Protein AF-A0A2A4SWM5-F1 (afdb_monomer_lite)

pLDDT: mean 81.29, std 12.91, range [29.58, 96.06]

Organism: NCBI:txid2024889

InterPro domains:
  IPR011990 Tetratricopeptide-like helical domain superfamily [SSF48452] (649-736)

Structure (mmCIF, N/CA/C/O backbone):
data_AF-A0A2A4SWM5-F1
#
_entry.id   AF-A0A2A4SWM5-F1
#
loop_
_atom_site.group_PDB
_atom_site.id
_atom_site.type_symbol
_atom_site.label_atom_id
_atom_site.label_alt_id
_atom_site.label_comp_id
_atom_site.label_asym_id
_atom_site.label_entity_id
_atom_site.label_seq_id
_atom_site.pdbx_PDB_ins_code
_atom_site.Cartn_x
_atom_site.Cartn_y
_atom_site.Cartn_z
_atom_site.occupancy
_atom_site.B_iso_or_equiv
_atom_site.auth_seq_id
_atom_site.auth_comp_id
_atom_site.auth_asym_id
_atom_site.auth_atom_id
_atom_site.pdbx_PDB_model_num
ATOM 1 N N . MET A 1 1 ? 22.945 5.844 -14.069 1.00 41.72 1 MET A N 1
ATOM 2 C CA . MET A 1 1 ? 22.222 5.065 -15.090 1.00 41.72 1 MET A CA 1
ATOM 3 C C . MET A 1 1 ? 22.086 5.972 -16.301 1.00 41.72 1 MET A C 1
ATOM 5 O O . MET A 1 1 ? 21.614 7.083 -16.133 1.00 41.72 1 MET A O 1
ATOM 9 N N . SER A 1 2 ? 22.587 5.590 -17.479 1.00 40.12 2 SER A N 1
ATOM 10 C CA . SER A 1 2 ? 22.497 6.441 -18.679 1.00 40.12 2 SER A CA 1
ATOM 11 C C . SER A 1 2 ? 21.047 6.534 -19.159 1.00 40.12 2 SER A C 1
ATOM 13 O O . SER A 1 2 ? 20.407 5.490 -19.283 1.00 40.12 2 SER A O 1
ATOM 15 N N . ASN A 1 3 ? 20.552 7.744 -19.459 1.00 52.69 3 ASN A N 1
ATOM 16 C CA . ASN A 1 3 ? 19.156 7.978 -19.852 1.00 52.69 3 ASN A CA 1
ATOM 17 C C . ASN A 1 3 ? 18.670 7.002 -20.934 1.00 52.69 3 ASN A C 1
ATOM 19 O O . ASN A 1 3 ? 19.200 6.928 -22.049 1.00 52.69 3 ASN A O 1
ATOM 23 N N . ILE A 1 4 ? 17.633 6.248 -20.572 1.00 62.34 4 ILE A N 1
ATOM 24 C CA . ILE A 1 4 ? 16.979 5.231 -21.405 1.00 62.34 4 ILE A CA 1
ATOM 25 C C . ILE A 1 4 ? 16.203 5.884 -22.553 1.00 62.34 4 ILE A C 1
ATOM 27 O O . ILE A 1 4 ? 15.964 5.258 -23.576 1.00 62.34 4 ILE A O 1
ATOM 31 N N . PHE A 1 5 ? 15.895 7.170 -22.450 1.00 69.38 5 PHE A N 1
ATOM 32 C CA . PHE A 1 5 ? 15.169 7.916 -23.467 1.00 69.38 5 PHE A CA 1
ATOM 33 C C . PHE A 1 5 ? 15.927 9.189 -23.827 1.00 69.38 5 PHE A C 1
ATOM 35 O O . PHE A 1 5 ? 16.682 9.727 -23.019 1.00 69.38 5 PHE A O 1
ATOM 42 N N . ASN A 1 6 ? 15.762 9.663 -25.064 1.00 73.38 6 ASN A N 1
ATOM 43 C CA . ASN A 1 6 ? 16.282 10.977 -25.435 1.00 73.38 6 ASN A CA 1
ATOM 44 C C . ASN A 1 6 ? 15.599 12.046 -24.558 1.00 73.38 6 ASN A C 1
ATOM 46 O O . ASN A 1 6 ? 14.393 11.975 -24.325 1.00 73.38 6 ASN A O 1
ATOM 50 N N . HIS A 1 7 ? 16.344 13.046 -24.098 1.00 74.12 7 HIS A N 1
ATOM 51 C CA . HIS A 1 7 ? 15.812 14.151 -23.304 1.00 74.12 7 HIS A CA 1
ATOM 52 C C . HIS A 1 7 ? 14.645 14.873 -23.989 1.00 74.12 7 HIS A C 1
ATOM 54 O O . HIS A 1 7 ? 13.657 15.186 -23.329 1.00 74.12 7 HIS A O 1
ATOM 60 N N . ASP A 1 8 ? 14.714 15.061 -25.309 1.00 76.88 8 ASP A N 1
ATOM 61 C CA . ASP A 1 8 ? 13.625 15.671 -26.087 1.00 76.88 8 ASP A CA 1
ATOM 62 C C . ASP A 1 8 ? 12.355 14.809 -26.068 1.00 76.88 8 ASP A C 1
ATOM 64 O O . ASP A 1 8 ? 11.233 15.306 -26.122 1.00 76.88 8 ASP A O 1
ATOM 68 N N . CYS A 1 9 ? 12.519 13.492 -25.954 1.00 77.75 9 CYS A N 1
ATOM 69 C CA . CYS A 1 9 ? 11.422 12.541 -25.868 1.00 77.75 9 CYS A CA 1
ATOM 70 C C . CYS A 1 9 ? 10.693 12.642 -24.527 1.00 77.75 9 CYS A C 1
ATOM 72 O O . CYS A 1 9 ? 9.472 12.762 -24.498 1.00 77.75 9 CYS A O 1
ATOM 74 N N . LEU A 1 10 ? 11.451 12.660 -23.429 1.00 80.75 10 LEU A N 1
ATOM 75 C CA . LEU A 1 10 ? 10.899 12.795 -22.081 1.00 80.75 10 LEU A CA 1
ATOM 76 C C . LEU A 1 10 ? 10.234 14.158 -21.868 1.00 80.75 10 LEU A C 1
ATOM 78 O O . LEU A 1 10 ? 9.171 14.235 -21.262 1.00 80.75 10 LEU A O 1
ATOM 82 N N . LEU A 1 11 ? 10.821 15.225 -22.419 1.00 82.56 11 LEU A N 1
ATOM 83 C CA . LEU A 1 11 ? 10.229 16.562 -22.385 1.00 82.56 11 LEU A CA 1
ATOM 84 C C . LEU A 1 11 ? 8.911 16.645 -23.158 1.00 82.56 11 LEU A C 1
ATOM 86 O O . LEU A 1 11 ? 7.985 17.300 -22.688 1.00 82.56 11 LEU A O 1
ATOM 90 N N . ARG A 1 12 ? 8.819 16.007 -24.332 1.00 83.31 12 ARG A N 1
ATOM 91 C CA . ARG A 1 12 ? 7.560 15.932 -25.089 1.00 83.31 12 ARG A CA 1
ATOM 92 C C . ARG A 1 12 ? 6.494 15.184 -24.301 1.00 83.31 12 ARG A C 1
ATOM 94 O O . ARG A 1 12 ? 5.397 15.707 -24.165 1.00 83.31 12 ARG A O 1
ATOM 101 N N . ALA A 1 13 ? 6.842 14.029 -23.731 1.00 82.94 13 ALA A N 1
ATOM 102 C CA . ALA A 1 13 ? 5.917 13.258 -22.908 1.00 82.94 13 ALA A CA 1
ATOM 103 C C . ALA A 1 13 ? 5.414 14.074 -21.708 1.00 82.94 13 ALA A C 1
ATOM 105 O O . ALA A 1 13 ? 4.209 14.224 -21.553 1.00 82.94 13 ALA A O 1
ATOM 106 N N . LEU A 1 14 ? 6.318 14.700 -20.939 1.00 83.62 14 LEU A N 1
ATOM 107 C CA . LEU A 1 14 ? 5.978 15.557 -19.793 1.00 83.62 14 LEU A CA 1
ATOM 108 C C . LEU A 1 14 ? 5.041 16.722 -20.166 1.00 83.62 14 LEU A C 1
ATOM 110 O O . LEU A 1 14 ? 4.239 17.153 -19.345 1.00 83.62 14 LEU A O 1
ATOM 114 N N . ARG A 1 15 ? 5.159 17.248 -21.391 1.00 85.75 15 ARG A N 1
ATOM 115 C CA . ARG A 1 15 ? 4.349 18.363 -21.910 1.00 85.75 15 ARG A CA 1
ATOM 116 C C . ARG A 1 15 ? 3.090 17.917 -22.655 1.00 85.75 15 ARG A C 1
ATOM 118 O O . ARG A 1 15 ? 2.416 18.773 -23.226 1.00 85.75 15 ARG A O 1
ATOM 125 N N . SER A 1 16 ? 2.796 16.619 -22.697 1.00 83.12 16 SER A N 1
ATOM 126 C CA . SER A 1 16 ? 1.590 16.114 -23.347 1.00 83.12 16 SER A CA 1
ATOM 127 C C . SER A 1 16 ? 0.336 16.652 -22.654 1.00 83.12 16 SER A C 1
ATOM 129 O O . SER A 1 16 ? 0.299 16.836 -21.437 1.00 83.12 16 SER A O 1
ATOM 131 N N . GLU A 1 17 ? -0.715 16.882 -23.438 1.00 79.94 17 GLU A N 1
ATOM 132 C CA . GLU A 1 17 ? -2.051 17.206 -22.925 1.00 79.94 17 GLU A CA 1
ATOM 133 C C . GLU A 1 17 ? -2.747 15.972 -22.321 1.00 79.94 17 GLU A C 1
ATOM 135 O O . GLU A 1 17 ? -3.771 16.104 -21.651 1.00 79.94 17 GLU A O 1
ATOM 140 N N . GLN A 1 18 ? -2.201 14.769 -22.543 1.00 75.88 18 GLN A N 1
ATOM 141 C CA . GLN A 1 18 ? -2.676 13.535 -21.935 1.00 75.88 18 GLN A CA 1
ATOM 142 C C . GLN A 1 18 ? -1.968 13.295 -20.595 1.00 75.88 18 GLN A C 1
ATOM 144 O O . GLN A 1 18 ? -0.768 13.024 -20.550 1.00 75.88 18 GLN A O 1
ATOM 149 N N . GLU A 1 19 ? -2.736 13.314 -19.503 1.00 74.50 19 GLU A N 1
ATOM 150 C CA . GLU A 1 19 ? -2.222 13.162 -18.135 1.00 74.50 19 GLU A CA 1
ATOM 151 C C . GLU A 1 19 ? -1.379 11.893 -17.955 1.00 74.50 19 GLU A C 1
ATOM 153 O O . GLU A 1 19 ? -0.285 11.960 -17.405 1.00 74.50 19 GLU A O 1
ATOM 158 N N . SER A 1 20 ? -1.822 10.746 -18.481 1.00 70.69 20 SER A N 1
ATOM 159 C CA . SER A 1 20 ? -1.076 9.487 -18.343 1.00 70.69 20 SER A CA 1
ATOM 160 C C . SER A 1 20 ? 0.302 9.529 -19.007 1.00 70.69 20 SER A C 1
ATOM 162 O O . SER A 1 20 ? 1.263 8.990 -18.459 1.00 70.69 20 SER A O 1
ATOM 164 N N . LEU A 1 21 ? 0.428 10.208 -20.151 1.00 75.56 21 LEU A N 1
ATOM 165 C CA . LEU A 1 21 ? 1.707 10.364 -20.837 1.00 75.56 21 LEU A CA 1
ATOM 166 C C . LEU A 1 21 ? 2.607 11.393 -20.134 1.00 75.56 21 LEU A C 1
ATOM 168 O O . LEU A 1 21 ? 3.816 11.177 -20.017 1.00 75.56 21 LEU A O 1
ATOM 172 N N . ALA A 1 22 ? 2.018 12.469 -19.608 1.00 79.44 22 ALA A N 1
ATOM 173 C CA . ALA A 1 22 ? 2.726 13.464 -18.809 1.00 79.44 22 ALA A CA 1
ATOM 174 C C . ALA A 1 22 ? 3.272 12.872 -17.500 1.00 79.44 22 ALA A C 1
ATOM 176 O O . ALA A 1 22 ? 4.442 13.079 -17.173 1.00 79.44 22 ALA A O 1
ATOM 177 N N . VAL A 1 23 ? 2.466 12.067 -16.799 1.00 76.75 23 VAL A N 1
ATOM 178 C CA . VAL A 1 23 ? 2.863 11.308 -15.602 1.00 76.75 23 VAL A CA 1
ATOM 179 C C . VAL A 1 23 ? 3.959 10.302 -15.922 1.00 76.75 23 VAL A C 1
ATOM 181 O O . VAL A 1 23 ? 4.939 10.219 -15.182 1.00 76.75 23 VAL A O 1
ATOM 184 N N . TRP A 1 24 ? 3.858 9.589 -17.045 1.00 77.62 24 TRP A N 1
ATOM 185 C CA . TRP A 1 24 ? 4.925 8.693 -17.481 1.00 77.62 24 TRP A CA 1
ATOM 186 C C . TRP A 1 24 ? 6.239 9.450 -17.732 1.00 77.62 24 TRP A C 1
ATOM 188 O O . TRP A 1 24 ? 7.279 9.083 -17.182 1.00 77.62 24 TRP A O 1
ATOM 198 N N . GLY A 1 25 ? 6.200 10.549 -18.495 1.00 79.25 25 GLY A N 1
ATOM 199 C CA . GLY A 1 25 ? 7.380 11.377 -18.760 1.00 79.25 25 GLY A CA 1
ATOM 200 C C . GLY A 1 25 ? 8.004 11.924 -17.473 1.00 79.25 25 GLY A C 1
ATOM 201 O O . GLY A 1 25 ? 9.225 11.876 -17.302 1.00 79.25 25 GLY A O 1
ATOM 202 N N . ALA A 1 26 ? 7.164 12.367 -16.535 1.00 80.50 26 ALA A N 1
ATOM 203 C CA . ALA A 1 26 ? 7.566 12.811 -15.207 1.00 80.50 26 ALA A CA 1
ATOM 204 C C . ALA A 1 26 ? 8.250 11.701 -14.397 1.00 80.50 26 ALA A C 1
ATOM 206 O O . ALA A 1 26 ? 9.330 11.926 -13.852 1.00 80.50 26 ALA A O 1
ATOM 207 N N . TYR A 1 27 ? 7.662 10.503 -14.348 1.00 78.94 27 TYR A N 1
ATOM 208 C CA . TYR A 1 27 ? 8.220 9.347 -13.645 1.00 78.94 27 TYR A CA 1
ATOM 209 C C . TYR A 1 27 ? 9.610 8.980 -14.181 1.00 78.94 27 TYR A C 1
ATOM 211 O O . TYR A 1 27 ? 10.572 8.883 -13.416 1.00 78.94 27 TYR A O 1
ATOM 219 N N . GLN A 1 28 ? 9.746 8.877 -15.506 1.00 76.44 28 GLN A N 1
ATOM 220 C CA . GLN A 1 28 ? 11.025 8.571 -16.149 1.00 76.44 28 GLN A CA 1
ATOM 221 C C . GLN A 1 28 ? 12.076 9.644 -15.846 1.00 76.44 28 GLN A C 1
ATOM 223 O O . GLN A 1 28 ? 13.218 9.323 -15.523 1.00 76.44 28 GLN A O 1
ATOM 228 N N . MET A 1 29 ? 11.696 10.925 -15.872 1.00 79.56 29 MET A N 1
ATOM 229 C CA . MET A 1 29 ? 12.599 12.018 -15.502 1.00 79.56 29 MET A CA 1
ATOM 230 C C . MET A 1 29 ? 12.993 11.996 -14.021 1.00 79.56 29 MET A C 1
ATOM 232 O O . MET A 1 29 ? 14.148 12.277 -13.712 1.00 79.56 29 MET A O 1
ATOM 236 N N . LEU A 1 30 ? 12.073 11.646 -13.114 1.00 74.88 30 LEU A N 1
ATOM 237 C CA . LEU A 1 30 ? 12.326 11.529 -11.670 1.00 74.88 30 LEU A CA 1
ATOM 238 C C . LEU A 1 30 ? 13.301 10.404 -11.317 1.00 74.88 30 LEU A C 1
ATOM 240 O O . LEU A 1 30 ? 14.021 10.524 -10.324 1.00 74.88 30 LEU A O 1
ATOM 244 N N . SER A 1 31 ? 13.357 9.367 -12.155 1.00 67.94 31 SER A N 1
ATOM 245 C CA . SER A 1 31 ? 14.300 8.251 -12.035 1.00 67.94 31 SER A CA 1
ATOM 246 C C . SER A 1 31 ? 15.718 8.557 -12.559 1.00 67.94 31 SER A C 1
ATOM 248 O O . SER A 1 31 ? 16.640 7.769 -12.343 1.00 67.94 31 SER A O 1
ATOM 250 N N . ALA A 1 32 ? 15.926 9.699 -13.230 1.00 64.75 32 ALA A N 1
ATOM 251 C CA . ALA A 1 32 ? 17.233 10.102 -13.756 1.00 64.75 32 ALA A CA 1
ATOM 252 C C . ALA A 1 32 ? 18.209 10.558 -12.648 1.00 64.75 32 ALA A C 1
ATOM 254 O O . ALA A 1 32 ? 17.817 10.900 -11.530 1.00 64.75 32 ALA A O 1
ATOM 255 N N . GLU A 1 33 ? 19.512 10.605 -12.961 1.00 63.03 33 GLU A N 1
ATOM 256 C CA . GLU A 1 33 ? 20.531 11.059 -12.004 1.00 63.03 33 GLU A CA 1
ATOM 257 C C . GLU A 1 33 ? 20.260 12.504 -11.524 1.00 63.03 33 GLU A C 1
ATOM 259 O O . GLU A 1 33 ? 19.879 13.385 -12.300 1.00 63.03 33 GLU A O 1
ATOM 264 N N . GLN A 1 34 ? 20.504 12.770 -10.232 1.00 61.69 34 GLN A N 1
ATOM 265 C CA . GLN A 1 34 ? 20.140 14.021 -9.535 1.00 61.69 34 GLN A CA 1
ATOM 266 C C . GLN A 1 34 ? 20.621 15.318 -10.220 1.00 61.69 34 GLN A C 1
ATOM 268 O O . GLN A 1 34 ? 19.998 16.370 -10.081 1.00 61.69 34 GLN A O 1
ATOM 273 N N . ILE A 1 35 ? 21.734 15.274 -10.957 1.00 57.81 35 ILE A N 1
ATOM 274 C CA . ILE A 1 35 ? 22.304 16.447 -11.639 1.00 57.81 35 ILE A CA 1
ATOM 275 C C . ILE A 1 35 ? 21.560 16.751 -12.948 1.00 57.81 35 ILE A C 1
ATOM 277 O O . ILE A 1 35 ? 21.455 17.910 -13.355 1.00 57.81 35 ILE A O 1
ATOM 281 N N . GLU A 1 36 ? 21.020 15.731 -13.612 1.00 71.94 36 GLU A N 1
ATOM 282 C CA . GLU A 1 36 ? 20.331 15.892 -14.891 1.00 71.94 36 GLU A CA 1
ATOM 283 C C . GLU A 1 36 ? 18.900 16.383 -14.699 1.00 71.94 36 GLU A C 1
ATOM 285 O O . GLU A 1 36 ? 18.454 17.264 -15.436 1.00 71.94 36 GLU A O 1
ATOM 290 N N . ILE A 1 37 ? 18.216 15.901 -13.658 1.00 78.81 37 ILE A N 1
ATOM 291 C CA . ILE A 1 37 ? 16.826 16.276 -13.386 1.00 78.81 37 ILE A CA 1
ATOM 292 C C . ILE A 1 37 ? 16.643 17.769 -13.095 1.00 78.81 37 ILE A C 1
ATOM 294 O O . ILE A 1 37 ? 15.626 18.356 -13.459 1.00 78.81 37 ILE A O 1
ATOM 298 N N . LYS A 1 38 ? 17.661 18.415 -12.511 1.00 81.81 38 LYS A N 1
ATOM 299 C CA . LYS A 1 38 ? 17.638 19.836 -12.140 1.00 81.81 38 LYS A CA 1
ATOM 300 C C . LYS A 1 38 ? 17.295 20.759 -13.320 1.00 81.81 38 LYS A C 1
ATOM 302 O O . LYS A 1 38 ? 16.641 21.780 -13.134 1.00 81.81 38 LYS A O 1
ATOM 307 N N . LYS A 1 39 ? 17.672 20.368 -14.544 1.00 83.19 39 LYS A N 1
ATOM 308 C CA . LYS A 1 39 ? 17.380 21.103 -15.789 1.00 83.19 39 LYS A CA 1
ATOM 309 C C . LYS A 1 39 ? 15.900 21.067 -16.186 1.00 83.19 39 LYS A C 1
ATOM 311 O O . LYS A 1 39 ? 15.466 21.919 -16.954 1.00 83.19 39 LYS A O 1
ATOM 316 N N . TYR A 1 40 ? 15.144 20.094 -15.681 1.00 84.81 40 TYR A N 1
ATOM 317 C CA . TYR A 1 40 ? 13.762 19.824 -16.081 1.00 84.81 40 TYR A CA 1
ATOM 318 C C . TYR A 1 40 ? 12.732 20.251 -15.039 1.00 84.81 40 TYR A C 1
ATOM 320 O O . TYR A 1 40 ? 11.556 20.339 -15.373 1.00 84.81 40 TYR A O 1
ATOM 328 N N . LEU A 1 41 ? 13.153 20.582 -13.812 1.00 88.31 41 LEU A N 1
ATOM 329 C CA . LEU A 1 41 ? 12.252 20.961 -12.715 1.00 88.31 41 LEU A CA 1
ATOM 330 C C . LEU A 1 41 ? 11.302 22.105 -13.095 1.00 88.31 41 LEU A C 1
ATOM 332 O O . LEU A 1 41 ? 10.140 22.074 -12.706 1.00 88.31 41 LEU A O 1
ATOM 336 N N . LEU A 1 42 ? 11.738 23.060 -13.926 1.00 90.56 42 LEU A N 1
ATOM 337 C CA . LEU A 1 42 ? 10.849 24.115 -14.421 1.00 90.56 42 LEU A CA 1
ATOM 338 C C . LEU A 1 42 ? 9.665 23.553 -15.225 1.00 90.56 42 LEU A C 1
ATOM 340 O O . LEU A 1 42 ? 8.544 24.005 -15.049 1.00 90.56 42 LEU A O 1
ATOM 344 N N . SER A 1 43 ? 9.882 22.527 -16.051 1.00 89.44 43 SER A N 1
ATOM 345 C CA . SER A 1 43 ? 8.805 21.903 -16.832 1.00 89.44 43 SER A CA 1
ATOM 346 C C . SER A 1 43 ? 7.804 21.136 -15.963 1.00 89.44 43 SER A C 1
ATOM 348 O O . SER A 1 43 ? 6.636 21.068 -16.324 1.00 89.44 43 SER A O 1
ATOM 350 N N . PHE A 1 44 ? 8.218 20.622 -14.799 1.00 90.06 44 PHE A N 1
ATOM 351 C CA . PHE A 1 44 ? 7.276 20.078 -13.811 1.00 90.06 44 PHE A CA 1
ATOM 352 C C . PHE A 1 44 ? 6.405 21.184 -13.213 1.00 90.06 44 PHE A C 1
ATOM 354 O O . PHE A 1 44 ? 5.201 21.008 -13.066 1.00 90.06 44 PHE A O 1
ATOM 361 N N . LEU A 1 45 ? 7.003 22.334 -12.895 1.00 90.25 45 LEU A N 1
ATOM 362 C CA . LEU A 1 45 ? 6.291 23.496 -12.358 1.00 90.25 45 LEU A CA 1
ATOM 363 C C . LEU A 1 45 ? 5.380 24.175 -13.396 1.00 90.25 45 LEU A C 1
ATOM 365 O O . LEU A 1 45 ? 4.423 24.837 -13.024 1.00 90.25 45 LEU A O 1
ATOM 369 N N . GLU A 1 46 ? 5.660 24.036 -14.689 1.00 90.56 46 GLU A N 1
ATOM 370 C CA . GLU A 1 46 ? 4.835 24.593 -15.773 1.00 90.56 46 GLU A CA 1
ATOM 371 C C . GLU A 1 46 ? 3.714 23.646 -16.235 1.00 90.56 46 GLU A C 1
ATOM 373 O O . GLU A 1 46 ? 2.887 24.037 -17.059 1.00 90.56 46 GLU A O 1
ATOM 378 N N . SER A 1 47 ? 3.674 22.412 -15.722 1.00 88.12 47 SER A N 1
ATOM 379 C CA . SER A 1 47 ? 2.653 21.422 -16.073 1.00 88.12 47 SER A CA 1
ATOM 380 C C . SER A 1 47 ? 1.240 21.895 -15.696 1.00 88.12 47 SER A C 1
ATOM 382 O O . SER A 1 47 ? 1.075 22.489 -14.626 1.00 88.12 47 SER A O 1
ATOM 384 N N . PRO A 1 48 ? 0.206 21.594 -16.509 1.00 84.94 48 PRO A N 1
ATOM 385 C CA . PRO A 1 48 ? -1.189 21.856 -16.150 1.00 84.94 48 PRO A CA 1
ATOM 386 C C . PRO A 1 48 ? -1.734 20.892 -15.079 1.00 84.94 48 PRO A C 1
ATOM 388 O O . PRO A 1 48 ? -2.830 21.115 -14.566 1.00 84.94 48 PRO A O 1
ATOM 391 N N . PHE A 1 49 ? -1.001 19.822 -14.755 1.00 83.00 49 PHE A N 1
ATOM 392 C CA . PHE A 1 49 ? -1.417 18.786 -13.809 1.00 83.00 49 PHE A CA 1
ATOM 393 C C . PHE A 1 49 ? -0.813 19.032 -12.421 1.00 83.00 49 PHE A C 1
ATOM 395 O O . PHE A 1 49 ? 0.413 19.036 -12.261 1.00 83.00 49 PHE A O 1
ATOM 402 N N . ALA A 1 50 ? -1.676 19.184 -11.412 1.00 80.31 50 ALA A N 1
ATOM 403 C CA . ALA A 1 50 ? -1.276 19.494 -10.038 1.00 80.31 50 ALA A CA 1
ATOM 404 C C . ALA A 1 50 ? -0.334 18.435 -9.438 1.00 80.31 50 ALA A C 1
ATOM 406 O O . ALA A 1 50 ? 0.652 18.800 -8.798 1.00 80.31 50 ALA A O 1
ATOM 407 N N . ASP A 1 51 ? -0.573 17.151 -9.720 1.00 81.31 51 ASP A N 1
ATOM 408 C CA . ASP A 1 51 ? 0.258 16.035 -9.250 1.00 81.31 51 ASP A CA 1
ATOM 409 C C . ASP A 1 51 ? 1.708 16.149 -9.751 1.00 81.31 51 ASP A C 1
ATOM 411 O O . ASP A 1 51 ? 2.664 15.857 -9.028 1.00 81.31 51 ASP A O 1
ATOM 415 N N . LEU A 1 52 ? 1.900 16.649 -10.978 1.00 83.38 52 LEU A N 1
ATOM 416 C CA . LEU A 1 52 ? 3.233 16.867 -11.547 1.00 83.38 52 LEU A CA 1
ATOM 417 C C . LEU A 1 52 ? 3.910 18.096 -10.949 1.00 83.38 52 LEU A C 1
ATOM 419 O O . LEU A 1 52 ? 5.117 18.066 -10.692 1.00 83.38 52 LEU A O 1
ATOM 423 N N . ASN A 1 53 ? 3.145 19.161 -10.684 1.00 87.31 53 ASN A N 1
ATOM 424 C CA . ASN A 1 53 ? 3.670 20.315 -9.961 1.00 87.31 53 ASN A CA 1
ATOM 425 C C . ASN A 1 53 ? 4.135 19.896 -8.556 1.00 87.31 53 ASN A C 1
ATOM 427 O O . ASN A 1 53 ? 5.243 20.247 -8.148 1.00 87.31 53 ASN A O 1
ATOM 431 N N . GLU A 1 54 ? 3.335 19.101 -7.840 1.00 85.19 54 GLU A N 1
ATOM 432 C CA . GLU A 1 54 ? 3.667 18.582 -6.511 1.00 85.19 54 GLU A CA 1
ATOM 433 C C . GLU A 1 54 ? 4.926 17.708 -6.536 1.00 85.19 54 GLU A C 1
ATOM 435 O O . GLU A 1 54 ? 5.844 17.931 -5.740 1.00 85.19 54 GLU A O 1
ATOM 440 N N . ALA A 1 55 ? 5.018 16.766 -7.479 1.00 84.38 55 ALA A N 1
ATOM 441 C CA . ALA A 1 55 ? 6.202 15.927 -7.643 1.00 84.38 55 ALA A CA 1
ATOM 442 C C . ALA A 1 55 ? 7.466 16.768 -7.911 1.00 84.38 55 ALA A C 1
ATOM 444 O O . ALA A 1 55 ? 8.520 16.522 -7.316 1.00 84.38 55 ALA A O 1
ATOM 445 N N . GLY A 1 56 ? 7.351 17.811 -8.742 1.00 88.81 56 GLY A N 1
ATOM 446 C CA . GLY A 1 56 ? 8.424 18.773 -8.993 1.00 88.81 56 GLY A CA 1
ATOM 447 C C . GLY A 1 56 ? 8.849 19.538 -7.737 1.00 88.81 56 GLY A C 1
ATOM 448 O O . GLY A 1 56 ? 10.042 19.616 -7.439 1.00 88.81 56 GLY A O 1
ATOM 449 N N . ILE A 1 57 ? 7.889 20.056 -6.963 1.00 87.69 57 ILE A N 1
ATOM 450 C CA . ILE A 1 57 ? 8.136 20.768 -5.697 1.00 87.69 57 ILE A CA 1
ATOM 451 C C . ILE A 1 57 ? 8.841 19.860 -4.687 1.00 87.69 57 ILE A C 1
ATOM 453 O O . ILE A 1 57 ? 9.851 20.256 -4.096 1.00 87.69 57 ILE A O 1
ATOM 457 N N . ARG A 1 58 ? 8.355 18.626 -4.517 1.00 85.44 58 ARG A N 1
ATOM 458 C CA . ARG A 1 58 ? 8.984 17.635 -3.640 1.00 85.44 58 ARG A CA 1
ATOM 459 C C . ARG A 1 58 ? 10.421 17.365 -4.072 1.00 85.44 58 ARG A C 1
ATOM 461 O O . ARG A 1 58 ? 11.320 17.370 -3.231 1.00 85.44 58 ARG A O 1
ATOM 468 N N . LYS A 1 59 ? 10.663 17.209 -5.376 1.00 85.44 59 LYS A N 1
ATOM 469 C CA . LYS A 1 59 ? 12.010 16.959 -5.892 1.00 85.44 59 LYS A CA 1
ATOM 470 C C . LYS A 1 59 ? 12.954 18.145 -5.703 1.00 85.44 59 LYS A C 1
ATOM 472 O O . LYS A 1 59 ? 14.110 17.945 -5.338 1.00 85.44 59 LYS A O 1
ATOM 477 N N . ILE A 1 60 ? 12.470 19.377 -5.877 1.00 89.94 60 ILE A N 1
ATOM 478 C CA . ILE A 1 60 ? 13.228 20.597 -5.550 1.00 89.94 60 ILE A CA 1
ATOM 479 C C . ILE A 1 60 ? 13.644 20.590 -4.074 1.00 89.94 60 ILE A C 1
ATOM 481 O O . ILE A 1 60 ? 14.797 20.886 -3.756 1.00 89.94 60 ILE A O 1
ATOM 485 N N . ALA A 1 61 ? 12.722 20.211 -3.184 1.00 86.50 61 ALA A N 1
ATOM 486 C CA . ALA A 1 61 ? 12.962 20.125 -1.749 1.00 86.50 61 ALA A CA 1
ATOM 487 C C . ALA A 1 61 ? 13.958 19.016 -1.370 1.00 86.50 61 ALA A C 1
ATOM 489 O O . ALA A 1 61 ? 14.744 19.189 -0.443 1.00 86.50 61 ALA A O 1
ATOM 490 N N . GLU A 1 62 ? 13.935 17.876 -2.063 1.00 85.31 62 GLU A N 1
ATOM 491 C CA . GLU A 1 62 ? 14.925 16.799 -1.905 1.00 85.31 62 GLU A CA 1
ATOM 492 C C . GLU A 1 62 ? 16.328 17.227 -2.359 1.00 85.31 62 GLU A C 1
ATOM 494 O O . GLU A 1 62 ? 17.309 16.907 -1.695 1.00 85.31 62 GLU A O 1
ATOM 499 N N . LEU A 1 63 ? 16.428 17.968 -3.467 1.00 86.12 63 LEU A N 1
ATOM 500 C CA . LEU A 1 63 ? 17.706 18.400 -4.047 1.00 86.12 63 LEU A CA 1
ATOM 501 C C . LEU A 1 63 ? 18.291 19.662 -3.396 1.00 86.12 63 LEU A C 1
ATOM 503 O O . LEU A 1 63 ? 19.421 20.031 -3.714 1.00 86.12 63 LEU A O 1
ATOM 507 N N . GLY A 1 64 ? 17.525 20.360 -2.553 1.00 86.62 64 GLY A N 1
ATOM 508 C CA . GLY A 1 64 ? 17.919 21.663 -2.008 1.00 86.62 64 GLY A CA 1
ATOM 509 C C . GLY A 1 64 ? 18.133 22.718 -3.101 1.00 86.62 64 GLY A C 1
ATOM 510 O O . GLY A 1 64 ? 19.063 23.516 -3.022 1.00 86.62 64 GLY A O 1
ATOM 511 N N . ALA A 1 65 ? 17.324 22.697 -4.167 1.00 87.88 65 ALA A N 1
ATOM 512 C CA . ALA A 1 65 ? 17.482 23.597 -5.312 1.00 87.88 65 ALA A CA 1
ATOM 513 C C . ALA A 1 65 ? 16.847 24.978 -5.042 1.00 87.88 65 ALA A C 1
ATOM 515 O O . ALA A 1 65 ? 15.776 25.312 -5.555 1.00 87.88 65 ALA A O 1
ATOM 516 N N . GLU A 1 66 ? 17.516 25.778 -4.205 1.00 88.50 66 GLU A N 1
ATOM 517 C CA . GLU A 1 66 ? 17.025 27.067 -3.690 1.00 88.50 66 GLU A CA 1
ATOM 518 C C . GLU A 1 66 ? 16.678 28.091 -4.780 1.00 88.50 66 GLU A C 1
ATOM 520 O O . GLU A 1 66 ? 15.832 28.960 -4.568 1.00 88.50 66 GLU A O 1
ATOM 525 N N . GLU A 1 67 ? 17.274 28.000 -5.973 1.00 89.88 67 GLU A N 1
ATOM 526 C CA . GLU A 1 67 ? 16.983 28.938 -7.060 1.00 89.88 67 GLU A CA 1
ATOM 527 C C . GLU A 1 67 ? 15.530 28.863 -7.576 1.00 89.88 67 GLU A C 1
ATOM 529 O O . GLU A 1 67 ? 15.045 29.813 -8.194 1.00 89.88 67 GLU A O 1
ATOM 534 N N . PHE A 1 68 ? 14.802 27.781 -7.270 1.00 92.06 68 PHE A N 1
ATOM 535 C CA . PHE A 1 68 ? 13.373 27.643 -7.572 1.00 92.06 68 PHE A CA 1
ATOM 536 C C . PHE A 1 68 ? 12.454 28.210 -6.477 1.00 92.06 68 PHE A C 1
ATOM 538 O O . PHE A 1 68 ? 11.232 28.203 -6.647 1.00 92.06 68 PHE A O 1
ATOM 545 N N . ALA A 1 69 ? 12.996 28.749 -5.378 1.00 89.56 69 ALA A N 1
ATOM 546 C CA . ALA A 1 69 ? 12.203 29.245 -4.250 1.00 89.56 69 ALA A CA 1
ATOM 547 C C . ALA A 1 69 ? 11.149 30.287 -4.660 1.00 89.56 69 ALA A C 1
ATOM 549 O O . ALA A 1 69 ? 10.045 30.287 -4.123 1.00 89.56 69 ALA A O 1
ATOM 550 N N . THR A 1 70 ? 11.442 31.143 -5.643 1.00 90.44 70 THR A N 1
ATOM 551 C CA . THR A 1 70 ? 10.489 32.141 -6.165 1.00 90.44 70 THR A CA 1
ATOM 552 C C . THR A 1 70 ? 9.262 31.507 -6.821 1.00 90.44 70 THR A C 1
ATOM 554 O O . THR A 1 70 ? 8.151 32.008 -6.645 1.00 90.44 70 THR A O 1
ATOM 557 N N . HIS A 1 71 ? 9.436 30.387 -7.525 1.00 92.19 71 HIS A N 1
ATOM 558 C CA . HIS A 1 71 ? 8.334 29.644 -8.133 1.00 92.19 71 HIS A CA 1
ATOM 559 C C . HIS A 1 71 ? 7.501 28.942 -7.058 1.00 92.19 71 HIS A C 1
ATOM 561 O O . HIS A 1 71 ? 6.276 29.002 -7.092 1.00 92.19 71 HIS A O 1
ATOM 567 N N . ILE A 1 72 ? 8.151 28.350 -6.053 1.00 93.44 72 ILE A N 1
ATOM 568 C CA . ILE A 1 72 ? 7.451 27.687 -4.943 1.00 93.44 72 ILE A CA 1
ATOM 569 C C . ILE A 1 72 ? 6.666 28.705 -4.104 1.00 93.44 72 ILE A C 1
ATOM 571 O O . ILE A 1 72 ? 5.529 28.441 -3.726 1.00 93.44 72 ILE A O 1
ATOM 575 N N . ILE A 1 73 ? 7.212 29.907 -3.882 1.00 93.38 73 ILE A N 1
ATOM 576 C CA . ILE A 1 73 ? 6.486 31.023 -3.252 1.00 93.38 73 ILE A CA 1
ATOM 577 C C . ILE A 1 73 ? 5.217 31.367 -4.037 1.00 93.38 73 ILE A C 1
ATOM 579 O O . ILE A 1 73 ? 4.182 31.639 -3.428 1.00 93.38 73 ILE A O 1
ATOM 583 N N . LYS A 1 74 ? 5.281 31.371 -5.374 1.00 92.88 74 LYS A N 1
ATOM 584 C CA . LYS A 1 74 ? 4.109 31.625 -6.217 1.00 92.88 74 LYS A CA 1
ATOM 585 C C . LYS A 1 74 ? 3.035 30.558 -5.985 1.00 92.88 74 LYS A C 1
ATOM 587 O O . LYS A 1 74 ? 1.906 30.918 -5.665 1.00 92.88 74 LYS A O 1
ATOM 592 N N . PHE A 1 75 ? 3.400 29.275 -6.041 1.00 92.31 75 PHE A N 1
ATOM 593 C CA . PHE A 1 75 ? 2.479 28.171 -5.741 1.00 92.31 75 PHE A CA 1
ATOM 594 C C . PHE A 1 75 ? 1.868 28.285 -4.347 1.00 92.31 75 PHE A C 1
ATOM 596 O O . PHE A 1 75 ? 0.653 28.217 -4.203 1.00 92.31 75 PHE A O 1
ATOM 603 N N . PHE A 1 76 ? 2.689 28.554 -3.334 1.00 93.69 76 PHE A N 1
ATOM 604 C CA . PHE A 1 76 ? 2.224 28.708 -1.959 1.00 93.69 76 PHE A CA 1
ATOM 605 C C . PHE A 1 76 ? 1.180 29.827 -1.789 1.00 93.69 76 PHE A C 1
ATOM 607 O O . PHE A 1 76 ? 0.292 29.727 -0.946 1.00 93.69 76 PHE A O 1
ATOM 614 N N . ARG A 1 77 ? 1.280 30.904 -2.578 1.00 91.62 77 ARG A N 1
ATOM 615 C CA . ARG A 1 77 ? 0.368 32.055 -2.494 1.00 91.62 77 ARG A CA 1
ATOM 616 C C . ARG A 1 77 ? -0.883 31.918 -3.353 1.00 91.62 77 ARG A C 1
ATOM 618 O O . ARG A 1 77 ? -1.910 32.476 -2.984 1.00 91.62 77 ARG A O 1
ATOM 625 N N . GLU A 1 78 ? -0.770 31.277 -4.512 1.00 90.44 78 GLU A N 1
ATOM 626 C CA . GLU A 1 78 ? -1.830 31.246 -5.528 1.00 90.44 78 GLU A CA 1
ATOM 627 C C . GLU A 1 78 ? -2.625 29.934 -5.532 1.00 90.44 78 GLU A C 1
ATOM 629 O O . GLU A 1 78 ? -3.732 29.906 -6.061 1.00 90.44 78 GLU A O 1
ATOM 634 N N . SER A 1 79 ? -2.076 28.855 -4.966 1.00 87.69 79 SER A N 1
ATOM 635 C CA . SER A 1 79 ? -2.717 27.533 -4.954 1.00 87.69 79 SER A CA 1
ATOM 636 C C . SER A 1 79 ? -3.488 27.273 -3.662 1.00 87.69 79 SER A C 1
ATOM 638 O O . SER A 1 79 ? -3.208 27.858 -2.616 1.00 87.69 79 SER A O 1
ATOM 640 N N . GLU A 1 80 ? -4.419 26.326 -3.725 1.00 84.12 80 GLU A N 1
ATOM 641 C CA . GLU A 1 80 ? -5.164 25.806 -2.578 1.00 84.12 80 GLU A CA 1
ATOM 642 C C . GLU A 1 80 ? -4.916 24.298 -2.411 1.00 84.12 80 GLU A C 1
ATOM 644 O O . GLU A 1 80 ? -4.396 23.632 -3.309 1.00 84.12 80 GLU A O 1
ATOM 649 N N . GLY A 1 81 ? -5.280 23.751 -1.249 1.00 86.06 81 GLY A N 1
ATOM 650 C CA . GLY A 1 81 ? -5.177 22.317 -0.973 1.00 86.06 81 GLY A CA 1
ATOM 651 C C . GLY A 1 81 ? -3.741 21.780 -0.988 1.00 86.06 81 GLY A C 1
ATOM 652 O O . GLY A 1 81 ? -2.797 22.460 -0.584 1.00 86.06 81 GLY A O 1
ATOM 653 N N . GLN A 1 82 ? -3.587 20.544 -1.465 1.00 84.88 82 GLN A N 1
ATOM 654 C CA . GLN A 1 82 ? -2.347 19.763 -1.385 1.00 84.88 82 GLN A CA 1
ATOM 655 C C . GLN A 1 82 ? -1.123 20.484 -1.971 1.00 84.88 82 GLN A C 1
ATOM 657 O O . GLN A 1 82 ? -0.052 20.484 -1.367 1.00 84.88 82 GLN A O 1
ATOM 662 N N . LEU A 1 83 ? -1.284 21.176 -3.103 1.00 84.62 83 LEU A N 1
ATOM 663 C CA . LEU A 1 83 ? -0.178 21.861 -3.774 1.00 84.62 83 LEU A CA 1
ATOM 664 C C . LEU A 1 83 ? 0.403 23.007 -2.927 1.00 84.62 83 LEU A C 1
ATOM 666 O O . LEU A 1 83 ? 1.623 23.182 -2.865 1.00 84.62 83 LEU A O 1
ATOM 670 N N . LYS A 1 84 ? -0.455 23.749 -2.211 1.00 91.25 84 LYS A N 1
ATOM 671 C CA . LYS A 1 84 ? -0.030 24.767 -1.236 1.00 91.25 84 LYS A CA 1
ATOM 672 C C . LYS A 1 84 ? 0.733 24.127 -0.077 1.00 91.25 84 LYS A C 1
ATOM 674 O O . LYS A 1 84 ? 1.752 24.666 0.352 1.00 91.25 84 LYS A O 1
ATOM 679 N N . TYR A 1 85 ? 0.264 22.981 0.416 1.00 90.88 85 TYR A N 1
ATOM 680 C CA . TYR A 1 85 ? 0.870 22.287 1.556 1.00 90.88 85 TYR A CA 1
ATOM 681 C C . TYR A 1 85 ? 2.277 21.796 1.209 1.00 90.88 85 TYR A C 1
ATOM 683 O O . TYR A 1 85 ? 3.235 22.111 1.919 1.00 90.88 85 TYR A O 1
ATOM 691 N N . SER A 1 86 ? 2.423 21.140 0.058 1.00 89.38 86 SER A N 1
ATOM 692 C CA . SER A 1 86 ? 3.711 20.675 -0.461 1.00 89.38 86 SER A CA 1
ATOM 693 C C . SER A 1 86 ? 4.668 21.838 -0.745 1.00 89.38 86 SER A C 1
ATOM 695 O O . SER A 1 86 ? 5.851 21.757 -0.409 1.00 89.38 86 SER A O 1
ATOM 697 N N . ALA A 1 87 ? 4.166 22.969 -1.259 1.00 92.94 87 ALA A N 1
ATOM 698 C CA . ALA A 1 87 ? 4.960 24.190 -1.412 1.00 92.94 87 ALA A CA 1
ATOM 699 C C . ALA A 1 87 ? 5.452 24.745 -0.062 1.00 92.94 87 ALA A C 1
ATOM 701 O O . ALA A 1 87 ? 6.624 25.101 0.067 1.00 92.94 87 ALA A O 1
ATOM 702 N N . GLY A 1 88 ? 4.589 24.783 0.957 1.00 92.88 88 GLY A N 1
ATOM 703 C CA . GLY A 1 88 ? 4.943 25.256 2.297 1.00 92.88 88 GLY A CA 1
ATOM 704 C C . GLY A 1 88 ? 6.019 24.394 2.964 1.00 92.88 88 GLY A C 1
ATOM 705 O O . GLY A 1 88 ? 7.012 24.919 3.472 1.00 92.88 88 GLY A O 1
ATOM 706 N N . LEU A 1 89 ? 5.869 23.068 2.889 1.00 92.06 89 LEU A N 1
ATOM 707 C CA . LEU A 1 89 ? 6.854 22.108 3.398 1.00 92.06 89 LEU A CA 1
ATOM 708 C C . LEU A 1 89 ? 8.195 22.206 2.658 1.00 92.06 89 LEU A C 1
ATOM 710 O O . LEU A 1 89 ? 9.252 22.135 3.287 1.00 92.06 89 LEU A O 1
ATOM 714 N N . ALA A 1 90 ? 8.172 22.418 1.339 1.00 92.19 90 ALA A N 1
ATOM 715 C CA . ALA A 1 90 ? 9.385 22.630 0.556 1.00 92.19 90 ALA A CA 1
ATOM 716 C C . ALA A 1 90 ? 10.119 23.915 0.972 1.00 92.19 90 ALA A C 1
ATOM 718 O O . ALA A 1 90 ? 11.322 23.875 1.224 1.00 92.19 90 ALA A O 1
ATOM 719 N N . LEU A 1 91 ? 9.401 25.037 1.117 1.00 93.56 91 LEU A N 1
ATOM 720 C CA . LEU A 1 91 ? 9.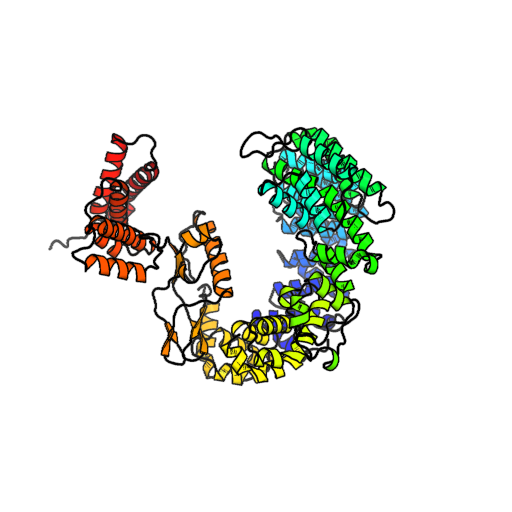979 26.317 1.553 1.00 93.56 91 LEU A CA 1
ATOM 721 C C . LEU A 1 91 ? 10.614 26.248 2.945 1.00 93.56 91 LEU A C 1
ATOM 723 O O . LEU A 1 91 ? 11.564 26.984 3.216 1.00 93.56 91 LEU A O 1
ATOM 727 N N . ALA A 1 92 ? 10.110 25.373 3.818 1.00 92.00 92 ALA A N 1
ATOM 728 C CA . ALA A 1 92 ? 10.662 25.188 5.153 1.00 92.00 92 ALA A CA 1
ATOM 729 C C . ALA A 1 92 ? 12.074 24.573 5.143 1.00 92.00 92 ALA A C 1
ATOM 731 O O . ALA A 1 92 ? 12.831 24.803 6.084 1.00 92.00 92 ALA A O 1
ATOM 732 N N . LYS A 1 93 ? 12.457 23.843 4.080 1.00 88.94 93 LYS A N 1
ATOM 733 C CA . LYS A 1 93 ? 13.798 23.242 3.949 1.00 88.94 93 LYS A CA 1
ATOM 734 C C . LYS A 1 93 ? 14.896 24.244 3.584 1.00 88.94 93 LYS A C 1
ATOM 736 O O . LYS A 1 93 ? 16.048 24.022 3.938 1.00 88.94 93 LYS A O 1
ATOM 741 N N . PHE A 1 94 ? 14.554 25.338 2.905 1.00 86.88 94 PHE A N 1
ATOM 742 C CA . PHE A 1 94 ? 15.488 26.414 2.541 1.00 86.88 94 PHE A CA 1
ATOM 743 C C . PHE A 1 94 ? 14.900 27.784 2.921 1.00 86.88 94 PHE A C 1
ATOM 745 O O . PHE A 1 94 ? 14.493 28.582 2.069 1.00 86.88 94 PHE A O 1
ATOM 752 N N . PRO A 1 95 ? 14.801 28.069 4.232 1.00 82.88 95 PRO A N 1
ATOM 753 C CA . PRO A 1 95 ? 14.081 29.233 4.713 1.00 82.88 95 PRO A CA 1
ATOM 754 C C . PRO A 1 95 ? 14.900 30.518 4.528 1.00 82.88 95 PRO A C 1
ATOM 756 O O . PRO A 1 95 ? 15.912 30.724 5.199 1.00 82.88 95 PRO A O 1
ATOM 759 N N . ASN A 1 96 ? 14.413 31.424 3.678 1.00 86.25 96 ASN A N 1
ATOM 760 C CA . ASN A 1 96 ? 14.870 32.812 3.608 1.00 86.25 96 ASN A CA 1
ATOM 761 C C . ASN A 1 96 ? 13.960 33.714 4.461 1.00 86.25 96 ASN A C 1
ATOM 763 O O . ASN A 1 96 ? 12.885 33.297 4.891 1.00 86.25 96 ASN A O 1
ATOM 767 N N . ASP A 1 97 ? 14.366 34.958 4.722 1.00 86.94 97 ASP A N 1
ATOM 768 C CA . ASP A 1 97 ? 13.605 35.855 5.610 1.00 86.94 97 ASP A CA 1
ATOM 769 C C . ASP A 1 97 ? 12.153 36.065 5.151 1.00 86.94 97 ASP A C 1
ATOM 771 O O . ASP A 1 97 ? 11.243 36.186 5.971 1.00 86.94 97 ASP A O 1
ATOM 775 N N . PHE A 1 98 ? 11.913 36.053 3.840 1.00 88.00 98 PHE A N 1
ATOM 776 C CA . PHE A 1 98 ? 10.576 36.194 3.281 1.00 88.00 98 PHE A CA 1
ATOM 777 C C . PHE A 1 98 ? 9.726 34.928 3.474 1.00 88.00 98 PHE A C 1
ATOM 779 O O . PHE A 1 98 ? 8.595 35.027 3.951 1.00 88.00 98 PHE A O 1
ATOM 786 N N . SER A 1 99 ? 10.255 33.740 3.159 1.00 89.38 99 SER A N 1
ATOM 787 C CA . SER A 1 99 ? 9.532 32.474 3.335 1.00 89.38 99 SER A CA 1
ATOM 788 C C . SER A 1 99 ? 9.294 32.149 4.807 1.00 89.38 99 SER A C 1
ATOM 790 O O . SER A 1 99 ? 8.216 31.669 5.143 1.00 89.38 99 SER A O 1
ATOM 792 N N . ARG A 1 100 ? 10.226 32.503 5.704 1.00 91.94 100 ARG A N 1
ATOM 793 C CA . ARG A 1 100 ? 10.011 32.418 7.158 1.00 91.94 100 ARG A CA 1
ATOM 794 C C . ARG A 1 100 ? 8.781 33.208 7.575 1.00 91.94 100 ARG A C 1
ATOM 796 O O . ARG A 1 100 ? 7.884 32.634 8.176 1.00 91.94 100 ARG A O 1
ATOM 803 N N . ASN A 1 101 ? 8.704 34.486 7.210 1.00 93.25 101 ASN A N 1
ATOM 804 C CA . ASN A 1 101 ? 7.560 35.325 7.570 1.00 93.25 101 ASN A CA 1
ATOM 805 C C . ASN A 1 101 ? 6.244 34.794 6.977 1.00 93.25 101 ASN A C 1
ATOM 807 O O . ASN A 1 101 ? 5.223 34.806 7.658 1.00 93.25 101 ASN A O 1
ATOM 811 N N . LEU A 1 102 ? 6.261 34.285 5.739 1.00 93.62 102 LEU A N 1
ATOM 812 C CA . LEU A 1 102 ? 5.080 33.671 5.124 1.00 93.62 102 LEU A CA 1
ATOM 813 C C . LEU A 1 102 ? 4.598 32.429 5.881 1.00 93.62 102 LEU A C 1
ATOM 815 O O . LEU A 1 102 ? 3.414 32.334 6.186 1.00 93.62 102 LEU A O 1
ATOM 819 N N . LEU A 1 103 ? 5.500 31.496 6.193 1.00 95.00 103 LEU A N 1
ATOM 820 C CA . LEU A 1 103 ? 5.157 30.262 6.905 1.00 95.00 103 LEU A CA 1
ATOM 821 C C . LEU A 1 103 ? 4.713 30.545 8.346 1.00 95.00 103 LEU A C 1
ATOM 823 O O . LEU A 1 103 ? 3.787 29.906 8.838 1.00 95.00 103 LEU A O 1
ATOM 827 N N . GLN A 1 104 ? 5.324 31.537 9.002 1.00 95.06 104 GLN A N 1
ATOM 828 C CA . GLN A 1 104 ? 4.885 32.008 10.317 1.00 95.06 104 GLN A CA 1
ATOM 829 C C . GLN A 1 104 ? 3.468 32.579 10.265 1.00 95.06 104 GLN A C 1
ATOM 831 O O . GLN A 1 104 ? 2.621 32.163 11.052 1.00 95.06 104 GLN A O 1
ATOM 836 N N . ASN A 1 105 ? 3.188 33.489 9.329 1.00 93.81 105 ASN A N 1
ATOM 837 C CA . ASN A 1 105 ? 1.852 34.066 9.180 1.00 93.81 105 ASN A CA 1
ATOM 838 C C . ASN A 1 105 ? 0.812 32.991 8.858 1.00 93.81 105 ASN A C 1
ATOM 840 O O . ASN A 1 105 ? -0.247 32.985 9.473 1.00 93.81 105 ASN A O 1
ATOM 844 N N . TRP A 1 106 ? 1.142 32.044 7.976 1.00 94.44 106 TRP A N 1
ATOM 845 C CA . TRP A 1 106 ? 0.255 30.934 7.633 1.00 94.44 106 TRP A CA 1
ATOM 846 C C . TRP A 1 106 ? -0.132 30.102 8.861 1.00 94.44 106 TRP A C 1
ATOM 848 O O . TRP A 1 106 ? -1.312 29.833 9.069 1.00 94.44 106 TRP A O 1
ATOM 858 N N . PHE A 1 107 ? 0.832 29.766 9.722 1.00 94.88 107 PHE A N 1
ATOM 859 C CA . PHE A 1 107 ? 0.559 29.070 10.979 1.00 94.88 107 PHE A CA 1
ATOM 860 C C . PHE A 1 107 ? -0.346 29.887 11.922 1.00 94.88 107 PHE A C 1
ATOM 862 O O . PHE A 1 107 ? -1.353 29.375 12.411 1.00 94.88 107 PHE A O 1
ATOM 869 N N . TYR A 1 108 ? -0.037 31.170 12.150 1.00 93.94 108 TYR A N 1
ATOM 870 C CA . TYR A 1 108 ? -0.838 32.025 13.039 1.00 93.94 108 TYR A CA 1
ATOM 871 C C . TYR A 1 108 ? -2.264 32.268 12.521 1.00 93.94 108 TYR A C 1
ATOM 873 O O . TYR A 1 108 ? -3.210 32.295 13.313 1.00 93.94 108 TYR A O 1
ATOM 881 N N . GLU A 1 109 ? -2.431 32.431 11.207 1.00 92.06 109 GLU A N 1
ATOM 882 C CA . GLU A 1 109 ? -3.735 32.589 10.557 1.00 92.06 109 GLU A CA 1
ATOM 883 C C . GLU A 1 109 ? -4.601 31.338 10.739 1.00 92.06 109 GLU A C 1
ATOM 885 O O . GLU A 1 109 ? -5.770 31.456 11.105 1.00 92.06 109 GLU A O 1
ATOM 890 N N . LEU A 1 110 ? -4.031 30.142 10.554 1.00 90.25 110 LEU A N 1
ATOM 891 C CA . LEU A 1 110 ? -4.761 28.881 10.706 1.00 90.25 110 LEU A CA 1
ATOM 892 C C . LEU A 1 110 ? -5.132 28.574 12.154 1.00 90.25 110 LEU A C 1
ATOM 894 O O . LEU A 1 110 ? -6.221 28.061 12.404 1.00 90.25 110 LEU A O 1
ATOM 898 N N . LEU A 1 111 ? -4.261 28.907 13.109 1.00 87.56 111 LEU A N 1
ATOM 899 C CA . LEU A 1 111 ? -4.589 28.768 14.527 1.00 87.56 111 LEU A CA 1
ATOM 900 C C . LEU A 1 111 ? -5.752 29.675 14.935 1.00 87.56 111 LEU A C 1
ATOM 902 O O . LEU A 1 111 ? -6.633 29.246 15.681 1.00 87.56 111 LEU A O 1
ATOM 906 N N . SER A 1 112 ? -5.760 30.907 14.419 1.00 85.06 112 SER A N 1
ATOM 907 C CA . SER A 1 112 ? -6.787 31.911 14.720 1.00 85.06 112 SER A CA 1
ATOM 908 C C . SER A 1 112 ? -8.097 31.687 13.953 1.00 85.06 112 SER A C 1
ATOM 910 O O . SER A 1 112 ? -9.116 32.273 14.308 1.00 85.06 112 SER A O 1
ATOM 912 N N . GLY A 1 113 ? -8.073 30.892 12.880 1.00 80.12 113 GLY A N 1
ATOM 913 C CA . GLY A 1 113 ? -9.228 30.611 12.033 1.00 80.12 113 GLY A CA 1
ATOM 914 C C . GLY A 1 113 ? -10.043 29.395 12.484 1.00 80.12 113 GLY A C 1
ATOM 915 O O . GLY A 1 113 ? -9.517 28.439 13.051 1.00 80.12 113 GLY A O 1
ATOM 916 N N . ASP A 1 114 ? -11.336 29.397 12.156 1.00 71.06 114 ASP A N 1
ATOM 917 C CA . ASP A 1 114 ? -12.264 28.296 12.477 1.00 71.06 114 ASP A CA 1
ATOM 918 C C . ASP A 1 114 ? -12.377 27.239 11.359 1.00 71.06 114 ASP A C 1
ATOM 920 O O . ASP A 1 114 ? -13.046 26.222 11.531 1.00 71.06 114 ASP A O 1
ATOM 924 N N . GLN A 1 115 ? -11.760 27.470 10.192 1.00 70.12 115 GLN A N 1
ATOM 925 C CA . GLN A 1 115 ? -11.959 26.658 8.976 1.00 70.12 115 GLN A CA 1
ATOM 926 C C . GLN A 1 115 ? -10.703 25.926 8.469 1.00 70.12 115 GLN A C 1
ATOM 928 O O . GLN A 1 115 ? -10.683 25.468 7.328 1.00 70.12 115 GLN A O 1
ATOM 933 N N . ALA A 1 116 ? -9.655 25.790 9.286 1.00 76.94 116 ALA A N 1
ATOM 934 C CA . ALA A 1 116 ? -8.459 25.048 8.886 1.00 76.94 116 ALA A CA 1
ATOM 935 C C . ALA A 1 116 ? -8.768 23.550 8.703 1.00 76.94 116 ALA A C 1
ATOM 937 O O . ALA A 1 116 ? -9.344 22.908 9.586 1.00 76.94 116 ALA A O 1
ATOM 938 N N . THR A 1 117 ? -8.363 22.973 7.568 1.00 82.25 117 THR A N 1
ATOM 939 C CA . THR A 1 117 ? -8.424 21.515 7.392 1.00 82.25 117 THR A CA 1
ATOM 940 C C . THR A 1 117 ? -7.336 20.835 8.224 1.00 82.25 117 THR A C 1
ATOM 942 O O . THR A 1 117 ? -6.310 21.438 8.544 1.00 82.25 117 THR A O 1
ATOM 945 N N . ARG A 1 118 ? -7.536 19.552 8.556 1.00 85.56 118 ARG A N 1
ATOM 946 C CA . ARG A 1 118 ? -6.566 18.777 9.343 1.00 85.56 118 ARG A CA 1
ATOM 947 C C . ARG A 1 118 ? -5.172 18.756 8.702 1.00 85.56 118 ARG A C 1
ATOM 949 O O . ARG A 1 118 ? -4.189 19.043 9.374 1.00 85.56 118 ARG A O 1
ATOM 956 N N . ILE A 1 119 ? -5.124 18.481 7.401 1.00 85.81 119 ILE A N 1
ATOM 957 C CA . ILE A 1 119 ? -3.884 18.368 6.619 1.00 85.81 119 ILE A CA 1
ATOM 958 C C . ILE A 1 119 ? -3.184 19.732 6.507 1.00 85.81 119 ILE A C 1
ATOM 960 O O . ILE A 1 119 ? -1.963 19.818 6.601 1.00 85.81 119 ILE A O 1
ATOM 964 N N . GLU A 1 120 ? -3.946 20.821 6.362 1.00 89.25 120 GLU A N 1
ATOM 965 C CA . GLU A 1 120 ? -3.382 22.173 6.300 1.00 89.25 120 GLU A CA 1
ATOM 966 C C . GLU A 1 120 ? -2.723 22.596 7.619 1.00 89.25 120 GLU A C 1
ATOM 968 O O . GLU A 1 120 ? -1.629 23.171 7.622 1.00 89.25 120 GLU A O 1
ATOM 973 N N . LEU A 1 121 ? -3.368 22.302 8.752 1.00 90.50 121 LEU A N 1
ATOM 974 C CA . LEU A 1 121 ? -2.807 22.611 10.066 1.00 90.50 121 LEU A CA 1
ATOM 975 C C . LEU A 1 121 ? -1.560 21.765 10.357 1.00 90.50 121 LEU A C 1
ATOM 977 O O . LEU A 1 121 ? -0.586 22.286 10.893 1.00 90.50 121 LEU A O 1
ATOM 981 N N . GLU A 1 122 ? -1.555 20.495 9.959 1.00 91.06 122 GLU A N 1
ATOM 982 C CA . GLU A 1 122 ? -0.393 19.610 10.083 1.00 91.06 122 GLU A CA 1
ATOM 983 C C . GLU A 1 122 ? 0.796 20.139 9.266 1.00 91.06 122 GLU A C 1
ATOM 985 O O . GLU A 1 122 ? 1.877 20.383 9.809 1.00 91.06 122 GLU A O 1
ATOM 990 N N . ALA A 1 123 ? 0.578 20.427 7.978 1.00 92.00 123 ALA A N 1
ATOM 991 C CA . ALA A 1 123 ? 1.620 20.931 7.087 1.00 92.00 123 ALA A CA 1
ATOM 992 C C . ALA A 1 123 ? 2.180 22.289 7.545 1.00 92.00 123 ALA A C 1
ATOM 994 O O . ALA A 1 123 ? 3.397 22.495 7.535 1.00 92.00 123 ALA A O 1
ATOM 995 N N . SER A 1 124 ? 1.314 23.210 7.977 1.00 95.25 124 SER A N 1
ATOM 996 C CA . SER A 1 124 ? 1.737 24.526 8.476 1.00 95.25 124 SER A CA 1
ATOM 997 C C . SER A 1 124 ? 2.486 24.442 9.805 1.00 95.25 124 SER A C 1
ATOM 999 O O . SER A 1 124 ? 3.508 25.110 9.960 1.00 95.25 124 SER A O 1
ATOM 1001 N N . THR A 1 125 ? 2.043 23.590 10.734 1.00 94.94 125 THR A N 1
ATOM 1002 C CA . THR A 1 125 ? 2.718 23.374 12.022 1.00 94.94 125 THR A CA 1
ATOM 1003 C C . THR A 1 125 ? 4.089 22.743 11.810 1.00 94.94 125 THR A C 1
ATOM 1005 O O . THR A 1 125 ? 5.075 23.221 12.371 1.00 94.94 125 THR A O 1
ATOM 1008 N N . HIS A 1 126 ? 4.187 21.733 10.940 1.00 95.06 126 HIS A N 1
ATOM 1009 C CA . HIS A 1 126 ? 5.462 21.108 10.599 1.00 95.06 126 HIS A CA 1
ATOM 1010 C C . HIS A 1 126 ? 6.410 22.119 9.942 1.00 95.06 126 HIS A C 1
ATOM 1012 O O . HIS A 1 126 ? 7.567 22.240 10.344 1.00 95.06 126 HIS A O 1
ATOM 1018 N N . ALA A 1 127 ? 5.929 22.889 8.958 1.00 94.31 127 ALA A N 1
ATOM 1019 C CA . ALA A 1 127 ? 6.724 23.929 8.307 1.00 94.31 127 ALA A CA 1
ATOM 1020 C C . ALA A 1 127 ? 7.199 25.000 9.307 1.00 94.31 127 ALA A C 1
ATOM 1022 O O . ALA A 1 127 ? 8.359 25.411 9.269 1.00 94.31 127 ALA A O 1
ATOM 1023 N N . PHE A 1 128 ? 6.334 25.417 10.236 1.00 96.06 128 PHE A N 1
ATOM 1024 C CA . PHE A 1 128 ? 6.669 26.365 11.296 1.00 96.06 128 PHE A CA 1
ATOM 1025 C C . PHE A 1 128 ? 7.734 25.807 12.247 1.00 96.06 128 PHE A C 1
ATOM 1027 O O . PHE A 1 128 ? 8.705 26.499 12.544 1.00 96.06 128 PHE A O 1
ATOM 1034 N N . LEU A 1 129 ? 7.618 24.556 12.693 1.00 94.56 129 LEU A N 1
ATOM 1035 C CA . LEU A 1 129 ? 8.639 23.923 13.532 1.00 94.56 129 LEU A CA 1
ATOM 1036 C C . LEU A 1 129 ? 9.970 23.763 12.781 1.00 94.56 129 LEU A C 1
ATOM 1038 O O . LEU A 1 129 ? 11.023 24.066 13.338 1.00 94.56 129 LEU A O 1
ATOM 1042 N N . ALA A 1 130 ? 9.940 23.393 11.500 1.00 92.44 130 ALA A N 1
ATOM 1043 C CA . ALA A 1 130 ? 11.139 23.153 10.700 1.00 92.44 130 ALA A CA 1
ATOM 1044 C C . ALA A 1 130 ? 12.005 24.409 10.463 1.00 92.44 130 ALA A C 1
ATOM 1046 O O . ALA A 1 130 ? 13.230 24.308 10.455 1.00 92.44 130 ALA A O 1
ATOM 1047 N N . ILE A 1 131 ? 11.417 25.606 10.315 1.00 93.12 131 ILE A N 1
ATOM 1048 C CA . ILE A 1 131 ? 12.203 26.823 10.016 1.00 93.12 131 ILE A CA 1
ATOM 1049 C C . ILE A 1 131 ? 13.057 27.337 11.187 1.00 93.12 131 ILE A C 1
ATOM 1051 O O . ILE A 1 131 ? 14.060 28.017 10.955 1.00 93.12 131 ILE A O 1
ATOM 1055 N N . ALA A 1 132 ? 12.634 27.099 12.434 1.00 90.38 132 ALA A N 1
ATOM 1056 C CA . ALA A 1 132 ? 13.300 27.602 13.639 1.00 90.38 132 ALA A CA 1
ATOM 1057 C C . ALA A 1 132 ? 12.863 26.822 14.893 1.00 90.38 132 ALA A C 1
ATOM 1059 O O . ALA A 1 132 ? 12.325 27.409 15.836 1.00 90.38 132 ALA A O 1
ATOM 1060 N N . ARG A 1 133 ? 13.105 25.506 14.895 1.00 91.75 133 ARG A N 1
ATOM 1061 C CA . ARG A 1 133 ? 12.662 24.543 15.920 1.00 91.75 133 ARG A CA 1
ATOM 1062 C C . ARG A 1 133 ? 12.818 25.058 17.349 1.00 91.75 133 ARG A C 1
ATOM 1064 O O . ARG A 1 133 ? 11.821 25.167 18.050 1.00 91.75 133 ARG A O 1
ATOM 1071 N N . ASP A 1 134 ? 14.013 25.488 17.748 1.00 90.94 134 ASP A N 1
ATOM 1072 C CA . ASP A 1 134 ? 14.279 25.917 19.134 1.00 90.94 134 ASP A CA 1
ATOM 1073 C C . ASP A 1 134 ? 13.460 27.135 19.583 1.00 90.94 134 ASP A C 1
ATOM 1075 O O . ASP A 1 134 ? 13.125 27.275 20.758 1.00 90.94 134 ASP A O 1
ATOM 1079 N N . LYS A 1 135 ? 13.119 28.035 18.653 1.00 93.00 135 LYS A N 1
ATOM 1080 C CA . LYS A 1 135 ? 12.291 29.215 18.948 1.00 93.00 135 LYS A CA 1
ATOM 1081 C C . LYS A 1 135 ? 10.804 28.895 18.886 1.00 93.00 135 LYS A C 1
ATOM 1083 O O . LYS A 1 135 ? 10.023 29.467 19.642 1.00 93.00 135 LYS A O 1
ATOM 1088 N N . ASN A 1 136 ? 10.421 28.015 17.969 1.00 94.50 136 ASN A N 1
ATOM 1089 C CA . ASN A 1 136 ? 9.033 27.765 17.613 1.00 94.50 136 ASN A CA 1
ATOM 1090 C C . ASN A 1 136 ? 8.408 26.636 18.438 1.00 94.50 136 ASN A C 1
ATOM 1092 O O . ASN A 1 136 ? 7.214 26.692 18.716 1.00 94.50 136 ASN A O 1
ATOM 1096 N N . PHE A 1 137 ? 9.195 25.667 18.908 1.00 94.69 137 PHE A N 1
ATOM 1097 C CA . PHE A 1 137 ? 8.716 24.562 19.739 1.00 94.69 137 PHE A CA 1
ATOM 1098 C C . PHE A 1 137 ? 7.989 25.048 21.011 1.00 94.69 137 PHE A C 1
ATOM 1100 O O . PHE A 1 137 ? 6.832 24.663 21.204 1.00 94.69 137 PHE A O 1
ATOM 1107 N N . PRO A 1 138 ? 8.546 25.974 21.825 1.00 94.75 138 PRO A N 1
ATOM 1108 C CA . PRO A 1 138 ? 7.835 26.490 23.000 1.00 94.75 138 PRO A CA 1
ATOM 1109 C C . PRO A 1 138 ? 6.547 27.247 22.647 1.00 94.75 138 PRO A C 1
ATOM 1111 O O . PRO A 1 138 ? 5.605 27.284 23.438 1.00 94.75 138 PRO A O 1
ATOM 1114 N N . ILE A 1 139 ? 6.494 27.860 21.459 1.00 94.75 139 ILE A N 1
ATOM 1115 C CA . ILE A 1 139 ? 5.310 28.575 20.971 1.00 94.75 139 ILE A CA 1
ATOM 1116 C C . ILE A 1 139 ? 4.192 27.577 20.655 1.00 94.75 139 ILE A C 1
ATOM 1118 O O . ILE A 1 139 ? 3.056 27.798 21.069 1.00 94.75 139 ILE A O 1
ATOM 1122 N N . VAL A 1 140 ? 4.511 26.470 19.974 1.00 95.19 140 VAL A N 1
ATOM 1123 C CA . VAL A 1 140 ? 3.535 25.416 19.657 1.00 95.19 140 VAL A CA 1
ATOM 1124 C C . VAL A 1 140 ? 3.023 24.736 20.930 1.00 95.19 140 VAL A C 1
ATOM 1126 O O . VAL A 1 140 ? 1.813 24.573 21.055 1.00 95.19 140 VAL A O 1
ATOM 1129 N N . ILE A 1 141 ? 3.890 24.435 21.909 1.00 95.00 141 ILE A N 1
ATOM 1130 C CA . ILE A 1 141 ? 3.462 23.927 23.231 1.00 95.00 141 ILE A CA 1
ATOM 1131 C C . ILE A 1 141 ? 2.483 24.893 23.906 1.00 95.00 141 ILE A C 1
ATOM 1133 O O . ILE A 1 141 ? 1.431 24.480 24.390 1.00 95.00 141 ILE A O 1
ATOM 1137 N N . ARG A 1 142 ? 2.786 26.198 23.908 1.00 94.44 142 ARG A N 1
ATOM 1138 C CA . ARG A 1 142 ? 1.887 27.194 24.502 1.00 94.44 142 ARG A CA 1
ATOM 1139 C C . ARG A 1 142 ? 0.514 27.188 23.823 1.00 94.44 142 ARG A C 1
ATOM 1141 O O . ARG A 1 142 ? -0.496 27.147 24.518 1.00 94.44 142 ARG A O 1
ATOM 1148 N N . PHE A 1 143 ? 0.469 27.178 22.490 1.00 92.62 143 PHE A N 1
ATOM 1149 C CA . PHE A 1 143 ? -0.798 27.113 21.755 1.00 92.62 143 PHE A CA 1
ATOM 1150 C C . PHE A 1 143 ? -1.541 25.794 21.957 1.00 92.62 143 PHE A C 1
ATOM 1152 O O . PHE A 1 143 ? -2.767 25.799 22.036 1.00 92.62 143 PHE A O 1
ATOM 1159 N N . LEU A 1 144 ? -0.830 24.673 22.086 1.00 92.88 144 LEU A N 1
ATOM 1160 C CA . LEU A 1 144 ? -1.428 23.390 22.444 1.00 92.88 144 LEU A CA 1
ATOM 1161 C C . LEU A 1 144 ? -2.154 23.480 23.796 1.00 92.88 144 LEU A C 1
ATOM 1163 O O . LEU A 1 144 ? -3.262 22.967 23.923 1.00 92.88 144 LEU A O 1
ATOM 1167 N N . GLY A 1 145 ? -1.571 24.186 24.771 1.00 91.00 145 GLY A N 1
ATOM 1168 C CA . GLY A 1 145 ? -2.209 24.488 26.055 1.00 91.00 145 GLY A CA 1
ATOM 1169 C C . GLY A 1 145 ? -3.405 25.444 25.955 1.00 91.00 145 GLY A C 1
ATOM 1170 O O . GLY A 1 145 ? -4.410 25.240 26.628 1.00 91.00 145 GLY A O 1
ATOM 1171 N N . GLU A 1 146 ? -3.332 26.467 25.103 1.00 90.44 146 GLU A N 1
ATOM 1172 C CA . GLU A 1 146 ? -4.415 27.449 24.913 1.00 90.44 146 GLU A CA 1
ATOM 1173 C C . GLU A 1 146 ? -5.617 26.875 24.142 1.00 90.44 146 GLU A C 1
ATOM 1175 O O . GLU A 1 146 ? -6.752 27.288 24.369 1.00 90.44 146 GLU A O 1
ATOM 1180 N N . THR A 1 147 ? -5.381 25.906 23.254 1.00 87.38 147 THR A N 1
ATOM 1181 C CA . THR A 1 147 ? -6.401 25.343 22.353 1.00 87.38 147 THR A CA 1
ATOM 1182 C C . THR A 1 147 ? -7.026 24.047 22.855 1.00 87.38 147 THR A C 1
ATOM 1184 O O . THR A 1 147 ? -7.796 23.450 22.117 1.00 87.38 147 THR A O 1
ATOM 1187 N N . GLN A 1 148 ? -6.773 23.616 24.099 1.00 85.44 148 GLN A N 1
ATOM 1188 C CA . GLN A 1 148 ? -7.222 22.310 24.622 1.00 85.44 148 GLN A CA 1
ATOM 1189 C C . GLN A 1 148 ? -8.732 22.045 24.535 1.00 85.44 148 GLN A C 1
ATOM 1191 O O . GLN A 1 148 ? -9.138 20.893 24.639 1.00 85.44 148 GLN A O 1
ATOM 1196 N N . SER A 1 149 ? -9.562 23.081 24.369 1.00 83.62 149 SER A N 1
ATOM 1197 C CA . SER A 1 149 ? -11.005 22.963 24.124 1.00 83.62 149 SER A CA 1
ATOM 1198 C C . SER A 1 149 ? -11.380 22.638 22.669 1.00 83.62 149 SER A C 1
ATOM 1200 O O . SER A 1 149 ? -12.535 22.302 22.397 1.00 83.62 149 SER A O 1
ATOM 1202 N N . GLU A 1 150 ? -10.425 22.683 21.740 1.00 86.19 150 GLU A N 1
ATOM 1203 C CA . GLU A 1 150 ? -10.570 22.384 20.314 1.00 86.19 150 GLU A CA 1
ATOM 1204 C C . GLU A 1 150 ? -9.853 21.073 19.943 1.00 86.19 150 GLU A C 1
ATOM 1206 O O . GLU A 1 150 ? -8.740 21.071 19.414 1.00 86.19 150 GLU A O 1
ATOM 1211 N N . GLY A 1 151 ? -10.515 19.934 20.172 1.00 82.56 151 GLY A N 1
ATOM 1212 C CA . GLY A 1 151 ? -9.882 18.609 20.099 1.00 82.56 151 GLY A CA 1
ATOM 1213 C C . GLY A 1 151 ? -9.161 18.290 18.789 1.00 82.56 151 GLY A C 1
ATOM 1214 O O . GLY A 1 151 ? -8.086 17.697 18.819 1.00 82.56 151 GLY A O 1
ATOM 1215 N N . ILE A 1 152 ? -9.689 18.742 17.645 1.00 83.88 152 ILE A N 1
ATOM 1216 C CA . ILE A 1 152 ? -9.043 18.538 16.338 1.00 83.88 152 ILE A CA 1
ATOM 1217 C C . ILE A 1 152 ? -7.725 19.316 16.256 1.00 83.88 152 ILE A C 1
ATOM 1219 O O . ILE A 1 152 ? -6.700 18.728 15.915 1.00 83.88 152 ILE A O 1
ATOM 1223 N N . LYS A 1 153 ? -7.725 20.617 16.589 1.00 88.25 153 LYS A N 1
ATOM 1224 C CA . LYS A 1 153 ? -6.509 21.443 16.525 1.00 88.25 153 LYS A CA 1
ATOM 1225 C C . LYS A 1 153 ? -5.458 20.918 17.492 1.00 88.25 153 LYS A C 1
ATOM 1227 O O . LYS A 1 153 ? -4.323 20.692 17.086 1.00 88.25 153 LYS A O 1
ATOM 1232 N N . SER A 1 154 ? -5.839 20.654 18.740 1.00 89.25 154 SER A N 1
ATOM 1233 C CA . SER A 1 154 ? -4.899 20.154 19.743 1.00 89.25 154 SER A CA 1
ATOM 1234 C C . SER A 1 154 ? -4.338 18.775 19.400 1.00 89.25 154 SER A C 1
ATOM 1236 O O . SER A 1 154 ? -3.150 18.550 19.606 1.00 89.25 154 SER A O 1
ATOM 1238 N N . SER A 1 155 ? -5.143 17.868 18.831 1.00 87.50 155 SER A N 1
ATOM 1239 C CA . SER A 1 155 ? -4.644 16.569 18.358 1.00 87.50 155 SER A CA 1
ATOM 1240 C C . SER A 1 155 ? -3.586 16.736 17.268 1.00 87.50 155 SER A C 1
ATOM 1242 O O . SER A 1 155 ? -2.521 16.132 17.360 1.00 87.50 155 SER A O 1
ATOM 1244 N N . ILE A 1 156 ? -3.835 17.593 16.274 1.00 88.50 156 ILE A N 1
ATOM 1245 C CA . ILE A 1 156 ? -2.894 17.821 15.168 1.00 88.50 156 ILE A CA 1
ATOM 1246 C C . ILE A 1 156 ? -1.604 18.475 15.664 1.00 88.50 156 ILE A C 1
ATOM 1248 O O . ILE A 1 156 ? -0.513 18.048 15.287 1.00 88.50 156 ILE A O 1
ATOM 1252 N N . LEU A 1 157 ? -1.719 19.493 16.523 1.00 92.69 157 LEU A N 1
ATOM 1253 C CA . LEU A 1 157 ? -0.564 20.165 17.115 1.00 92.69 157 LEU A CA 1
ATOM 1254 C C . LEU A 1 157 ? 0.285 19.189 17.931 1.00 92.69 157 LEU A C 1
ATOM 1256 O O . LEU A 1 157 ? 1.502 19.186 17.777 1.00 92.69 157 LEU A O 1
ATOM 1260 N N . LEU A 1 158 ? -0.344 18.340 18.752 1.00 92.50 158 LEU A N 1
ATOM 1261 C CA . LEU A 1 158 ? 0.362 17.315 19.515 1.00 92.50 158 LEU A CA 1
ATOM 1262 C C . LEU A 1 158 ? 1.076 16.329 18.583 1.00 92.50 158 LEU A C 1
ATOM 1264 O O . LEU A 1 158 ? 2.279 16.134 18.733 1.00 92.50 158 LEU A O 1
ATOM 1268 N N . ALA A 1 159 ? 0.365 15.753 17.609 1.00 90.00 159 ALA A N 1
ATOM 1269 C CA . ALA A 1 159 ? 0.924 14.784 16.665 1.00 90.00 159 ALA A CA 1
ATOM 1270 C C . ALA A 1 159 ? 2.143 15.346 15.931 1.00 90.00 159 ALA A C 1
ATOM 1272 O O . ALA A 1 159 ? 3.210 14.743 15.931 1.00 90.00 159 ALA A O 1
ATOM 1273 N N . THR A 1 160 ? 2.006 16.561 15.396 1.00 90.81 160 THR A N 1
ATOM 1274 C CA . THR A 1 160 ? 3.070 17.233 14.642 1.00 90.81 160 THR A CA 1
ATOM 1275 C C . THR A 1 160 ? 4.261 17.598 15.526 1.00 90.81 160 THR A C 1
ATOM 1277 O O . THR A 1 160 ? 5.376 17.720 15.030 1.00 90.81 160 THR A O 1
ATOM 1280 N N . LEU A 1 161 ? 4.048 17.775 16.832 1.00 93.06 161 LEU A N 1
ATOM 1281 C CA . LEU A 1 161 ? 5.086 18.154 17.783 1.00 93.06 161 LEU A CA 1
ATOM 1282 C C . LEU A 1 161 ? 5.910 16.958 18.286 1.00 93.06 161 LEU A C 1
ATOM 1284 O O . LEU A 1 161 ? 7.105 17.121 18.532 1.00 93.06 161 LEU A O 1
ATOM 1288 N N . LEU A 1 162 ? 5.315 15.763 18.393 1.00 90.50 162 LEU A N 1
ATOM 1289 C CA . LEU A 1 162 ? 5.981 14.553 18.904 1.00 90.50 162 LEU A CA 1
ATOM 1290 C C . LEU A 1 162 ? 7.306 14.209 18.182 1.00 90.50 162 LEU A C 1
ATOM 1292 O O . LEU A 1 162 ? 8.292 13.942 18.880 1.00 90.50 162 LEU A O 1
ATOM 1296 N N . PRO A 1 163 ? 7.408 14.263 16.833 1.00 88.44 163 PRO A N 1
ATOM 1297 C CA . PRO A 1 163 ? 8.669 14.028 16.124 1.00 88.44 163 PRO A CA 1
ATOM 1298 C C . PRO A 1 163 ? 9.780 15.021 16.483 1.00 88.44 163 PRO A C 1
ATOM 1300 O O . PRO A 1 163 ? 10.958 14.674 16.418 1.00 88.44 163 PRO A O 1
ATOM 1303 N N . PHE A 1 164 ? 9.420 16.243 16.889 1.00 90.06 164 PHE A N 1
ATOM 1304 C CA . PHE A 1 164 ? 10.369 17.304 17.227 1.00 90.06 164 PHE A CA 1
ATOM 1305 C C . PHE A 1 164 ? 10.834 17.256 18.687 1.00 90.06 164 PHE A C 1
ATOM 1307 O O . PHE A 1 164 ? 11.675 18.069 19.060 1.00 90.06 164 PHE A O 1
ATOM 1314 N N . CYS A 1 165 ? 10.341 16.336 19.525 1.00 89.88 165 CYS A N 1
ATOM 1315 C CA . CYS A 1 165 ? 10.827 16.163 20.897 1.00 89.88 165 CYS A CA 1
ATOM 1316 C C . CYS A 1 165 ? 12.220 15.503 20.904 1.00 89.88 165 CYS A C 1
ATOM 1318 O O . CYS A 1 165 ? 12.356 14.311 20.595 1.00 89.88 165 CYS A O 1
ATOM 1320 N N . GLU A 1 166 ? 13.253 16.257 21.290 1.00 86.56 166 GLU A N 1
ATOM 1321 C CA . GLU A 1 166 ? 14.648 15.782 21.332 1.00 86.56 166 GLU A CA 1
ATOM 1322 C C . GLU A 1 166 ? 15.129 15.546 22.766 1.00 86.56 166 GLU A C 1
ATOM 1324 O O . GLU A 1 166 ? 15.923 14.638 23.020 1.00 86.56 166 GLU A O 1
ATOM 1329 N N . THR A 1 167 ? 14.613 16.325 23.718 1.00 88.94 167 THR A N 1
ATOM 1330 C CA . THR A 1 167 ? 14.965 16.234 25.140 1.00 88.94 167 THR A CA 1
ATOM 1331 C C . THR A 1 167 ? 13.873 15.557 25.966 1.00 88.94 167 THR A C 1
ATOM 1333 O O . THR A 1 167 ? 12.716 15.425 25.551 1.00 88.94 167 THR A O 1
ATOM 1336 N N . ARG A 1 168 ? 14.246 15.134 27.177 1.00 88.75 168 ARG A N 1
ATOM 1337 C CA . ARG A 1 168 ? 13.318 14.539 28.141 1.00 88.75 168 ARG A CA 1
ATOM 1338 C C . ARG A 1 168 ? 12.235 15.533 28.554 1.00 88.75 168 ARG A C 1
ATOM 1340 O O . ARG A 1 168 ? 11.066 15.165 28.617 1.00 88.75 168 ARG A O 1
ATOM 1347 N N . GLU A 1 169 ? 12.623 16.773 28.835 1.00 90.12 169 GLU A N 1
ATOM 1348 C CA . GLU A 1 169 ? 11.732 17.833 29.303 1.00 90.12 169 GLU A CA 1
ATOM 1349 C C . GLU A 1 169 ? 10.670 18.176 28.253 1.00 90.12 169 GLU A C 1
ATOM 1351 O O . GLU A 1 169 ? 9.492 18.300 28.579 1.00 90.12 169 GLU A O 1
ATOM 1356 N N . GLU A 1 170 ? 11.070 18.272 26.985 1.00 91.12 170 GLU A N 1
ATOM 1357 C CA . GLU A 1 170 ? 10.161 18.542 25.865 1.00 91.12 170 GLU A CA 1
ATOM 1358 C C . GLU A 1 170 ? 9.146 17.416 25.658 1.00 91.12 170 GLU A C 1
ATOM 1360 O O . GLU A 1 170 ? 7.961 17.685 25.455 1.00 91.12 170 GLU A O 1
ATOM 1365 N N . LEU A 1 171 ? 9.594 16.156 25.728 1.00 90.94 171 LEU A N 1
ATOM 1366 C CA . LEU A 1 171 ? 8.691 15.013 25.622 1.00 90.94 171 LEU A CA 1
ATOM 1367 C C . LEU A 1 171 ? 7.714 14.974 26.803 1.00 90.94 171 LEU A C 1
ATOM 1369 O O . LEU A 1 171 ? 6.528 14.725 26.608 1.00 90.94 171 LEU A O 1
ATOM 1373 N N . GLN A 1 172 ? 8.189 15.255 28.018 1.00 91.25 172 GLN A N 1
ATOM 1374 C CA . GLN A 1 172 ? 7.339 15.276 29.205 1.00 91.25 172 GLN A CA 1
ATOM 1375 C C . GLN A 1 172 ? 6.251 16.358 29.100 1.00 91.25 172 GLN A C 1
ATOM 1377 O O . GLN A 1 172 ? 5.090 16.055 29.360 1.00 91.25 172 GLN A O 1
ATOM 1382 N N . GLN A 1 173 ? 6.587 17.564 28.626 1.00 92.12 173 GLN A N 1
ATOM 1383 C CA . GLN A 1 173 ? 5.608 18.634 28.373 1.00 92.12 173 GLN A CA 1
ATOM 1384 C C . GLN A 1 173 ? 4.557 18.228 27.330 1.00 92.12 173 GLN A C 1
ATOM 1386 O O . GLN A 1 173 ? 3.363 18.442 27.530 1.00 92.12 173 GLN A O 1
ATOM 1391 N N . ALA A 1 174 ? 4.976 17.605 26.224 1.00 92.75 174 ALA A N 1
ATOM 1392 C CA . ALA A 1 174 ? 4.040 17.107 25.217 1.00 92.75 174 ALA A CA 1
ATOM 1393 C C . ALA A 1 174 ? 3.097 16.036 25.800 1.00 92.75 174 ALA A C 1
ATOM 1395 O O . ALA A 1 174 ? 1.889 16.058 25.551 1.00 92.75 174 ALA A O 1
ATOM 1396 N N . LEU A 1 175 ? 3.631 15.126 26.622 1.00 92.69 175 LEU A N 1
ATOM 1397 C CA . LEU A 1 175 ? 2.860 14.055 27.253 1.00 92.69 175 LEU A CA 1
ATOM 1398 C C . LEU A 1 175 ? 1.878 14.563 28.319 1.00 92.69 175 LEU A C 1
ATOM 1400 O O . LEU A 1 175 ? 0.793 14.001 28.455 1.00 92.69 175 LEU A O 1
ATOM 1404 N N . GLU A 1 176 ? 2.198 15.639 29.038 1.00 92.50 176 GLU A N 1
ATOM 1405 C CA . GLU A 1 176 ? 1.247 16.299 29.946 1.00 92.50 176 GLU A CA 1
ATOM 1406 C C . GLU A 1 176 ? -0.007 16.759 29.187 1.00 92.50 176 GLU A C 1
ATOM 1408 O O . GLU A 1 176 ? -1.133 16.463 29.596 1.00 92.50 176 GLU A O 1
ATOM 1413 N N . HIS A 1 177 ? 0.171 17.398 28.027 1.00 92.38 177 HIS A N 1
ATOM 1414 C CA . HIS A 1 177 ? -0.953 17.776 27.171 1.00 92.38 177 HIS A CA 1
ATOM 1415 C C . HIS A 1 177 ? -1.674 16.560 26.579 1.00 92.38 177 HIS A C 1
ATOM 1417 O O . HIS A 1 177 ? -2.903 16.567 26.520 1.00 92.38 177 HIS A O 1
ATOM 1423 N N . PHE A 1 178 ? -0.948 15.504 26.194 1.00 92.38 178 PHE A N 1
ATOM 1424 C CA . PHE A 1 178 ? -1.550 14.247 25.738 1.00 92.38 178 PHE A CA 1
ATOM 1425 C C . PHE A 1 178 ? -2.538 13.682 26.764 1.00 92.38 178 PHE A C 1
ATOM 1427 O O . PHE A 1 178 ? -3.679 13.396 26.405 1.00 92.38 178 PHE A O 1
ATOM 1434 N N . PHE A 1 179 ? -2.144 13.557 28.037 1.00 90.75 179 PHE A N 1
ATOM 1435 C CA . PHE A 1 179 ? -3.025 12.989 29.062 1.00 90.75 179 PHE A CA 1
ATOM 1436 C C . PHE A 1 179 ? -4.285 13.831 29.281 1.00 90.75 179 PHE A C 1
ATOM 1438 O O . PHE A 1 179 ? -5.366 13.259 29.432 1.00 90.75 179 PHE A O 1
ATOM 1445 N N . ILE A 1 180 ? -4.162 15.163 29.234 1.00 89.62 180 ILE A N 1
ATOM 1446 C CA . ILE A 1 180 ? -5.303 16.086 29.328 1.00 89.62 180 ILE A CA 1
ATOM 1447 C C . ILE A 1 180 ? -6.252 15.889 28.139 1.00 89.62 180 ILE A C 1
ATOM 1449 O O . ILE A 1 180 ? -7.448 15.685 28.327 1.00 89.62 180 ILE A O 1
ATOM 1453 N N . LEU A 1 181 ? -5.731 15.913 26.909 1.00 88.50 181 LEU A N 1
ATOM 1454 C CA . LEU A 1 181 ? -6.546 15.785 25.696 1.00 88.50 181 LEU A CA 1
ATOM 1455 C C . LEU A 1 181 ? -7.227 14.422 25.604 1.00 88.50 181 LEU A C 1
ATOM 1457 O O . LEU A 1 181 ? -8.402 14.328 25.249 1.00 88.50 181 LEU A O 1
ATOM 1461 N N . ARG A 1 182 ? -6.500 13.364 25.958 1.00 87.12 182 ARG A N 1
ATOM 1462 C CA . ARG A 1 182 ? -7.025 12.003 25.987 1.00 87.12 182 ARG A CA 1
ATOM 1463 C C . ARG A 1 182 ? -8.200 11.882 26.962 1.00 87.12 182 ARG A C 1
ATOM 1465 O O . ARG A 1 182 ? -9.182 11.230 26.622 1.00 87.12 182 ARG A O 1
ATOM 1472 N N . ASP A 1 183 ? -8.124 12.516 28.133 1.00 85.12 183 ASP A N 1
ATOM 1473 C CA . ASP A 1 183 ? -9.223 12.540 29.111 1.00 85.12 183 ASP A CA 1
ATOM 1474 C C . ASP A 1 183 ? -10.428 13.360 28.612 1.00 85.12 183 ASP A C 1
ATOM 1476 O O . ASP A 1 183 ? -11.567 12.899 28.678 1.00 85.12 183 ASP A O 1
ATOM 1480 N N . LEU A 1 184 ? -10.178 14.532 28.016 1.00 84.94 184 LEU A N 1
ATOM 1481 C CA . LEU A 1 184 ? -11.230 15.420 27.506 1.00 84.94 184 LEU A CA 1
ATOM 1482 C C . LEU A 1 184 ? -12.016 14.830 26.324 1.00 84.94 184 LEU A C 1
ATOM 1484 O O . LEU A 1 184 ? -13.234 15.000 26.258 1.00 84.94 184 LEU A O 1
ATOM 1488 N N . TYR A 1 185 ? -11.337 14.164 25.383 1.00 82.69 185 TYR A N 1
ATOM 1489 C CA . TYR A 1 185 ? -11.945 13.733 24.116 1.00 82.69 185 TYR A CA 1
ATOM 1490 C C . TYR A 1 185 ? -12.185 12.231 24.007 1.00 82.69 185 TYR A C 1
ATOM 1492 O O . TYR A 1 185 ? -13.042 11.821 23.226 1.00 82.69 185 TYR A O 1
ATOM 1500 N N . SER A 1 186 ? -11.464 11.404 24.774 1.00 78.94 186 SER A N 1
ATOM 1501 C CA . SER A 1 186 ? -11.539 9.939 24.676 1.00 78.94 186 SER A CA 1
ATOM 1502 C C . SER A 1 186 ? -11.417 9.420 23.229 1.00 78.94 186 SER A C 1
ATOM 1504 O O . SER A 1 186 ? -12.077 8.448 22.853 1.00 78.94 186 SER A O 1
ATOM 1506 N N . ASP A 1 187 ? -10.581 10.074 22.415 1.00 78.56 187 ASP A N 1
ATOM 1507 C CA . ASP A 1 187 ? -10.347 9.734 21.010 1.00 78.56 187 ASP A CA 1
ATOM 1508 C C . ASP A 1 187 ? -9.148 8.770 20.872 1.00 78.56 187 ASP A C 1
ATOM 1510 O O . ASP A 1 187 ? -8.029 9.138 21.246 1.00 78.56 187 ASP A O 1
ATOM 1514 N N . PRO A 1 188 ? -9.340 7.545 20.338 1.00 81.62 188 PRO A N 1
ATOM 1515 C CA . PRO A 1 188 ? -8.252 6.599 20.086 1.00 81.62 188 PRO A CA 1
ATOM 1516 C C . PRO A 1 188 ? -7.163 7.107 19.137 1.00 81.62 188 PRO A C 1
ATOM 1518 O O . PRO A 1 188 ? -6.050 6.579 19.166 1.00 81.62 188 PRO A O 1
ATOM 1521 N N . GLU A 1 189 ? -7.462 8.111 18.311 1.00 82.81 189 GLU A N 1
ATOM 1522 C CA . GLU A 1 189 ? -6.517 8.698 17.359 1.00 82.81 189 GLU A CA 1
ATOM 1523 C C . GLU A 1 189 ? -5.265 9.263 18.049 1.00 82.81 189 GLU A C 1
ATOM 1525 O O . GLU A 1 189 ? -4.155 9.096 17.550 1.00 82.81 189 GLU A O 1
ATOM 1530 N N . LEU A 1 190 ? -5.415 9.861 19.237 1.00 84.25 190 LEU A N 1
ATOM 1531 C CA . LEU A 1 190 ? -4.290 10.405 20.006 1.00 84.25 190 LEU A CA 1
ATOM 1532 C C . LEU A 1 190 ? -3.306 9.303 20.423 1.00 84.25 190 LEU A C 1
ATOM 1534 O O . LEU A 1 190 ? -2.091 9.459 20.309 1.00 84.25 190 LEU A O 1
ATOM 1538 N N . SER A 1 191 ? -3.824 8.167 20.894 1.00 86.50 191 SER A N 1
ATOM 1539 C CA . SER A 1 191 ? -2.998 7.022 21.296 1.00 86.50 191 SER A CA 1
ATOM 1540 C C . SER A 1 191 ? -2.392 6.312 20.079 1.00 86.50 191 SER A C 1
ATOM 1542 O O . SER A 1 191 ? -1.288 5.769 20.168 1.00 86.50 191 SER A O 1
ATOM 1544 N N . PHE A 1 192 ? -3.081 6.340 18.931 1.00 85.38 192 PHE A N 1
ATOM 1545 C CA . PHE A 1 192 ? -2.534 5.871 17.657 1.00 85.38 192 PHE A CA 1
ATOM 1546 C C . PHE A 1 192 ? -1.333 6.721 17.218 1.00 85.38 192 PHE A C 1
ATOM 1548 O O . PHE A 1 192 ? -0.264 6.165 16.990 1.00 85.38 192 PHE A O 1
ATOM 1555 N N . GLN A 1 193 ? -1.462 8.052 17.212 1.00 84.19 193 GLN A N 1
ATOM 1556 C CA . GLN A 1 193 ? -0.372 8.983 16.878 1.00 84.19 193 GLN A CA 1
ATOM 1557 C C . GLN A 1 193 ? 0.843 8.813 17.801 1.00 84.19 193 GLN A C 1
ATOM 1559 O O . GLN A 1 193 ? 1.987 8.847 17.353 1.00 84.19 193 GLN A O 1
ATOM 1564 N N . LEU A 1 194 ? 0.605 8.574 19.094 1.00 86.69 194 LEU A N 1
ATOM 1565 C CA . LEU A 1 194 ? 1.676 8.290 20.047 1.00 86.69 194 LEU A CA 1
ATOM 1566 C C . LEU A 1 194 ? 2.426 6.993 19.701 1.00 86.69 194 LEU A C 1
ATOM 1568 O O . LEU A 1 194 ? 3.653 6.950 19.777 1.00 86.69 194 LEU A O 1
ATOM 1572 N N . THR A 1 195 ? 1.689 5.950 19.310 1.00 85.88 195 THR A N 1
ATOM 1573 C CA . THR A 1 195 ? 2.256 4.655 18.899 1.00 85.88 195 THR A CA 1
ATOM 1574 C C . THR A 1 195 ? 3.046 4.781 17.596 1.00 85.88 195 THR A C 1
ATOM 1576 O O . THR A 1 195 ? 4.103 4.171 17.475 1.00 85.88 195 THR A O 1
ATOM 1579 N N . ASP A 1 196 ? 2.555 5.580 16.648 1.00 83.75 196 ASP A N 1
ATOM 1580 C CA . ASP A 1 196 ? 3.185 5.792 15.342 1.00 83.75 196 ASP A CA 1
ATOM 1581 C C . ASP A 1 196 ? 4.505 6.575 15.454 1.00 83.75 196 ASP A C 1
ATOM 1583 O O . ASP A 1 196 ? 5.502 6.211 14.838 1.00 83.75 196 ASP A O 1
ATOM 1587 N N . HIS A 1 197 ? 4.552 7.609 16.305 1.00 83.31 197 HIS A N 1
ATOM 1588 C CA . HIS A 1 197 ? 5.737 8.468 16.439 1.00 83.31 197 HIS A CA 1
ATOM 1589 C C . HIS A 1 197 ? 6.762 8.013 17.486 1.00 83.31 197 HIS A C 1
ATOM 1591 O O . HIS A 1 197 ? 7.944 8.331 17.352 1.00 83.31 197 HIS A O 1
ATOM 1597 N N . LEU A 1 198 ? 6.335 7.341 18.561 1.00 83.06 198 LEU A N 1
ATOM 1598 C CA . LEU A 1 198 ? 7.227 6.918 19.655 1.00 83.06 198 LEU A CA 1
ATOM 1599 C C . LEU A 1 198 ? 7.372 5.399 19.775 1.00 83.06 198 LEU A C 1
ATOM 1601 O O . LEU A 1 198 ? 8.205 4.929 20.552 1.00 83.06 198 LEU A O 1
ATOM 1605 N N . GLY A 1 199 ? 6.545 4.636 19.068 1.00 79.75 199 GLY A N 1
ATOM 1606 C CA . GLY A 1 199 ? 6.619 3.185 19.020 1.00 79.75 199 GLY A CA 1
ATOM 1607 C C . GLY A 1 199 ? 7.209 2.670 17.721 1.00 79.75 199 GLY A C 1
ATOM 1608 O O . GLY A 1 199 ? 7.743 3.405 16.900 1.00 79.75 199 GLY A O 1
ATOM 1609 N N . ASN A 1 200 ? 7.071 1.363 17.542 1.00 81.81 200 ASN A N 1
ATOM 1610 C CA . ASN A 1 200 ? 7.192 0.736 16.241 1.00 81.81 200 ASN A CA 1
ATOM 1611 C C . ASN A 1 200 ? 5.877 0.008 15.952 1.00 81.81 200 ASN A C 1
ATOM 1613 O O . ASN A 1 200 ? 5.418 -0.823 16.754 1.00 81.81 200 ASN A O 1
ATOM 1617 N N . SER A 1 201 ? 5.261 0.367 14.825 1.00 83.25 201 SER A N 1
ATOM 1618 C CA . SER A 1 201 ? 3.954 -0.153 14.432 1.00 83.25 201 SER A CA 1
ATOM 1619 C C . SER A 1 201 ? 3.989 -1.672 14.259 1.00 83.25 201 SER A C 1
ATOM 1621 O O . SER A 1 201 ? 3.109 -2.358 14.775 1.00 83.25 201 SER A O 1
ATOM 1623 N N . GLU A 1 202 ? 5.050 -2.217 13.655 1.00 85.50 202 GLU A N 1
ATOM 1624 C CA . GLU A 1 202 ? 5.198 -3.643 13.376 1.00 85.50 202 GLU A CA 1
ATOM 1625 C C . GLU A 1 202 ? 5.263 -4.479 14.664 1.00 85.50 202 GLU A C 1
ATOM 1627 O O . GLU A 1 202 ? 4.565 -5.490 14.790 1.00 85.50 202 GLU A O 1
ATOM 1632 N N . VAL A 1 203 ? 6.037 -4.039 15.661 1.00 87.69 203 VAL A N 1
ATOM 1633 C CA . VAL A 1 203 ? 6.153 -4.733 16.956 1.00 87.69 203 VAL A CA 1
ATOM 1634 C C . VAL A 1 203 ? 4.862 -4.615 17.768 1.00 87.69 203 VAL A C 1
ATOM 1636 O O . VAL A 1 203 ? 4.418 -5.601 18.366 1.00 87.69 203 VAL A O 1
ATOM 1639 N N . THR A 1 204 ? 4.224 -3.443 17.776 1.00 88.31 204 THR A N 1
ATOM 1640 C CA . THR A 1 204 ? 2.957 -3.237 18.499 1.00 88.31 204 THR A CA 1
ATOM 1641 C C . THR A 1 204 ? 1.833 -4.085 17.899 1.00 88.31 204 THR A C 1
ATOM 1643 O O . THR A 1 204 ? 1.109 -4.776 18.627 1.00 88.31 204 THR A O 1
ATOM 1646 N N . ASP A 1 205 ? 1.733 -4.116 16.568 1.00 86.88 205 ASP A N 1
ATOM 1647 C CA . ASP A 1 205 ? 0.811 -4.980 15.833 1.00 86.88 205 ASP A CA 1
ATOM 1648 C C . ASP A 1 205 ? 1.074 -6.454 16.117 1.00 86.88 205 ASP A C 1
ATOM 1650 O O . ASP A 1 205 ? 0.138 -7.235 16.308 1.00 86.88 205 ASP A O 1
ATOM 1654 N N . TRP A 1 206 ? 2.345 -6.852 16.155 1.00 88.75 206 TRP A N 1
ATOM 1655 C CA . TRP A 1 206 ? 2.724 -8.224 16.448 1.00 88.75 206 TRP A CA 1
ATOM 1656 C C . TRP A 1 206 ? 2.272 -8.655 17.849 1.00 88.75 206 TRP A C 1
ATOM 1658 O O . TRP A 1 206 ? 1.677 -9.727 17.994 1.00 88.75 206 TRP A O 1
ATOM 1668 N N . ILE A 1 207 ? 2.465 -7.815 18.871 1.00 88.81 207 ILE A N 1
ATOM 1669 C CA . ILE A 1 207 ? 1.966 -8.084 20.229 1.00 88.81 207 ILE A CA 1
ATOM 1670 C C . ILE A 1 207 ? 0.442 -8.194 20.227 1.00 88.81 207 ILE A C 1
ATOM 1672 O O . ILE A 1 207 ? -0.100 -9.192 20.702 1.00 88.81 207 ILE A O 1
ATOM 1676 N N . SER A 1 208 ? -0.247 -7.217 19.636 1.00 86.62 208 SER A N 1
ATOM 1677 C CA . SER A 1 208 ? -1.712 -7.185 19.544 1.00 86.62 208 SER A CA 1
ATOM 1678 C C . SER A 1 208 ? -2.279 -8.453 18.877 1.00 86.62 208 SER A C 1
ATOM 1680 O O . SER A 1 208 ? -3.219 -9.086 19.375 1.00 86.62 208 SER A O 1
ATOM 1682 N N . ARG A 1 209 ? -1.656 -8.914 17.782 1.00 86.06 209 ARG A N 1
ATOM 1683 C CA . ARG A 1 209 ? -2.032 -10.155 17.078 1.00 86.06 209 ARG A CA 1
ATOM 1684 C C . ARG A 1 209 ? -1.787 -11.410 17.913 1.00 86.06 209 ARG A C 1
ATOM 1686 O O . ARG A 1 209 ? -2.577 -12.347 17.836 1.00 86.06 209 ARG A O 1
ATOM 1693 N N . ASN A 1 210 ? -0.720 -11.462 18.705 1.00 85.75 210 ASN A N 1
ATOM 1694 C CA . ASN A 1 210 ? -0.457 -12.630 19.545 1.00 85.75 210 ASN A CA 1
ATOM 1695 C C . ASN A 1 210 ? -1.348 -12.665 20.793 1.00 85.75 210 ASN A C 1
ATOM 1697 O O . ASN A 1 210 ? -1.873 -13.727 21.128 1.00 85.75 210 ASN A O 1
ATOM 1701 N N . ILE A 1 211 ? -1.611 -11.517 21.421 1.00 84.00 211 ILE A N 1
ATOM 1702 C CA . ILE A 1 211 ? -2.565 -11.423 22.536 1.00 84.00 211 ILE A CA 1
ATOM 1703 C C . ILE A 1 211 ? -3.963 -11.839 22.065 1.00 84.00 211 ILE A C 1
ATOM 1705 O O . ILE A 1 211 ? -4.608 -12.668 22.705 1.00 84.00 211 ILE A O 1
ATOM 1709 N N . SER A 1 212 ? -4.413 -11.353 20.903 1.00 78.81 212 SER A N 1
ATOM 1710 C CA . SER A 1 212 ? -5.717 -11.742 20.336 1.00 78.81 212 SER A CA 1
ATOM 1711 C C . SER A 1 212 ? -5.809 -13.221 19.936 1.00 78.81 212 SER A C 1
ATOM 1713 O O . SER A 1 212 ? -6.902 -13.786 19.944 1.00 78.81 212 SER A O 1
ATOM 1715 N N . ARG A 1 213 ? -4.678 -13.879 19.645 1.00 80.06 213 ARG A N 1
ATOM 1716 C CA . ARG A 1 213 ? -4.588 -15.340 19.449 1.00 80.06 213 ARG A CA 1
ATOM 1717 C C . ARG A 1 213 ? -4.570 -16.137 20.760 1.00 80.06 213 ARG A C 1
ATOM 1719 O O . ARG A 1 213 ? -4.601 -17.363 20.710 1.00 80.06 213 ARG A O 1
ATOM 1726 N N . GLY A 1 214 ? -4.539 -15.466 21.911 1.00 78.81 214 GLY A N 1
ATOM 1727 C CA . GLY A 1 214 ? -4.564 -16.089 23.233 1.00 78.81 214 GLY A CA 1
ATOM 1728 C C . GLY A 1 214 ? -3.189 -16.460 23.794 1.00 78.81 214 GLY A C 1
ATOM 1729 O O . GLY A 1 214 ? -3.126 -17.213 24.765 1.00 78.81 214 GLY A O 1
ATOM 1730 N N . TYR A 1 215 ? -2.089 -15.960 23.218 1.00 81.94 215 TYR A N 1
ATOM 1731 C CA . TYR A 1 215 ? -0.760 -16.148 23.807 1.00 81.94 215 TYR A CA 1
ATOM 1732 C C . TYR A 1 215 ? -0.592 -15.282 25.061 1.00 81.94 215 TYR A C 1
ATOM 1734 O O . TYR A 1 215 ? -1.015 -14.126 25.097 1.00 81.94 215 TYR A O 1
ATOM 1742 N N . SER A 1 216 ? 0.060 -15.830 26.091 1.00 86.31 216 SER A N 1
ATOM 1743 C CA . SER A 1 216 ? 0.397 -15.062 27.293 1.00 86.31 216 SER A CA 1
ATOM 1744 C C . SER A 1 216 ? 1.538 -14.080 27.027 1.00 86.31 216 SER A C 1
ATOM 1746 O O . SER A 1 216 ? 2.394 -14.329 26.178 1.00 86.31 216 SER A O 1
ATOM 1748 N N . VAL A 1 217 ? 1.604 -12.989 27.798 1.00 88.25 217 VAL A N 1
ATOM 1749 C CA . VAL A 1 217 ? 2.669 -11.974 27.665 1.00 88.25 217 VAL A CA 1
ATOM 1750 C C . VAL A 1 217 ? 4.063 -12.598 27.789 1.00 88.25 217 VAL A C 1
ATOM 1752 O O . VAL A 1 217 ? 4.931 -12.309 26.969 1.00 88.25 217 VAL A O 1
ATOM 1755 N N . SER A 1 218 ? 4.275 -13.516 28.740 1.00 90.44 218 SER A N 1
ATOM 1756 C CA . SER A 1 218 ? 5.568 -14.201 28.872 1.00 90.44 218 SER A CA 1
ATOM 1757 C C . SER A 1 218 ? 5.903 -15.065 27.657 1.00 90.44 218 SER A C 1
ATOM 1759 O O . SER A 1 218 ? 7.052 -15.083 27.225 1.00 90.44 218 SER A O 1
ATOM 1761 N N . SER A 1 219 ? 4.909 -15.747 27.072 1.00 89.56 219 SER A N 1
ATOM 1762 C CA . SER A 1 219 ? 5.113 -16.531 25.847 1.00 89.56 219 SER A CA 1
ATOM 1763 C C . SER A 1 219 ? 5.455 -15.634 24.660 1.00 89.56 219 SER A C 1
ATOM 1765 O O . SER A 1 219 ? 6.325 -15.982 23.869 1.00 89.56 219 SER A O 1
ATOM 1767 N N . ILE A 1 220 ? 4.815 -14.468 24.551 1.00 90.69 220 ILE A N 1
ATOM 1768 C CA . ILE A 1 220 ? 5.108 -13.476 23.511 1.00 90.69 220 ILE A CA 1
ATOM 1769 C C . ILE A 1 220 ? 6.555 -12.988 23.647 1.00 90.69 220 ILE A C 1
ATOM 1771 O O . ILE A 1 220 ? 7.301 -12.996 22.674 1.00 90.69 220 ILE A O 1
ATOM 1775 N N . TYR A 1 221 ? 7.002 -12.632 24.851 1.00 93.44 221 TYR A N 1
ATOM 1776 C CA . TYR A 1 221 ? 8.389 -12.210 25.063 1.00 93.44 221 TYR A CA 1
ATOM 1777 C C . TYR A 1 221 ? 9.406 -13.326 24.777 1.00 93.44 221 TYR A C 1
ATOM 1779 O O . TYR A 1 221 ? 10.426 -13.068 24.136 1.00 93.44 221 TYR A O 1
ATOM 1787 N N . GLU A 1 222 ? 9.105 -14.576 25.138 1.00 91.69 222 GLU A N 1
ATOM 1788 C CA . GLU A 1 222 ? 9.961 -15.724 24.810 1.00 91.69 222 GLU A CA 1
ATOM 1789 C C . GLU A 1 222 ? 10.029 -15.996 23.298 1.00 91.69 222 GLU A C 1
ATOM 1791 O O . GLU A 1 222 ? 11.106 -16.264 22.758 1.00 91.69 222 GLU A O 1
ATOM 1796 N N . GLN A 1 223 ? 8.903 -15.864 22.589 1.00 90.38 223 GLN A N 1
ATOM 1797 C CA . GLN A 1 223 ? 8.865 -15.952 21.128 1.00 90.38 223 GLN A CA 1
ATOM 1798 C C . GLN A 1 223 ? 9.703 -14.847 20.482 1.00 90.38 223 GLN A C 1
ATOM 1800 O O . GLN A 1 223 ? 10.460 -15.135 19.560 1.00 90.38 223 GLN A O 1
ATOM 1805 N N . CYS A 1 224 ? 9.626 -13.611 20.988 1.00 90.31 224 CYS A N 1
ATOM 1806 C CA . CYS A 1 224 ? 10.444 -12.502 20.496 1.00 90.31 224 CYS A CA 1
ATOM 1807 C C . CYS A 1 224 ? 11.942 -12.816 20.629 1.00 90.31 224 CYS A C 1
ATOM 1809 O O . CYS A 1 224 ? 12.674 -12.758 19.645 1.00 90.31 224 CYS A O 1
ATOM 1811 N N . PHE A 1 225 ? 12.387 -13.261 21.807 1.00 90.88 225 PHE A N 1
ATOM 1812 C CA . PHE A 1 225 ? 13.784 -13.655 22.022 1.00 90.88 225 PHE A CA 1
ATOM 1813 C C . PHE A 1 225 ? 14.207 -14.799 21.094 1.00 90.88 225 PHE A C 1
ATOM 1815 O O . PHE A 1 225 ? 15.299 -14.764 20.531 1.00 90.88 225 PHE A O 1
ATOM 1822 N N . THR A 1 226 ? 13.323 -15.772 20.868 1.00 88.19 226 THR A N 1
ATOM 1823 C CA . THR A 1 226 ? 13.575 -16.882 19.938 1.00 88.19 226 THR A CA 1
ATOM 1824 C C . THR A 1 226 ? 13.742 -16.390 18.498 1.00 88.19 226 THR A C 1
ATOM 1826 O O . THR A 1 226 ? 14.681 -16.806 17.823 1.00 88.19 226 THR A O 1
ATOM 1829 N N . LEU A 1 227 ? 12.879 -15.475 18.038 1.00 86.38 227 LEU A N 1
ATOM 1830 C CA . LEU A 1 227 ? 12.952 -14.877 16.698 1.00 86.38 227 LEU A CA 1
ATOM 1831 C C . LEU A 1 227 ? 14.232 -14.056 16.495 1.00 86.38 227 LEU A C 1
ATOM 1833 O O . LEU A 1 227 ? 14.805 -14.077 15.411 1.00 86.38 227 LEU A O 1
ATOM 1837 N N . LEU A 1 228 ? 14.709 -13.386 17.545 1.00 84.62 228 LEU A N 1
ATOM 1838 C CA . LEU A 1 228 ? 15.979 -12.655 17.536 1.00 84.62 228 LEU A CA 1
ATOM 1839 C C . LEU A 1 228 ? 17.203 -13.581 17.716 1.00 84.62 228 LEU A C 1
ATOM 1841 O O . LEU A 1 228 ? 18.343 -13.126 17.657 1.00 84.62 228 LEU A O 1
ATOM 1845 N N . GLY A 1 229 ? 17.002 -14.882 17.957 1.00 81.75 229 GLY A N 1
ATOM 1846 C CA . GLY A 1 229 ? 18.084 -15.829 18.238 1.00 81.75 229 GLY A CA 1
ATOM 1847 C C . GLY A 1 229 ? 18.823 -15.544 19.553 1.00 81.75 229 GLY A C 1
ATOM 1848 O O . GLY A 1 229 ? 20.023 -15.809 19.655 1.00 81.75 229 GLY A O 1
ATOM 1849 N N . ILE A 1 230 ? 18.128 -14.983 20.546 1.00 84.50 230 ILE A N 1
ATOM 1850 C CA . ILE A 1 230 ? 18.650 -14.622 21.869 1.00 84.50 230 ILE A CA 1
ATOM 1851 C C . ILE A 1 230 ? 18.202 -15.670 22.891 1.00 84.50 230 ILE A C 1
ATOM 1853 O O . ILE A 1 230 ? 17.047 -16.096 22.916 1.00 84.50 230 ILE A O 1
ATOM 1857 N N . GLN A 1 231 ? 19.105 -16.065 23.789 1.00 84.88 231 GLN A N 1
ATOM 1858 C CA . GLN A 1 231 ? 18.744 -16.921 24.917 1.00 84.88 231 GLN A CA 1
ATOM 1859 C C . GLN A 1 231 ? 18.247 -16.083 26.095 1.00 84.88 231 GLN A C 1
ATOM 1861 O O . GLN A 1 231 ? 18.986 -15.278 26.655 1.00 84.88 231 GLN A O 1
ATOM 1866 N N . ALA A 1 232 ? 16.997 -16.311 26.496 1.00 86.62 232 ALA A N 1
ATOM 1867 C CA . ALA A 1 232 ? 16.407 -15.661 27.660 1.00 86.62 232 ALA A CA 1
ATOM 1868 C C . ALA A 1 232 ? 17.063 -16.139 28.964 1.00 86.62 232 ALA A C 1
ATOM 1870 O O . ALA A 1 232 ? 17.128 -17.347 29.235 1.00 86.62 232 ALA A O 1
ATOM 1871 N N . SER A 1 233 ? 17.501 -15.203 29.808 1.00 87.50 233 SER A N 1
ATOM 1872 C CA . SER A 1 233 ? 18.024 -15.533 31.133 1.00 87.50 233 SER A CA 1
ATOM 1873 C C . SER A 1 233 ? 16.895 -15.880 32.116 1.00 87.50 233 SER A C 1
ATOM 1875 O O . SER A 1 233 ? 15.711 -15.612 31.890 1.00 87.50 233 SER A O 1
ATOM 1877 N N . VAL A 1 234 ? 17.253 -16.464 33.264 1.00 87.88 234 VAL A N 1
ATOM 1878 C CA . VAL A 1 234 ? 16.294 -16.701 34.362 1.00 87.88 234 VAL A CA 1
ATOM 1879 C C . VAL A 1 234 ? 15.706 -15.380 34.877 1.00 87.88 234 VAL A C 1
ATOM 1881 O O . VAL A 1 234 ? 14.536 -15.335 35.255 1.00 87.88 234 VAL A O 1
ATOM 1884 N N . VAL A 1 235 ? 16.499 -14.303 34.856 1.00 88.06 235 VAL A N 1
ATOM 1885 C CA . VAL A 1 235 ? 16.071 -12.965 35.283 1.00 88.06 235 VAL A CA 1
ATOM 1886 C C . VAL A 1 235 ? 15.026 -12.401 34.319 1.00 88.06 235 VAL A C 1
ATOM 1888 O O . VAL A 1 235 ? 14.013 -11.876 34.778 1.00 88.06 235 VAL A O 1
ATOM 1891 N N . ASP A 1 236 ? 15.217 -12.572 33.008 1.00 87.81 236 ASP A N 1
ATOM 1892 C CA . ASP A 1 236 ? 14.257 -12.115 31.992 1.00 87.81 236 ASP A CA 1
ATOM 1893 C C . ASP A 1 236 ? 12.914 -12.822 32.152 1.00 87.81 236 ASP A C 1
ATOM 1895 O O . ASP A 1 236 ? 11.880 -12.174 32.312 1.00 87.81 236 ASP A O 1
ATOM 1899 N N . ARG A 1 237 ? 12.933 -14.157 32.249 1.00 90.62 237 ARG A N 1
ATOM 1900 C CA . ARG A 1 237 ? 11.716 -14.950 32.478 1.00 90.62 237 ARG A CA 1
ATOM 1901 C C . ARG A 1 237 ? 10.992 -14.552 33.761 1.00 90.62 237 ARG A C 1
ATOM 1903 O O . ARG A 1 237 ? 9.763 -14.539 33.794 1.00 90.62 237 ARG A O 1
ATOM 1910 N N . HIS A 1 238 ? 11.729 -14.216 34.821 1.00 91.06 238 HIS A N 1
ATOM 1911 C CA . HIS A 1 238 ? 11.117 -13.743 36.059 1.00 91.06 238 HIS A CA 1
ATOM 1912 C C . HIS A 1 238 ? 10.401 -12.400 35.864 1.00 91.06 238 HIS A C 1
ATOM 1914 O O . HIS A 1 238 ? 9.243 -12.274 36.262 1.00 91.06 238 HIS A O 1
ATOM 1920 N N . ARG A 1 239 ? 11.041 -11.437 35.187 1.00 90.81 239 ARG A N 1
ATOM 1921 C CA . ARG A 1 239 ? 10.447 -10.127 34.862 1.00 90.81 239 ARG A CA 1
ATOM 1922 C C . ARG A 1 239 ? 9.183 -10.270 34.016 1.00 90.81 239 ARG A C 1
ATOM 1924 O O . ARG A 1 239 ? 8.172 -9.637 34.312 1.00 90.81 239 ARG A O 1
ATOM 1931 N N . TRP A 1 240 ? 9.207 -11.139 33.008 1.00 92.75 240 TRP A N 1
ATOM 1932 C CA . TRP A 1 240 ? 8.050 -11.388 32.142 1.00 92.75 240 TRP A CA 1
ATOM 1933 C C . TRP A 1 240 ? 6.845 -11.903 32.929 1.00 92.75 240 TRP A C 1
ATOM 1935 O O . TRP A 1 240 ? 5.737 -11.392 32.768 1.00 92.75 240 TRP A O 1
ATOM 1945 N N . LEU A 1 241 ? 7.078 -12.825 33.868 1.00 89.88 241 LEU A N 1
ATOM 1946 C CA . LEU A 1 241 ? 6.034 -13.327 34.761 1.00 89.88 241 LEU A CA 1
ATOM 1947 C C . LEU A 1 241 ? 5.484 -12.236 35.693 1.00 89.88 241 LEU A C 1
ATOM 1949 O O . LEU A 1 241 ? 4.299 -12.262 36.030 1.00 89.88 241 LEU A O 1
ATOM 1953 N N . GLU A 1 242 ? 6.308 -11.288 36.146 1.00 90.81 242 GLU A N 1
ATOM 1954 C CA . GLU A 1 242 ? 5.844 -10.153 36.956 1.00 90.81 242 GLU A CA 1
ATOM 1955 C C . GL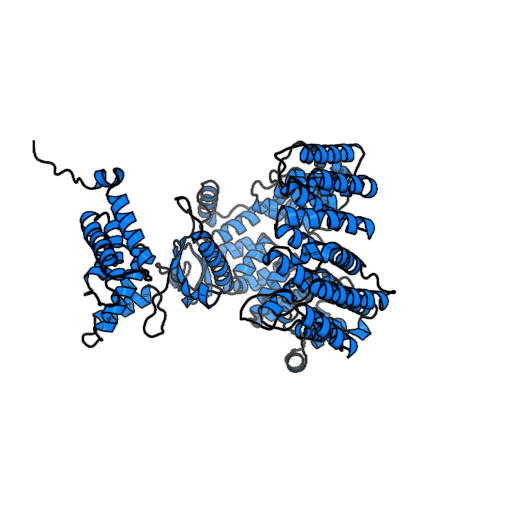U A 1 242 ? 4.969 -9.178 36.155 1.00 90.81 242 GLU A C 1
ATOM 1957 O O . GLU A 1 242 ? 3.961 -8.682 36.677 1.00 90.81 242 GLU A O 1
ATOM 1962 N N . ILE A 1 243 ? 5.311 -8.940 34.886 1.00 91.50 243 ILE A N 1
ATOM 1963 C CA . ILE A 1 243 ? 4.504 -8.151 33.944 1.00 91.50 243 ILE A CA 1
ATOM 1964 C C . ILE A 1 243 ? 3.174 -8.867 33.679 1.00 91.50 243 ILE A C 1
ATOM 1966 O O . ILE A 1 243 ? 2.111 -8.281 33.884 1.00 91.50 243 ILE A O 1
ATOM 1970 N N . GLU A 1 244 ? 3.210 -10.157 33.333 1.00 88.69 244 GLU A N 1
ATOM 1971 C CA . GLU A 1 244 ? 2.015 -10.961 33.053 1.00 88.69 244 GLU A CA 1
ATOM 1972 C C . GLU A 1 244 ? 1.041 -10.979 34.239 1.00 88.69 244 GLU A C 1
ATOM 1974 O O . GLU A 1 244 ? -0.154 -10.726 34.071 1.00 88.69 244 GLU A O 1
ATOM 1979 N N . LYS A 1 245 ? 1.552 -11.195 35.460 1.00 88.00 245 LYS A N 1
ATOM 1980 C CA . LYS A 1 245 ? 0.748 -11.182 36.696 1.00 88.00 245 LYS A CA 1
ATOM 1981 C C . LYS A 1 245 ? 0.074 -9.839 36.969 1.00 88.00 245 LYS A C 1
ATOM 1983 O O . LYS A 1 245 ? -0.910 -9.819 37.713 1.00 88.00 245 LYS A O 1
ATOM 1988 N N . SER A 1 246 ? 0.626 -8.747 36.442 1.00 87.00 246 SER A N 1
ATOM 1989 C CA . SER A 1 246 ? 0.107 -7.383 36.602 1.00 87.00 246 SER A CA 1
ATOM 1990 C C . SER A 1 246 ? -0.850 -6.996 35.466 1.00 87.00 246 SER A C 1
ATOM 1992 O O . SER A 1 246 ? -1.716 -6.145 35.669 1.00 87.00 246 SER A O 1
ATOM 1994 N N . TYR A 1 247 ? -0.737 -7.657 34.309 1.00 82.56 247 TYR A N 1
ATOM 1995 C CA . TYR A 1 247 ? -1.545 -7.414 33.117 1.00 82.56 247 TYR A CA 1
ATOM 1996 C C . TYR A 1 247 ? -2.847 -8.239 33.072 1.00 82.56 247 TYR A C 1
ATOM 1998 O O . TYR A 1 247 ? -3.904 -7.649 32.890 1.00 82.56 247 TYR A O 1
ATOM 2006 N N . LEU A 1 248 ? -2.823 -9.565 33.284 1.00 68.38 248 LEU A N 1
ATOM 2007 C CA . LEU A 1 248 ? -3.995 -10.435 33.042 1.00 68.38 248 LEU A CA 1
ATOM 2008 C C . LEU A 1 248 ? -4.786 -10.826 34.306 1.00 68.38 248 LEU A C 1
ATOM 2010 O O . LEU A 1 248 ? -4.227 -11.059 35.381 1.00 68.38 248 LEU A O 1
ATOM 2014 N N . THR A 1 249 ? -6.103 -10.999 34.134 1.00 53.53 249 THR A N 1
ATOM 2015 C CA . THR A 1 249 ? -6.990 -11.760 35.034 1.00 53.53 249 THR A CA 1
ATOM 2016 C C . THR A 1 249 ? -7.493 -13.011 34.303 1.00 53.53 249 THR A C 1
ATOM 2018 O O . THR A 1 249 ? -7.936 -12.929 33.166 1.00 53.53 249 THR A O 1
ATOM 2021 N N . TYR A 1 250 ? -7.402 -14.188 34.931 1.00 50.69 250 TYR A N 1
ATOM 2022 C CA . TYR A 1 250 ? -7.728 -15.490 34.314 1.00 50.69 250 TYR A CA 1
ATOM 2023 C C . TYR A 1 250 ? -9.246 -15.774 34.192 1.00 50.69 250 TYR A C 1
ATOM 2025 O O . TYR A 1 250 ? -9.647 -16.913 33.960 1.00 50.69 250 TYR A O 1
ATOM 2033 N N . GLU A 1 251 ? -10.111 -14.769 34.350 1.00 38.31 251 GLU A N 1
ATOM 2034 C CA . GLU A 1 251 ? -11.564 -14.956 34.404 1.00 38.31 251 GLU A CA 1
ATOM 2035 C C . GLU A 1 251 ? -12.269 -14.426 33.146 1.00 38.31 251 GLU A C 1
ATOM 2037 O O . GLU A 1 251 ? -12.517 -13.232 33.003 1.00 38.31 251 GLU A O 1
ATOM 2042 N N . GLY A 1 252 ? -12.682 -15.349 32.273 1.00 37.34 252 GLY A N 1
ATOM 2043 C CA . GLY A 1 252 ? -13.767 -15.127 31.314 1.00 37.34 252 GLY A CA 1
ATOM 2044 C C . GLY A 1 252 ? -13.342 -14.793 29.883 1.00 37.34 252 GLY A C 1
ATOM 2045 O O . GLY A 1 252 ? -12.460 -13.985 29.628 1.00 37.34 252 GLY A O 1
ATOM 2046 N N . LEU A 1 253 ? -14.046 -15.418 28.939 1.00 41.50 253 LEU A N 1
ATOM 2047 C CA . LEU A 1 253 ? -13.785 -15.498 27.498 1.00 41.50 253 LEU A CA 1
ATOM 2048 C C . LEU A 1 253 ? -13.629 -14.182 26.715 1.00 41.50 253 LEU A C 1
ATOM 2050 O O . LEU A 1 253 ? -13.321 -14.268 25.540 1.00 41.50 253 LEU A O 1
ATOM 2054 N N . HIS A 1 254 ? -13.791 -13.004 27.310 1.00 47.78 254 HIS A N 1
ATOM 2055 C CA . HIS A 1 254 ? -13.381 -11.719 26.738 1.00 47.78 254 HIS A CA 1
ATOM 2056 C C . HIS A 1 254 ? -13.362 -10.679 27.863 1.00 47.78 254 HIS A C 1
ATOM 2058 O O . HIS A 1 254 ? -14.426 -10.360 28.390 1.00 47.78 254 HIS A O 1
ATOM 2064 N N . ASN A 1 255 ? -12.175 -10.179 28.232 1.00 48.53 255 ASN A N 1
ATOM 2065 C CA . ASN A 1 255 ? -11.913 -8.813 28.714 1.00 48.53 255 ASN A CA 1
ATOM 2066 C C . ASN A 1 255 ? -10.429 -8.674 29.114 1.00 48.53 255 ASN A C 1
ATOM 2068 O O . ASN A 1 255 ? -10.024 -9.151 30.173 1.00 48.53 255 ASN A O 1
ATOM 2072 N N . ASN A 1 256 ? -9.635 -7.969 28.299 1.00 53.88 256 ASN A N 1
ATOM 2073 C CA . ASN A 1 256 ? -8.286 -7.494 28.640 1.00 53.88 256 ASN A CA 1
ATOM 2074 C C . ASN A 1 256 ? -8.375 -6.442 29.764 1.00 53.88 256 ASN A C 1
ATOM 2076 O O . ASN A 1 256 ? -8.273 -5.243 29.517 1.00 53.88 256 ASN A O 1
ATOM 2080 N N . LYS A 1 257 ? -8.650 -6.861 31.004 1.00 61.81 257 LYS A N 1
ATOM 2081 C CA . LYS A 1 257 ? -8.628 -5.970 32.171 1.00 61.81 257 LYS A CA 1
ATOM 2082 C C . LYS A 1 257 ? -7.270 -6.044 32.849 1.00 61.81 257 LYS A C 1
ATOM 2084 O O . LYS A 1 257 ? -6.927 -7.078 33.423 1.00 61.81 257 LYS A O 1
ATOM 2089 N N . ILE A 1 258 ? -6.558 -4.917 32.825 1.00 73.88 258 ILE A N 1
ATOM 2090 C CA . ILE A 1 258 ? -5.319 -4.718 33.577 1.00 73.88 258 ILE A CA 1
ATOM 2091 C C . ILE A 1 258 ? -5.593 -4.978 35.058 1.00 73.88 258 ILE A C 1
ATOM 2093 O O . ILE A 1 258 ? -6.430 -4.312 35.668 1.00 73.88 258 ILE A O 1
ATOM 2097 N N . ARG A 1 259 ? -4.881 -5.942 35.649 1.00 77.81 259 ARG A N 1
ATOM 2098 C CA . ARG A 1 259 ? -5.063 -6.307 37.061 1.00 77.81 259 ARG A CA 1
ATOM 2099 C C . ARG A 1 259 ? -4.549 -5.224 38.007 1.00 77.81 259 ARG A C 1
ATOM 2101 O O . ARG A 1 259 ? -5.197 -4.915 39.003 1.00 77.81 259 ARG A O 1
ATOM 2108 N N . ASN A 1 260 ? -3.352 -4.706 37.739 1.00 85.12 260 ASN A N 1
ATOM 2109 C CA . ASN A 1 260 ? -2.751 -3.621 38.505 1.00 85.12 260 ASN A CA 1
ATOM 2110 C C . ASN A 1 260 ? -1.884 -2.766 37.577 1.00 85.12 260 ASN A C 1
ATOM 2112 O O . ASN A 1 260 ? -0.756 -3.137 37.253 1.00 85.12 260 ASN A O 1
ATOM 2116 N N . ALA A 1 261 ? -2.430 -1.626 37.157 1.00 84.88 261 ALA A N 1
ATOM 2117 C CA . ALA A 1 261 ? -1.790 -0.750 36.187 1.00 84.88 261 ALA A CA 1
ATOM 2118 C C . ALA A 1 261 ? -0.520 -0.088 36.726 1.00 84.88 261 ALA A C 1
ATOM 2120 O O . ALA A 1 261 ? 0.485 -0.063 36.028 1.00 84.88 261 ALA A O 1
ATOM 2121 N N . GLN A 1 262 ? -0.525 0.364 37.983 1.00 89.94 262 GLN A N 1
ATOM 2122 C CA . GLN A 1 262 ? 0.667 0.936 38.607 1.00 89.94 262 GLN A CA 1
ATOM 2123 C C . GLN A 1 262 ? 1.815 -0.083 38.621 1.00 89.94 262 GLN A C 1
ATOM 2125 O O . GLN A 1 262 ? 2.916 0.202 38.160 1.00 89.94 262 GLN A O 1
ATOM 2130 N N . LYS A 1 263 ? 1.541 -1.311 39.075 1.00 90.31 263 LYS A N 1
ATOM 2131 C CA . LYS A 1 263 ? 2.552 -2.372 39.140 1.00 90.31 263 LYS A CA 1
ATOM 2132 C C . LYS A 1 263 ? 3.021 -2.818 37.753 1.00 90.31 263 LYS A C 1
ATOM 2134 O O . LYS A 1 263 ? 4.195 -3.129 37.581 1.00 90.31 263 LYS A O 1
ATOM 2139 N N . LEU A 1 264 ? 2.122 -2.834 36.766 1.00 91.44 264 LEU A N 1
ATOM 2140 C CA . LEU A 1 264 ? 2.470 -3.083 35.368 1.00 91.44 264 LEU A CA 1
ATOM 2141 C C . LEU A 1 264 ? 3.472 -2.037 34.860 1.00 91.44 264 LEU A C 1
ATOM 2143 O O . LEU A 1 264 ? 4.535 -2.413 34.372 1.00 91.44 264 LEU A O 1
ATOM 2147 N N . LEU A 1 265 ? 3.157 -0.750 35.024 1.00 93.50 265 LEU A N 1
ATOM 2148 C CA . LEU A 1 265 ? 4.009 0.362 34.595 1.00 93.50 265 LEU A CA 1
ATOM 2149 C C . LEU A 1 265 ? 5.368 0.349 35.308 1.00 93.50 265 LEU A C 1
ATOM 2151 O O . LEU A 1 265 ? 6.405 0.458 34.657 1.00 93.50 265 LEU A O 1
ATOM 2155 N N . GLU A 1 266 ? 5.387 0.119 36.624 1.00 93.50 266 GLU A N 1
ATOM 2156 C CA . GLU A 1 266 ? 6.624 -0.007 37.403 1.00 93.50 266 GLU A CA 1
ATOM 2157 C C . GLU A 1 266 ? 7.501 -1.172 36.923 1.00 93.50 266 GLU A C 1
ATOM 2159 O O . GLU A 1 266 ? 8.720 -1.029 36.821 1.00 93.50 266 GLU A O 1
ATOM 2164 N N . ASN A 1 267 ? 6.903 -2.329 36.623 1.00 94.31 267 ASN A N 1
ATOM 2165 C CA . ASN A 1 267 ? 7.638 -3.497 36.140 1.00 94.31 267 ASN A CA 1
ATOM 2166 C C . ASN A 1 267 ? 8.190 -3.281 34.724 1.00 94.31 267 ASN A C 1
ATOM 2168 O O . ASN A 1 267 ? 9.337 -3.645 34.460 1.00 94.31 267 ASN A O 1
ATOM 2172 N N . LEU A 1 268 ? 7.412 -2.653 33.835 1.00 94.25 268 LEU A N 1
ATOM 2173 C CA . LEU A 1 268 ? 7.871 -2.267 32.499 1.00 94.25 268 LEU A CA 1
ATOM 2174 C C . LEU A 1 268 ? 9.031 -1.272 32.585 1.00 94.25 268 LEU A C 1
ATOM 2176 O O . LEU A 1 268 ? 10.065 -1.487 31.953 1.00 94.25 268 LEU A O 1
ATOM 2180 N N . LYS A 1 269 ? 8.901 -0.235 33.424 1.00 93.56 269 LYS A N 1
ATOM 2181 C CA . LYS A 1 269 ? 9.950 0.769 33.634 1.00 93.56 269 LYS A CA 1
ATOM 2182 C C . LYS A 1 269 ? 11.238 0.134 34.153 1.00 93.56 269 LYS A C 1
ATOM 2184 O O . LYS A 1 269 ? 12.291 0.353 33.571 1.00 93.56 269 LYS A O 1
ATOM 2189 N N . LYS A 1 270 ? 11.157 -0.713 35.186 1.00 92.50 270 LYS A N 1
ATOM 2190 C CA . LYS A 1 270 ? 12.327 -1.428 35.732 1.00 92.50 270 LYS A CA 1
ATOM 2191 C C . LYS A 1 270 ? 13.052 -2.256 34.674 1.00 92.50 270 LYS A C 1
ATOM 2193 O O . LYS A 1 270 ? 14.278 -2.348 34.704 1.00 92.50 270 LYS A O 1
ATOM 2198 N N . TRP A 1 271 ? 12.310 -2.892 33.768 1.00 92.06 271 TRP A N 1
ATOM 2199 C CA . TRP A 1 271 ? 12.923 -3.667 32.698 1.00 92.06 271 TRP A CA 1
ATOM 2200 C C . TRP A 1 271 ? 13.604 -2.760 31.669 1.00 92.06 271 TRP A C 1
ATOM 2202 O O . TRP A 1 271 ? 14.772 -2.989 31.366 1.00 92.06 271 TRP A O 1
ATOM 2212 N N . VAL A 1 272 ? 12.924 -1.709 31.199 1.00 91.19 272 VAL A N 1
ATOM 2213 C CA . VAL A 1 272 ? 13.497 -0.738 30.252 1.00 91.19 272 VAL A CA 1
ATOM 2214 C C . VAL A 1 272 ? 14.733 -0.050 30.827 1.00 91.19 272 VAL A C 1
ATOM 2216 O O . VAL A 1 272 ? 15.762 -0.033 30.160 1.00 91.19 272 VAL A O 1
ATOM 2219 N N . ASP A 1 273 ? 14.680 0.437 32.069 1.00 89.56 273 ASP A N 1
ATOM 2220 C CA . ASP A 1 273 ? 15.830 1.056 32.741 1.00 89.56 273 ASP A CA 1
ATOM 2221 C C . ASP A 1 273 ? 17.020 0.082 32.784 1.00 89.56 273 ASP A C 1
ATOM 2223 O O . ASP A 1 273 ? 18.127 0.429 32.379 1.00 89.56 273 ASP A O 1
ATOM 2227 N N . SER A 1 274 ? 16.781 -1.176 33.178 1.00 88.69 274 SER A N 1
ATOM 2228 C CA . SER A 1 274 ? 17.823 -2.208 33.206 1.00 88.69 274 SER A CA 1
ATOM 2229 C C . SER A 1 274 ? 18.412 -2.501 31.825 1.00 88.69 274 SER A C 1
ATOM 2231 O O . SER A 1 274 ? 19.590 -2.842 31.750 1.00 88.69 274 SER A O 1
ATOM 2233 N N . LEU A 1 275 ? 17.614 -2.442 30.755 1.00 87.25 275 LEU A N 1
ATOM 2234 C CA . LEU A 1 275 ? 18.104 -2.639 29.389 1.00 87.25 275 LEU A CA 1
ATOM 2235 C C . LEU A 1 275 ? 18.938 -1.437 28.927 1.00 87.25 275 LEU A C 1
ATOM 2237 O O . LEU A 1 275 ? 19.981 -1.624 28.308 1.00 87.25 275 LEU A O 1
ATOM 2241 N N . LEU A 1 276 ? 18.518 -0.214 29.252 1.00 84.25 276 LEU A N 1
ATOM 2242 C CA . LEU A 1 276 ? 19.259 1.003 28.911 1.00 84.25 276 LEU A CA 1
ATOM 2243 C C . LEU A 1 276 ? 20.597 1.085 29.669 1.00 84.25 276 LEU A C 1
ATOM 2245 O O . LEU A 1 276 ? 21.617 1.429 29.076 1.00 84.25 276 LEU A O 1
ATOM 2249 N N . GLU A 1 277 ? 20.629 0.692 30.947 1.00 83.38 277 GLU A N 1
ATOM 2250 C CA . GLU A 1 277 ? 21.856 0.629 31.761 1.00 83.38 277 GLU A CA 1
ATOM 2251 C C . GLU A 1 277 ? 22.873 -0.398 31.239 1.00 83.38 277 GLU A C 1
ATOM 2253 O O . GLU A 1 277 ? 24.081 -0.180 31.316 1.00 83.38 277 GLU A O 1
ATOM 2258 N N . GLN A 1 278 ? 22.406 -1.520 30.688 1.00 77.06 278 GLN A N 1
ATOM 2259 C CA . GLN A 1 278 ? 23.283 -2.541 30.102 1.00 77.06 278 GLN A CA 1
ATOM 2260 C C . GLN A 1 278 ? 23.889 -2.094 28.763 1.00 77.06 278 GLN A C 1
ATOM 2262 O O . GLN A 1 278 ? 24.967 -2.556 28.393 1.00 77.06 278 GLN A O 1
ATOM 2267 N N . ASN A 1 279 ? 23.230 -1.166 28.065 1.00 68.75 279 ASN A N 1
ATOM 2268 C CA . ASN A 1 279 ? 23.547 -0.771 26.695 1.00 68.75 279 ASN A CA 1
ATOM 2269 C C . ASN A 1 279 ? 24.142 0.642 26.580 1.00 68.75 279 ASN A C 1
ATOM 2271 O O . ASN A 1 279 ? 24.077 1.241 25.511 1.00 68.75 279 ASN A O 1
ATOM 2275 N N . LEU A 1 280 ? 24.802 1.150 27.632 1.00 58.56 280 LEU A N 1
ATOM 2276 C CA . LEU A 1 280 ? 25.417 2.495 27.715 1.00 58.56 280 LEU A CA 1
ATOM 2277 C C . LEU A 1 280 ? 26.339 2.895 26.537 1.00 58.56 280 LEU A C 1
ATOM 2279 O O . LEU A 1 280 ? 26.702 4.061 26.412 1.00 58.56 280 LEU A O 1
ATOM 2283 N N . SER A 1 281 ? 26.752 1.946 25.689 1.00 56.53 281 SER A N 1
ATOM 2284 C CA . SER A 1 281 ? 27.604 2.170 24.511 1.00 56.53 281 SER A CA 1
ATOM 2285 C C . SER A 1 281 ? 26.852 2.241 23.169 1.00 56.53 281 SER A C 1
ATOM 2287 O O . SER A 1 281 ? 27.488 2.417 22.122 1.00 56.53 281 SER A O 1
ATOM 2289 N N . LEU A 1 282 ? 25.525 2.080 23.170 1.00 57.41 282 LEU A N 1
ATOM 2290 C CA . LEU A 1 282 ? 24.666 2.080 21.984 1.00 57.41 282 LEU A CA 1
ATOM 2291 C C . LEU A 1 282 ? 23.737 3.309 22.016 1.00 57.41 282 LEU A C 1
ATOM 2293 O O . LEU A 1 282 ? 23.267 3.680 23.091 1.00 57.41 282 LEU A O 1
ATOM 2297 N N . PRO A 1 283 ? 23.452 3.950 20.869 1.00 53.41 283 PRO A N 1
ATOM 2298 C CA . PRO A 1 283 ? 22.586 5.129 20.774 1.00 53.41 283 PRO A CA 1
ATOM 2299 C C . PRO A 1 283 ? 21.091 4.770 20.893 1.00 53.41 283 PRO A C 1
ATOM 2301 O O . PRO A 1 283 ? 20.260 5.282 20.152 1.00 53.41 283 PRO A O 1
ATOM 2304 N N . VAL A 1 284 ? 20.729 3.870 21.810 1.00 57.66 284 VAL A N 1
ATOM 2305 C CA . VAL A 1 284 ? 19.335 3.460 22.011 1.00 57.66 284 VAL A CA 1
ATOM 2306 C C . VAL A 1 284 ? 18.587 4.617 22.664 1.00 57.66 284 VAL A C 1
ATOM 2308 O O . VAL A 1 284 ? 18.983 5.117 23.720 1.00 57.66 284 VAL A O 1
ATOM 2311 N N . THR A 1 285 ? 17.512 5.079 22.026 1.00 63.31 285 THR A N 1
ATOM 2312 C CA . THR A 1 285 ? 16.799 6.280 22.467 1.00 63.31 285 THR A CA 1
ATOM 2313 C C . THR A 1 285 ? 16.209 6.087 23.866 1.00 63.31 285 THR A C 1
ATOM 2315 O O . THR A 1 285 ? 15.390 5.196 24.087 1.00 63.31 285 THR A O 1
ATOM 2318 N N . GLY A 1 286 ? 16.542 6.983 24.802 1.00 74.31 286 GLY A N 1
ATOM 2319 C CA . GLY A 1 286 ? 15.950 7.015 26.149 1.00 74.31 286 GLY A CA 1
ATOM 2320 C C . GLY A 1 286 ? 14.445 7.326 26.178 1.00 74.31 286 GLY A C 1
ATOM 2321 O O . GLY A 1 286 ? 13.828 7.247 27.240 1.00 74.31 286 GLY A O 1
ATOM 2322 N N . LYS A 1 287 ? 13.839 7.634 25.019 1.00 85.12 287 LYS A N 1
ATOM 2323 C CA . LYS A 1 287 ? 12.424 7.999 24.857 1.00 85.12 287 LYS A CA 1
ATOM 2324 C C . LYS A 1 287 ? 11.469 6.959 25.451 1.00 85.12 287 LYS A C 1
ATOM 2326 O O . LYS A 1 287 ? 10.534 7.352 26.140 1.00 85.12 287 LYS A O 1
ATOM 2331 N N . SER A 1 288 ? 11.732 5.657 25.289 1.00 88.12 288 SER A N 1
ATOM 2332 C CA . SER A 1 288 ? 10.911 4.590 25.893 1.00 88.12 288 SER A CA 1
ATOM 2333 C C . SER A 1 288 ? 10.886 4.658 27.424 1.00 88.12 288 SER A C 1
ATOM 2335 O O . SER A 1 288 ? 9.848 4.434 28.045 1.00 88.12 288 SER A O 1
ATOM 2337 N N . GLY A 1 289 ? 12.024 4.998 28.041 1.00 87.75 289 GLY A N 1
ATOM 2338 C CA . GLY A 1 289 ? 12.127 5.188 29.488 1.00 87.75 289 GLY A CA 1
ATOM 2339 C C . GLY A 1 289 ? 11.401 6.450 29.954 1.00 87.75 289 GLY A C 1
ATOM 2340 O O . GLY A 1 289 ? 10.644 6.397 30.923 1.00 87.75 289 GLY A O 1
ATOM 2341 N N . TRP A 1 290 ? 11.576 7.563 29.233 1.00 89.31 290 TRP A N 1
ATOM 2342 C CA . TRP A 1 290 ? 10.899 8.836 29.520 1.00 89.31 290 TRP A CA 1
ATOM 2343 C C . TRP A 1 290 ? 9.375 8.712 29.397 1.00 89.31 290 TRP A C 1
ATOM 2345 O O . TRP A 1 290 ? 8.640 9.183 30.260 1.00 89.31 290 TRP A O 1
ATOM 2355 N N . LEU A 1 291 ? 8.897 8.001 28.376 1.00 91.00 291 LEU A N 1
ATOM 2356 C CA . LEU A 1 291 ? 7.483 7.717 28.163 1.00 91.00 291 LEU A CA 1
ATOM 2357 C C . LEU A 1 291 ? 6.884 6.902 29.319 1.00 91.00 291 LEU A C 1
ATOM 2359 O O . LEU A 1 291 ? 5.850 7.278 29.871 1.00 91.00 291 LEU A O 1
ATOM 2363 N N . LEU A 1 292 ? 7.544 5.810 29.724 1.00 92.12 292 LEU A N 1
ATOM 2364 C CA . LEU A 1 292 ? 7.100 5.000 30.864 1.00 92.12 292 LEU A CA 1
ATOM 2365 C C . LEU A 1 292 ? 7.097 5.800 32.166 1.00 92.12 292 LEU A C 1
ATOM 2367 O O . LEU A 1 292 ? 6.204 5.624 32.991 1.00 92.12 292 LEU A O 1
ATOM 2371 N N . GLU A 1 293 ? 8.061 6.698 32.347 1.00 91.56 293 GLU A N 1
ATOM 2372 C CA . GLU A 1 293 ? 8.084 7.604 33.489 1.00 91.56 293 GLU A CA 1
ATOM 2373 C C . GLU A 1 293 ? 6.861 8.531 33.512 1.00 91.56 293 GLU A C 1
ATOM 2375 O O . GLU A 1 293 ? 6.203 8.633 34.550 1.00 91.56 293 GLU A O 1
ATOM 2380 N N . SER A 1 294 ? 6.492 9.130 32.377 1.00 91.94 294 SER A N 1
ATOM 2381 C CA . SER A 1 294 ? 5.284 9.954 32.266 1.00 91.94 294 SER A CA 1
ATOM 2382 C C . SER A 1 294 ? 4.000 9.161 32.535 1.00 91.94 294 SER A C 1
ATOM 2384 O O . SER A 1 294 ? 3.122 9.658 33.242 1.00 91.94 294 SER A O 1
ATOM 2386 N N . TYR A 1 295 ? 3.893 7.915 32.055 1.00 92.38 295 TYR A N 1
ATOM 2387 C CA . TYR A 1 295 ? 2.757 7.040 32.382 1.00 92.38 295 TYR A CA 1
ATOM 2388 C C . TYR A 1 295 ? 2.730 6.641 33.865 1.00 92.38 295 TYR A C 1
ATOM 2390 O O . TYR A 1 295 ? 1.654 6.594 34.455 1.00 92.38 295 TYR A O 1
ATOM 2398 N N . CYS A 1 296 ? 3.883 6.395 34.498 1.00 91.75 296 CYS A N 1
ATOM 2399 C CA . CYS A 1 296 ? 3.962 6.149 35.943 1.00 91.75 296 CYS A CA 1
ATOM 2400 C C . CYS A 1 296 ? 3.462 7.357 36.753 1.00 91.75 296 CYS A C 1
ATOM 2402 O O . CYS A 1 296 ? 2.709 7.187 37.715 1.00 91.75 296 CYS A O 1
ATOM 2404 N N . GLN A 1 297 ? 3.845 8.574 36.352 1.00 90.88 297 GLN A N 1
ATOM 2405 C CA . GLN A 1 297 ? 3.382 9.815 36.985 1.00 90.88 297 GLN A CA 1
ATOM 2406 C C . GLN A 1 297 ? 1.859 9.995 36.853 1.00 90.88 297 GLN A C 1
ATOM 2408 O O . GLN A 1 297 ? 1.220 10.446 37.798 1.00 90.88 297 GLN A O 1
ATOM 2413 N N . HIS A 1 298 ? 1.273 9.565 35.731 1.00 88.88 298 HIS A N 1
ATOM 2414 C CA . HIS A 1 298 ? -0.155 9.706 35.415 1.00 88.88 298 HIS A CA 1
ATOM 2415 C C . HIS A 1 298 ? -0.934 8.375 35.476 1.00 88.88 298 HIS A C 1
ATOM 2417 O O . HIS A 1 298 ? -1.941 8.196 34.786 1.00 88.88 298 HIS A O 1
ATOM 2423 N N . HIS A 1 299 ? -0.491 7.418 36.299 1.00 85.69 299 HIS A N 1
ATOM 2424 C CA . HIS A 1 299 ? -1.050 6.058 36.316 1.00 85.69 299 HIS A CA 1
ATOM 2425 C C . HIS A 1 299 ? -2.551 6.011 36.663 1.00 85.69 299 HIS A C 1
ATOM 2427 O O . HIS A 1 299 ? -3.267 5.132 36.180 1.00 85.69 299 HIS A O 1
ATOM 2433 N N . GLU A 1 300 ? -3.044 6.959 37.466 1.00 84.00 300 GLU A N 1
ATOM 2434 C CA . GLU A 1 300 ? -4.470 7.077 37.796 1.00 84.00 300 GLU A CA 1
ATOM 2435 C C . GLU A 1 300 ? -5.306 7.325 36.536 1.00 84.00 300 GLU A C 1
ATOM 2437 O O . GLU A 1 300 ? -6.283 6.614 36.287 1.00 84.00 300 GLU A O 1
ATOM 2442 N N . LEU A 1 301 ? -4.859 8.250 35.681 1.00 82.19 301 LEU A N 1
ATOM 2443 C CA . LEU A 1 301 ? -5.520 8.567 34.419 1.00 82.19 301 LEU A CA 1
ATOM 2444 C C . LEU A 1 301 ? -5.490 7.363 33.468 1.00 82.19 301 LEU A C 1
ATOM 2446 O O . LEU A 1 301 ? -6.444 7.130 32.729 1.00 82.19 301 LEU A O 1
ATOM 2450 N N . PHE A 1 302 ? -4.418 6.570 33.467 1.00 80.69 302 PHE A N 1
ATOM 2451 C CA . PHE A 1 302 ? -4.335 5.352 32.657 1.00 80.69 302 PHE A CA 1
ATOM 2452 C C . PHE A 1 302 ? -5.403 4.315 33.052 1.00 80.69 302 PHE A C 1
ATOM 2454 O O . PHE A 1 302 ? -6.025 3.722 32.179 1.00 80.69 302 PHE A O 1
ATOM 2461 N N . THR A 1 303 ? -5.709 4.148 34.344 1.00 73.75 303 THR A N 1
ATOM 2462 C CA . THR A 1 303 ? -6.749 3.191 34.787 1.00 73.75 303 THR A CA 1
ATOM 2463 C C . THR A 1 303 ? -8.186 3.606 34.478 1.00 73.75 303 THR A C 1
ATOM 2465 O O . THR A 1 303 ? -9.063 2.745 34.420 1.00 73.75 303 THR A O 1
ATOM 2468 N N . GLN A 1 304 ? -8.432 4.905 34.312 1.00 76.75 304 GLN A N 1
ATOM 2469 C CA . GLN A 1 304 ? -9.776 5.474 34.170 1.00 76.75 304 GLN A CA 1
ATOM 2470 C C . GLN A 1 304 ? -10.216 5.632 32.707 1.00 76.75 304 GLN A C 1
ATOM 2472 O O . GLN A 1 304 ? -11.375 5.952 32.450 1.00 76.75 304 GLN A O 1
ATOM 2477 N N . THR A 1 305 ? -9.317 5.380 31.749 1.00 78.06 305 THR A N 1
ATOM 2478 C CA . THR A 1 305 ? -9.601 5.545 30.319 1.00 78.06 305 THR A CA 1
ATOM 2479 C C . THR A 1 305 ? -10.560 4.480 29.776 1.00 78.06 305 THR A C 1
ATOM 2481 O O . THR A 1 305 ? -10.752 3.405 30.357 1.00 78.06 305 THR A O 1
ATOM 2484 N N . ILE A 1 306 ? -11.172 4.766 28.626 1.00 80.25 306 ILE A N 1
ATOM 2485 C CA . ILE A 1 306 ? -12.112 3.846 27.986 1.00 80.25 306 ILE A CA 1
ATOM 2486 C C . ILE A 1 306 ? -11.413 2.535 27.575 1.00 80.25 306 ILE A C 1
ATOM 2488 O O . ILE A 1 306 ? -10.254 2.560 27.152 1.00 80.25 306 ILE A O 1
ATOM 2492 N N . PRO A 1 307 ? -12.105 1.377 27.607 1.00 80.12 307 PRO A N 1
ATOM 2493 C CA . PRO A 1 307 ? -11.473 0.073 27.385 1.00 80.12 307 PRO A CA 1
ATOM 2494 C C . PRO A 1 307 ? -10.702 -0.052 26.068 1.00 80.12 307 PRO A C 1
ATOM 2496 O O . PRO A 1 307 ? -9.689 -0.744 26.017 1.00 80.12 307 PRO A O 1
ATOM 2499 N N . LYS A 1 308 ? -11.162 0.620 25.003 1.00 81.44 308 LYS A N 1
ATOM 2500 C CA . LYS A 1 308 ? -10.509 0.559 23.692 1.00 81.44 308 LYS A CA 1
ATOM 2501 C C . LYS A 1 308 ? -9.159 1.279 23.676 1.00 81.44 308 LYS A C 1
ATOM 2503 O O . LYS A 1 308 ? -8.200 0.735 23.136 1.00 81.44 308 LYS A O 1
ATOM 2508 N N . ILE A 1 309 ? -9.088 2.462 24.286 1.00 84.00 309 ILE A N 1
ATOM 2509 C CA . ILE A 1 309 ? -7.841 3.223 24.434 1.00 84.00 309 ILE A CA 1
ATOM 2510 C C . ILE A 1 309 ? -6.902 2.491 25.386 1.00 84.00 309 ILE A C 1
ATOM 2512 O O . ILE A 1 309 ? -5.732 2.313 25.069 1.00 84.00 309 ILE A O 1
ATOM 2516 N N . LEU A 1 310 ? -7.437 1.974 26.497 1.00 85.19 310 LEU A N 1
ATOM 2517 C CA . LEU A 1 310 ? -6.671 1.189 27.461 1.00 85.19 310 LEU A CA 1
ATOM 2518 C C . LEU A 1 310 ? -6.001 -0.020 26.804 1.00 85.19 310 LEU A C 1
ATOM 2520 O O . LEU A 1 310 ? -4.832 -0.290 27.059 1.00 85.19 310 LEU A O 1
ATOM 2524 N N . GLU A 1 311 ? -6.734 -0.747 25.961 1.00 84.44 311 GLU A N 1
ATOM 2525 C CA . GLU A 1 311 ? -6.213 -1.882 25.199 1.00 84.44 311 GLU A CA 1
ATOM 2526 C C . GLU A 1 311 ? -5.067 -1.456 24.270 1.00 84.44 311 GLU A C 1
ATOM 2528 O O . GLU A 1 311 ? -4.000 -2.069 24.299 1.00 84.44 311 GLU A O 1
ATOM 2533 N N . MET A 1 312 ? -5.265 -0.391 23.485 1.00 85.75 312 MET A N 1
ATOM 2534 C CA . MET A 1 312 ? -4.257 0.126 22.553 1.00 85.75 312 MET A CA 1
ATOM 2535 C C . MET A 1 312 ? -2.991 0.594 23.276 1.00 85.75 312 MET A C 1
ATOM 2537 O O . MET A 1 312 ? -1.900 0.123 22.961 1.00 85.75 312 MET A O 1
ATOM 2541 N N . GLU A 1 313 ? -3.139 1.455 24.286 1.00 89.69 313 GLU A N 1
ATOM 2542 C CA . GLU A 1 313 ? -2.025 1.951 25.100 1.00 89.69 313 GLU A CA 1
ATOM 2543 C C . GLU A 1 313 ? -1.318 0.802 25.822 1.00 89.69 313 GLU A C 1
ATOM 2545 O O . GLU A 1 313 ? -0.095 0.775 25.880 1.00 89.69 313 GLU A O 1
ATOM 2550 N N . SER A 1 314 ? -2.049 -0.206 26.306 1.00 89.31 314 SER A N 1
ATOM 2551 C CA . SER A 1 314 ? -1.426 -1.381 26.922 1.00 89.31 314 SER A CA 1
ATOM 2552 C C . SER A 1 314 ? -0.558 -2.165 25.945 1.00 89.31 314 SER A C 1
ATOM 2554 O O . SER A 1 314 ? 0.556 -2.542 26.299 1.00 89.31 314 SER A O 1
ATOM 2556 N N . HIS A 1 315 ? -1.045 -2.432 24.730 1.00 89.69 315 HIS A N 1
ATOM 2557 C CA . HIS A 1 315 ? -0.262 -3.151 23.720 1.00 89.69 315 HIS A CA 1
ATOM 2558 C C . HIS A 1 315 ? 0.984 -2.358 23.316 1.00 89.69 315 HIS A C 1
ATOM 2560 O O . HIS A 1 315 ? 2.068 -2.933 23.215 1.00 89.69 315 HIS A O 1
ATOM 2566 N N . PHE A 1 316 ? 0.844 -1.039 23.169 1.00 91.69 316 PHE A N 1
ATOM 2567 C CA . PHE A 1 316 ? 1.960 -0.136 22.917 1.00 91.69 316 PHE A CA 1
ATOM 2568 C C . PHE A 1 316 ? 2.988 -0.161 24.061 1.00 91.69 316 PHE A C 1
ATOM 2570 O O . PHE A 1 316 ? 4.168 -0.411 23.823 1.00 91.69 316 PHE A O 1
ATOM 2577 N N . LEU A 1 317 ? 2.563 -0.010 25.317 1.00 92.62 317 LEU A N 1
ATOM 2578 C CA . LEU A 1 317 ? 3.455 -0.034 26.484 1.00 92.62 317 LEU A CA 1
ATOM 2579 C C . LEU A 1 317 ? 4.153 -1.391 26.666 1.00 92.62 317 LEU A C 1
ATOM 2581 O O . LEU A 1 317 ? 5.333 -1.436 27.015 1.00 92.62 317 LEU A O 1
ATOM 2585 N N . LEU A 1 318 ? 3.456 -2.500 26.389 1.00 92.56 318 LEU A N 1
ATOM 2586 C CA . LEU A 1 318 ? 4.036 -3.847 26.391 1.00 92.56 318 LEU A CA 1
ATOM 2587 C C . LEU A 1 318 ? 5.098 -4.035 25.296 1.00 92.56 318 LEU A C 1
ATOM 2589 O O . LEU A 1 318 ? 5.936 -4.931 25.436 1.00 92.56 318 LEU A O 1
ATOM 2593 N N . SER A 1 319 ? 5.077 -3.213 24.238 1.00 92.44 319 SER A N 1
ATOM 2594 C CA . SER A 1 319 ? 6.065 -3.238 23.154 1.00 92.44 319 SER A CA 1
ATOM 2595 C C . SER A 1 319 ? 7.382 -2.567 23.521 1.00 92.44 319 SER A C 1
ATOM 2597 O O . SER A 1 319 ? 8.431 -3.045 23.100 1.00 92.44 319 SER A O 1
ATOM 2599 N N . LEU A 1 320 ? 7.361 -1.527 24.361 1.00 91.81 320 LEU A N 1
ATOM 2600 C CA . LEU A 1 320 ? 8.532 -0.685 24.631 1.00 91.81 320 LEU A CA 1
ATOM 2601 C C . LEU A 1 320 ? 9.785 -1.462 25.076 1.00 91.81 320 LEU A C 1
ATOM 2603 O O . LEU A 1 320 ? 10.858 -1.192 24.534 1.00 91.81 320 LEU A O 1
ATOM 2607 N N . PRO A 1 321 ? 9.716 -2.448 25.994 1.00 91.06 321 PRO A N 1
ATOM 2608 C CA . PRO A 1 321 ? 10.903 -3.223 26.353 1.00 91.06 321 PRO A CA 1
ATOM 2609 C C . PRO A 1 321 ? 11.433 -4.087 25.201 1.00 91.06 321 PRO A C 1
ATOM 2611 O O . PRO A 1 321 ? 12.645 -4.280 25.081 1.00 91.06 321 PRO A O 1
ATOM 2614 N N . LEU A 1 322 ? 10.543 -4.598 24.341 1.00 89.75 322 LEU A N 1
ATOM 2615 C CA . LEU A 1 322 ? 10.946 -5.342 23.148 1.00 89.75 322 LEU A CA 1
ATOM 2616 C C . LEU A 1 322 ? 11.627 -4.427 22.137 1.00 89.75 322 LEU A C 1
ATOM 2618 O O . LEU A 1 322 ? 12.631 -4.844 21.575 1.00 89.75 322 LEU A O 1
ATOM 2622 N N . LEU A 1 323 ? 11.143 -3.193 21.963 1.00 88.75 323 LEU A N 1
ATOM 2623 C CA . LEU A 1 323 ? 11.795 -2.195 21.108 1.00 88.75 323 LEU A CA 1
ATOM 2624 C C . LEU A 1 323 ? 13.218 -1.927 21.574 1.00 88.75 323 LEU A C 1
ATOM 2626 O O . LEU A 1 323 ? 14.151 -2.085 20.802 1.00 88.75 323 LEU A O 1
ATOM 2630 N N . VAL A 1 324 ? 13.402 -1.627 22.861 1.00 88.69 324 VAL A N 1
ATOM 2631 C CA . VAL A 1 324 ? 14.739 -1.388 23.427 1.00 88.69 324 VAL A CA 1
ATOM 2632 C C . VAL A 1 324 ? 15.638 -2.613 23.240 1.00 88.69 324 VAL A C 1
ATOM 2634 O O . VAL A 1 324 ? 16.802 -2.469 22.872 1.00 88.69 324 VAL A O 1
ATOM 2637 N N . THR A 1 325 ? 15.109 -3.821 23.459 1.00 88.19 325 THR A N 1
ATOM 2638 C CA . THR A 1 325 ? 15.859 -5.071 23.250 1.00 88.19 325 THR A CA 1
ATOM 2639 C C . THR A 1 325 ? 16.279 -5.230 21.790 1.00 88.19 325 THR A C 1
ATOM 2641 O O . THR A 1 325 ? 17.438 -5.538 21.516 1.00 88.19 325 THR A O 1
ATOM 2644 N N . LEU A 1 326 ? 15.342 -5.020 20.871 1.00 88.88 326 LEU A N 1
ATOM 2645 C CA . LEU A 1 326 ? 15.517 -5.185 19.437 1.00 88.88 326 LEU A CA 1
ATOM 2646 C C . LEU A 1 326 ? 16.519 -4.163 18.887 1.00 88.88 326 LEU A C 1
ATOM 2648 O O . LEU A 1 326 ? 17.482 -4.582 18.259 1.00 88.88 326 LEU A O 1
ATOM 2652 N N . GLU A 1 327 ? 16.377 -2.877 19.216 1.00 87.00 327 GLU A N 1
ATOM 2653 C CA . GLU A 1 327 ? 17.326 -1.812 18.845 1.00 87.00 327 GLU A CA 1
ATOM 2654 C C . GLU A 1 327 ? 18.741 -2.100 19.360 1.00 87.00 327 GLU A C 1
ATOM 2656 O O . GLU A 1 327 ? 19.726 -2.005 18.629 1.00 87.00 327 GLU A O 1
ATOM 2661 N N . SER A 1 328 ? 18.857 -2.530 20.621 1.00 85.81 328 SER A N 1
ATOM 2662 C CA . SER A 1 328 ? 20.162 -2.824 21.226 1.00 85.81 328 SER A CA 1
ATOM 2663 C C . SER A 1 328 ? 20.886 -3.965 20.507 1.00 85.81 328 SER A C 1
ATOM 2665 O O . SER A 1 328 ? 22.079 -3.871 20.215 1.00 85.81 328 SER A O 1
ATOM 2667 N N . HIS A 1 329 ? 20.168 -5.053 20.210 1.00 87.12 329 HIS A N 1
ATOM 2668 C CA . HIS A 1 329 ? 20.748 -6.193 19.499 1.00 87.12 329 HIS A CA 1
ATOM 2669 C C . HIS A 1 329 ? 21.004 -5.864 18.035 1.00 87.12 329 HIS A C 1
ATOM 2671 O O . HIS A 1 329 ? 22.039 -6.254 17.508 1.00 87.12 329 HIS A O 1
ATOM 2677 N N . PHE A 1 330 ? 20.116 -5.105 17.399 1.00 89.25 330 PHE A N 1
ATOM 2678 C CA . PHE A 1 330 ? 20.289 -4.677 16.023 1.00 89.25 330 PHE A CA 1
ATOM 2679 C C . PHE A 1 330 ? 21.566 -3.853 15.842 1.00 89.25 330 PHE A C 1
ATOM 2681 O O . PHE A 1 330 ? 22.393 -4.166 14.986 1.00 89.25 330 PHE A O 1
ATOM 2688 N N . GLU A 1 331 ? 21.794 -2.859 16.701 1.00 87.94 331 GLU A N 1
ATOM 2689 C CA . GLU A 1 331 ? 23.025 -2.067 16.676 1.00 87.94 331 GLU A CA 1
ATOM 2690 C C . GLU A 1 331 ? 24.281 -2.915 16.942 1.00 87.94 331 GLU A C 1
ATOM 2692 O O . GLU A 1 331 ? 25.316 -2.714 16.301 1.00 87.94 331 GLU A O 1
ATOM 2697 N N . LEU A 1 332 ? 24.201 -3.903 17.842 1.00 86.56 332 LEU A N 1
ATOM 2698 C CA . LEU A 1 332 ? 25.286 -4.865 18.066 1.00 86.56 332 LEU A CA 1
ATOM 2699 C C . LEU A 1 332 ? 25.579 -5.680 16.795 1.00 86.56 332 LEU A C 1
ATOM 2701 O O . LEU A 1 332 ? 26.732 -5.766 16.364 1.00 86.56 332 LEU A O 1
ATOM 2705 N N . TRP A 1 333 ? 24.537 -6.229 16.168 1.00 88.06 333 TRP A N 1
ATOM 2706 C CA . TRP A 1 333 ? 24.641 -6.997 14.931 1.00 88.06 333 TRP A CA 1
ATOM 2707 C C . TRP A 1 333 ? 25.262 -6.170 13.810 1.00 88.06 333 TRP A C 1
ATOM 2709 O O . TRP A 1 333 ? 26.156 -6.651 13.123 1.00 88.06 333 TRP A O 1
ATOM 2719 N N . MET A 1 334 ? 24.853 -4.910 13.657 1.00 87.25 334 MET A N 1
ATOM 2720 C CA . MET A 1 334 ? 25.376 -4.029 12.612 1.00 87.25 334 MET A CA 1
ATOM 2721 C C . MET A 1 334 ? 26.839 -3.616 12.840 1.00 87.25 334 MET A C 1
ATOM 2723 O O . MET A 1 334 ? 27.548 -3.353 11.869 1.00 87.25 334 MET A O 1
ATOM 2727 N N . ARG A 1 335 ? 27.330 -3.594 14.089 1.00 85.94 335 ARG A N 1
ATOM 2728 C CA . ARG A 1 335 ? 28.754 -3.348 14.397 1.00 85.94 335 ARG A CA 1
ATOM 2729 C C . ARG A 1 335 ? 29.643 -4.550 14.076 1.00 85.94 335 ARG A C 1
ATOM 2731 O O . ARG A 1 335 ? 30.775 -4.363 13.632 1.00 85.94 335 ARG A O 1
ATOM 2738 N N . GLN A 1 336 ? 29.151 -5.766 14.314 1.00 85.94 336 GLN A N 1
ATOM 2739 C CA . GLN A 1 336 ? 29.895 -7.017 14.115 1.00 85.94 336 GLN A CA 1
ATOM 2740 C C . GLN A 1 336 ? 29.065 -8.047 13.325 1.00 85.94 336 GLN A C 1
ATOM 2742 O O . GLN A 1 336 ? 28.788 -9.143 13.819 1.00 85.94 336 GLN A O 1
ATOM 2747 N N . PRO A 1 337 ? 28.694 -7.751 12.065 1.00 83.38 337 PRO A N 1
ATOM 2748 C CA . PRO A 1 337 ? 27.736 -8.571 11.323 1.00 83.38 337 PRO A CA 1
ATOM 2749 C C . PRO A 1 337 ? 28.235 -9.997 11.108 1.00 83.38 337 PRO A C 1
ATOM 2751 O O . PRO A 1 337 ? 27.452 -10.937 11.191 1.00 83.38 337 PRO A O 1
ATOM 2754 N N . ALA A 1 338 ? 29.546 -10.177 10.918 1.00 79.94 338 ALA A N 1
ATOM 2755 C CA . ALA A 1 338 ? 30.167 -11.485 10.725 1.00 79.94 338 ALA A CA 1
ATOM 2756 C C . ALA A 1 338 ? 30.006 -12.438 11.927 1.00 79.94 338 ALA A C 1
ATOM 2758 O O . ALA A 1 338 ? 29.978 -13.651 11.729 1.00 79.94 338 ALA A O 1
ATOM 2759 N N . GLU A 1 339 ? 29.884 -11.909 13.149 1.00 83.88 339 GLU A N 1
ATOM 2760 C CA . GLU A 1 339 ? 29.724 -12.700 14.379 1.00 83.88 339 GLU A CA 1
ATOM 2761 C C . GLU A 1 339 ? 28.252 -13.055 14.655 1.00 83.88 339 GLU A C 1
ATOM 2763 O O . GLU A 1 339 ? 27.968 -14.036 15.340 1.00 83.88 339 GLU A O 1
ATOM 2768 N N . HIS A 1 340 ? 27.313 -12.310 14.059 1.00 83.94 340 HIS A N 1
ATOM 2769 C CA . HIS A 1 340 ? 25.876 -12.391 14.340 1.00 83.94 340 HIS A CA 1
ATOM 2770 C C . HIS A 1 340 ? 25.015 -12.812 13.133 1.00 83.94 340 HIS A C 1
ATOM 2772 O O . HIS A 1 340 ? 23.795 -12.656 13.148 1.00 83.94 340 HIS A O 1
ATOM 2778 N N . LEU A 1 341 ? 25.617 -13.389 12.088 1.00 76.25 341 LEU A N 1
ATOM 2779 C CA . LEU A 1 341 ? 24.943 -13.700 10.816 1.00 76.25 341 LEU A CA 1
ATOM 2780 C C . LEU A 1 341 ? 23.660 -14.540 10.961 1.00 76.25 341 LEU A C 1
ATOM 2782 O O . LEU A 1 341 ? 22.674 -14.270 10.279 1.00 76.25 341 LEU A O 1
ATOM 2786 N N . SER A 1 342 ? 23.643 -15.542 11.847 1.00 79.12 342 SER A N 1
ATOM 2787 C CA . SER A 1 342 ? 22.457 -16.386 12.064 1.00 79.12 342 SER A CA 1
ATOM 2788 C C . SER A 1 342 ? 21.302 -15.623 12.718 1.00 79.12 342 SER A C 1
ATOM 2790 O O . SER A 1 342 ? 20.143 -15.849 12.377 1.00 79.12 342 SER A O 1
ATOM 2792 N N . GLN A 1 343 ? 21.614 -14.698 13.628 1.00 85.19 343 GLN A N 1
ATOM 2793 C CA . GLN A 1 343 ? 20.631 -13.843 14.292 1.00 85.19 343 GLN A CA 1
ATOM 2794 C C . GLN A 1 343 ? 20.051 -12.825 13.306 1.00 85.19 343 GLN A C 1
ATOM 2796 O O . GLN A 1 343 ? 18.834 -12.675 13.237 1.00 85.19 343 GLN A O 1
ATOM 2801 N N . ILE A 1 344 ? 20.904 -12.221 12.468 1.00 85.50 344 ILE A N 1
ATOM 2802 C CA . ILE A 1 344 ? 20.482 -11.311 11.393 1.00 85.50 344 ILE A CA 1
ATOM 2803 C C . ILE A 1 344 ? 19.534 -12.022 10.417 1.00 85.50 344 ILE A C 1
ATOM 2805 O O . ILE A 1 344 ? 18.477 -11.484 10.099 1.00 85.50 344 ILE A O 1
ATOM 2809 N N . ALA A 1 345 ? 19.872 -13.237 9.971 1.00 79.31 345 ALA A N 1
ATOM 2810 C CA . ALA A 1 345 ? 19.040 -13.995 9.033 1.00 79.31 345 ALA A CA 1
ATOM 2811 C C . ALA A 1 345 ? 17.678 -14.386 9.637 1.00 79.31 345 ALA A C 1
ATOM 2813 O O . ALA A 1 345 ? 16.639 -14.177 9.009 1.00 79.31 345 ALA A O 1
ATOM 2814 N N . ASN A 1 346 ? 17.667 -14.875 10.883 1.00 82.62 346 ASN A N 1
ATOM 2815 C CA . ASN A 1 346 ? 16.424 -15.170 11.601 1.00 82.62 346 ASN A CA 1
ATOM 2816 C C . ASN A 1 346 ? 15.543 -13.925 11.746 1.00 82.62 346 ASN A C 1
ATOM 2818 O O . ASN A 1 346 ? 14.336 -13.993 11.508 1.00 82.62 346 ASN A O 1
ATOM 2822 N N . TYR A 1 347 ? 16.146 -12.784 12.088 1.00 86.62 347 TYR A N 1
ATOM 2823 C CA . TYR A 1 347 ? 15.427 -11.527 12.224 1.00 86.62 347 TYR A CA 1
ATOM 2824 C C . TYR A 1 347 ? 14.876 -11.025 10.882 1.00 86.62 347 TYR A C 1
ATOM 2826 O O . TYR A 1 347 ? 13.720 -10.605 10.829 1.00 86.62 347 TYR A O 1
ATOM 2834 N N . PHE A 1 348 ? 15.642 -11.147 9.792 1.00 83.62 348 PHE A N 1
ATOM 2835 C CA . PHE A 1 348 ? 15.236 -10.737 8.443 1.00 83.62 348 PHE A CA 1
ATOM 2836 C C . PHE A 1 348 ? 13.988 -11.478 7.932 1.00 83.62 348 PHE A C 1
ATOM 2838 O O . PHE A 1 348 ? 13.170 -10.909 7.216 1.00 83.62 348 PHE A O 1
ATOM 2845 N N . HIS A 1 349 ? 13.792 -12.736 8.327 1.00 78.19 349 HIS A N 1
ATOM 2846 C CA . HIS A 1 349 ? 12.582 -13.493 7.986 1.00 78.19 349 HIS A CA 1
ATOM 2847 C C . HIS A 1 349 ? 11.503 -13.457 9.079 1.00 78.19 349 HIS A C 1
ATOM 2849 O O . HIS A 1 349 ? 10.468 -14.115 8.958 1.00 78.19 349 HIS A O 1
ATOM 2855 N N . SER A 1 350 ? 11.725 -12.702 10.157 1.00 84.00 350 SER A N 1
ATOM 2856 C CA . SER A 1 350 ? 10.778 -12.598 11.262 1.00 84.00 350 SER A CA 1
ATOM 2857 C C . SER A 1 350 ? 9.686 -11.563 10.986 1.00 84.00 350 SER A C 1
ATOM 2859 O O . SER A 1 350 ? 9.877 -10.578 10.276 1.00 84.00 350 SER A O 1
ATOM 2861 N N . SER A 1 351 ? 8.541 -11.724 11.650 1.00 82.88 351 SER A N 1
ATOM 2862 C CA . SER A 1 351 ? 7.469 -10.721 11.658 1.00 82.88 351 SER A CA 1
ATOM 2863 C C . SER A 1 351 ? 7.791 -9.462 12.476 1.00 82.88 351 SER A C 1
ATOM 2865 O O . SER A 1 351 ? 6.922 -8.610 12.613 1.00 82.88 351 SER A O 1
ATOM 2867 N N . LEU A 1 352 ? 8.985 -9.382 13.077 1.00 85.69 352 LEU A N 1
ATOM 2868 C CA . LEU A 1 352 ? 9.467 -8.244 13.868 1.00 85.69 352 LEU A CA 1
ATOM 2869 C C . LEU A 1 352 ? 10.378 -7.312 13.051 1.00 85.69 352 LEU A C 1
ATOM 2871 O O . LEU A 1 352 ? 10.874 -6.321 13.589 1.00 85.69 352 LEU A O 1
ATOM 2875 N N . LEU A 1 353 ? 10.665 -7.658 11.791 1.00 86.56 353 LEU A N 1
ATOM 2876 C CA . LEU A 1 353 ? 11.523 -6.859 10.928 1.00 86.56 353 LEU A CA 1
ATOM 2877 C C . LEU A 1 353 ? 10.871 -5.503 10.643 1.00 86.56 353 LEU A C 1
ATOM 2879 O O . LEU A 1 353 ? 9.809 -5.444 10.024 1.00 86.56 353 LEU A O 1
ATOM 2883 N N . THR A 1 354 ? 11.535 -4.430 11.063 1.00 84.38 354 THR A N 1
ATOM 2884 C CA . THR A 1 354 ? 11.117 -3.060 10.755 1.00 84.38 354 THR A CA 1
ATOM 2885 C C . THR A 1 354 ? 11.616 -2.660 9.369 1.00 84.38 354 THR A C 1
ATOM 2887 O O . THR A 1 354 ? 12.608 -3.200 8.862 1.00 84.38 354 THR A O 1
ATOM 2890 N N . THR A 1 355 ? 10.942 -1.694 8.744 1.00 81.88 355 THR A N 1
ATOM 2891 C CA . THR A 1 355 ? 11.363 -1.166 7.434 1.00 81.88 355 THR A CA 1
ATOM 2892 C C . THR A 1 355 ? 12.794 -0.610 7.470 1.00 81.88 355 THR A C 1
ATOM 2894 O O . THR A 1 355 ? 13.599 -0.961 6.609 1.00 81.88 355 THR A O 1
ATOM 2897 N N . GLU A 1 356 ? 13.146 0.154 8.508 1.00 83.56 356 GLU A N 1
ATOM 2898 C CA . GLU A 1 356 ? 14.492 0.720 8.689 1.00 83.56 356 GLU A CA 1
ATOM 2899 C C . GLU A 1 356 ? 15.569 -0.367 8.851 1.00 83.56 356 GLU A C 1
ATOM 2901 O O . GLU A 1 356 ? 16.624 -0.329 8.209 1.00 83.56 356 GLU A O 1
ATOM 2906 N N . HIS A 1 357 ? 15.303 -1.387 9.673 1.00 88.38 357 HIS A N 1
ATOM 2907 C CA . HIS A 1 357 ? 16.256 -2.475 9.880 1.00 88.38 357 HIS A CA 1
ATOM 2908 C C . HIS A 1 357 ? 16.447 -3.332 8.638 1.00 88.38 357 HIS A C 1
ATOM 2910 O O . HIS A 1 357 ? 17.568 -3.768 8.367 1.00 88.38 357 HIS A O 1
ATOM 2916 N N . ARG A 1 358 ? 15.383 -3.548 7.857 1.00 87.31 358 ARG A N 1
ATOM 2917 C CA . ARG A 1 358 ? 15.468 -4.257 6.578 1.00 87.31 358 ARG A CA 1
ATOM 2918 C C . ARG A 1 358 ? 16.458 -3.578 5.644 1.00 87.31 358 ARG A C 1
ATOM 2920 O O . ARG A 1 358 ? 17.339 -4.253 5.120 1.00 87.31 358 ARG A O 1
ATOM 2927 N N . GLU A 1 359 ? 16.335 -2.267 5.457 1.00 83.38 359 GLU A N 1
ATOM 2928 C CA . GLU A 1 359 ? 17.230 -1.504 4.583 1.00 83.38 359 GLU A CA 1
ATOM 2929 C C . GLU A 1 359 ? 18.683 -1.616 5.049 1.00 83.38 359 GLU A C 1
ATOM 2931 O O . GLU A 1 359 ? 19.560 -1.992 4.270 1.00 83.38 359 GLU A O 1
ATOM 2936 N N . ARG A 1 360 ? 18.934 -1.399 6.345 1.00 86.00 360 ARG A N 1
ATOM 2937 C CA . ARG A 1 360 ? 20.275 -1.511 6.934 1.00 86.00 360 ARG A CA 1
ATOM 2938 C C . ARG A 1 360 ? 20.861 -2.921 6.798 1.00 86.00 360 ARG A C 1
ATOM 2940 O O . ARG A 1 360 ? 22.027 -3.043 6.432 1.00 86.00 360 ARG A O 1
ATOM 2947 N N . ILE A 1 361 ? 20.075 -3.983 6.992 1.00 87.12 361 ILE A N 1
ATOM 2948 C CA . ILE A 1 361 ? 20.524 -5.366 6.746 1.00 87.12 361 ILE A CA 1
ATOM 2949 C C . ILE A 1 361 ? 20.852 -5.580 5.266 1.00 87.12 361 ILE A C 1
ATOM 2951 O O . ILE A 1 361 ? 21.888 -6.160 4.946 1.00 87.12 361 ILE A O 1
ATOM 2955 N N . LEU A 1 362 ? 20.010 -5.099 4.349 1.00 81.62 362 LEU A N 1
ATOM 2956 C CA . LEU A 1 362 ? 20.242 -5.248 2.910 1.00 81.62 362 LEU A CA 1
ATOM 2957 C C . LEU A 1 362 ? 21.546 -4.579 2.460 1.00 81.62 362 LEU A C 1
ATOM 2959 O O . LEU A 1 362 ? 22.225 -5.122 1.586 1.00 81.62 362 LEU A O 1
ATOM 2963 N N . THR A 1 363 ? 21.962 -3.478 3.098 1.00 80.69 363 THR A N 1
ATOM 2964 C CA . THR A 1 363 ? 23.281 -2.876 2.819 1.00 80.69 363 THR A CA 1
ATOM 2965 C C . THR A 1 363 ? 24.458 -3.803 3.142 1.00 80.69 363 THR A C 1
ATOM 2967 O O . THR A 1 363 ? 25.514 -3.662 2.531 1.00 80.69 363 THR A O 1
ATOM 2970 N N . LEU A 1 364 ? 24.296 -4.794 4.030 1.00 78.19 364 LEU A N 1
ATOM 2971 C CA . LEU A 1 364 ? 25.330 -5.805 4.287 1.00 78.19 364 LEU A CA 1
ATOM 2972 C C . LEU A 1 364 ? 25.487 -6.763 3.104 1.00 78.19 364 LEU A C 1
ATOM 2974 O O . LEU A 1 364 ? 26.606 -7.127 2.750 1.00 78.19 364 LEU A O 1
ATOM 2978 N N . PHE A 1 365 ? 24.376 -7.173 2.490 1.00 73.44 365 PHE A N 1
ATOM 2979 C CA . PHE A 1 365 ? 24.382 -8.085 1.343 1.00 73.44 365 PHE A CA 1
ATOM 2980 C C . PHE A 1 365 ? 24.796 -7.384 0.045 1.00 73.44 365 PHE A C 1
ATOM 2982 O O . PHE A 1 365 ? 25.398 -8.005 -0.832 1.00 73.44 365 PHE A O 1
ATOM 2989 N N . PHE A 1 366 ? 24.534 -6.080 -0.051 1.00 72.81 366 PHE A N 1
ATOM 2990 C CA . PHE A 1 366 ? 24.839 -5.263 -1.221 1.00 72.81 366 PHE A CA 1
ATOM 2991 C C . PHE A 1 366 ? 25.609 -3.979 -0.851 1.00 72.81 366 PHE A C 1
ATOM 2993 O O . PHE A 1 366 ? 25.111 -2.873 -1.063 1.00 72.81 366 PHE A O 1
ATOM 3000 N N . PRO A 1 367 ? 26.842 -4.093 -0.318 1.00 63.97 367 PRO A N 1
ATOM 3001 C CA . PRO A 1 367 ? 27.570 -2.952 0.247 1.00 63.97 367 PRO A CA 1
ATOM 3002 C C . PRO A 1 367 ? 28.122 -1.992 -0.810 1.00 63.97 367 PRO A C 1
ATOM 3004 O O . PRO A 1 367 ? 28.405 -0.834 -0.519 1.00 63.97 367 PRO A O 1
ATOM 3007 N N . ASN A 1 368 ? 28.297 -2.473 -2.043 1.00 67.62 368 ASN A N 1
ATOM 3008 C CA . ASN A 1 368 ? 28.863 -1.714 -3.150 1.00 67.62 368 ASN A CA 1
ATOM 3009 C C . ASN A 1 368 ? 27.901 -1.702 -4.332 1.00 67.62 368 ASN A C 1
ATOM 3011 O O . ASN A 1 368 ? 27.103 -2.623 -4.513 1.00 67.62 368 ASN A O 1
ATOM 3015 N N . LYS A 1 369 ? 28.055 -0.694 -5.197 1.00 71.31 369 LYS A N 1
ATOM 3016 C CA . LYS A 1 369 ? 27.366 -0.651 -6.485 1.00 71.31 369 LYS A CA 1
ATOM 3017 C C . LYS A 1 369 ? 27.661 -1.929 -7.270 1.00 71.31 369 LYS A C 1
ATOM 3019 O O . LYS A 1 369 ? 28.819 -2.252 -7.534 1.00 71.31 369 LYS A O 1
ATOM 3024 N N . ILE A 1 370 ? 26.602 -2.640 -7.631 1.00 74.06 370 ILE A N 1
ATOM 3025 C CA . ILE A 1 370 ? 26.695 -3.934 -8.298 1.00 74.06 370 ILE A CA 1
ATOM 3026 C C . ILE A 1 370 ? 27.183 -3.727 -9.729 1.00 74.06 370 ILE A C 1
ATOM 3028 O O . ILE A 1 370 ? 26.618 -2.941 -10.489 1.00 74.06 370 ILE A O 1
ATOM 3032 N N . ASN A 1 371 ? 28.251 -4.432 -10.085 1.00 72.75 371 ASN A N 1
ATOM 3033 C CA . ASN A 1 371 ? 28.897 -4.380 -11.393 1.00 72.75 371 ASN A CA 1
ATOM 3034 C C . ASN A 1 371 ? 29.146 -5.781 -11.972 1.00 72.75 371 ASN A C 1
ATOM 3036 O O . ASN A 1 371 ? 30.087 -5.961 -12.743 1.00 72.75 371 ASN A O 1
ATOM 3040 N N . TRP A 1 372 ? 28.323 -6.761 -11.583 1.00 83.56 372 TRP A N 1
ATOM 3041 C CA . TRP A 1 372 ? 28.470 -8.141 -12.032 1.00 83.56 372 TRP A CA 1
ATOM 3042 C C . TRP A 1 372 ? 28.368 -8.257 -13.554 1.00 83.56 372 TRP A C 1
ATOM 3044 O O . TRP A 1 372 ? 27.513 -7.648 -14.205 1.00 83.56 372 TRP A O 1
ATOM 3054 N N . THR A 1 373 ? 29.266 -9.054 -14.111 1.00 83.06 373 THR A N 1
ATOM 3055 C CA . THR A 1 373 ? 29.354 -9.368 -15.535 1.00 83.06 373 THR A CA 1
ATOM 3056 C C . THR A 1 373 ? 28.452 -10.550 -15.887 1.00 83.06 373 THR A C 1
ATOM 3058 O O . THR A 1 373 ? 28.096 -11.343 -15.018 1.00 83.06 373 THR A O 1
ATOM 3061 N N . GLU A 1 374 ? 28.110 -10.708 -17.173 1.00 83.88 374 GLU A N 1
ATOM 3062 C CA . GLU A 1 374 ? 27.342 -11.872 -17.650 1.00 83.88 374 GLU A CA 1
ATOM 3063 C C . GLU A 1 374 ? 27.977 -13.189 -17.182 1.00 83.88 374 GLU A C 1
ATOM 3065 O O . GLU A 1 374 ? 27.282 -14.063 -16.682 1.00 83.88 374 GLU A O 1
ATOM 3070 N N . GLN A 1 375 ? 29.304 -13.318 -17.286 1.00 83.50 375 GLN A N 1
ATOM 3071 C CA . GLN A 1 375 ? 30.021 -14.549 -16.940 1.00 83.50 375 GLN A CA 1
ATOM 3072 C C . GLN A 1 375 ? 29.888 -14.935 -15.464 1.00 83.50 375 GLN A C 1
ATOM 3074 O O . GLN A 1 375 ? 29.899 -16.121 -15.154 1.00 83.50 375 GLN A O 1
ATOM 3079 N N . GLU A 1 376 ? 29.772 -13.956 -14.566 1.00 82.31 376 GLU A N 1
ATOM 3080 C CA . GLU A 1 376 ? 29.652 -14.208 -13.128 1.00 82.31 376 GLU A CA 1
ATOM 3081 C C . GLU A 1 376 ? 28.254 -14.700 -12.748 1.00 82.31 376 GLU A C 1
ATOM 3083 O O . GLU A 1 376 ? 28.127 -15.516 -11.843 1.00 82.31 376 GLU A O 1
ATOM 3088 N N . VAL A 1 377 ? 27.206 -14.216 -13.422 1.00 85.44 377 VAL A N 1
ATOM 3089 C CA . VAL A 1 377 ? 25.810 -14.483 -13.026 1.00 85.44 377 VAL A CA 1
ATOM 3090 C C . VAL A 1 377 ? 25.090 -15.491 -13.909 1.00 85.44 377 VAL A C 1
ATOM 3092 O O . VAL A 1 377 ? 24.004 -15.946 -13.547 1.00 85.44 377 VAL A O 1
ATOM 3095 N N . LYS A 1 378 ? 25.650 -15.829 -15.072 1.00 86.69 378 LYS A N 1
ATOM 3096 C CA . LYS A 1 378 ? 25.057 -16.805 -15.983 1.00 86.69 378 LYS A CA 1
ATOM 3097 C C . LYS A 1 378 ? 24.927 -18.153 -15.289 1.00 86.69 378 LYS A C 1
ATOM 3099 O O . LYS A 1 378 ? 25.894 -18.667 -14.725 1.00 86.69 378 LYS A O 1
ATOM 3104 N N . ILE A 1 379 ? 23.729 -18.719 -15.344 1.00 85.50 379 ILE A N 1
ATOM 3105 C CA . ILE A 1 379 ? 23.420 -20.001 -14.727 1.00 85.50 379 ILE A CA 1
ATOM 3106 C C . ILE A 1 379 ? 24.241 -21.075 -15.434 1.00 85.50 379 ILE A C 1
ATOM 3108 O O . ILE A 1 379 ? 24.120 -21.293 -16.640 1.00 85.50 379 ILE A O 1
ATOM 3112 N N . THR A 1 380 ? 25.114 -21.723 -14.670 1.00 79.19 380 THR A N 1
ATOM 3113 C CA . THR A 1 380 ? 25.966 -22.824 -15.145 1.00 79.19 380 THR A CA 1
ATOM 3114 C C . THR A 1 380 ? 25.803 -24.083 -14.301 1.00 79.19 380 THR A C 1
ATOM 3116 O O . THR A 1 380 ? 26.279 -25.144 -14.702 1.00 79.19 380 THR A O 1
ATOM 3119 N N . GLN A 1 381 ? 25.131 -23.979 -13.151 1.00 75.19 381 GLN A N 1
ATOM 3120 C CA . GLN A 1 381 ? 24.952 -25.059 -12.187 1.00 75.19 381 GLN A CA 1
ATOM 3121 C C . GLN A 1 381 ? 23.489 -25.111 -11.734 1.00 75.19 381 GLN A C 1
ATOM 3123 O O . GLN A 1 381 ? 22.890 -24.078 -11.428 1.00 75.19 381 GLN A O 1
ATOM 3128 N N . ASP A 1 382 ? 22.927 -26.320 -11.691 1.00 70.19 382 ASP A N 1
ATOM 3129 C CA . ASP A 1 382 ? 21.614 -26.562 -11.093 1.00 70.19 382 ASP A CA 1
ATOM 3130 C C . ASP A 1 382 ? 21.742 -26.468 -9.566 1.00 70.19 382 ASP A C 1
ATOM 3132 O O . ASP A 1 382 ? 22.699 -26.980 -8.978 1.00 70.19 382 ASP A O 1
ATOM 3136 N N . ALA A 1 383 ? 20.810 -25.773 -8.917 1.00 67.62 383 ALA A N 1
ATOM 3137 C CA . ALA A 1 383 ? 20.842 -25.570 -7.475 1.00 67.62 383 ALA A CA 1
ATOM 3138 C C . ALA A 1 383 ? 20.067 -26.644 -6.697 1.00 67.62 383 ALA A C 1
ATOM 3140 O O . ALA A 1 383 ? 19.945 -26.509 -5.482 1.00 67.62 383 ALA A O 1
ATOM 3141 N N . THR A 1 384 ? 19.551 -27.698 -7.342 1.00 65.44 384 THR A N 1
ATOM 3142 C CA . THR A 1 384 ? 18.713 -28.724 -6.681 1.00 65.44 384 THR A CA 1
ATOM 3143 C C . THR A 1 384 ? 19.360 -29.282 -5.405 1.00 65.44 384 THR A C 1
ATOM 3145 O O . THR A 1 384 ? 18.754 -29.223 -4.337 1.00 65.44 384 THR A O 1
ATOM 3148 N N . ASP A 1 385 ? 20.632 -29.693 -5.469 1.00 61.84 385 ASP A N 1
ATOM 3149 C CA . ASP A 1 385 ? 21.375 -30.229 -4.313 1.00 61.84 385 ASP A CA 1
ATOM 3150 C C . ASP A 1 385 ? 21.619 -29.183 -3.206 1.00 61.84 385 ASP A C 1
ATOM 3152 O O . ASP A 1 385 ? 21.738 -29.519 -2.024 1.00 61.84 385 ASP A O 1
ATOM 3156 N N . LEU A 1 386 ? 21.709 -27.899 -3.570 1.00 66.94 386 LEU A N 1
ATOM 3157 C CA . LEU A 1 386 ? 21.837 -26.795 -2.617 1.00 66.94 386 LEU A CA 1
ATOM 3158 C C . LEU A 1 386 ? 20.502 -26.493 -1.935 1.00 66.94 386 LEU A C 1
ATOM 3160 O O . LEU A 1 386 ? 20.491 -26.230 -0.739 1.00 66.94 386 LEU A O 1
ATOM 3164 N N . LEU A 1 387 ? 19.394 -26.544 -2.673 1.00 64.88 387 LEU A N 1
ATOM 3165 C CA . LEU A 1 387 ? 18.053 -26.220 -2.182 1.00 64.88 387 LEU A CA 1
ATOM 3166 C C . LEU A 1 387 ? 17.470 -27.317 -1.286 1.00 64.88 387 LEU A C 1
ATOM 3168 O O . LEU A 1 387 ? 16.742 -27.007 -0.348 1.00 64.88 387 LEU A O 1
ATOM 3172 N N . GLU A 1 388 ? 17.821 -28.583 -1.519 1.00 64.62 388 GLU A N 1
ATOM 3173 C CA . GLU A 1 388 ? 17.411 -29.691 -0.644 1.00 64.62 388 GLU A CA 1
ATOM 3174 C C . GLU A 1 388 ? 18.124 -29.669 0.719 1.00 64.62 388 GLU A C 1
ATOM 3176 O O . GLU A 1 388 ? 17.582 -30.159 1.710 1.00 64.62 388 GLU A O 1
ATOM 3181 N N . ASN A 1 389 ? 19.324 -29.079 0.785 1.00 61.09 389 ASN A N 1
ATOM 3182 C CA . ASN A 1 389 ? 20.200 -29.138 1.959 1.00 61.09 389 ASN A CA 1
ATOM 3183 C C . ASN A 1 389 ? 20.432 -27.788 2.657 1.00 61.09 389 ASN A C 1
ATOM 3185 O O . ASN A 1 389 ? 21.099 -27.765 3.691 1.00 61.09 389 ASN A O 1
ATOM 3189 N N . CYS A 1 390 ? 19.943 -26.670 2.112 1.00 65.50 390 CYS A N 1
ATOM 3190 C CA . CYS A 1 390 ? 20.132 -25.340 2.693 1.00 65.50 390 CYS A CA 1
ATOM 3191 C C . CYS A 1 390 ? 18.799 -24.652 3.001 1.00 65.50 390 CYS A C 1
ATOM 3193 O O . CYS A 1 390 ? 17.938 -24.489 2.142 1.00 65.50 390 CYS A O 1
ATOM 3195 N N . SER A 1 391 ? 18.663 -24.171 4.233 1.00 70.31 391 SER A N 1
ATOM 3196 C CA . SER A 1 391 ? 17.606 -23.247 4.650 1.00 70.31 391 SER A CA 1
ATOM 3197 C C . SER A 1 391 ? 17.749 -21.874 3.970 1.00 70.31 391 SER A C 1
ATOM 3199 O O . SER A 1 391 ? 18.848 -21.481 3.575 1.00 70.31 391 SER A O 1
ATOM 3201 N N . ASN A 1 392 ? 16.668 -21.083 3.906 1.00 66.88 392 ASN A N 1
ATOM 3202 C CA . ASN A 1 392 ? 16.713 -19.698 3.394 1.00 66.88 392 ASN A CA 1
ATOM 3203 C C . ASN A 1 392 ? 17.814 -18.853 4.069 1.00 66.88 392 ASN A C 1
ATOM 3205 O O . ASN A 1 392 ? 18.482 -18.053 3.416 1.00 66.88 392 ASN A O 1
ATOM 3209 N N . ASN A 1 393 ? 18.072 -19.102 5.356 1.00 65.75 393 ASN A N 1
ATOM 3210 C CA . ASN A 1 393 ? 19.147 -18.462 6.114 1.00 65.75 393 ASN A CA 1
ATOM 3211 C C . ASN A 1 393 ? 20.547 -18.813 5.577 1.00 65.75 393 ASN A C 1
ATOM 3213 O O . ASN A 1 393 ? 21.426 -17.954 5.509 1.00 65.75 393 ASN A O 1
ATOM 3217 N N . GLU A 1 394 ? 20.771 -20.067 5.178 1.00 69.19 394 GLU A N 1
ATOM 3218 C CA . GLU A 1 394 ? 22.039 -20.520 4.592 1.00 69.19 394 GLU A CA 1
ATOM 3219 C C . GLU A 1 394 ? 22.220 -20.014 3.156 1.00 69.19 394 GLU A C 1
ATOM 3221 O O . GLU A 1 394 ? 23.350 -19.767 2.729 1.00 69.19 394 GLU A O 1
ATOM 3226 N N . ILE A 1 395 ? 21.121 -19.793 2.430 1.00 71.12 395 ILE A N 1
ATOM 3227 C CA . ILE A 1 395 ? 21.134 -19.147 1.112 1.00 71.12 395 ILE A CA 1
ATOM 3228 C C . ILE A 1 395 ? 21.575 -17.682 1.252 1.00 71.12 395 ILE A C 1
ATOM 3230 O O . ILE A 1 395 ? 22.519 -17.267 0.581 1.00 71.12 395 ILE A O 1
ATOM 3234 N N . LEU A 1 396 ? 20.994 -16.913 2.182 1.00 70.12 396 LEU A N 1
ATOM 3235 C CA . LEU A 1 396 ? 21.443 -15.538 2.462 1.00 70.12 396 LEU A CA 1
ATOM 3236 C C . LEU A 1 396 ? 22.930 -15.481 2.859 1.00 70.12 396 LEU A C 1
ATOM 3238 O O . LEU A 1 396 ? 23.662 -14.575 2.453 1.00 70.12 396 LEU A O 1
ATOM 3242 N N . TRP A 1 397 ? 23.405 -16.483 3.602 1.00 70.19 397 TRP A N 1
ATOM 3243 C CA . TRP A 1 397 ? 24.807 -16.602 4.007 1.00 70.19 397 TRP A CA 1
ATOM 3244 C C . TRP A 1 397 ? 25.764 -16.853 2.837 1.00 70.19 397 TRP A C 1
ATOM 3246 O O . TRP A 1 397 ? 26.768 -16.147 2.697 1.00 70.19 397 TRP A O 1
ATOM 3256 N N . LYS A 1 398 ? 25.462 -17.830 1.974 1.00 72.88 398 LYS A N 1
ATOM 3257 C CA . LYS A 1 398 ? 26.272 -18.098 0.775 1.00 72.88 398 LYS A CA 1
ATOM 3258 C C . LYS A 1 398 ? 26.208 -16.924 -0.205 1.00 72.88 398 LYS A C 1
ATOM 3260 O O . LYS A 1 398 ? 27.200 -16.618 -0.869 1.00 72.88 398 LYS A O 1
ATOM 3265 N N . PHE A 1 399 ? 25.083 -16.206 -0.245 1.00 73.50 399 PHE A N 1
ATOM 3266 C CA . PHE A 1 399 ? 24.942 -14.995 -1.046 1.00 73.50 399 PHE A CA 1
ATOM 3267 C C . PHE A 1 399 ? 25.861 -13.866 -0.572 1.00 73.50 399 PHE A C 1
ATOM 3269 O O . PHE A 1 399 ? 26.588 -13.299 -1.386 1.00 73.50 399 PHE A O 1
ATOM 3276 N N . TYR A 1 400 ? 25.913 -13.592 0.739 1.00 70.38 400 TYR A N 1
ATOM 3277 C CA . TYR A 1 400 ? 26.846 -12.617 1.327 1.00 70.38 400 TYR A CA 1
ATOM 3278 C C . TYR A 1 400 ? 28.307 -12.899 0.933 1.00 70.38 400 TYR A C 1
ATOM 3280 O O . TYR A 1 400 ? 29.096 -11.984 0.697 1.00 70.38 400 TYR A O 1
ATOM 3288 N N . ARG A 1 401 ? 28.670 -14.181 0.798 1.00 69.56 401 ARG A N 1
ATOM 3289 C CA . ARG A 1 401 ? 30.007 -14.627 0.373 1.00 69.56 401 ARG A CA 1
ATOM 3290 C C . ARG A 1 401 ? 30.228 -14.622 -1.141 1.00 69.56 401 ARG A C 1
ATOM 3292 O O . ARG A 1 401 ? 31.326 -14.949 -1.583 1.00 69.56 401 ARG A O 1
ATOM 3299 N N . LYS A 1 402 ? 29.221 -14.227 -1.927 1.00 70.62 402 LYS A N 1
ATOM 3300 C CA . LYS A 1 402 ? 29.197 -14.282 -3.400 1.00 70.62 402 LYS A CA 1
ATOM 3301 C C . LYS A 1 402 ? 29.363 -15.699 -3.966 1.00 70.62 402 LYS A C 1
ATOM 3303 O O . LYS A 1 402 ? 29.765 -15.859 -5.111 1.00 70.62 402 LYS A O 1
ATOM 3308 N N . GLU A 1 403 ? 29.034 -16.723 -3.182 1.00 74.44 403 GLU A N 1
ATOM 3309 C CA . GLU A 1 403 ? 29.175 -18.137 -3.561 1.00 74.44 403 GLU A CA 1
ATOM 3310 C C . GLU A 1 403 ? 27.984 -18.649 -4.389 1.00 74.44 403 GLU A C 1
ATOM 3312 O O . GLU A 1 403 ? 28.009 -19.781 -4.857 1.00 74.44 403 GLU A O 1
ATOM 3317 N N . LEU A 1 404 ? 26.939 -17.831 -4.556 1.00 77.69 404 LEU A N 1
ATOM 3318 C CA . LEU A 1 404 ? 25.677 -18.213 -5.203 1.00 77.69 404 LEU A CA 1
ATOM 3319 C C . LEU A 1 404 ? 25.464 -17.620 -6.600 1.00 77.69 404 LEU A C 1
ATOM 3321 O O . LEU A 1 404 ? 24.434 -17.880 -7.220 1.00 77.69 404 LEU A O 1
ATOM 3325 N N . LEU A 1 405 ? 26.401 -16.817 -7.108 1.00 79.81 405 LEU A N 1
ATOM 3326 C CA . LEU A 1 405 ? 26.296 -16.317 -8.478 1.00 79.81 405 LEU A CA 1
ATOM 3327 C C . LEU A 1 405 ? 26.468 -17.485 -9.465 1.00 79.81 405 LEU A C 1
ATOM 3329 O O . LEU A 1 405 ? 27.351 -18.322 -9.288 1.00 79.81 405 LEU A O 1
ATOM 3333 N N . GLY A 1 406 ? 25.595 -17.560 -10.473 1.00 78.88 406 GLY A N 1
ATOM 3334 C CA . GLY A 1 406 ? 25.596 -18.635 -11.473 1.00 78.88 406 GLY A CA 1
ATOM 3335 C C . GLY A 1 406 ? 24.847 -19.917 -11.076 1.00 78.88 406 GLY A C 1
ATOM 3336 O O . GLY A 1 406 ? 24.885 -20.891 -11.835 1.00 78.88 406 GLY A O 1
ATOM 3337 N N . PHE A 1 407 ? 24.147 -19.912 -9.937 1.00 83.06 407 PHE A N 1
ATOM 3338 C CA . PHE A 1 407 ? 23.189 -20.950 -9.543 1.00 83.06 407 PHE A CA 1
ATOM 3339 C C . PHE A 1 407 ? 21.751 -20.535 -9.856 1.00 83.06 407 PHE A C 1
ATOM 3341 O O . PHE A 1 407 ? 21.384 -19.369 -9.690 1.00 83.06 407 PHE A O 1
ATOM 3348 N N . ASP A 1 408 ? 20.925 -21.502 -10.253 1.00 83.12 408 ASP A N 1
ATOM 3349 C CA . ASP A 1 408 ? 19.492 -21.289 -10.461 1.00 83.12 408 ASP A CA 1
ATOM 3350 C C . ASP A 1 408 ? 18.706 -21.371 -9.143 1.00 83.12 408 ASP A C 1
ATOM 3352 O O . ASP A 1 408 ? 18.277 -22.441 -8.715 1.00 83.12 408 ASP A O 1
ATOM 3356 N N . LEU A 1 409 ? 18.576 -20.239 -8.452 1.00 82.81 409 LEU A N 1
ATOM 3357 C CA . LEU A 1 409 ? 17.940 -20.155 -7.136 1.00 82.81 409 LEU A CA 1
ATOM 3358 C C . LEU A 1 409 ? 16.527 -19.558 -7.217 1.00 82.81 409 LEU A C 1
ATOM 3360 O O . LEU A 1 409 ? 16.289 -18.651 -8.016 1.00 82.81 409 LEU A O 1
ATOM 3364 N N . PRO A 1 410 ? 15.599 -19.965 -6.327 1.00 82.00 410 PRO A N 1
ATOM 3365 C CA . PRO A 1 410 ? 14.245 -19.431 -6.263 1.00 82.00 410 PRO A CA 1
ATOM 3366 C C . PRO A 1 410 ? 14.232 -18.068 -5.551 1.00 82.00 410 PRO A C 1
ATOM 3368 O O . PRO A 1 410 ? 13.645 -17.905 -4.477 1.00 82.00 410 PRO A O 1
ATOM 3371 N N . TRP A 1 411 ? 14.866 -17.060 -6.157 1.00 84.06 411 TRP A N 1
ATOM 3372 C CA . TRP A 1 411 ? 14.899 -15.680 -5.659 1.00 84.06 411 TRP A CA 1
ATOM 3373 C C . TRP A 1 411 ? 13.533 -15.102 -5.262 1.00 84.06 411 TRP A C 1
ATOM 3375 O O . TRP A 1 411 ? 13.501 -14.422 -4.238 1.00 84.06 411 TRP A O 1
ATOM 3385 N N . PRO A 1 412 ? 12.403 -15.411 -5.935 1.00 85.12 412 PRO A N 1
ATOM 3386 C CA . PRO A 1 412 ? 11.087 -14.917 -5.524 1.00 85.12 412 PRO A CA 1
ATOM 3387 C C . PRO A 1 412 ? 10.652 -15.428 -4.142 1.00 85.12 412 PRO A C 1
ATOM 3389 O O . PRO A 1 412 ? 9.826 -14.810 -3.482 1.00 85.12 412 PRO A O 1
ATOM 3392 N N . THR A 1 413 ? 11.213 -16.547 -3.671 1.00 81.44 413 THR A N 1
ATOM 3393 C CA . THR A 1 413 ? 10.951 -17.067 -2.317 1.00 81.44 413 THR A CA 1
ATOM 3394 C C . THR A 1 413 ? 11.848 -16.402 -1.272 1.00 81.44 413 THR A C 1
ATOM 3396 O O . THR A 1 413 ? 11.422 -16.181 -0.140 1.00 81.44 413 THR A O 1
ATOM 3399 N N . VAL A 1 414 ? 13.090 -16.073 -1.641 1.00 78.19 414 VAL A N 1
ATOM 3400 C CA . VAL A 1 414 ? 14.070 -15.442 -0.740 1.00 78.19 414 VAL A CA 1
ATOM 3401 C C . VAL A 1 414 ? 13.788 -13.944 -0.584 1.00 78.19 414 VAL A C 1
ATOM 3403 O O . VAL A 1 414 ? 13.798 -13.419 0.529 1.00 78.19 414 VAL A O 1
ATOM 3406 N N . PHE A 1 415 ? 13.490 -13.272 -1.696 1.00 82.06 415 PHE A N 1
ATOM 3407 C CA . PHE A 1 415 ? 13.199 -11.845 -1.800 1.00 82.06 415 PHE A CA 1
ATOM 3408 C C . PHE A 1 415 ? 11.872 -11.636 -2.547 1.00 82.06 415 PHE A C 1
ATOM 3410 O O . PHE A 1 415 ? 11.871 -11.256 -3.717 1.00 82.06 415 PHE A O 1
ATOM 3417 N N . PRO A 1 416 ? 10.718 -11.873 -1.904 1.00 79.56 416 PRO A N 1
ATOM 3418 C CA . PRO A 1 416 ? 9.420 -11.787 -2.576 1.00 79.56 416 PRO A CA 1
ATOM 3419 C C . PRO A 1 416 ? 9.118 -10.397 -3.140 1.00 79.56 416 PRO A C 1
ATOM 3421 O O . PRO A 1 416 ? 8.474 -10.293 -4.179 1.00 79.56 416 PRO A O 1
ATOM 3424 N N . ASN A 1 417 ? 9.617 -9.335 -2.499 1.00 82.31 417 ASN A N 1
ATOM 3425 C CA . ASN A 1 417 ? 9.579 -7.991 -3.059 1.00 82.31 417 ASN A CA 1
ATOM 3426 C C . ASN A 1 417 ? 10.997 -7.549 -3.473 1.00 82.31 417 ASN A C 1
ATOM 3428 O O . ASN A 1 417 ? 11.835 -7.321 -2.597 1.00 82.31 417 ASN A O 1
ATOM 3432 N N . PRO A 1 418 ? 11.284 -7.412 -4.779 1.00 82.25 418 PRO A N 1
ATOM 3433 C CA . PRO A 1 418 ? 12.583 -6.931 -5.240 1.00 82.25 418 PRO A CA 1
ATOM 3434 C C . PRO A 1 418 ? 12.844 -5.453 -4.907 1.00 82.25 418 PRO A C 1
ATOM 3436 O O . PRO A 1 418 ? 14.002 -5.049 -4.868 1.00 82.25 418 PRO A O 1
ATOM 3439 N N . ASP A 1 419 ? 11.804 -4.667 -4.607 1.00 82.56 419 ASP A N 1
ATOM 3440 C CA . ASP A 1 419 ? 11.882 -3.231 -4.296 1.00 82.56 419 ASP A CA 1
ATOM 3441 C C . ASP A 1 419 ? 12.242 -2.934 -2.826 1.00 82.56 419 ASP A C 1
ATOM 3443 O O . ASP A 1 419 ? 12.087 -1.819 -2.338 1.00 82.56 419 ASP A O 1
ATOM 3447 N N . TYR A 1 420 ? 12.719 -3.924 -2.060 1.00 79.50 420 TYR A N 1
ATOM 3448 C CA . TYR A 1 420 ? 13.154 -3.648 -0.685 1.00 79.50 420 TYR A CA 1
ATOM 3449 C C . TYR A 1 420 ? 14.368 -2.710 -0.608 1.00 79.50 420 TYR A C 1
ATOM 3451 O O . TYR A 1 420 ? 14.543 -2.049 0.414 1.00 79.50 420 TYR A O 1
ATOM 3459 N N . SER A 1 421 ? 15.221 -2.683 -1.636 1.00 79.00 421 SER A N 1
ATOM 3460 C CA . SER A 1 421 ? 16.270 -1.673 -1.800 1.00 79.00 421 SER A CA 1
ATOM 3461 C C . SER A 1 421 ? 16.728 -1.578 -3.257 1.00 79.00 421 SER A C 1
ATOM 3463 O O . SER A 1 421 ? 16.696 -2.564 -3.999 1.00 79.00 421 SER A O 1
ATOM 3465 N N . GLU A 1 422 ? 17.235 -0.408 -3.659 1.00 79.44 422 GLU A N 1
ATOM 3466 C CA . GLU A 1 422 ? 17.753 -0.177 -5.017 1.00 79.44 422 GLU A CA 1
ATOM 3467 C C . GLU A 1 422 ? 18.886 -1.156 -5.372 1.00 79.44 422 GLU A C 1
ATOM 3469 O O . GLU A 1 422 ? 18.967 -1.662 -6.497 1.00 79.44 422 GLU A O 1
ATOM 3474 N N . GLN A 1 423 ? 19.768 -1.465 -4.414 1.00 80.81 423 GLN A N 1
ATOM 3475 C CA . GLN A 1 423 ? 20.878 -2.381 -4.661 1.00 80.81 423 GLN A CA 1
ATOM 3476 C C . GLN A 1 423 ? 20.393 -3.827 -4.830 1.00 80.81 423 GLN A C 1
ATOM 3478 O O . GLN A 1 423 ? 20.859 -4.501 -5.747 1.00 80.81 423 GLN A O 1
ATOM 3483 N N . LEU A 1 424 ? 19.437 -4.291 -4.015 1.00 83.44 424 LEU A N 1
ATOM 3484 C CA . LEU A 1 424 ? 18.834 -5.619 -4.180 1.00 83.44 424 LEU A CA 1
ATOM 3485 C C . LEU A 1 424 ? 18.194 -5.749 -5.566 1.00 83.44 424 LEU A C 1
ATOM 3487 O O . LEU A 1 424 ? 18.527 -6.679 -6.306 1.00 83.44 424 LEU A O 1
ATOM 3491 N N . ALA A 1 425 ? 17.346 -4.783 -5.934 1.00 86.31 425 ALA A N 1
ATOM 3492 C CA . ALA A 1 425 ? 16.699 -4.736 -7.240 1.00 86.31 425 ALA A CA 1
ATOM 3493 C C . ALA A 1 425 ? 17.737 -4.789 -8.369 1.00 86.31 425 ALA A C 1
ATOM 3495 O O . ALA A 1 425 ? 17.599 -5.573 -9.304 1.00 86.31 425 ALA A O 1
ATOM 3496 N N . THR A 1 426 ? 18.830 -4.024 -8.254 1.00 86.06 426 THR A N 1
ATOM 3497 C CA . THR A 1 426 ? 19.902 -3.991 -9.264 1.00 86.06 426 THR A CA 1
ATOM 3498 C C . THR A 1 426 ? 20.605 -5.342 -9.405 1.00 86.06 426 THR A C 1
ATOM 3500 O O . THR A 1 426 ? 20.921 -5.770 -10.517 1.00 86.06 426 THR A O 1
ATOM 3503 N N . GLY A 1 427 ? 20.854 -6.032 -8.291 1.00 85.12 427 GLY A N 1
ATOM 3504 C CA . GLY A 1 427 ? 21.527 -7.330 -8.283 1.00 85.12 427 GLY A CA 1
ATOM 3505 C C . GLY A 1 427 ? 20.678 -8.418 -8.912 1.00 85.12 427 GLY A C 1
ATOM 3506 O O . GLY A 1 427 ? 21.136 -9.124 -9.813 1.00 85.12 427 GLY A O 1
ATOM 3507 N N . LEU A 1 428 ? 19.422 -8.500 -8.478 1.00 89.00 428 LEU A N 1
ATOM 3508 C CA . LEU A 1 428 ? 18.444 -9.426 -9.033 1.00 89.00 428 LEU A CA 1
ATOM 3509 C C . LEU A 1 428 ? 18.181 -9.131 -10.509 1.00 89.00 428 LEU A C 1
ATOM 3511 O O . LEU A 1 428 ? 18.180 -10.056 -11.317 1.00 89.00 428 LEU A O 1
ATOM 3515 N N . PHE A 1 429 ? 18.068 -7.856 -10.889 1.00 91.00 429 PHE A N 1
ATOM 3516 C CA . PHE A 1 429 ? 17.946 -7.456 -12.287 1.00 91.00 429 PHE A CA 1
ATOM 3517 C C . PHE A 1 429 ? 19.100 -8.011 -13.125 1.00 91.00 429 PHE A C 1
ATOM 3519 O O . PHE A 1 429 ? 18.853 -8.559 -14.192 1.00 91.00 429 PHE A O 1
ATOM 3526 N N . CYS A 1 430 ? 20.354 -7.921 -12.664 1.00 89.25 430 CYS A N 1
ATOM 3527 C CA . CYS A 1 430 ? 21.486 -8.494 -13.397 1.00 89.25 430 CYS A CA 1
ATOM 3528 C C . CYS A 1 430 ? 21.340 -10.011 -13.580 1.00 89.25 430 CYS A C 1
ATOM 3530 O O . CYS A 1 430 ? 21.501 -10.496 -14.699 1.00 89.25 430 CYS A O 1
ATOM 3532 N N . ILE A 1 431 ? 21.000 -10.749 -12.519 1.00 89.69 431 ILE A N 1
ATOM 3533 C CA . ILE A 1 431 ? 20.817 -12.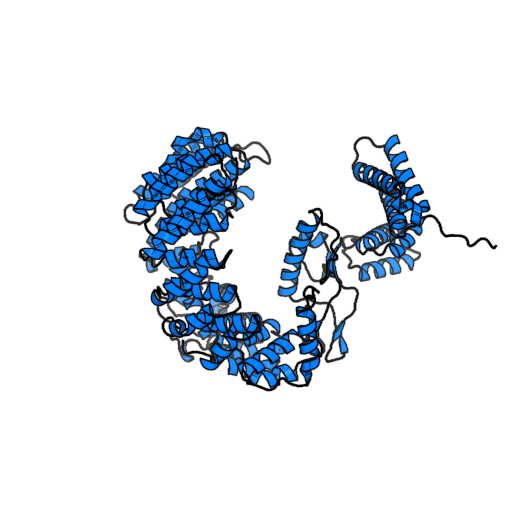208 -12.578 1.00 89.69 431 ILE A CA 1
ATOM 3534 C C . ILE A 1 431 ? 19.728 -12.572 -13.592 1.00 89.69 431 ILE A C 1
ATOM 3536 O O . ILE A 1 431 ? 19.967 -13.374 -14.494 1.00 89.69 431 ILE A O 1
ATOM 3540 N N . TYR A 1 432 ? 18.555 -11.951 -13.482 1.00 92.94 432 TYR A N 1
ATOM 3541 C CA . TYR A 1 432 ? 17.414 -12.253 -14.340 1.00 92.94 432 TYR A CA 1
ATOM 3542 C C . TYR A 1 432 ? 17.609 -11.772 -15.775 1.00 92.94 432 TYR A C 1
ATOM 3544 O O . TYR A 1 432 ? 17.252 -12.485 -16.705 1.00 92.94 432 TYR A O 1
ATOM 3552 N N . PHE A 1 433 ? 18.230 -10.611 -15.983 1.00 92.88 433 PHE A N 1
ATOM 3553 C CA . PHE A 1 433 ? 18.491 -10.079 -17.317 1.00 92.88 433 PHE A CA 1
ATOM 3554 C C . PHE A 1 433 ? 19.362 -11.025 -18.154 1.00 92.88 433 PHE A C 1
ATOM 3556 O O . PHE A 1 433 ? 19.018 -11.322 -19.294 1.00 92.88 433 PHE A O 1
ATOM 3563 N N . TYR A 1 434 ? 20.471 -11.525 -17.598 1.00 91.81 434 TYR A N 1
ATOM 3564 C CA . TYR A 1 434 ? 21.386 -12.397 -18.347 1.00 91.81 434 TYR A CA 1
ATOM 3565 C C . TYR A 1 434 ? 20.883 -13.841 -18.496 1.00 91.81 434 TYR A C 1
ATOM 3567 O O . TYR A 1 434 ? 21.390 -14.570 -19.347 1.00 91.81 434 TYR A O 1
ATOM 3575 N N . ASN A 1 435 ? 19.890 -14.250 -17.701 1.00 93.06 435 ASN A N 1
ATOM 3576 C CA . ASN A 1 435 ? 19.327 -15.602 -17.718 1.00 93.06 435 ASN A CA 1
ATOM 3577 C C . ASN A 1 435 ? 17.866 -15.653 -18.196 1.00 93.06 435 ASN A C 1
ATOM 3579 O O . ASN A 1 435 ? 17.245 -16.708 -18.155 1.00 93.06 435 ASN A O 1
ATOM 3583 N N . PHE A 1 436 ? 17.298 -14.550 -18.682 1.00 94.69 436 PHE A N 1
ATOM 3584 C CA . PHE A 1 436 ? 15.884 -14.495 -19.059 1.00 94.69 436 PHE A CA 1
ATOM 3585 C C . PHE A 1 436 ? 15.510 -15.528 -20.125 1.00 94.69 436 PHE A C 1
ATOM 3587 O O . PHE A 1 436 ? 14.521 -16.237 -19.968 1.00 94.69 436 PHE A O 1
ATOM 3594 N N . THR A 1 437 ? 16.335 -15.671 -21.168 1.00 93.75 437 THR A N 1
ATOM 3595 C CA . THR A 1 437 ? 16.128 -16.683 -22.215 1.00 93.75 437 THR A CA 1
ATOM 3596 C C . THR A 1 437 ? 16.104 -18.096 -21.628 1.00 93.75 437 THR A C 1
ATOM 3598 O O . THR A 1 437 ? 15.250 -18.888 -22.006 1.00 93.75 437 THR A O 1
ATOM 3601 N N . HIS A 1 438 ? 16.961 -18.391 -20.643 1.00 91.75 438 HIS A N 1
ATOM 3602 C CA . HIS A 1 438 ? 16.957 -19.684 -19.953 1.00 91.75 438 HIS A CA 1
ATOM 3603 C C . HIS A 1 438 ? 15.620 -19.952 -19.242 1.00 91.75 438 HIS A C 1
ATOM 3605 O O . HIS A 1 438 ? 15.089 -21.058 -19.329 1.00 91.75 438 HIS A O 1
ATOM 3611 N N . TYR A 1 439 ? 15.048 -18.942 -18.578 1.00 92.94 439 TYR A N 1
ATOM 3612 C CA . TYR A 1 439 ? 13.752 -19.067 -17.904 1.00 92.94 439 TYR A CA 1
ATOM 3613 C C . TYR A 1 439 ? 12.577 -19.205 -18.877 1.00 92.94 439 TYR A C 1
ATOM 3615 O O . TYR A 1 439 ? 11.671 -20.000 -18.628 1.00 92.94 439 TYR A O 1
ATOM 3623 N N . VAL A 1 440 ? 12.614 -18.488 -20.005 1.00 93.31 440 VAL A N 1
ATOM 3624 C CA . VAL A 1 440 ? 11.616 -18.616 -21.079 1.00 93.31 440 VAL A CA 1
ATOM 3625 C C . VAL A 1 440 ? 11.658 -20.013 -21.705 1.00 93.31 440 VAL A C 1
ATOM 3627 O O . VAL A 1 440 ? 10.616 -20.646 -21.848 1.00 93.31 440 VAL A O 1
ATOM 3630 N N . GLU A 1 441 ? 12.847 -20.533 -22.020 1.00 92.25 441 GLU A N 1
ATOM 3631 C CA . GLU A 1 441 ? 13.023 -21.872 -22.607 1.00 92.25 441 GLU A CA 1
ATOM 3632 C C . GLU A 1 441 ? 12.571 -23.005 -21.672 1.00 92.25 441 GLU A C 1
ATOM 3634 O O . GLU A 1 441 ? 12.134 -24.056 -22.142 1.00 92.25 441 GLU A O 1
ATOM 3639 N N . ARG A 1 442 ? 12.661 -22.798 -20.352 1.00 90.19 442 ARG A N 1
ATOM 3640 C CA . ARG A 1 442 ? 12.169 -23.739 -19.332 1.00 90.19 442 ARG A CA 1
ATOM 3641 C C . ARG A 1 442 ? 10.689 -23.573 -18.994 1.00 90.19 442 ARG A C 1
ATOM 3643 O O . ARG A 1 442 ? 10.183 -24.354 -18.192 1.00 90.19 442 ARG A O 1
ATOM 3650 N N . GLU A 1 443 ? 10.019 -22.577 -19.574 1.00 89.25 443 GLU A N 1
ATOM 3651 C CA . GLU A 1 443 ? 8.644 -22.190 -19.241 1.00 89.25 443 GLU A CA 1
ATOM 3652 C C . GLU A 1 443 ? 8.441 -21.940 -17.729 1.00 89.25 443 GLU A C 1
ATOM 3654 O O . GLU A 1 443 ? 7.373 -22.214 -17.170 1.00 89.25 443 GLU A O 1
ATOM 3659 N N . ASP A 1 444 ? 9.465 -21.410 -17.043 1.00 89.00 444 ASP A N 1
ATOM 3660 C CA . ASP A 1 444 ? 9.371 -21.069 -15.620 1.00 89.00 444 ASP A CA 1
ATOM 3661 C C . ASP A 1 444 ? 8.586 -19.767 -15.447 1.00 89.00 444 ASP A C 1
ATOM 3663 O O . ASP A 1 444 ? 9.128 -18.658 -15.456 1.00 89.00 444 ASP A O 1
ATOM 3667 N N . LYS A 1 445 ? 7.269 -19.917 -15.295 1.00 88.31 445 LYS A N 1
ATOM 3668 C CA . LYS A 1 445 ? 6.339 -18.789 -15.210 1.00 88.31 445 LYS A CA 1
ATOM 3669 C C . LYS A 1 445 ? 6.669 -17.839 -14.061 1.00 88.31 445 LYS A C 1
ATOM 3671 O O . LYS A 1 445 ? 6.620 -16.628 -14.247 1.00 88.31 445 LYS A O 1
ATOM 3676 N N . VAL A 1 446 ? 7.040 -18.378 -12.898 1.00 89.62 446 VAL A N 1
ATOM 3677 C CA . VAL A 1 446 ? 7.308 -17.574 -11.697 1.00 89.62 446 VAL A CA 1
ATOM 3678 C C . VAL A 1 446 ? 8.575 -16.746 -11.894 1.00 89.62 446 VAL A C 1
ATOM 3680 O O . VAL A 1 446 ? 8.589 -15.555 -11.581 1.00 89.62 446 VAL A O 1
ATOM 3683 N N . ALA A 1 447 ? 9.628 -17.351 -12.448 1.00 90.88 447 ALA A N 1
ATOM 3684 C CA . ALA A 1 447 ? 10.866 -16.646 -12.751 1.00 90.88 447 ALA A CA 1
ATOM 3685 C C . ALA A 1 447 ? 10.668 -15.566 -13.829 1.00 90.88 447 ALA A C 1
ATOM 3687 O O . ALA A 1 447 ? 11.204 -14.466 -13.689 1.00 90.88 447 ALA A O 1
ATOM 3688 N N . VAL A 1 448 ? 9.877 -15.845 -14.872 1.00 93.81 448 VAL A N 1
ATOM 3689 C CA . VAL A 1 448 ? 9.578 -14.870 -15.933 1.00 93.81 448 VAL A CA 1
ATOM 3690 C C . VAL A 1 448 ? 8.767 -13.689 -15.395 1.00 93.81 448 VAL A C 1
ATOM 3692 O O . VAL A 1 448 ? 9.150 -12.548 -15.648 1.00 93.81 448 VAL A O 1
ATOM 3695 N N . ASP A 1 449 ? 7.710 -13.925 -14.611 1.00 91.75 449 ASP A N 1
ATOM 3696 C CA . ASP A 1 449 ? 6.919 -12.847 -13.995 1.00 91.75 449 ASP A CA 1
ATOM 3697 C C . ASP A 1 449 ? 7.778 -11.974 -13.070 1.00 91.75 449 ASP A C 1
ATOM 3699 O O . ASP A 1 449 ? 7.704 -10.744 -13.108 1.00 91.75 449 ASP A O 1
ATOM 3703 N N . TYR A 1 450 ? 8.658 -12.600 -12.286 1.00 92.69 450 TYR A N 1
ATOM 3704 C CA . TYR A 1 450 ? 9.586 -11.885 -11.415 1.00 92.69 450 TYR A CA 1
ATOM 3705 C C . TYR A 1 450 ? 10.620 -11.062 -12.204 1.00 92.69 450 TYR A C 1
ATOM 3707 O O . TYR A 1 450 ? 10.933 -9.931 -11.828 1.00 92.69 450 TYR A O 1
ATOM 3715 N N . ALA A 1 451 ? 11.112 -11.581 -13.334 1.00 94.50 451 ALA A N 1
ATOM 3716 C CA . ALA A 1 451 ? 11.951 -10.828 -14.266 1.00 94.50 451 ALA A CA 1
ATOM 3717 C C . ALA A 1 451 ? 11.222 -9.605 -14.837 1.00 94.50 451 ALA A C 1
ATOM 3719 O O . ALA A 1 451 ? 11.793 -8.516 -14.864 1.00 94.50 451 ALA A O 1
ATOM 3720 N N . LEU A 1 452 ? 9.969 -9.765 -15.278 1.00 93.94 452 LEU A N 1
ATOM 3721 C CA . LEU A 1 452 ? 9.172 -8.656 -15.808 1.00 93.94 452 LEU A CA 1
ATOM 3722 C C . LEU A 1 452 ? 8.961 -7.569 -14.747 1.00 93.94 452 LEU A C 1
ATOM 3724 O O . LEU A 1 452 ? 9.146 -6.393 -15.058 1.00 93.94 452 LEU A O 1
ATOM 3728 N N . LEU A 1 453 ? 8.686 -7.950 -13.494 1.00 91.62 453 LEU A N 1
ATOM 3729 C CA . LEU A 1 453 ? 8.612 -7.017 -12.365 1.00 91.62 453 LEU A CA 1
ATOM 3730 C C . LEU A 1 453 ? 9.934 -6.255 -12.166 1.00 91.62 453 LEU A C 1
ATOM 3732 O O . LEU A 1 453 ? 9.937 -5.032 -12.036 1.00 91.62 453 LEU A O 1
ATOM 3736 N N . LEU A 1 454 ? 11.077 -6.947 -12.205 1.00 91.81 454 LEU A N 1
ATOM 3737 C CA . LEU A 1 454 ? 12.399 -6.309 -12.126 1.00 91.81 454 LEU A CA 1
ATOM 3738 C C . LEU A 1 454 ? 12.657 -5.349 -13.295 1.00 91.81 454 LEU A C 1
ATOM 3740 O O . LEU A 1 454 ? 13.269 -4.301 -13.104 1.00 91.81 454 LEU A O 1
ATOM 3744 N N . PHE A 1 455 ? 12.199 -5.686 -14.501 1.00 92.00 455 PHE A N 1
ATOM 3745 C CA . PHE A 1 455 ? 12.330 -4.831 -15.682 1.00 92.00 455 PHE A CA 1
ATOM 3746 C C . PHE A 1 455 ? 11.448 -3.581 -15.612 1.00 92.00 455 PHE A C 1
ATOM 3748 O O . PHE A 1 455 ? 11.825 -2.552 -16.169 1.00 92.00 455 PHE A O 1
ATOM 3755 N N . GLN A 1 456 ? 10.303 -3.661 -14.929 1.00 88.12 456 GLN A N 1
ATOM 3756 C CA . GLN A 1 456 ? 9.440 -2.513 -14.638 1.00 88.12 456 GLN A CA 1
ATOM 3757 C C . GLN A 1 456 ? 10.072 -1.598 -13.579 1.00 88.12 456 GLN A C 1
ATOM 3759 O O . GLN A 1 456 ? 10.070 -0.383 -13.749 1.00 88.12 456 GLN A O 1
ATOM 3764 N N . LEU A 1 457 ? 10.660 -2.177 -12.524 1.00 84.25 457 LEU A N 1
ATOM 3765 C CA . LEU A 1 457 ? 11.339 -1.429 -11.457 1.00 84.25 457 LEU A CA 1
ATOM 3766 C C . LEU A 1 457 ? 12.628 -0.750 -11.934 1.00 84.25 457 LEU A C 1
ATOM 3768 O O . LEU A 1 457 ? 12.915 0.383 -11.556 1.00 84.25 457 LEU A O 1
ATOM 3772 N N . LEU A 1 458 ? 13.417 -1.443 -12.760 1.00 82.62 458 LEU A N 1
ATOM 3773 C CA . LEU A 1 458 ? 14.687 -0.959 -13.300 1.00 82.62 458 LEU A CA 1
ATOM 3774 C C . LEU A 1 458 ? 14.655 -0.984 -14.832 1.00 82.62 458 LEU A C 1
ATOM 3776 O O . LEU A 1 458 ? 15.296 -1.841 -15.455 1.00 82.62 458 LEU A O 1
ATOM 3780 N N . PRO A 1 459 ? 13.936 -0.040 -15.463 1.00 80.94 459 PRO A N 1
ATOM 3781 C CA . PRO A 1 459 ? 13.847 0.024 -16.912 1.00 80.94 459 PRO A CA 1
ATOM 3782 C C . PRO A 1 459 ? 15.251 0.203 -17.517 1.00 80.94 459 PRO A C 1
ATOM 3784 O O . PRO A 1 459 ? 16.025 1.053 -17.091 1.00 80.94 459 PRO A O 1
ATOM 3787 N N . GLN A 1 460 ? 15.635 -0.608 -18.511 1.00 82.62 460 GLN A N 1
ATOM 3788 C CA . GLN A 1 460 ? 16.905 -0.445 -19.238 1.00 82.62 460 GLN A CA 1
ATOM 3789 C C . GLN A 1 460 ? 16.719 -0.703 -20.735 1.00 82.62 460 GLN A C 1
ATOM 3791 O O . GLN A 1 460 ? 16.103 -1.693 -21.113 1.00 82.62 460 GLN A O 1
ATOM 3796 N N . LYS A 1 461 ? 17.344 0.106 -21.610 1.00 82.56 461 LYS A N 1
ATOM 3797 C CA . LYS A 1 461 ? 17.242 -0.059 -23.083 1.00 82.56 461 LYS A CA 1
ATOM 3798 C C . LYS A 1 461 ? 17.535 -1.481 -23.564 1.00 82.56 461 LYS A C 1
ATOM 3800 O O . LYS A 1 461 ? 16.905 -1.967 -24.492 1.00 82.56 461 LYS A O 1
ATOM 3805 N N . LYS A 1 462 ? 18.503 -2.150 -22.937 1.00 85.88 462 LYS A N 1
ATOM 3806 C CA . LYS A 1 462 ? 18.913 -3.516 -23.292 1.00 85.88 462 LYS A CA 1
ATOM 3807 C C . LYS A 1 462 ? 17.804 -4.560 -23.091 1.00 85.88 462 LYS A C 1
ATOM 3809 O O . LYS A 1 462 ? 17.841 -5.596 -23.740 1.00 85.88 462 LYS A O 1
ATOM 3814 N N . VAL A 1 463 ? 16.818 -4.276 -22.236 1.00 90.69 463 VAL A N 1
ATOM 3815 C CA . VAL A 1 463 ? 15.639 -5.129 -22.022 1.00 90.69 463 VAL A CA 1
ATOM 3816 C C . VAL A 1 463 ? 14.724 -5.116 -23.246 1.00 90.69 463 VAL A C 1
ATOM 3818 O O . VAL A 1 463 ? 14.131 -6.140 -23.554 1.00 90.69 463 VAL A O 1
ATOM 3821 N N . ILE A 1 464 ? 14.654 -4.009 -23.995 1.00 90.62 464 ILE A N 1
ATOM 3822 C CA . ILE A 1 464 ? 13.771 -3.880 -25.168 1.00 90.62 464 ILE A CA 1
ATOM 3823 C C . ILE A 1 464 ? 14.042 -5.004 -26.177 1.00 90.62 464 ILE A C 1
ATOM 3825 O O . ILE A 1 464 ? 13.113 -5.693 -26.586 1.00 90.62 464 ILE A O 1
ATOM 3829 N N . ALA A 1 465 ? 15.314 -5.243 -26.516 1.00 91.31 465 ALA A N 1
ATOM 3830 C CA . ALA A 1 465 ? 15.703 -6.299 -27.454 1.00 91.31 465 ALA A CA 1
ATOM 3831 C C . ALA A 1 465 ? 15.300 -7.700 -26.959 1.00 91.31 465 ALA A C 1
ATOM 3833 O O . ALA A 1 465 ? 14.821 -8.520 -27.736 1.00 91.31 465 ALA A O 1
ATOM 3834 N N . LEU A 1 466 ? 15.444 -7.942 -25.656 1.00 93.38 466 LEU A N 1
ATOM 3835 C CA . LEU A 1 466 ? 15.115 -9.210 -25.010 1.00 93.38 466 LEU A CA 1
ATOM 3836 C C . LEU A 1 466 ? 13.599 -9.471 -24.991 1.00 93.38 466 LEU A C 1
ATOM 3838 O O . LEU A 1 466 ? 13.148 -10.574 -25.287 1.00 93.38 466 LEU A O 1
ATOM 3842 N N . ILE A 1 467 ? 12.798 -8.440 -24.699 1.00 95.44 467 ILE A N 1
ATOM 3843 C CA . ILE A 1 467 ? 11.331 -8.517 -24.752 1.00 95.44 467 ILE A CA 1
ATOM 3844 C C . ILE A 1 467 ? 10.845 -8.704 -26.191 1.00 95.44 467 ILE A C 1
ATOM 3846 O O . ILE A 1 467 ? 9.888 -9.438 -26.415 1.00 95.44 467 ILE A O 1
ATOM 3850 N N . GLN A 1 468 ? 11.498 -8.078 -27.174 1.00 93.81 468 GLN A N 1
ATOM 3851 C CA . GLN A 1 468 ? 11.175 -8.265 -28.592 1.00 93.81 468 GLN A CA 1
ATOM 3852 C C . GLN A 1 468 ? 11.455 -9.689 -29.068 1.00 93.81 468 GLN A C 1
ATOM 3854 O O . GLN A 1 468 ? 10.611 -10.274 -29.747 1.00 93.81 468 GLN A O 1
ATOM 3859 N N . GLU A 1 469 ? 12.608 -10.251 -28.695 1.00 94.38 469 GLU A N 1
ATOM 3860 C CA . GLU A 1 469 ? 12.994 -11.627 -29.025 1.00 94.38 469 GLU A CA 1
ATOM 3861 C C . GLU A 1 469 ? 11.944 -12.637 -28.541 1.00 94.38 469 GLU A C 1
ATOM 3863 O O . GLU A 1 469 ? 11.529 -13.514 -29.299 1.00 94.38 469 GLU A O 1
ATOM 3868 N N . HIS A 1 470 ? 11.442 -12.450 -27.316 1.00 95.06 470 HIS A N 1
ATOM 3869 C CA . HIS A 1 470 ? 10.484 -13.355 -26.670 1.00 95.06 470 HIS A CA 1
ATOM 3870 C C . HIS A 1 470 ? 9.032 -12.856 -26.702 1.00 95.06 470 HIS A C 1
ATOM 3872 O O . HIS A 1 470 ? 8.182 -13.387 -25.984 1.00 95.06 470 HIS A O 1
ATOM 3878 N N . PHE A 1 471 ? 8.710 -11.858 -27.536 1.00 93.94 471 PHE A N 1
ATOM 3879 C CA . PHE A 1 471 ? 7.421 -11.155 -27.488 1.00 93.94 471 PHE A CA 1
ATOM 3880 C C . PHE A 1 471 ? 6.229 -12.104 -27.620 1.00 93.94 471 PHE A C 1
ATOM 3882 O O . PHE A 1 471 ? 5.279 -12.010 -26.850 1.00 93.94 471 PHE A O 1
ATOM 3889 N N . ASP A 1 472 ? 6.266 -13.023 -28.589 1.00 89.88 472 ASP A N 1
ATOM 3890 C CA . ASP A 1 472 ? 5.145 -13.933 -28.845 1.00 89.88 472 ASP A CA 1
ATOM 3891 C C . ASP A 1 472 ? 4.921 -14.895 -27.654 1.00 89.88 472 ASP A C 1
ATOM 3893 O O . ASP A 1 472 ? 3.771 -15.178 -27.325 1.00 89.88 472 ASP A O 1
ATOM 3897 N N . TYR A 1 473 ? 5.980 -15.345 -26.962 1.00 91.38 473 TYR A N 1
ATOM 3898 C CA . TYR A 1 473 ? 5.862 -16.149 -25.734 1.00 91.38 473 TYR A CA 1
ATOM 3899 C C . TYR A 1 473 ? 5.249 -15.330 -24.590 1.00 91.38 473 TYR A C 1
ATOM 3901 O O . TYR A 1 473 ? 4.252 -15.738 -23.988 1.00 91.38 473 TYR A O 1
ATOM 3909 N N . LEU A 1 474 ? 5.796 -14.136 -24.335 1.00 92.31 474 LEU A N 1
ATOM 3910 C CA . LEU A 1 474 ? 5.332 -13.248 -23.266 1.00 92.31 474 LEU A CA 1
ATOM 3911 C C . LEU A 1 474 ? 3.891 -12.794 -23.496 1.00 92.31 474 LEU A C 1
ATOM 3913 O O . LEU A 1 474 ? 3.093 -12.755 -22.568 1.00 92.31 474 LEU A O 1
ATOM 3917 N N . HIS A 1 475 ? 3.517 -12.528 -24.743 1.00 88.56 475 HIS A N 1
ATOM 3918 C CA . HIS A 1 475 ? 2.152 -12.175 -25.102 1.00 88.56 475 HIS A CA 1
ATOM 3919 C C . HIS A 1 475 ? 1.165 -13.307 -24.788 1.00 88.56 475 HIS A C 1
ATOM 3921 O O . HIS A 1 475 ? 0.030 -13.038 -24.395 1.00 88.56 475 HIS A O 1
ATOM 3927 N N . GLN A 1 476 ? 1.576 -14.567 -24.957 1.00 83.69 476 GLN A N 1
ATOM 3928 C CA . GLN A 1 476 ? 0.720 -15.732 -24.722 1.00 83.69 476 GLN A CA 1
ATOM 3929 C C . GLN A 1 476 ? 0.600 -16.090 -23.237 1.00 83.69 476 GLN A C 1
ATOM 3931 O O . GLN A 1 476 ? -0.506 -16.372 -22.776 1.00 83.69 476 GLN A O 1
ATOM 3936 N N . GLN A 1 477 ? 1.715 -16.088 -22.499 1.00 83.94 477 GLN A N 1
ATOM 3937 C CA . GLN A 1 477 ? 1.768 -16.588 -21.118 1.00 83.94 477 GLN A CA 1
ATOM 3938 C C . GLN A 1 477 ? 1.774 -15.483 -20.048 1.00 83.94 477 GLN A C 1
ATOM 3940 O O . GLN A 1 477 ? 1.298 -15.721 -18.944 1.00 83.94 477 GLN A O 1
ATOM 3945 N N . HIS A 1 478 ? 2.256 -14.280 -20.375 1.00 87.62 478 HIS A N 1
ATOM 3946 C CA . HIS A 1 478 ? 2.558 -13.198 -19.425 1.00 87.62 478 HIS A CA 1
ATOM 3947 C C . HIS A 1 478 ? 2.029 -11.830 -19.906 1.00 87.62 478 HIS A C 1
ATOM 3949 O O . HIS A 1 478 ? 2.693 -10.804 -19.764 1.00 87.62 478 HIS A O 1
ATOM 3955 N N . THR A 1 479 ? 0.834 -11.797 -20.515 1.00 85.62 479 THR A N 1
ATOM 3956 C CA . THR A 1 479 ? 0.315 -10.620 -21.244 1.00 85.62 479 THR A CA 1
ATOM 3957 C C . THR A 1 479 ? 0.261 -9.344 -20.396 1.00 85.62 479 THR A C 1
ATOM 3959 O O . THR A 1 479 ? 0.639 -8.280 -20.877 1.00 85.62 479 THR A O 1
ATOM 3962 N N . GLU A 1 480 ? -0.220 -9.436 -19.150 1.00 83.31 480 GLU A N 1
ATOM 3963 C CA . GLU A 1 480 ? -0.341 -8.273 -18.254 1.00 83.31 480 GLU A CA 1
ATOM 3964 C C . GLU A 1 480 ? 1.042 -7.717 -17.888 1.00 83.31 480 GLU A C 1
ATOM 3966 O O . GLU A 1 480 ? 1.286 -6.525 -18.072 1.00 83.31 480 GLU A O 1
ATOM 3971 N N . GLY A 1 481 ? 1.971 -8.591 -17.478 1.00 87.69 481 GLY A N 1
ATOM 3972 C CA . GLY A 1 481 ? 3.351 -8.209 -17.179 1.00 87.69 481 GLY A CA 1
ATOM 3973 C C . GLY A 1 481 ? 4.068 -7.611 -18.391 1.00 87.69 481 GLY A C 1
ATOM 3974 O O . GLY A 1 481 ? 4.735 -6.592 -18.255 1.00 87.69 481 GLY A O 1
ATOM 3975 N N . LEU A 1 482 ? 3.868 -8.178 -19.589 1.00 92.31 482 LEU A N 1
ATOM 3976 C CA . LEU A 1 482 ? 4.420 -7.655 -20.842 1.00 92.31 482 LEU A CA 1
ATOM 3977 C C . LEU A 1 482 ? 3.944 -6.226 -21.122 1.00 92.31 482 LEU A C 1
ATOM 3979 O O . LEU A 1 482 ? 4.765 -5.363 -21.419 1.00 92.31 482 LEU A O 1
ATOM 3983 N N . TYR A 1 483 ? 2.633 -5.977 -21.070 1.00 90.38 483 TYR A N 1
ATOM 3984 C CA . TYR A 1 483 ? 2.086 -4.659 -21.402 1.00 90.38 483 TYR A CA 1
ATOM 3985 C C . TYR A 1 483 ? 2.535 -3.606 -20.397 1.00 90.38 483 TYR A C 1
ATOM 3987 O O . TYR A 1 483 ? 2.994 -2.552 -20.820 1.00 90.38 483 TYR A O 1
ATOM 3995 N N . GLN A 1 484 ? 2.534 -3.934 -19.103 1.00 88.50 484 GLN A N 1
ATOM 3996 C CA . GLN A 1 484 ? 3.116 -3.074 -18.073 1.00 88.50 484 GLN A CA 1
ATOM 3997 C C . GLN A 1 484 ? 4.601 -2.804 -18.350 1.00 88.50 484 GLN A C 1
ATOM 3999 O O . GLN A 1 484 ? 5.032 -1.657 -18.339 1.00 88.50 484 GLN A O 1
ATOM 4004 N N . THR A 1 485 ? 5.403 -3.822 -18.684 1.00 90.50 485 THR A N 1
ATOM 4005 C CA . THR A 1 485 ? 6.816 -3.606 -19.038 1.00 90.50 485 THR A CA 1
ATOM 4006 C C . THR A 1 485 ? 6.966 -2.676 -20.246 1.00 90.50 485 THR A C 1
ATOM 4008 O O . THR A 1 485 ? 7.850 -1.826 -20.225 1.00 90.50 485 THR A O 1
ATOM 4011 N N . ILE A 1 486 ? 6.106 -2.772 -21.268 1.00 91.56 486 ILE A N 1
ATOM 4012 C CA . ILE A 1 486 ? 6.119 -1.855 -22.423 1.00 91.56 486 ILE A CA 1
ATOM 4013 C C . ILE A 1 486 ? 5.654 -0.444 -22.028 1.00 91.56 486 ILE A C 1
ATOM 4015 O O . ILE A 1 486 ? 6.194 0.523 -22.552 1.00 91.56 486 ILE A O 1
ATOM 4019 N N . GLU A 1 487 ? 4.711 -0.294 -21.095 1.00 86.56 487 GLU A N 1
ATOM 4020 C CA . GLU A 1 487 ? 4.337 1.019 -20.546 1.00 86.56 487 GLU A CA 1
ATOM 4021 C C . GLU A 1 487 ? 5.537 1.692 -19.870 1.00 86.56 487 GLU A C 1
ATOM 4023 O O . GLU A 1 487 ? 5.777 2.875 -20.086 1.00 86.56 487 GLU A O 1
ATOM 4028 N N . TYR A 1 488 ? 6.351 0.951 -19.110 1.00 82.62 488 TYR A N 1
ATOM 4029 C CA . TYR A 1 488 ? 7.577 1.487 -18.496 1.00 82.62 488 TYR A CA 1
ATOM 4030 C C . TYR A 1 488 ? 8.742 1.646 -19.487 1.00 82.62 488 TYR A C 1
ATOM 4032 O O . TYR A 1 488 ? 9.585 2.528 -19.306 1.00 82.62 488 TYR A O 1
ATOM 4040 N N . LEU A 1 489 ? 8.795 0.822 -20.537 1.00 85.31 489 LEU A N 1
ATOM 4041 C CA . LEU A 1 489 ? 9.830 0.809 -21.574 1.00 85.31 489 LEU A CA 1
ATOM 4042 C C . LEU A 1 489 ? 9.233 0.926 -22.989 1.00 85.31 489 LEU A C 1
ATOM 4044 O O . LEU A 1 489 ? 9.397 0.003 -23.792 1.00 85.31 489 LEU A O 1
ATOM 4048 N N . PRO A 1 490 ? 8.554 2.034 -23.336 1.00 87.12 490 PRO A N 1
ATOM 4049 C CA . PRO A 1 490 ? 7.961 2.187 -24.654 1.00 87.12 490 PRO A CA 1
ATOM 4050 C C . PRO A 1 490 ? 9.056 2.235 -25.714 1.00 87.12 490 PRO A C 1
ATOM 4052 O O . PRO A 1 490 ? 10.088 2.871 -25.531 1.00 87.12 490 PRO A O 1
ATOM 4055 N N . ASP A 1 491 ? 8.819 1.582 -26.846 1.00 89.06 491 ASP A N 1
ATOM 4056 C CA . ASP A 1 491 ? 9.716 1.617 -27.996 1.00 89.06 491 ASP A CA 1
ATOM 4057 C C . ASP A 1 491 ? 8.913 1.467 -29.287 1.00 89.06 491 ASP A C 1
ATOM 4059 O O . ASP A 1 491 ? 7.973 0.670 -29.368 1.00 89.06 491 ASP A O 1
ATOM 4063 N N . ALA A 1 492 ? 9.301 2.224 -30.314 1.00 89.94 492 ALA A N 1
ATOM 4064 C CA . ALA A 1 492 ? 8.656 2.209 -31.623 1.00 89.94 492 ALA A CA 1
ATOM 4065 C C . ALA A 1 492 ? 8.581 0.799 -32.232 1.00 89.94 492 ALA A C 1
ATOM 4067 O O . ALA A 1 492 ? 7.602 0.460 -32.902 1.00 89.94 492 ALA A O 1
ATOM 4068 N N . ALA A 1 493 ? 9.583 -0.047 -31.983 1.00 91.06 493 ALA A N 1
ATOM 4069 C CA . ALA A 1 493 ? 9.617 -1.394 -32.528 1.00 91.06 493 ALA A CA 1
ATOM 4070 C C . ALA A 1 493 ? 8.615 -2.351 -31.861 1.00 91.06 493 ALA A C 1
ATOM 4072 O O . ALA A 1 493 ? 8.368 -3.413 -32.422 1.00 91.06 493 ALA A O 1
ATOM 4073 N N . PHE A 1 494 ? 7.945 -1.984 -30.758 1.00 93.88 494 PHE A N 1
ATOM 4074 C CA . PHE A 1 494 ? 6.810 -2.765 -30.242 1.00 93.88 494 PHE A CA 1
ATOM 4075 C C . PHE A 1 494 ? 5.517 -2.570 -31.043 1.00 93.88 494 PHE A C 1
ATOM 4077 O O . PHE A 1 494 ? 4.681 -3.475 -31.061 1.00 93.88 494 PHE A O 1
ATOM 4084 N N . VAL A 1 495 ? 5.347 -1.445 -31.751 1.00 94.00 495 VAL A N 1
ATOM 4085 C CA . VAL A 1 495 ? 4.100 -1.131 -32.478 1.00 94.00 495 VAL A CA 1
ATOM 4086 C C . VAL A 1 495 ? 3.709 -2.234 -33.474 1.00 94.00 495 VAL A C 1
ATOM 4088 O O . VAL A 1 495 ? 2.564 -2.689 -33.414 1.00 94.00 495 VAL A O 1
ATOM 4091 N N . PRO A 1 496 ? 4.606 -2.755 -34.340 1.00 93.12 496 PRO A N 1
ATOM 4092 C CA . PRO A 1 496 ? 4.256 -3.851 -35.244 1.00 93.12 496 PRO A CA 1
ATOM 4093 C C . PRO A 1 496 ? 3.814 -5.130 -34.518 1.00 93.12 496 PRO A C 1
ATOM 4095 O O . PRO A 1 496 ? 2.900 -5.813 -34.981 1.00 93.12 496 PRO A O 1
ATOM 4098 N N . HIS A 1 497 ? 4.431 -5.452 -33.376 1.00 93.06 497 HIS A N 1
ATOM 4099 C CA . HIS A 1 497 ? 4.096 -6.643 -32.589 1.00 93.06 497 HIS A CA 1
ATOM 41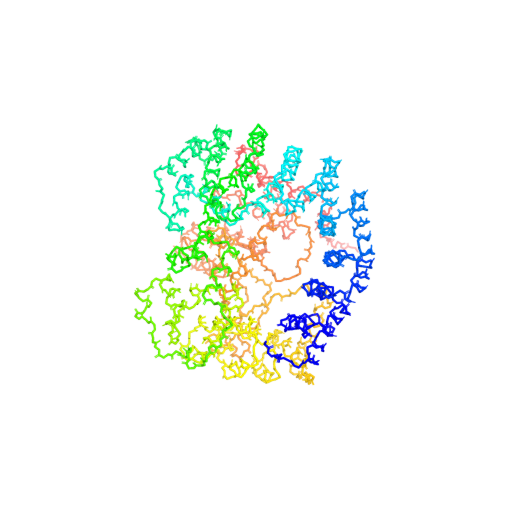00 C C . HIS A 1 497 ? 2.738 -6.508 -31.888 1.00 93.06 497 HIS A C 1
ATOM 4102 O O . HIS A 1 497 ? 1.947 -7.455 -31.894 1.00 93.06 497 HIS A O 1
ATOM 4108 N N . LEU A 1 498 ? 2.444 -5.327 -31.335 1.00 93.19 498 LEU A N 1
ATOM 4109 C CA . LEU A 1 498 ? 1.150 -5.012 -30.728 1.00 93.19 498 LEU A CA 1
ATOM 4110 C C . LEU A 1 498 ? 0.034 -5.036 -31.782 1.00 93.19 498 LEU A C 1
ATOM 4112 O O . LEU A 1 498 ? -0.979 -5.700 -31.583 1.00 93.19 498 LEU A O 1
ATOM 4116 N N . LEU A 1 499 ? 0.247 -4.418 -32.949 1.00 92.19 499 LEU A N 1
ATOM 4117 C CA . LEU A 1 499 ? -0.727 -4.422 -34.050 1.00 92.19 499 LEU A CA 1
ATOM 4118 C C . LEU A 1 499 ? -0.990 -5.819 -34.621 1.00 92.19 499 LEU A C 1
ATOM 4120 O O . LEU A 1 499 ? -2.130 -6.140 -34.944 1.00 92.19 499 LEU A O 1
ATOM 4124 N N . LYS A 1 500 ? 0.044 -6.666 -34.735 1.00 89.81 500 LYS A N 1
ATOM 4125 C CA . LYS A 1 500 ? -0.100 -8.061 -35.195 1.00 89.81 500 LYS A CA 1
ATOM 4126 C C . LYS A 1 500 ? -1.064 -8.856 -34.307 1.00 89.81 500 LYS A C 1
ATOM 4128 O O . LYS A 1 500 ? -1.751 -9.745 -34.808 1.00 89.81 500 LYS A O 1
ATOM 4133 N N . ASN A 1 501 ? -1.083 -8.564 -33.007 1.00 85.44 501 ASN A N 1
ATOM 4134 C CA . ASN A 1 501 ? -1.860 -9.307 -32.017 1.00 85.44 501 ASN A CA 1
ATOM 4135 C C . ASN A 1 501 ? -3.165 -8.610 -31.596 1.00 85.44 501 ASN A C 1
ATOM 4137 O O . ASN A 1 501 ? -4.041 -9.279 -31.052 1.00 85.44 501 ASN A O 1
ATOM 4141 N N . TYR A 1 502 ? -3.317 -7.321 -31.907 1.00 90.12 502 TYR A N 1
ATOM 4142 C CA . TYR A 1 502 ? -4.500 -6.514 -31.616 1.00 90.12 502 TYR A CA 1
ATOM 4143 C C . TYR A 1 502 ? -5.784 -7.104 -32.215 1.00 90.12 502 TYR A C 1
ATOM 4145 O O . TYR A 1 502 ? -5.830 -7.513 -33.380 1.00 90.12 502 TYR A O 1
ATOM 4153 N N . GLN A 1 503 ? -6.850 -7.098 -31.416 1.00 89.44 503 GLN A N 1
ATOM 4154 C CA . GLN A 1 503 ? -8.228 -7.320 -31.848 1.00 89.44 503 GLN A CA 1
ATOM 4155 C C . GLN A 1 503 ? -9.119 -6.133 -31.458 1.00 89.44 503 GLN A C 1
ATOM 4157 O O . GLN A 1 503 ? -8.839 -5.414 -30.503 1.00 89.44 503 GLN A O 1
ATOM 4162 N N . HIS A 1 504 ? -10.236 -5.953 -32.168 1.00 87.25 504 HIS A N 1
ATOM 4163 C CA . HIS A 1 504 ? -11.194 -4.880 -31.877 1.00 87.25 504 HIS A CA 1
ATOM 4164 C C . HIS A 1 504 ? -11.605 -4.856 -30.391 1.00 87.25 504 HIS A C 1
ATOM 4166 O O . HIS A 1 504 ? -11.800 -5.909 -29.771 1.00 87.25 504 HIS A O 1
ATOM 4172 N N . GLU A 1 505 ? -11.738 -3.654 -29.823 1.00 84.50 505 GLU A N 1
ATOM 4173 C CA . GLU A 1 505 ? -12.029 -3.375 -28.409 1.00 84.50 505 GLU A CA 1
ATOM 4174 C C . GLU A 1 505 ? -10.917 -3.785 -27.418 1.00 84.50 505 GLU A C 1
ATOM 4176 O O . GLU A 1 505 ? -11.169 -3.901 -26.216 1.00 84.50 505 GLU A O 1
ATOM 4181 N N . GLU A 1 506 ? -9.685 -4.026 -27.879 1.00 86.81 506 GLU A N 1
ATOM 4182 C CA . GLU A 1 506 ? -8.504 -4.134 -27.006 1.00 86.81 506 GLU A CA 1
ATOM 4183 C C . GLU A 1 506 ? -7.901 -2.768 -26.707 1.00 86.81 506 GLU A C 1
ATOM 4185 O O . GLU A 1 506 ? -6.840 -2.375 -27.187 1.00 86.81 506 GLU A O 1
ATOM 4190 N N . TYR A 1 507 ? -8.631 -2.025 -25.900 1.00 84.38 507 TYR A N 1
ATOM 4191 C CA . TYR A 1 507 ? -8.350 -0.637 -25.607 1.00 84.38 507 TYR A CA 1
ATOM 4192 C C . TYR A 1 507 ? -7.028 -0.390 -24.870 1.00 84.38 507 TYR A C 1
ATOM 4194 O O . TYR A 1 507 ? -6.422 0.646 -25.119 1.00 84.38 507 TYR A O 1
ATOM 4202 N N . ASP A 1 508 ? -6.553 -1.314 -24.027 1.00 82.62 508 ASP A N 1
ATOM 4203 C CA . ASP A 1 508 ? -5.232 -1.166 -23.387 1.00 82.62 508 ASP A CA 1
ATOM 4204 C C . ASP A 1 508 ? -4.127 -1.172 -24.452 1.00 82.62 508 ASP A C 1
ATOM 4206 O O . ASP A 1 508 ? -3.228 -0.340 -24.436 1.00 82.62 508 ASP A O 1
ATOM 4210 N N . VAL A 1 509 ? -4.249 -2.060 -25.446 1.00 89.06 509 VAL A N 1
ATOM 4211 C CA . VAL A 1 509 ? -3.310 -2.151 -26.573 1.00 89.06 509 VAL A CA 1
ATOM 4212 C C . VAL A 1 509 ? -3.398 -0.896 -27.443 1.00 89.06 509 VAL A C 1
ATOM 4214 O O . VAL A 1 509 ? -2.377 -0.372 -27.876 1.00 89.06 509 VAL A O 1
ATOM 4217 N N . VAL A 1 510 ? -4.610 -0.381 -27.674 1.00 89.25 510 VAL A N 1
ATOM 4218 C CA . VAL A 1 510 ? -4.836 0.870 -28.418 1.00 89.25 510 VAL A CA 1
ATOM 4219 C C . VAL A 1 510 ? -4.177 2.059 -27.722 1.00 89.25 510 VAL A C 1
ATOM 4221 O O . VAL A 1 510 ? -3.501 2.841 -28.388 1.00 89.25 510 VAL A O 1
ATOM 4224 N N . LEU A 1 511 ? -4.360 2.192 -26.404 1.00 86.12 511 LEU A N 1
ATOM 4225 C CA . LEU A 1 511 ? -3.741 3.250 -25.604 1.00 86.12 511 LEU A CA 1
ATOM 4226 C C . LEU A 1 511 ? -2.220 3.144 -25.644 1.00 86.12 511 LEU A C 1
ATOM 4228 O O . LEU A 1 511 ? -1.561 4.138 -25.933 1.00 86.12 511 LEU A O 1
ATOM 4232 N N . LEU A 1 512 ? -1.683 1.939 -25.453 1.00 89.06 512 LEU A N 1
ATOM 4233 C CA . LEU A 1 512 ? -0.247 1.686 -25.485 1.00 89.06 512 LEU A CA 1
ATOM 4234 C C . LEU A 1 512 ? 0.367 2.043 -26.847 1.00 89.06 512 LEU A C 1
ATOM 4236 O O . LEU A 1 512 ? 1.379 2.737 -26.913 1.00 89.06 512 LEU A O 1
ATOM 4240 N N . ILE A 1 513 ? -0.269 1.634 -27.951 1.00 91.94 513 ILE A N 1
ATOM 4241 C CA . ILE A 1 513 ? 0.176 2.003 -29.303 1.00 91.94 513 ILE A CA 1
ATOM 4242 C C . ILE A 1 513 ? 0.098 3.519 -29.499 1.00 91.94 513 ILE A C 1
ATOM 4244 O O . ILE A 1 513 ? 1.047 4.107 -30.011 1.00 91.94 513 ILE A O 1
ATOM 4248 N N . ALA A 1 514 ? -1.008 4.158 -29.103 1.00 88.38 514 ALA A N 1
ATOM 4249 C CA . ALA A 1 514 ? -1.179 5.601 -29.255 1.00 88.38 514 ALA A CA 1
ATOM 4250 C C . ALA A 1 514 ? -0.110 6.384 -28.477 1.00 88.38 514 ALA A C 1
ATOM 4252 O O . ALA A 1 514 ? 0.484 7.305 -29.035 1.00 88.38 514 ALA A O 1
ATOM 4253 N N . GLN A 1 515 ? 0.190 5.968 -27.243 1.00 86.06 515 GLN A N 1
ATOM 4254 C CA . GLN A 1 515 ? 1.253 6.542 -26.419 1.00 86.06 515 GLN A CA 1
ATOM 4255 C C . GLN A 1 515 ? 2.622 6.381 -27.082 1.00 86.06 515 GLN A C 1
ATOM 4257 O O . GLN A 1 515 ? 3.343 7.364 -27.222 1.00 86.06 515 GLN A O 1
ATOM 4262 N N . ILE A 1 516 ? 2.975 5.180 -27.557 1.00 89.44 516 ILE A N 1
ATOM 4263 C CA . ILE A 1 516 ? 4.245 4.962 -28.268 1.00 89.44 516 ILE A CA 1
ATOM 4264 C C . ILE A 1 516 ? 4.313 5.842 -29.526 1.00 89.44 516 ILE A C 1
ATOM 4266 O O . ILE A 1 516 ? 5.335 6.477 -29.783 1.00 89.44 516 ILE A O 1
ATOM 4270 N N . CYS A 1 517 ? 3.231 5.930 -30.303 1.00 89.62 517 CYS A N 1
ATOM 4271 C CA . CYS A 1 517 ? 3.185 6.787 -31.485 1.00 89.62 517 CYS A CA 1
ATOM 4272 C C . CYS A 1 517 ? 3.400 8.267 -31.139 1.00 89.62 517 CYS A C 1
ATOM 4274 O O . CYS A 1 517 ? 4.170 8.936 -31.821 1.00 89.62 517 CYS A O 1
ATOM 4276 N N . GLU A 1 518 ? 2.784 8.770 -30.069 1.00 85.75 518 GLU A N 1
ATOM 4277 C CA . GLU A 1 518 ? 2.965 10.152 -29.611 1.00 85.75 518 GLU A CA 1
ATOM 4278 C C . GLU A 1 518 ? 4.398 10.411 -29.122 1.00 85.75 518 GLU A C 1
ATOM 4280 O O . GLU A 1 518 ? 5.032 11.380 -29.539 1.00 85.75 518 GLU A O 1
ATOM 4285 N N . ILE A 1 519 ? 4.952 9.497 -28.317 1.00 82.88 519 ILE A N 1
ATOM 4286 C CA . ILE A 1 519 ? 6.330 9.554 -27.803 1.00 82.88 519 ILE A CA 1
ATOM 4287 C C . ILE A 1 519 ? 7.348 9.637 -28.949 1.00 82.88 519 ILE A C 1
ATOM 4289 O O . ILE A 1 519 ? 8.316 10.399 -28.872 1.00 82.88 519 ILE A O 1
ATOM 4293 N N . TYR A 1 520 ? 7.146 8.867 -30.018 1.00 85.62 520 TYR A N 1
ATOM 4294 C CA . TYR A 1 520 ? 8.102 8.731 -31.120 1.00 85.62 520 TYR A CA 1
ATOM 4295 C C . TYR A 1 520 ? 7.723 9.510 -32.393 1.00 85.62 520 TYR A C 1
ATOM 4297 O O . TYR A 1 520 ? 8.408 9.354 -33.400 1.00 85.62 520 TYR A O 1
ATOM 4305 N N . GLU A 1 521 ? 6.695 10.369 -32.353 1.00 85.12 521 GLU A N 1
ATOM 4306 C CA . GLU A 1 521 ? 6.178 11.116 -33.522 1.00 85.12 521 GLU A CA 1
ATOM 4307 C C . GLU A 1 521 ? 5.845 10.216 -34.727 1.00 85.12 521 GLU A C 1
ATOM 4309 O O . GLU A 1 521 ? 6.114 10.537 -35.886 1.00 85.12 521 GLU A O 1
ATOM 4314 N N . LEU A 1 522 ? 5.249 9.059 -34.453 1.00 88.62 522 LEU A N 1
ATOM 4315 C CA . LEU A 1 522 ? 4.789 8.132 -35.479 1.00 88.62 522 LEU A CA 1
ATOM 4316 C C . LEU A 1 522 ? 3.325 8.403 -35.822 1.00 88.62 522 LEU A C 1
ATOM 4318 O O . LEU A 1 522 ? 2.522 8.788 -34.972 1.00 88.62 522 LEU A O 1
ATOM 4322 N N . GLU A 1 523 ? 2.950 8.130 -37.069 1.00 90.12 523 GLU A N 1
ATOM 4323 C CA . GLU A 1 523 ? 1.544 8.143 -37.459 1.00 90.12 523 GLU A CA 1
ATOM 4324 C C . GLU A 1 523 ? 0.765 7.063 -36.695 1.00 90.12 523 GLU A C 1
ATOM 4326 O O . GLU A 1 523 ? 1.195 5.910 -36.599 1.00 90.12 523 GLU A O 1
ATOM 4331 N N . ILE A 1 524 ? -0.406 7.434 -36.167 1.00 90.88 524 ILE A N 1
ATOM 4332 C CA . ILE A 1 524 ? -1.288 6.489 -35.479 1.00 90.88 524 ILE A CA 1
ATOM 4333 C C . ILE A 1 524 ? -1.859 5.503 -36.515 1.00 90.88 524 ILE A C 1
ATOM 4335 O O . ILE A 1 524 ? -2.482 5.936 -37.491 1.00 90.88 524 ILE A O 1
ATOM 4339 N N . PRO A 1 525 ? -1.708 4.180 -36.313 1.00 93.00 525 PRO A N 1
ATOM 4340 C CA . PRO A 1 525 ? -2.205 3.177 -37.247 1.00 93.00 525 PRO A CA 1
ATOM 4341 C C . PRO A 1 525 ? -3.720 3.274 -37.466 1.00 93.00 525 PRO A C 1
ATOM 4343 O O . PRO A 1 525 ? -4.502 3.313 -36.516 1.00 93.00 525 PRO A O 1
ATOM 4346 N N . GLN A 1 526 ? -4.161 3.218 -38.727 1.00 89.88 526 GLN A N 1
ATOM 4347 C CA . GLN A 1 526 ? -5.586 3.342 -39.076 1.00 89.88 526 GLN A CA 1
ATOM 4348 C C . GLN A 1 526 ? -6.479 2.287 -38.404 1.00 89.88 526 GLN A C 1
ATOM 4350 O O . GLN A 1 526 ? -7.645 2.554 -38.125 1.00 89.88 526 GLN A O 1
ATOM 4355 N N . GLN A 1 527 ? -5.923 1.107 -38.117 1.00 90.25 527 GLN A N 1
ATOM 4356 C CA . GLN A 1 527 ? -6.619 -0.034 -37.516 1.00 90.25 527 GLN A CA 1
ATOM 4357 C C . GLN A 1 527 ? -7.176 0.263 -36.117 1.00 90.25 527 GLN A C 1
ATOM 4359 O O . GLN A 1 527 ? -8.169 -0.346 -35.735 1.00 90.25 527 GLN A O 1
ATOM 4364 N N . ILE A 1 528 ? -6.567 1.198 -35.376 1.00 91.50 528 ILE A N 1
ATOM 4365 C CA . ILE A 1 528 ? -6.932 1.493 -33.981 1.00 91.50 528 ILE A CA 1
ATOM 4366 C C . ILE A 1 528 ? -7.698 2.810 -33.807 1.00 91.50 528 ILE A C 1
ATOM 4368 O O . ILE A 1 528 ? -8.206 3.084 -32.720 1.00 91.50 528 ILE A O 1
ATOM 4372 N N . LEU A 1 529 ? -7.809 3.634 -34.859 1.00 88.12 529 LEU A N 1
ATOM 4373 C CA . LEU A 1 529 ? -8.380 4.985 -34.766 1.00 88.12 529 LEU A CA 1
ATOM 4374 C C . LEU A 1 529 ? -9.823 4.987 -34.247 1.00 88.12 529 LEU A C 1
ATOM 4376 O O . LEU A 1 529 ? -10.175 5.817 -33.412 1.00 88.12 529 LEU A O 1
ATOM 4380 N N . GLN A 1 530 ? -10.648 4.038 -34.694 1.00 87.31 530 GLN A N 1
ATOM 4381 C CA . GLN A 1 530 ? -12.048 3.943 -34.272 1.00 87.31 530 GLN A CA 1
ATOM 4382 C C . GLN A 1 530 ? -12.184 3.659 -32.766 1.00 87.31 530 GLN A C 1
ATOM 4384 O O . GLN A 1 530 ? -13.034 4.250 -32.088 1.00 87.31 530 GLN A O 1
ATOM 4389 N N . ASP A 1 531 ? -11.338 2.780 -32.231 1.00 86.38 531 ASP A N 1
ATOM 4390 C CA . ASP A 1 531 ? -11.337 2.437 -30.809 1.00 86.38 531 ASP A CA 1
ATOM 4391 C C . ASP A 1 531 ? -10.737 3.564 -29.965 1.00 86.38 531 ASP A C 1
ATOM 4393 O O . ASP A 1 531 ? -11.278 3.888 -28.906 1.00 86.38 531 ASP A O 1
ATOM 4397 N N . LEU A 1 532 ? -9.699 4.238 -30.468 1.00 84.62 532 LEU A N 1
ATOM 4398 C CA . LEU A 1 532 ? -9.102 5.408 -29.823 1.00 84.62 532 LEU A CA 1
ATOM 4399 C C . LEU A 1 532 ? -10.095 6.578 -29.723 1.00 84.62 532 LEU A C 1
ATOM 4401 O O . LEU A 1 532 ? -10.218 7.210 -28.675 1.00 84.62 532 LEU A O 1
ATOM 4405 N N . GLU A 1 533 ? -10.858 6.855 -30.783 1.00 84.25 533 GLU A N 1
ATOM 4406 C CA . GLU A 1 533 ? -11.929 7.857 -30.739 1.00 84.25 533 GLU A CA 1
ATOM 4407 C C . GLU A 1 533 ? -13.033 7.489 -29.744 1.00 84.25 533 GLU A C 1
ATOM 4409 O O . GLU A 1 533 ? -13.589 8.362 -29.071 1.00 84.25 533 GLU A O 1
ATOM 4414 N N . SER A 1 534 ? -13.372 6.201 -29.666 1.00 79.00 534 SER A N 1
ATOM 4415 C CA . SER A 1 534 ? -14.380 5.695 -28.734 1.00 79.00 534 SER A CA 1
ATOM 4416 C C . SER A 1 534 ? -13.933 5.880 -27.282 1.00 79.00 534 SER A C 1
ATOM 4418 O O . SER A 1 534 ? -14.744 6.293 -26.451 1.00 79.00 534 SER A O 1
ATOM 4420 N N . LEU A 1 535 ? -12.641 5.672 -26.994 1.00 74.25 535 LEU A N 1
ATOM 4421 C CA . LEU A 1 535 ? -12.040 5.954 -25.688 1.00 74.25 535 LEU A CA 1
ATOM 4422 C C . LEU A 1 535 ? -12.120 7.433 -25.324 1.00 74.25 535 LEU A C 1
ATOM 4424 O O . LEU A 1 535 ? -12.710 7.766 -24.297 1.00 74.25 535 LEU A O 1
ATOM 4428 N N . ARG A 1 536 ? -11.651 8.321 -26.206 1.00 72.25 536 ARG A N 1
ATOM 4429 C CA . ARG A 1 536 ? -11.662 9.777 -25.971 1.00 72.25 536 ARG A CA 1
ATOM 4430 C C . ARG A 1 536 ? -13.072 10.318 -25.700 1.00 72.25 536 ARG A C 1
ATOM 4432 O O . ARG A 1 536 ? -13.266 11.189 -24.853 1.00 72.25 536 ARG A O 1
ATOM 4439 N N . LYS A 1 537 ? -14.089 9.779 -26.386 1.00 68.12 537 LYS A N 1
ATOM 4440 C CA . LYS A 1 537 ? -15.512 10.111 -26.151 1.00 68.12 537 LYS A CA 1
ATOM 4441 C C . LYS A 1 537 ? -16.046 9.543 -24.832 1.00 68.12 537 LYS A C 1
ATOM 4443 O O . LYS A 1 537 ? -16.968 10.113 -24.254 1.00 68.12 537 LYS A O 1
ATOM 4448 N N . SER A 1 538 ? -15.513 8.409 -24.378 1.00 62.00 538 SER A N 1
ATOM 4449 C CA . SER A 1 538 ? -15.909 7.783 -23.114 1.00 62.00 538 SER A CA 1
ATOM 4450 C C . SER A 1 538 ? -15.291 8.458 -21.889 1.00 62.00 538 SER A C 1
ATOM 4452 O O . SER A 1 538 ? -15.977 8.550 -20.881 1.00 62.00 538 SER A O 1
ATOM 4454 N N . GLU A 1 539 ? -14.070 8.991 -21.998 1.00 55.09 539 GLU A N 1
ATOM 4455 C CA . GLU A 1 539 ? -13.366 9.714 -20.923 1.00 55.09 539 GLU A CA 1
ATOM 4456 C C . GLU A 1 539 ? -13.928 11.127 -20.695 1.00 55.09 539 GLU A C 1
ATOM 4458 O O . GLU A 1 539 ? -13.984 11.610 -19.569 1.00 55.09 539 GLU A O 1
ATOM 4463 N N . THR A 1 540 ? -14.415 11.780 -21.755 1.00 48.97 540 THR A N 1
ATOM 4464 C CA . THR A 1 540 ? -15.050 13.112 -21.686 1.00 48.97 540 THR A CA 1
ATOM 4465 C C . THR A 1 540 ? -16.526 13.071 -21.276 1.00 48.97 540 THR A C 1
ATOM 4467 O O . THR A 1 540 ? -17.089 14.081 -20.849 1.00 48.97 540 THR A O 1
ATOM 4470 N N . GLY A 1 541 ? -17.180 11.912 -21.388 1.00 40.41 541 GLY A N 1
ATOM 4471 C CA . GLY A 1 541 ? -18.526 11.691 -20.873 1.00 40.41 541 GLY A CA 1
ATOM 4472 C C . GLY A 1 541 ? -18.460 11.164 -19.445 1.00 40.41 541 GLY A C 1
ATOM 4473 O O . GLY A 1 541 ? -17.663 10.292 -19.153 1.00 40.41 541 GLY A O 1
ATOM 4474 N N . SER A 1 542 ? -19.344 11.617 -18.556 1.00 39.59 542 SER A N 1
ATOM 4475 C CA . SER A 1 542 ? -19.470 11.184 -17.148 1.00 39.59 542 SER A CA 1
ATOM 4476 C C . SER A 1 542 ? -19.857 9.698 -16.950 1.00 39.59 542 SER A C 1
ATOM 4478 O O . SER A 1 542 ? -20.568 9.342 -16.009 1.00 39.59 542 SER A O 1
ATOM 4480 N N . ARG A 1 543 ? -19.464 8.810 -17.867 1.00 38.91 543 ARG A N 1
ATOM 4481 C CA . ARG A 1 543 ? -19.596 7.364 -17.779 1.00 38.91 543 ARG A CA 1
ATOM 4482 C C . ARG A 1 543 ? -18.336 6.850 -17.099 1.00 38.91 543 ARG A C 1
ATOM 4484 O O . ARG A 1 543 ? -17.293 6.768 -17.729 1.00 38.91 543 ARG A O 1
ATOM 4491 N N . GLY A 1 544 ? -18.449 6.520 -15.813 1.00 42.34 544 GLY A N 1
ATOM 4492 C CA . GLY A 1 544 ? -17.375 5.859 -15.076 1.00 42.34 544 GLY A CA 1
ATOM 4493 C C . GLY A 1 544 ? -16.773 4.708 -15.886 1.00 42.34 544 GLY A C 1
ATOM 4494 O O . GLY A 1 544 ? -17.492 4.000 -16.601 1.00 42.34 544 GLY A O 1
ATOM 4495 N N . ILE A 1 545 ? -15.450 4.570 -15.794 1.00 45.44 545 ILE A N 1
ATOM 4496 C CA . ILE A 1 545 ? -14.654 3.608 -16.556 1.00 45.44 545 ILE A CA 1
ATOM 4497 C C . ILE A 1 545 ? -15.271 2.214 -16.396 1.00 45.44 545 ILE A C 1
ATOM 4499 O O . ILE A 1 545 ? -15.394 1.662 -15.301 1.00 45.44 545 ILE A O 1
ATOM 4503 N N . GLN A 1 546 ? -15.717 1.649 -17.513 1.00 57.66 546 GLN A N 1
ATOM 4504 C CA . GLN A 1 546 ? -16.224 0.289 -17.578 1.00 57.66 546 GLN A CA 1
ATOM 4505 C C . GLN A 1 546 ? -15.049 -0.674 -17.403 1.00 57.66 546 GLN A C 1
ATOM 4507 O O . GLN A 1 546 ? -14.262 -0.845 -18.329 1.00 57.66 546 GLN A O 1
ATOM 4512 N N . LYS A 1 547 ? -14.914 -1.287 -16.222 1.00 61.91 547 LYS A N 1
ATOM 4513 C CA . LYS A 1 547 ? -13.818 -2.218 -15.934 1.00 61.91 547 LYS A CA 1
ATOM 4514 C C . LYS A 1 547 ? -13.858 -3.423 -16.888 1.00 61.91 547 LYS A C 1
ATOM 4516 O O . LYS A 1 547 ? -14.880 -4.103 -17.018 1.00 61.91 547 LYS A O 1
ATOM 4521 N N . ARG A 1 548 ? -12.743 -3.642 -17.586 1.00 75.56 548 ARG A N 1
ATOM 4522 C CA . ARG A 1 548 ? -12.533 -4.702 -18.584 1.00 75.56 548 ARG A CA 1
ATOM 4523 C C . ARG A 1 548 ? -11.763 -5.847 -17.933 1.00 75.56 548 ARG A C 1
ATOM 4525 O O . ARG A 1 548 ? -10.971 -5.612 -17.028 1.00 75.56 548 ARG A O 1
ATOM 4532 N N . LEU A 1 549 ? -12.011 -7.076 -18.377 1.00 80.50 549 LEU A N 1
ATOM 4533 C CA . LEU A 1 549 ? -11.315 -8.269 -17.886 1.00 80.50 549 LEU A CA 1
ATOM 4534 C C . LEU A 1 549 ? -10.608 -8.971 -19.036 1.00 80.50 549 LEU A C 1
ATOM 4536 O O . LEU A 1 549 ? -11.159 -9.058 -20.135 1.00 80.50 549 LEU A O 1
ATOM 4540 N N . ARG A 1 550 ? -9.406 -9.490 -18.785 1.00 85.12 550 ARG A N 1
ATOM 4541 C CA . ARG A 1 550 ? -8.661 -10.269 -19.774 1.00 85.12 550 ARG A CA 1
ATOM 4542 C C . ARG A 1 550 ? -8.955 -11.755 -19.581 1.00 85.12 550 ARG A C 1
ATOM 4544 O O . ARG A 1 550 ? -8.725 -12.277 -18.500 1.00 85.12 550 ARG A O 1
ATOM 4551 N N . LEU A 1 551 ? -9.468 -12.415 -20.619 1.00 88.00 551 LEU A N 1
ATOM 4552 C CA . LEU A 1 551 ? -9.814 -13.842 -20.596 1.00 88.00 551 LEU A CA 1
ATOM 4553 C C . LEU A 1 551 ? -8.876 -14.628 -21.519 1.00 88.00 551 LEU A C 1
ATOM 4555 O O . LEU A 1 551 ? -8.686 -14.232 -22.675 1.00 88.00 551 LEU A O 1
ATOM 4559 N N . HIS A 1 552 ? -8.324 -15.736 -21.017 1.00 86.69 552 HIS A N 1
ATOM 4560 C CA . HIS A 1 552 ? -7.409 -16.619 -21.747 1.00 86.69 552 HIS A CA 1
ATOM 4561 C C . HIS A 1 552 ? -8.159 -17.689 -22.548 1.00 86.69 552 HIS A C 1
ATOM 4563 O O . HIS A 1 552 ? -9.076 -18.330 -22.038 1.00 86.69 552 HIS A O 1
ATOM 4569 N N . CYS A 1 553 ? -7.771 -17.885 -23.809 1.00 87.69 553 CYS A N 1
ATOM 4570 C CA . CYS A 1 553 ? -8.336 -18.904 -24.685 1.00 87.69 553 CYS A CA 1
ATOM 4571 C C . CYS A 1 553 ? -7.386 -20.088 -24.861 1.00 87.69 553 CYS A C 1
ATOM 4573 O O . CYS A 1 553 ? -6.418 -19.975 -25.609 1.00 87.69 553 CYS A O 1
ATOM 4575 N N . ASP A 1 554 ? -7.753 -21.250 -24.318 1.00 86.06 554 ASP A N 1
ATOM 4576 C CA . ASP A 1 554 ? -6.963 -22.489 -24.423 1.00 86.06 554 ASP A CA 1
ATOM 4577 C C . ASP A 1 554 ? -6.795 -22.998 -25.868 1.00 86.06 554 ASP A C 1
ATOM 4579 O O . ASP A 1 554 ? -5.857 -23.725 -26.178 1.00 86.06 554 ASP A O 1
ATOM 4583 N N . ILE A 1 555 ? -7.704 -22.628 -26.781 1.00 87.31 555 ILE A N 1
ATOM 4584 C CA . ILE A 1 555 ? -7.688 -23.114 -28.173 1.00 87.31 555 ILE A CA 1
ATOM 4585 C C . ILE A 1 555 ? -6.601 -22.416 -28.988 1.00 87.31 555 ILE A C 1
ATOM 4587 O O . ILE A 1 555 ? -5.899 -23.058 -29.765 1.00 87.31 555 ILE A O 1
ATOM 4591 N N . CYS A 1 556 ? -6.501 -21.090 -28.870 1.00 86.38 556 CYS A N 1
ATOM 4592 C CA . CYS A 1 556 ? -5.494 -20.324 -29.601 1.00 86.38 556 CYS A CA 1
ATOM 4593 C C . CYS A 1 556 ? -4.326 -19.875 -28.725 1.00 86.38 556 CYS A C 1
ATOM 4595 O O . CYS A 1 556 ? -3.422 -19.252 -29.264 1.00 86.38 556 CYS A O 1
ATOM 4597 N N . ASN A 1 557 ? -4.338 -20.162 -27.421 1.00 81.69 557 ASN A N 1
ATOM 4598 C CA . ASN A 1 557 ? -3.344 -19.741 -26.431 1.00 81.69 557 ASN A CA 1
ATOM 4599 C C . ASN A 1 557 ? -3.148 -18.212 -26.373 1.00 81.69 557 ASN A C 1
ATOM 4601 O O . ASN A 1 557 ? -2.026 -17.728 -26.300 1.00 81.69 557 ASN A O 1
ATOM 4605 N N . HIS A 1 558 ? -4.228 -17.432 -26.503 1.00 83.38 558 HIS A N 1
ATOM 4606 C CA . HIS A 1 558 ? -4.173 -15.960 -26.461 1.00 83.38 558 HIS A CA 1
ATOM 4607 C C . HIS A 1 558 ? -5.184 -15.400 -25.466 1.00 83.38 558 HIS A C 1
ATOM 4609 O O . HIS A 1 558 ? -6.272 -15.955 -25.299 1.00 83.38 558 HIS A O 1
ATOM 4615 N N . SER A 1 559 ? -4.832 -14.265 -24.868 1.00 85.00 559 SER A N 1
ATOM 4616 C CA . SER A 1 559 ? -5.626 -13.587 -23.849 1.00 85.00 559 SER A CA 1
ATOM 4617 C C . SER A 1 559 ? -6.082 -12.221 -24.354 1.00 85.00 559 SER A C 1
ATOM 4619 O O . SER A 1 559 ? -5.243 -11.382 -24.666 1.00 85.00 559 SER A O 1
ATOM 4621 N N . PHE A 1 560 ? -7.392 -11.971 -24.396 1.00 87.44 560 PHE A N 1
ATOM 4622 C CA . PHE A 1 560 ? -7.967 -10.726 -24.935 1.00 87.44 560 PHE A CA 1
ATOM 4623 C C . PHE A 1 560 ? -8.818 -9.998 -23.896 1.00 87.44 560 PHE A C 1
ATOM 4625 O O . PHE A 1 560 ? -9.362 -10.635 -22.990 1.00 87.44 560 PHE A O 1
ATOM 4632 N N . GLN A 1 561 ? -8.976 -8.680 -24.039 1.00 87.06 561 GLN A N 1
ATOM 4633 C CA . GLN A 1 561 ? -9.895 -7.912 -23.192 1.00 87.06 561 GLN A CA 1
ATOM 4634 C C . GLN A 1 561 ? -11.358 -8.115 -23.588 1.00 87.06 561 GLN A C 1
ATOM 4636 O O . GLN A 1 561 ? -11.707 -8.043 -24.767 1.00 87.06 561 GLN A O 1
ATOM 4641 N N . TYR A 1 562 ? -12.226 -8.272 -22.591 1.00 85.81 562 TYR A N 1
ATOM 4642 C CA . TYR A 1 562 ? -13.674 -8.341 -22.743 1.00 85.81 562 TYR A CA 1
ATOM 4643 C C . TYR A 1 562 ? -14.365 -7.402 -21.762 1.00 85.81 562 TYR A C 1
ATOM 4645 O O . TYR A 1 562 ? -13.973 -7.260 -20.599 1.00 85.81 562 TYR A O 1
ATOM 4653 N N . PHE A 1 563 ? -15.447 -6.787 -22.228 1.00 80.31 563 PHE A N 1
ATOM 4654 C CA . PHE A 1 563 ? -16.352 -6.055 -21.360 1.00 80.31 563 PHE A CA 1
ATOM 4655 C C . PHE A 1 563 ? -17.321 -7.019 -20.671 1.00 80.31 563 PHE A C 1
ATOM 4657 O O . PHE A 1 563 ? -17.991 -7.826 -21.322 1.00 80.31 563 PHE A O 1
ATOM 4664 N N . VAL A 1 564 ? -17.427 -6.904 -19.345 1.00 78.50 564 VAL A N 1
ATOM 4665 C CA . VAL A 1 564 ? -18.353 -7.707 -18.541 1.00 78.50 564 VAL A CA 1
ATOM 4666 C C . VAL A 1 564 ? -19.302 -6.785 -17.795 1.00 78.50 564 VAL A C 1
ATOM 4668 O O . VAL A 1 564 ? -18.915 -6.093 -16.859 1.00 78.50 564 VAL A O 1
ATOM 4671 N N . GLU A 1 565 ? -20.569 -6.811 -18.200 1.00 74.19 565 GLU A N 1
ATOM 4672 C CA . GLU A 1 565 ? -21.617 -5.941 -17.658 1.00 74.19 565 GLU A CA 1
ATOM 4673 C C . GLU A 1 565 ? -21.904 -6.219 -16.171 1.00 74.19 565 GLU A C 1
ATOM 4675 O O . GLU A 1 565 ? -22.079 -5.295 -15.373 1.00 74.19 565 GLU A O 1
ATOM 4680 N N . CYS A 1 566 ? -21.940 -7.498 -15.785 1.00 78.06 566 CYS A N 1
ATOM 4681 C CA . CYS A 1 566 ? -22.271 -7.926 -14.431 1.00 78.06 566 CYS A CA 1
ATOM 4682 C C . CYS A 1 566 ? -21.519 -9.205 -14.056 1.00 78.06 566 CYS A C 1
ATOM 4684 O O . CYS A 1 566 ? -21.551 -10.178 -14.812 1.00 78.06 566 CYS A O 1
ATOM 4686 N N . ILE A 1 567 ? -20.918 -9.212 -12.864 1.00 85.25 567 ILE A N 1
ATOM 4687 C CA . ILE A 1 567 ? -20.284 -10.388 -12.254 1.00 85.25 567 ILE A CA 1
ATOM 4688 C C . ILE A 1 567 ? -21.025 -10.705 -10.964 1.00 85.25 567 ILE A C 1
ATOM 4690 O O . ILE A 1 567 ? -21.191 -9.843 -10.100 1.00 85.25 567 ILE A O 1
ATOM 4694 N N . TYR A 1 568 ? -21.480 -11.945 -10.838 1.00 87.06 568 TYR A N 1
ATOM 4695 C CA . TYR A 1 568 ? -22.099 -12.456 -9.625 1.00 87.06 568 TYR A CA 1
ATOM 4696 C C . TYR A 1 568 ? -21.043 -13.153 -8.778 1.00 87.06 568 TYR A C 1
ATOM 4698 O O . TYR A 1 568 ? -20.281 -13.972 -9.287 1.00 87.06 568 TYR A O 1
ATOM 4706 N N . VAL A 1 569 ? -21.015 -12.822 -7.491 1.00 88.06 569 VAL A N 1
ATOM 4707 C CA . VAL A 1 569 ? -20.005 -13.302 -6.542 1.00 88.06 569 VAL A CA 1
ATOM 4708 C C . VAL A 1 569 ? -20.705 -13.963 -5.359 1.00 88.06 569 VAL A C 1
ATOM 4710 O O . VAL A 1 569 ? -21.612 -13.348 -4.791 1.00 88.06 569 VAL A O 1
ATOM 4713 N N . ASP A 1 570 ? -20.278 -15.173 -4.972 1.00 87.69 570 ASP A N 1
ATOM 4714 C CA . ASP A 1 570 ? -20.775 -15.860 -3.772 1.00 87.69 570 ASP A CA 1
ATOM 4715 C C . ASP A 1 570 ? -20.369 -15.085 -2.514 1.00 87.69 570 ASP A C 1
ATOM 4717 O O . ASP A 1 570 ? -19.230 -15.143 -2.041 1.00 87.69 570 ASP A O 1
ATOM 4721 N N . GLU A 1 571 ? -21.326 -14.374 -1.930 1.00 83.12 571 GLU A N 1
ATOM 4722 C CA . GLU A 1 571 ? -21.130 -13.626 -0.692 1.00 83.12 571 GLU A CA 1
ATOM 4723 C C . GLU A 1 571 ? -20.675 -14.545 0.456 1.00 83.12 571 GLU A C 1
ATOM 4725 O O . GLU A 1 571 ? -19.829 -14.173 1.280 1.00 83.12 571 GLU A O 1
ATOM 4730 N N . GLY A 1 572 ? -21.173 -15.784 0.468 1.00 79.81 572 GLY A N 1
ATOM 4731 C CA . GLY A 1 572 ? -20.796 -16.796 1.439 1.00 79.81 572 GLY A CA 1
ATOM 4732 C C . GLY A 1 572 ? -19.348 -17.279 1.308 1.00 79.81 572 GLY A C 1
ATOM 4733 O O . GLY A 1 572 ? -18.808 -17.803 2.285 1.00 79.81 572 GLY A O 1
ATOM 4734 N N . ALA A 1 573 ? -18.707 -17.135 0.147 1.00 80.19 573 ALA A N 1
ATOM 4735 C CA . ALA A 1 573 ? -17.290 -17.454 -0.029 1.00 80.19 573 ALA A CA 1
ATOM 4736 C C . ALA A 1 573 ? -16.403 -16.391 0.634 1.00 80.19 573 ALA A C 1
ATOM 4738 O O . ALA A 1 573 ? -15.514 -16.737 1.411 1.00 80.19 573 ALA A O 1
ATOM 4739 N N . ILE A 1 574 ? -16.729 -15.105 0.446 1.00 75.06 574 ILE A N 1
ATOM 4740 C CA . ILE A 1 574 ? -16.020 -13.978 1.080 1.00 75.06 574 ILE A CA 1
ATOM 4741 C C . ILE A 1 574 ? -16.038 -14.117 2.603 1.00 75.06 574 ILE A C 1
ATOM 4743 O O . ILE A 1 574 ? -15.004 -13.981 3.249 1.00 75.06 574 ILE A O 1
ATOM 4747 N N . LEU A 1 575 ? -17.204 -14.437 3.173 1.00 75.00 575 LEU A N 1
ATOM 4748 C CA . LEU A 1 575 ? -17.379 -14.603 4.618 1.00 75.00 575 LEU A CA 1
ATOM 4749 C C . LEU A 1 575 ? -16.574 -15.755 5.221 1.00 75.00 575 LEU A C 1
ATOM 4751 O O . LEU A 1 575 ? -16.167 -15.670 6.376 1.00 75.00 575 LEU A O 1
ATOM 4755 N N . ARG A 1 576 ? -16.404 -16.850 4.474 1.00 73.94 576 ARG A N 1
ATOM 4756 C CA . ARG A 1 576 ? -15.776 -18.077 4.984 1.00 73.94 576 ARG A CA 1
ATOM 4757 C C . ARG A 1 576 ? -14.276 -18.113 4.741 1.00 73.94 576 ARG A C 1
ATOM 4759 O O . ARG A 1 576 ? -13.544 -18.589 5.597 1.00 73.94 576 ARG A O 1
ATOM 4766 N N . MET A 1 577 ? -13.843 -17.665 3.567 1.00 65.81 577 MET A N 1
ATOM 4767 C CA . MET A 1 577 ? -12.481 -17.883 3.080 1.00 65.81 577 MET A CA 1
ATOM 4768 C C . MET A 1 577 ? -11.663 -16.598 2.990 1.00 65.81 577 MET A C 1
ATOM 4770 O O . MET A 1 577 ? -10.456 -16.681 2.801 1.00 65.81 577 MET A O 1
ATOM 4774 N N . ASN A 1 578 ? -12.283 -15.414 3.098 1.00 71.69 578 ASN A N 1
ATOM 4775 C CA . ASN A 1 578 ? -11.642 -14.111 2.858 1.00 71.69 578 ASN A CA 1
ATOM 4776 C C . ASN A 1 578 ? -10.941 -13.960 1.485 1.00 71.69 578 ASN A C 1
ATOM 4778 O O . ASN A 1 578 ? -10.347 -12.913 1.233 1.00 71.69 578 ASN A O 1
ATOM 4782 N N . LYS A 1 579 ? -11.054 -14.952 0.591 1.00 79.56 579 LYS A N 1
ATOM 4783 C CA . LYS A 1 579 ? -10.524 -14.989 -0.776 1.00 79.56 579 LYS A CA 1
ATOM 4784 C C . LYS A 1 579 ? -11.542 -15.668 -1.693 1.00 79.56 579 LYS A C 1
ATOM 4786 O O . LYS A 1 579 ? -12.149 -16.667 -1.300 1.00 79.56 579 LYS A O 1
ATOM 4791 N N . LEU A 1 580 ? -11.765 -15.098 -2.876 1.00 84.06 580 LEU A N 1
ATOM 4792 C CA . LEU A 1 580 ? -12.622 -15.689 -3.903 1.00 84.06 580 LEU A CA 1
ATOM 4793 C C . LEU A 1 580 ? -11.860 -16.759 -4.685 1.00 84.06 580 LEU A C 1
ATOM 4795 O O . LEU A 1 580 ? -10.660 -16.648 -4.918 1.00 84.06 580 LEU A O 1
ATOM 4799 N N . THR A 1 581 ? -12.588 -17.782 -5.113 1.00 86.81 581 THR A N 1
ATOM 4800 C CA . THR A 1 581 ? -12.117 -18.794 -6.066 1.00 86.81 581 THR A CA 1
ATOM 4801 C C . THR A 1 581 ? -12.924 -18.697 -7.354 1.00 86.81 581 THR A C 1
ATOM 4803 O O . THR A 1 581 ? -13.987 -18.071 -7.369 1.00 86.81 581 THR A O 1
ATOM 4806 N N . GLN A 1 582 ? -12.478 -19.364 -8.420 1.00 87.25 582 GLN A N 1
ATOM 4807 C CA . GLN A 1 582 ? -13.217 -19.392 -9.685 1.00 87.25 582 GLN A CA 1
ATOM 4808 C C . GLN A 1 582 ? -14.660 -19.903 -9.517 1.00 87.25 582 GLN A C 1
ATOM 4810 O O . GLN A 1 582 ? -15.585 -19.347 -10.102 1.00 87.25 582 GLN A O 1
ATOM 4815 N N . ASP A 1 583 ? -14.873 -20.886 -8.637 1.00 86.94 583 ASP A N 1
ATOM 4816 C CA . ASP A 1 583 ? -16.200 -21.441 -8.316 1.00 86.94 583 ASP A CA 1
ATOM 4817 C C . ASP A 1 583 ? -17.125 -20.452 -7.593 1.00 86.94 583 ASP A C 1
ATOM 4819 O O . ASP A 1 583 ? -18.340 -20.649 -7.521 1.00 86.94 583 ASP A O 1
ATOM 4823 N N . SER A 1 584 ? -16.552 -19.390 -7.027 1.00 88.56 584 SER A N 1
ATOM 4824 C CA . SER A 1 584 ? -17.287 -18.335 -6.329 1.00 88.56 584 SER A CA 1
ATOM 4825 C C . SER A 1 584 ? -17.819 -17.267 -7.287 1.00 88.56 584 SER A C 1
ATOM 4827 O O . SER A 1 584 ? -18.444 -16.310 -6.832 1.00 88.56 584 SER A O 1
ATOM 4829 N N . LEU A 1 585 ? -17.556 -17.397 -8.592 1.00 89.94 585 LEU A N 1
ATOM 4830 C CA . LEU A 1 585 ? -17.873 -16.402 -9.607 1.00 89.94 585 LEU A CA 1
ATOM 4831 C C . LEU A 1 585 ? -18.810 -16.960 -10.668 1.00 89.94 585 LEU A C 1
ATOM 4833 O O . LEU A 1 585 ? -18.741 -18.126 -11.052 1.00 89.94 585 LEU A O 1
ATOM 4837 N N . TRP A 1 586 ? -19.676 -16.094 -11.185 1.00 89.75 586 TRP A N 1
ATOM 4838 C CA . TRP A 1 586 ? -20.515 -16.431 -12.323 1.00 89.75 586 TRP A CA 1
ATOM 4839 C C . TRP A 1 586 ? -20.885 -15.206 -13.152 1.00 89.75 586 TRP A C 1
ATOM 4841 O O . TRP A 1 586 ? -21.088 -14.105 -12.634 1.00 89.75 586 TRP A O 1
ATOM 4851 N N . VAL A 1 587 ? -21.025 -15.424 -14.454 1.00 87.50 587 VAL A N 1
ATOM 4852 C CA . VAL A 1 587 ? -21.430 -14.421 -15.438 1.00 87.50 587 VAL A CA 1
ATOM 4853 C C . VAL A 1 587 ? -22.502 -15.012 -16.357 1.00 87.50 587 VAL A C 1
ATOM 4855 O O . VAL A 1 587 ? -22.423 -16.186 -16.712 1.00 87.50 587 VAL A O 1
ATOM 4858 N N . PRO A 1 588 ? -23.512 -14.222 -16.758 1.00 80.44 588 PRO A N 1
ATOM 4859 C CA . PRO A 1 588 ? -24.652 -14.726 -17.524 1.00 80.44 588 PRO A CA 1
ATOM 4860 C C . PRO A 1 588 ? -24.369 -14.907 -19.020 1.00 80.44 588 PRO A C 1
ATOM 4862 O O . PRO A 1 588 ? -25.147 -15.564 -19.707 1.00 80.44 588 PRO A O 1
ATOM 4865 N N . ARG A 1 589 ? -23.313 -14.281 -19.552 1.00 81.25 589 ARG A N 1
ATOM 4866 C CA . ARG A 1 589 ? -22.960 -14.358 -20.975 1.00 81.25 589 ARG A CA 1
ATOM 4867 C C . ARG A 1 589 ? -21.845 -15.369 -21.188 1.00 81.25 589 ARG A C 1
ATOM 4869 O O . ARG A 1 589 ? -20.867 -15.375 -20.447 1.00 81.25 589 ARG A O 1
ATOM 4876 N N . GLU A 1 590 ? -21.984 -16.170 -22.239 1.00 83.38 590 GLU A N 1
ATOM 4877 C CA . GLU A 1 590 ? -20.868 -16.938 -22.779 1.00 83.38 590 GLU A CA 1
ATOM 4878 C C . GLU A 1 590 ? -19.964 -16.015 -23.601 1.00 83.38 590 GLU A C 1
ATOM 4880 O O . GLU A 1 590 ? -20.449 -15.127 -24.307 1.00 83.38 590 GLU A O 1
ATOM 4885 N N . PHE A 1 591 ? -18.654 -16.233 -23.513 1.00 88.38 591 PHE A N 1
ATOM 4886 C CA . PHE A 1 591 ? -17.670 -15.491 -24.289 1.00 88.38 591 PHE A CA 1
ATOM 4887 C C . PHE A 1 591 ? -17.209 -16.332 -25.479 1.00 88.38 591 PHE A C 1
ATOM 4889 O O . PHE A 1 591 ? -17.137 -17.562 -25.414 1.00 88.38 591 PHE A O 1
ATOM 4896 N N . GLN A 1 592 ? -16.891 -15.653 -26.576 1.00 91.56 592 GLN A N 1
ATOM 4897 C CA . GLN A 1 592 ? -16.254 -16.244 -27.746 1.00 91.56 592 GLN A CA 1
ATOM 4898 C C . GLN A 1 592 ? -14.904 -15.574 -27.938 1.00 91.56 592 GLN A C 1
ATOM 4900 O O . GLN A 1 592 ? -14.784 -14.357 -27.796 1.00 91.56 592 GLN A O 1
ATOM 4905 N N . CYS A 1 593 ? -13.884 -16.372 -28.241 1.00 90.62 593 CYS A N 1
ATOM 4906 C CA . CYS A 1 593 ? -12.552 -15.847 -28.475 1.00 90.62 593 CYS A CA 1
ATOM 4907 C C . CYS A 1 593 ? -12.548 -14.917 -29.695 1.00 90.62 593 CYS A C 1
ATOM 4909 O O . CYS A 1 593 ? -12.879 -15.359 -30.794 1.00 90.62 593 CYS A O 1
ATOM 4911 N N . LYS A 1 594 ? -12.097 -13.667 -2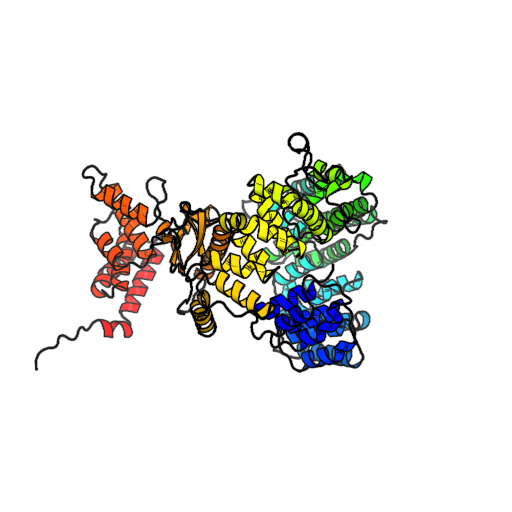9.523 1.00 90.31 594 LYS A N 1
ATOM 4912 C CA . LYS A 1 594 ? -12.003 -12.669 -30.607 1.00 90.31 594 LYS A CA 1
ATOM 4913 C C . LYS A 1 594 ? -11.207 -13.157 -31.827 1.00 90.31 594 LYS A C 1
ATOM 4915 O O . LYS A 1 594 ? -11.495 -12.741 -32.941 1.00 90.31 594 LYS A O 1
ATOM 4920 N N . ARG A 1 595 ? -10.242 -14.064 -31.628 1.00 88.12 595 ARG A N 1
ATOM 4921 C CA . ARG A 1 595 ? -9.368 -14.584 -32.691 1.00 88.12 595 ARG A CA 1
ATOM 4922 C C . ARG A 1 59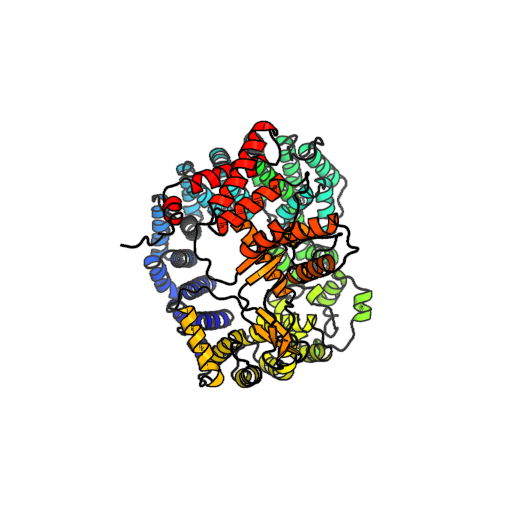5 ? -9.867 -15.874 -33.341 1.00 88.12 595 ARG A C 1
ATOM 4924 O O . ARG A 1 595 ? -9.953 -15.944 -34.561 1.00 88.12 595 ARG A O 1
ATOM 4931 N N . CYS A 1 596 ? -10.136 -16.921 -32.556 1.00 90.69 596 CYS A N 1
ATOM 4932 C CA . CYS A 1 596 ? -10.495 -18.243 -33.096 1.00 90.69 596 CYS A CA 1
ATOM 4933 C C . CYS A 1 596 ? -12.000 -18.535 -33.086 1.00 90.69 596 CYS A C 1
ATOM 4935 O O . CYS A 1 596 ? -12.416 -19.588 -33.565 1.00 90.69 596 CYS A O 1
ATOM 4937 N N . ASN A 1 597 ? -12.810 -17.639 -32.516 1.00 89.50 597 ASN A N 1
ATOM 4938 C CA . ASN A 1 597 ? -14.250 -17.799 -32.312 1.00 89.50 597 ASN A CA 1
ATOM 4939 C C . ASN A 1 597 ? -14.655 -19.042 -31.488 1.00 89.50 597 ASN A C 1
ATOM 4941 O O . ASN A 1 597 ? -15.820 -19.437 -31.460 1.00 89.50 597 ASN A O 1
ATOM 4945 N N . GLY A 1 598 ? -13.695 -19.679 -30.813 1.00 88.44 598 GLY A N 1
ATOM 4946 C CA . GLY A 1 598 ? -13.944 -20.794 -29.907 1.00 88.44 598 GLY A CA 1
ATOM 4947 C C . GLY A 1 598 ? -14.657 -20.346 -28.631 1.00 88.44 598 GLY A C 1
ATOM 4948 O O . GLY A 1 598 ? -14.549 -19.186 -28.224 1.00 88.44 598 GLY A O 1
ATOM 4949 N N . LYS A 1 599 ? -15.379 -21.271 -27.987 1.00 89.00 599 LYS A N 1
ATOM 4950 C CA . LYS A 1 599 ? -16.032 -21.021 -26.694 1.00 89.00 599 LYS A CA 1
ATOM 4951 C C . LYS A 1 599 ? -14.973 -20.698 -25.639 1.00 89.00 599 LYS A C 1
ATOM 4953 O O . LYS A 1 599 ? -14.025 -21.459 -25.472 1.00 89.00 599 LYS A O 1
ATOM 4958 N N . LEU A 1 600 ? -15.155 -19.583 -24.939 1.00 89.12 600 LEU A N 1
ATOM 4959 C CA . LEU A 1 600 ? -14.213 -19.064 -23.957 1.00 89.12 600 LEU A CA 1
ATOM 4960 C C . LEU A 1 600 ? -14.834 -19.155 -22.557 1.00 89.12 600 LEU A C 1
ATOM 4962 O O . LEU A 1 600 ? -15.859 -18.505 -22.311 1.00 89.12 600 LEU A O 1
ATOM 4966 N N . PRO A 1 601 ? -14.278 -19.969 -21.644 1.00 85.94 601 PRO A N 1
ATOM 4967 C CA . PRO A 1 601 ? -14.769 -20.007 -20.279 1.00 85.94 601 PRO A CA 1
ATOM 4968 C C . PRO A 1 601 ? -14.452 -18.681 -19.581 1.00 85.94 601 PRO A C 1
ATOM 4970 O O . PRO A 1 601 ? -13.417 -18.060 -19.813 1.00 85.94 601 PRO A O 1
ATOM 4973 N N . PHE A 1 602 ? -15.348 -18.241 -18.701 1.00 87.69 602 PHE A N 1
ATOM 4974 C CA . PHE A 1 602 ? -15.042 -17.139 -17.797 1.00 87.69 602 PHE A CA 1
ATOM 4975 C C . PHE A 1 602 ? -14.126 -17.676 -16.699 1.00 87.69 602 PHE A C 1
ATOM 4977 O O . PHE A 1 602 ? -14.612 -18.218 -15.708 1.00 87.69 602 PHE A O 1
ATOM 4984 N N . GLN A 1 603 ? -12.819 -17.591 -16.932 1.00 87.50 603 GLN A N 1
ATOM 4985 C CA . GLN A 1 603 ? -11.751 -17.958 -16.007 1.00 87.50 603 GLN A CA 1
ATOM 4986 C C . GLN A 1 603 ? -10.833 -16.756 -15.819 1.00 87.50 603 GLN A C 1
ATOM 4988 O O . GLN A 1 603 ? -10.392 -16.162 -16.802 1.00 87.50 603 GLN A O 1
ATOM 4993 N N . LEU A 1 604 ? -10.608 -16.378 -14.562 1.00 85.75 604 LEU A N 1
ATOM 4994 C CA . LEU A 1 604 ? -9.786 -15.228 -14.196 1.00 85.75 604 LEU A CA 1
ATOM 4995 C C . LEU A 1 604 ? -8.427 -15.701 -13.680 1.00 85.75 604 LEU A C 1
ATOM 4997 O O . LEU A 1 604 ? -8.322 -16.779 -13.093 1.00 85.75 604 LEU A O 1
ATOM 5001 N N . SER A 1 605 ? -7.396 -14.880 -13.881 1.00 81.25 605 SER A N 1
ATOM 5002 C CA . SER A 1 605 ? -6.084 -15.100 -13.263 1.00 81.25 605 SER A CA 1
ATOM 5003 C C . SER A 1 605 ? -6.149 -14.899 -11.742 1.00 81.25 605 SER A C 1
ATOM 5005 O O . SER A 1 605 ? -7.075 -14.264 -11.229 1.00 81.25 605 SER A O 1
ATOM 5007 N N . GLU A 1 606 ? -5.160 -15.405 -10.997 1.00 78.88 606 GLU A N 1
ATOM 5008 C CA . GLU A 1 606 ? -5.098 -15.196 -9.540 1.00 78.88 606 GLU A CA 1
ATOM 5009 C C . GLU A 1 606 ? -5.088 -13.707 -9.170 1.00 78.88 606 GLU A C 1
ATOM 5011 O O . GLU A 1 606 ? -5.840 -13.301 -8.284 1.00 78.88 606 GLU A O 1
ATOM 5016 N N . ASN A 1 607 ? -4.346 -12.879 -9.910 1.00 76.00 607 ASN A N 1
ATOM 5017 C CA . ASN A 1 607 ? -4.307 -11.427 -9.710 1.00 76.00 607 ASN A CA 1
ATOM 5018 C C . ASN A 1 607 ? -5.696 -10.791 -9.880 1.00 76.00 607 ASN A C 1
ATOM 5020 O O . ASN A 1 607 ? -6.153 -10.030 -9.024 1.00 76.00 607 ASN A O 1
ATOM 5024 N N . GLN A 1 608 ? -6.416 -11.153 -10.948 1.00 82.25 608 GLN A N 1
ATOM 5025 C CA . GLN A 1 608 ? -7.778 -10.667 -11.184 1.00 82.25 608 GLN A CA 1
ATOM 5026 C C . GLN A 1 608 ? -8.758 -11.150 -10.098 1.00 82.25 608 GLN A C 1
ATOM 5028 O O . GLN A 1 608 ? -9.667 -10.411 -9.711 1.00 82.25 608 GLN A O 1
ATOM 5033 N N . LEU A 1 609 ? -8.580 -12.369 -9.570 1.00 84.50 609 LEU A N 1
ATOM 5034 C CA . LEU A 1 609 ? -9.371 -12.895 -8.450 1.00 84.50 609 LEU A CA 1
ATOM 5035 C C . LEU A 1 609 ? -9.107 -12.139 -7.143 1.00 84.50 609 LEU A C 1
ATOM 5037 O O . LEU A 1 609 ? -10.044 -11.891 -6.376 1.00 84.50 609 LEU A O 1
ATOM 5041 N N . GLU A 1 610 ? -7.858 -11.773 -6.867 1.00 80.44 610 GLU A N 1
ATOM 5042 C CA . GLU A 1 610 ? -7.481 -11.009 -5.676 1.00 80.44 610 GLU A CA 1
ATOM 5043 C C . GLU A 1 610 ? -8.019 -9.583 -5.722 1.00 80.44 610 GLU A C 1
ATOM 5045 O O . GLU A 1 610 ? -8.643 -9.125 -4.759 1.00 80.44 610 GLU A O 1
ATOM 5050 N N . GLU A 1 611 ? -7.888 -8.916 -6.867 1.00 80.00 611 GLU A N 1
ATOM 5051 C CA . GLU A 1 611 ? -8.451 -7.586 -7.074 1.00 80.00 611 GLU A CA 1
ATOM 5052 C C . GLU A 1 611 ? -9.982 -7.605 -6.909 1.00 80.00 611 GLU A C 1
ATOM 5054 O O . GLU A 1 611 ? -10.564 -6.786 -6.189 1.00 80.00 611 GLU A O 1
ATOM 5059 N N . LEU A 1 612 ? -10.652 -8.603 -7.500 1.00 82.50 612 LEU A N 1
ATOM 5060 C CA . LEU A 1 612 ? -12.096 -8.783 -7.358 1.00 82.50 612 LEU A CA 1
ATOM 5061 C C . LEU A 1 612 ? -12.496 -9.128 -5.915 1.00 82.50 612 LEU A C 1
ATOM 5063 O O . LEU A 1 612 ? -13.555 -8.696 -5.450 1.00 82.50 612 LEU A O 1
ATOM 5067 N N . THR A 1 613 ? -11.656 -9.867 -5.184 1.00 82.75 613 THR A N 1
ATOM 5068 C CA . THR A 1 613 ? -11.846 -10.155 -3.754 1.00 82.75 613 THR A CA 1
ATOM 5069 C C . THR A 1 613 ? -11.824 -8.863 -2.945 1.00 82.75 613 THR A C 1
ATOM 5071 O O . THR A 1 613 ? -12.732 -8.630 -2.140 1.00 82.75 613 THR A O 1
ATOM 5074 N N . LEU A 1 614 ? -10.813 -8.014 -3.154 1.00 77.88 614 LEU A N 1
ATOM 5075 C CA . LEU A 1 614 ? -10.683 -6.738 -2.455 1.00 77.88 614 LEU A CA 1
ATOM 5076 C C . LEU A 1 614 ? -11.889 -5.839 -2.741 1.00 77.88 614 LEU A C 1
ATOM 5078 O O . LEU A 1 614 ? -12.552 -5.395 -1.799 1.00 77.88 614 LEU A O 1
ATOM 5082 N N . GLN A 1 615 ? -12.232 -5.663 -4.020 1.00 78.06 615 GLN A N 1
ATOM 5083 C CA . GLN A 1 615 ? -13.386 -4.866 -4.433 1.00 78.06 615 GLN A CA 1
ATOM 5084 C C . GLN A 1 615 ? -14.684 -5.390 -3.805 1.00 78.06 615 GLN A C 1
ATOM 5086 O O . GLN A 1 615 ? -15.451 -4.628 -3.224 1.00 78.06 615 GLN A O 1
ATOM 5091 N N . SER A 1 616 ? -14.899 -6.708 -3.819 1.00 78.56 616 SER A N 1
ATOM 5092 C CA . SER A 1 616 ? -16.095 -7.326 -3.238 1.00 78.56 616 SER A CA 1
ATOM 5093 C C . SER A 1 616 ? -16.192 -7.126 -1.718 1.00 78.56 616 SER A C 1
ATOM 5095 O O . SER A 1 616 ? -17.290 -6.973 -1.174 1.00 78.56 616 SER A O 1
ATOM 5097 N N . ARG A 1 617 ? -15.056 -7.094 -1.005 1.00 76.56 617 ARG A N 1
ATOM 5098 C CA . ARG A 1 617 ? -15.011 -6.783 0.436 1.00 76.56 617 ARG A CA 1
ATOM 5099 C C . ARG A 1 617 ? -15.355 -5.320 0.706 1.00 76.56 617 ARG A C 1
ATOM 5101 O O . ARG A 1 617 ? -16.078 -5.045 1.667 1.00 76.56 617 ARG A O 1
ATOM 5108 N N . VAL A 1 618 ? -14.857 -4.405 -0.125 1.00 71.94 618 VAL A N 1
ATOM 5109 C CA . VAL A 1 618 ? -15.198 -2.977 -0.060 1.00 71.94 618 VAL A CA 1
ATOM 5110 C C . VAL A 1 618 ? -16.691 -2.790 -0.323 1.00 71.94 618 VAL A C 1
ATOM 5112 O O . VAL A 1 618 ? -17.388 -2.249 0.533 1.00 71.94 618 VAL A O 1
ATOM 5115 N N . ASP A 1 619 ? -17.218 -3.349 -1.414 1.00 67.75 619 ASP A N 1
ATOM 5116 C CA . ASP A 1 619 ? -18.637 -3.268 -1.777 1.00 67.75 619 ASP A CA 1
ATOM 5117 C C . ASP A 1 619 ? -19.550 -3.824 -0.674 1.00 67.75 619 ASP A C 1
ATOM 5119 O O . ASP A 1 619 ? -20.606 -3.260 -0.386 1.00 67.75 619 ASP A O 1
ATOM 5123 N N . ARG A 1 620 ? -19.138 -4.905 0.003 1.00 70.56 620 ARG A N 1
ATOM 5124 C CA . ARG A 1 620 ? -19.849 -5.450 1.170 1.00 70.56 620 ARG A CA 1
ATOM 5125 C C . ARG A 1 620 ? -19.897 -4.450 2.327 1.00 70.56 620 ARG A C 1
ATOM 5127 O O . ARG A 1 620 ? -20.959 -4.261 2.916 1.00 70.56 620 ARG A O 1
ATOM 5134 N N . LYS A 1 621 ? -18.764 -3.823 2.669 1.00 63.66 621 LYS A N 1
ATOM 5135 C CA . LYS A 1 621 ? -18.707 -2.798 3.726 1.00 63.66 621 LYS A CA 1
ATOM 5136 C C . LYS A 1 621 ? -19.561 -1.582 3.358 1.00 63.66 621 LYS A C 1
ATOM 5138 O O . LYS A 1 621 ? -20.282 -1.077 4.211 1.00 63.66 621 LYS A O 1
ATOM 5143 N N . LEU A 1 622 ? -19.535 -1.166 2.092 1.00 55.88 622 LEU A N 1
ATOM 5144 C CA . LEU A 1 622 ? -20.305 -0.028 1.590 1.00 55.88 622 LEU A CA 1
ATOM 5145 C C . LEU A 1 622 ? -21.815 -0.307 1.506 1.00 55.88 622 LEU A C 1
ATOM 5147 O O . LEU A 1 622 ? -22.600 0.599 1.763 1.00 55.88 622 LEU A O 1
ATOM 5151 N N . LYS A 1 623 ? -22.248 -1.547 1.225 1.00 56.34 623 LYS A N 1
ATOM 5152 C CA . LYS A 1 623 ? -23.670 -1.953 1.296 1.00 56.34 623 LYS A CA 1
ATOM 5153 C C . LYS A 1 623 ? -24.280 -1.795 2.698 1.00 56.34 623 LYS A C 1
ATOM 5155 O O . LYS A 1 623 ? -25.500 -1.694 2.802 1.00 56.34 623 LYS A O 1
ATOM 5160 N N . ASN A 1 624 ? -23.459 -1.767 3.752 1.00 39.94 624 ASN A N 1
ATOM 5161 C CA . ASN A 1 624 ? -23.906 -1.515 5.127 1.00 39.94 624 ASN A CA 1
ATOM 5162 C C . ASN A 1 624 ? -24.071 -0.017 5.448 1.00 39.94 624 ASN A C 1
ATOM 5164 O O . ASN A 1 624 ? -24.542 0.318 6.533 1.00 39.94 624 ASN A O 1
ATOM 5168 N N . LEU A 1 625 ? -23.713 0.884 4.525 1.00 29.58 625 LEU A N 1
ATOM 5169 C CA . LEU A 1 625 ? -23.971 2.319 4.632 1.00 29.58 625 LEU A CA 1
ATOM 5170 C C . LEU A 1 625 ? -25.259 2.669 3.863 1.00 29.58 625 LEU A C 1
ATOM 5172 O O . LEU A 1 625 ? -25.506 2.106 2.792 1.00 29.58 625 LEU A O 1
ATOM 5176 N N . PRO A 1 626 ? -26.105 3.587 4.364 1.00 29.88 626 PRO A N 1
ATOM 5177 C CA . PRO A 1 626 ? -27.314 4.007 3.662 1.00 29.88 626 PRO A CA 1
ATOM 5178 C C . PRO A 1 626 ? -26.942 4.767 2.380 1.00 29.88 626 PRO A C 1
ATOM 5180 O O . PRO A 1 626 ? -26.674 5.965 2.405 1.00 29.88 626 PRO A O 1
ATOM 5183 N N . GLN A 1 627 ? -26.905 4.067 1.245 1.00 33.44 627 GLN A N 1
ATOM 5184 C CA . GLN A 1 627 ? -26.628 4.684 -0.051 1.00 33.44 627 GLN A CA 1
ATOM 5185 C C . GLN A 1 627 ? -27.857 5.451 -0.560 1.00 33.44 627 GLN A C 1
ATOM 5187 O O . GLN A 1 627 ? -28.961 4.907 -0.667 1.00 33.44 627 GLN A O 1
ATOM 5192 N N . SER A 1 628 ? -27.654 6.722 -0.910 1.00 30.39 628 SER A N 1
ATOM 5193 C CA . SER A 1 628 ? -28.576 7.498 -1.737 1.00 30.39 628 SER A CA 1
ATOM 5194 C C . SER A 1 628 ? -28.710 6.832 -3.113 1.00 30.39 628 SER A C 1
ATOM 5196 O O . SER A 1 628 ? -27.772 6.217 -3.618 1.00 30.39 628 SER A O 1
ATOM 5198 N N . GLN A 1 629 ? -29.902 6.902 -3.712 1.00 31.72 629 GLN A N 1
ATOM 5199 C CA . GLN A 1 629 ? -30.251 6.262 -4.989 1.00 31.72 629 GLN A CA 1
ATOM 5200 C C . GLN A 1 629 ? -29.552 6.926 -6.192 1.00 31.72 629 GLN A C 1
ATOM 5202 O O . GLN A 1 629 ? -30.204 7.443 -7.095 1.00 31.72 629 GLN A O 1
ATOM 5207 N N . GLY A 1 630 ? -28.222 6.928 -6.212 1.00 32.47 630 GLY A N 1
ATOM 5208 C CA . GLY A 1 630 ? -27.447 7.230 -7.403 1.00 32.47 630 GLY A CA 1
ATOM 5209 C C . GLY A 1 630 ? -27.507 6.055 -8.377 1.00 32.47 630 GLY A C 1
ATOM 5210 O O . GLY A 1 630 ? -27.385 4.892 -7.989 1.00 32.47 630 GLY A O 1
ATOM 5211 N N . THR A 1 631 ? -27.695 6.347 -9.661 1.00 36.38 631 THR A N 1
ATOM 5212 C CA . THR A 1 631 ? -27.365 5.427 -10.753 1.00 36.38 631 THR A CA 1
ATOM 5213 C C . THR A 1 631 ? -25.884 5.076 -10.647 1.00 36.38 631 THR A C 1
ATOM 5215 O O . THR A 1 631 ? -25.033 5.882 -11.002 1.00 36.38 631 THR A O 1
ATOM 5218 N N . ILE A 1 632 ? -25.575 3.890 -10.126 1.00 40.28 632 ILE A N 1
ATOM 5219 C CA . ILE A 1 632 ? -24.217 3.340 -10.145 1.00 40.28 632 ILE A CA 1
ATOM 5220 C C . ILE A 1 632 ? -23.888 3.046 -11.613 1.00 40.28 632 ILE A C 1
ATOM 5222 O O . ILE A 1 632 ? -24.476 2.143 -12.212 1.00 40.28 632 ILE A O 1
ATOM 5226 N N . VAL A 1 633 ? -23.010 3.856 -12.204 1.00 39.53 633 VAL A N 1
ATOM 5227 C CA . VAL A 1 633 ? -22.519 3.711 -13.580 1.00 39.53 633 VAL A CA 1
ATOM 5228 C C . VAL A 1 633 ? -21.146 3.037 -13.510 1.00 39.53 633 VAL A C 1
ATOM 5230 O O . VAL A 1 633 ? -20.188 3.656 -13.067 1.00 39.53 633 VAL A O 1
ATOM 5233 N N . GLY A 1 634 ? -21.071 1.757 -13.892 1.00 48.09 634 GLY A N 1
ATOM 5234 C CA . GLY A 1 634 ? -19.851 0.936 -13.862 1.00 48.09 634 GLY A CA 1
ATOM 5235 C C . GLY A 1 634 ? -20.147 -0.569 -13.966 1.00 48.09 634 GLY A C 1
ATOM 5236 O O . GLY A 1 634 ? -21.315 -0.967 -14.014 1.00 48.09 634 GLY A O 1
ATOM 5237 N N . GLN A 1 635 ? -19.099 -1.407 -14.005 1.00 51.56 635 GLN A N 1
ATOM 5238 C CA . GLN A 1 635 ? -19.223 -2.870 -13.917 1.00 51.56 635 GLN A CA 1
ATOM 5239 C C . GLN A 1 635 ? -19.962 -3.246 -12.629 1.00 51.56 635 GLN A C 1
ATOM 5241 O O . GLN A 1 635 ? -19.588 -2.828 -11.534 1.00 51.56 635 GLN A O 1
ATOM 5246 N N . LYS A 1 636 ? -21.027 -4.040 -12.748 1.00 67.94 636 LYS A N 1
ATOM 5247 C CA . LYS A 1 636 ? -21.870 -4.360 -11.599 1.00 67.94 636 LYS A CA 1
ATOM 5248 C C . LYS A 1 636 ? -21.389 -5.638 -10.918 1.00 67.94 636 LYS A C 1
ATOM 5250 O O . LYS A 1 636 ? -21.720 -6.737 -11.361 1.00 67.94 636 LYS A O 1
ATOM 5255 N N . ILE A 1 637 ? -20.652 -5.500 -9.820 1.00 74.81 637 ILE A N 1
ATOM 5256 C CA . ILE A 1 637 ? -20.353 -6.630 -8.935 1.00 74.81 637 ILE A CA 1
ATOM 5257 C C . ILE A 1 637 ? -21.564 -6.852 -8.025 1.00 74.81 637 ILE A C 1
ATOM 5259 O O . ILE A 1 637 ? -21.967 -5.995 -7.235 1.00 74.81 637 ILE A O 1
ATOM 5263 N N . LEU A 1 638 ? -22.204 -8.008 -8.170 1.00 78.06 638 LEU A N 1
ATOM 5264 C CA . LEU A 1 638 ? -23.367 -8.396 -7.385 1.00 78.06 638 LEU A CA 1
ATOM 5265 C C . LEU A 1 638 ? -23.006 -9.523 -6.428 1.00 78.06 638 LEU A C 1
ATOM 5267 O O . LEU A 1 638 ? -23.006 -10.693 -6.799 1.00 78.06 638 LEU A O 1
ATOM 5271 N N . LEU A 1 639 ? -22.781 -9.152 -5.167 1.00 80.50 639 LEU A N 1
ATOM 5272 C CA . LEU A 1 639 ? -22.715 -10.124 -4.075 1.00 80.50 639 LEU A CA 1
ATOM 5273 C C . LEU A 1 639 ? -24.098 -10.757 -3.885 1.00 80.50 639 LEU A C 1
ATOM 5275 O O . LEU A 1 639 ? -25.067 -10.027 -3.629 1.00 80.50 639 LEU A O 1
ATOM 5279 N N . ILE A 1 640 ? -24.168 -12.077 -4.049 1.00 85.75 640 ILE A N 1
ATOM 5280 C CA . ILE A 1 640 ? -25.353 -12.913 -3.841 1.00 85.75 640 ILE A CA 1
ATOM 5281 C C . ILE A 1 640 ? -24.941 -14.204 -3.127 1.00 85.75 640 ILE A C 1
ATOM 5283 O O . ILE A 1 640 ? -23.821 -14.666 -3.295 1.00 85.75 640 ILE A O 1
ATOM 5287 N N . ASP A 1 641 ? -25.838 -14.830 -2.371 1.00 83.25 641 ASP A N 1
ATOM 5288 C CA . ASP A 1 641 ? -25.562 -16.155 -1.806 1.00 83.25 641 ASP A CA 1
ATOM 5289 C C . ASP A 1 641 ? -25.793 -17.241 -2.861 1.00 83.25 641 ASP A C 1
ATOM 5291 O O . ASP A 1 641 ? -26.932 -17.465 -3.293 1.00 83.25 641 ASP A O 1
ATOM 5295 N N . PHE A 1 642 ? -24.730 -17.944 -3.265 1.00 87.75 642 PHE A N 1
ATOM 5296 C CA . PHE A 1 642 ? -24.872 -19.061 -4.201 1.00 87.75 642 PHE A CA 1
ATOM 5297 C C . PHE A 1 642 ? -25.643 -20.218 -3.537 1.00 87.75 642 PHE A C 1
ATOM 5299 O O . PHE A 1 642 ? -25.387 -20.573 -2.376 1.00 87.75 642 PHE A O 1
ATOM 5306 N N . PRO A 1 643 ? -26.615 -20.832 -4.236 1.00 86.31 643 PRO A N 1
ATOM 5307 C CA . PRO A 1 643 ? -27.455 -21.868 -3.657 1.00 86.31 643 PRO A CA 1
ATOM 5308 C C . PRO A 1 643 ? -26.647 -23.120 -3.298 1.00 86.31 643 PRO A C 1
ATOM 5310 O O . PRO A 1 643 ? -25.846 -23.636 -4.075 1.00 86.31 643 PRO A O 1
ATOM 5313 N N . ARG A 1 644 ? -26.908 -23.654 -2.100 1.00 87.12 644 ARG A N 1
ATOM 5314 C CA . ARG A 1 644 ? -26.296 -24.894 -1.597 1.00 87.12 644 ARG A CA 1
ATOM 5315 C C . ARG A 1 644 ? -27.327 -26.002 -1.481 1.00 87.12 644 ARG A C 1
ATOM 5317 O O . ARG A 1 644 ? -28.380 -25.788 -0.874 1.00 87.12 644 ARG A O 1
ATOM 5324 N N . PHE A 1 645 ? -27.015 -27.187 -1.991 1.00 84.19 645 PHE A N 1
ATOM 5325 C CA . PHE A 1 645 ? -27.871 -28.368 -1.895 1.00 84.19 645 PHE A CA 1
ATOM 5326 C C . PHE A 1 645 ? -27.017 -29.624 -1.696 1.00 84.19 645 PHE A C 1
ATOM 5328 O O . PHE A 1 645 ? -26.058 -29.840 -2.434 1.00 84.19 645 PHE A O 1
ATOM 5335 N N . LYS A 1 646 ? -27.346 -30.431 -0.673 1.00 82.69 646 LYS A N 1
ATOM 5336 C CA . LYS A 1 646 ? -26.586 -31.637 -0.274 1.00 82.69 646 LYS A CA 1
ATOM 5337 C C . LYS A 1 646 ? -25.073 -31.371 -0.156 1.00 82.69 646 LYS A C 1
ATOM 5339 O O . LYS A 1 646 ? -24.264 -32.056 -0.766 1.00 82.69 646 LYS A O 1
ATOM 5344 N N . ASN A 1 647 ? -24.707 -30.332 0.602 1.00 77.25 647 ASN A N 1
ATOM 5345 C CA . ASN A 1 647 ? -23.328 -29.877 0.854 1.00 77.25 647 ASN A CA 1
ATOM 5346 C C . ASN A 1 647 ? -22.509 -29.437 -0.375 1.00 77.25 647 ASN A C 1
ATOM 5348 O O . ASN A 1 647 ? -21.336 -29.107 -0.224 1.00 77.25 647 ASN A O 1
ATOM 5352 N N . LYS A 1 648 ? -23.117 -29.345 -1.563 1.00 82.31 648 LYS A N 1
ATOM 5353 C CA . LYS A 1 648 ? -22.496 -28.758 -2.754 1.00 82.31 648 LYS A CA 1
ATOM 5354 C C . LYS A 1 648 ? -23.042 -27.349 -3.001 1.00 82.31 648 LYS A C 1
ATOM 5356 O O . LYS A 1 648 ? -24.251 -27.128 -2.893 1.00 82.31 648 LYS A O 1
ATOM 5361 N N . THR A 1 649 ? -22.155 -26.406 -3.307 1.00 86.31 649 THR A N 1
ATOM 5362 C CA . THR A 1 649 ? -22.507 -25.057 -3.782 1.00 86.31 649 THR A CA 1
ATOM 5363 C C . THR A 1 649 ? -22.657 -25.097 -5.299 1.00 86.31 649 THR A C 1
ATOM 5365 O O . THR A 1 649 ? -21.881 -25.777 -5.968 1.00 86.31 649 THR A O 1
ATOM 5368 N N . TYR A 1 650 ? -23.653 -24.398 -5.833 1.00 86.94 650 TYR A N 1
ATOM 5369 C CA . TYR A 1 650 ? -23.917 -24.319 -7.267 1.00 86.94 650 TYR A CA 1
ATOM 5370 C C . TYR A 1 650 ? -23.871 -22.860 -7.705 1.00 86.94 650 TYR A C 1
ATOM 5372 O O . TYR A 1 650 ? -24.456 -22.006 -7.036 1.00 86.94 650 TYR A O 1
ATOM 5380 N N . ASN A 1 651 ? -23.222 -22.579 -8.835 1.00 88.88 651 ASN A N 1
ATOM 5381 C CA . ASN A 1 651 ? -23.417 -21.298 -9.504 1.00 88.88 651 ASN A CA 1
ATOM 5382 C C . ASN A 1 651 ? -24.868 -21.206 -10.040 1.00 88.88 651 ASN A C 1
ATOM 5384 O O . ASN A 1 651 ? -25.571 -22.223 -10.102 1.00 88.88 651 ASN A O 1
ATOM 5388 N N . PRO A 1 652 ? -25.352 -20.008 -10.407 1.00 88.38 652 PRO A N 1
ATOM 5389 C CA . PRO A 1 652 ? -26.724 -19.825 -10.872 1.00 88.38 652 PRO A CA 1
ATOM 5390 C C . PRO A 1 652 ? -27.150 -20.753 -12.020 1.00 88.38 652 PRO A C 1
ATOM 5392 O O . PRO A 1 652 ? -28.245 -21.306 -11.956 1.00 88.38 652 PRO A O 1
ATOM 5395 N N . GLN A 1 653 ? -26.298 -20.977 -13.025 1.00 88.12 653 GLN A N 1
ATOM 5396 C CA . GLN A 1 653 ? -26.632 -21.829 -14.174 1.00 88.12 653 GLN A CA 1
ATOM 5397 C C . GLN A 1 653 ? -26.693 -23.317 -13.794 1.00 88.12 653 GLN A C 1
ATOM 5399 O O . GLN A 1 653 ? -27.690 -23.984 -14.062 1.00 88.12 653 GLN A O 1
ATOM 5404 N N . ASP A 1 654 ? -25.678 -23.825 -13.092 1.00 88.62 654 ASP A N 1
ATOM 5405 C CA . ASP A 1 654 ? -25.629 -25.224 -12.650 1.00 88.62 654 ASP A CA 1
ATOM 5406 C C . ASP A 1 654 ? -26.785 -25.561 -11.701 1.00 88.62 654 ASP A C 1
ATOM 5408 O O . ASP A 1 654 ? -27.255 -26.704 -11.636 1.00 88.62 654 ASP A O 1
ATOM 5412 N N . PHE A 1 655 ? -27.237 -24.568 -10.929 1.00 91.06 655 PHE A N 1
ATOM 5413 C CA . PHE A 1 655 ? -28.387 -24.708 -10.052 1.00 91.06 655 PHE A CA 1
ATOM 5414 C C . PHE A 1 655 ? -29.700 -24.798 -10.833 1.00 91.06 655 PHE A C 1
ATOM 5416 O O . PHE A 1 655 ? -30.552 -25.619 -10.491 1.00 91.06 655 PHE A O 1
ATOM 5423 N N . GLU A 1 656 ? -29.861 -24.010 -11.896 1.00 88.44 656 GLU A N 1
ATOM 5424 C CA . GLU A 1 656 ? -31.005 -24.130 -12.805 1.00 88.44 656 GLU A CA 1
ATOM 5425 C C . GLU A 1 656 ? -31.060 -25.520 -13.456 1.00 88.44 656 GLU A C 1
ATOM 5427 O O . GLU A 1 656 ? -32.101 -26.185 -13.423 1.00 88.44 656 GLU A O 1
ATOM 5432 N N . ASP A 1 657 ? -29.919 -26.030 -13.923 1.00 89.69 657 ASP A N 1
ATOM 5433 C CA . ASP A 1 657 ? -29.818 -27.371 -14.507 1.00 89.69 657 ASP A CA 1
ATOM 5434 C C . ASP A 1 657 ? -30.084 -28.482 -13.474 1.00 89.69 657 ASP A C 1
ATOM 5436 O O . ASP A 1 657 ? -30.635 -29.543 -13.786 1.00 89.69 657 ASP A O 1
ATOM 5440 N N . LEU A 1 658 ? -29.708 -28.268 -12.208 1.00 90.81 658 LEU A N 1
ATOM 5441 C CA . LEU A 1 658 ? -30.067 -29.161 -11.104 1.00 90.81 658 LEU A CA 1
ATOM 5442 C C . LEU A 1 658 ? -31.583 -29.189 -10.877 1.00 90.81 658 LEU A C 1
ATOM 5444 O O . LEU A 1 658 ? -32.153 -30.276 -10.766 1.00 90.81 658 LEU A O 1
ATOM 5448 N N . VAL A 1 659 ? -32.230 -28.022 -10.821 1.00 88.38 659 VAL A N 1
ATOM 5449 C CA . VAL A 1 659 ? -33.684 -27.916 -10.631 1.00 88.38 659 VAL A CA 1
ATOM 5450 C C . VAL A 1 659 ? -34.412 -28.620 -11.772 1.00 88.38 659 VAL A C 1
ATOM 5452 O O . VAL A 1 659 ? -35.279 -29.447 -11.507 1.00 88.38 659 VAL A O 1
ATOM 5455 N N . HIS A 1 660 ? -34.016 -28.378 -13.024 1.00 88.69 660 HIS A N 1
ATOM 5456 C CA . HIS A 1 660 ? -34.630 -29.025 -14.184 1.00 88.69 660 HIS A CA 1
ATOM 5457 C C . HIS A 1 660 ? -34.485 -30.552 -14.175 1.00 88.69 660 HIS A C 1
ATOM 5459 O O . HIS A 1 660 ? -35.437 -31.261 -14.502 1.00 88.69 660 HIS A O 1
ATOM 5465 N N . ARG A 1 661 ? -33.339 -31.084 -13.732 1.00 87.56 661 ARG A N 1
ATOM 5466 C CA . ARG A 1 661 ? -33.155 -32.538 -13.573 1.00 87.56 661 ARG A CA 1
ATOM 5467 C C . ARG A 1 661 ? -34.068 -33.143 -12.507 1.00 87.56 661 ARG A C 1
ATOM 5469 O O . ARG A 1 661 ? -34.543 -34.259 -12.697 1.00 87.56 661 ARG A O 1
ATOM 5476 N N . TYR A 1 662 ? -34.310 -32.436 -11.403 1.00 87.75 662 TYR A N 1
ATOM 5477 C CA . TYR A 1 662 ? -35.240 -32.890 -10.362 1.00 87.75 662 TYR A CA 1
ATOM 5478 C C . TYR A 1 662 ? -36.704 -32.748 -10.803 1.00 87.75 662 TYR A C 1
ATOM 5480 O O . TYR A 1 662 ? -37.491 -33.649 -10.535 1.00 87.75 662 TYR A O 1
ATOM 5488 N N . GLU A 1 663 ? -37.059 -31.682 -11.530 1.00 85.06 663 GLU A N 1
ATOM 5489 C CA . GLU A 1 663 ? -38.396 -31.511 -12.126 1.00 85.06 663 GLU A CA 1
ATOM 5490 C C . GLU A 1 663 ? -38.712 -32.618 -13.150 1.00 85.06 663 GLU A C 1
ATOM 5492 O O . GLU A 1 663 ? -39.853 -33.061 -13.242 1.00 85.06 663 GLU A O 1
ATOM 5497 N N . GLY A 1 664 ? -37.709 -33.083 -13.905 1.00 81.88 664 GLY A N 1
ATOM 5498 C CA . GLY A 1 664 ? -37.856 -34.149 -14.901 1.00 81.88 664 GLY A CA 1
ATOM 5499 C C . GLY A 1 664 ? -37.803 -35.579 -14.348 1.00 81.88 664 GLY A C 1
ATOM 5500 O O . GLY A 1 664 ? -38.023 -36.524 -15.106 1.00 81.88 664 GLY A O 1
ATOM 5501 N N . ASN A 1 665 ? -37.502 -35.770 -13.058 1.00 83.06 665 ASN A N 1
ATOM 5502 C CA . ASN A 1 665 ? -37.365 -37.092 -12.451 1.00 83.06 665 ASN A CA 1
ATOM 5503 C C . ASN A 1 665 ? -38.566 -37.424 -11.551 1.00 83.06 665 ASN A C 1
ATOM 5505 O O . ASN A 1 665 ? -38.618 -37.020 -10.392 1.00 83.06 665 ASN A O 1
ATOM 5509 N N . ASN A 1 666 ? -39.481 -38.258 -12.053 1.00 67.44 666 ASN A N 1
ATOM 5510 C CA . ASN A 1 666 ? -40.685 -38.695 -11.329 1.00 67.44 666 ASN A CA 1
ATOM 5511 C C . ASN A 1 666 ? -40.409 -39.522 -10.054 1.00 67.44 666 ASN A C 1
ATOM 5513 O O . ASN A 1 666 ? -41.342 -39.808 -9.309 1.00 67.44 666 ASN A O 1
ATOM 5517 N N . GLN A 1 667 ? -39.160 -39.933 -9.804 1.00 70.50 667 GLN A N 1
ATOM 5518 C CA . GLN A 1 667 ? -38.745 -40.637 -8.583 1.00 70.50 667 GLN A CA 1
ATOM 5519 C C . GLN A 1 667 ? -38.023 -39.726 -7.574 1.00 70.50 667 GLN A C 1
ATOM 5521 O O . GLN A 1 667 ? -37.554 -40.205 -6.540 1.00 70.50 667 GLN A O 1
ATOM 5526 N N . ALA A 1 668 ? -37.887 -38.426 -7.856 1.00 72.88 668 ALA A N 1
ATOM 5527 C CA . ALA A 1 668 ? -37.250 -37.489 -6.938 1.00 72.88 668 ALA A CA 1
ATOM 5528 C C . ALA A 1 668 ? -38.084 -37.299 -5.659 1.00 72.88 668 ALA A C 1
ATOM 5530 O O . ALA A 1 668 ? -39.312 -37.259 -5.697 1.00 72.88 668 ALA A O 1
ATOM 5531 N N . ASN A 1 669 ? -37.407 -37.153 -4.515 1.00 77.94 669 ASN A N 1
ATOM 5532 C CA . ASN A 1 669 ? -38.069 -36.876 -3.243 1.00 77.94 669 ASN A CA 1
ATOM 5533 C C . ASN A 1 669 ? -38.831 -35.532 -3.333 1.00 77.94 669 ASN A C 1
ATOM 5535 O O . ASN A 1 669 ? -38.188 -34.507 -3.586 1.00 77.94 669 ASN A O 1
ATOM 5539 N N . PRO A 1 670 ? -40.156 -35.501 -3.089 1.00 75.75 670 PRO A N 1
ATOM 5540 C CA . PRO A 1 670 ? -40.953 -34.275 -3.144 1.00 75.75 670 PRO A CA 1
ATOM 5541 C C . PRO A 1 670 ? -40.406 -33.157 -2.247 1.00 75.75 670 PRO A C 1
ATOM 5543 O O . PRO A 1 670 ? -40.390 -31.997 -2.648 1.00 75.75 670 PRO A O 1
ATOM 5546 N N . ASN A 1 671 ? -39.871 -33.501 -1.071 1.00 77.94 671 ASN A N 1
ATOM 5547 C CA . ASN A 1 671 ? -39.307 -32.521 -0.138 1.00 77.94 671 ASN A CA 1
ATOM 5548 C C . ASN A 1 671 ? -38.019 -31.875 -0.675 1.00 77.94 671 ASN A C 1
ATOM 5550 O O . ASN A 1 671 ? -37.795 -30.680 -0.475 1.00 77.94 671 ASN A O 1
ATOM 5554 N N . ASP A 1 672 ? -37.190 -32.640 -1.396 1.00 82.31 672 ASP A N 1
ATOM 5555 C CA . ASP A 1 672 ? -35.968 -32.126 -2.026 1.00 82.31 672 ASP A CA 1
ATOM 5556 C C . ASP A 1 672 ? -36.311 -31.142 -3.155 1.00 82.31 672 ASP A C 1
ATOM 5558 O O . ASP A 1 672 ? -35.688 -30.085 -3.264 1.00 82.31 672 ASP A O 1
ATOM 5562 N N . LEU A 1 673 ? -37.321 -31.463 -3.973 1.00 82.88 673 LEU A N 1
ATOM 5563 C CA . LEU A 1 673 ? -37.784 -30.600 -5.063 1.00 82.88 673 LEU A CA 1
ATOM 5564 C C . LEU A 1 673 ? -38.358 -29.278 -4.530 1.00 82.88 673 LEU A C 1
ATOM 5566 O O . LEU A 1 673 ? -38.004 -28.205 -5.023 1.00 82.88 673 LEU A O 1
ATOM 5570 N N . THR A 1 674 ? -39.160 -29.337 -3.465 1.00 78.81 674 THR A N 1
ATOM 5571 C CA . THR A 1 674 ? -39.695 -28.140 -2.806 1.00 78.81 674 THR A CA 1
ATOM 5572 C C . THR A 1 674 ? -38.584 -27.251 -2.244 1.00 78.81 674 THR A C 1
ATOM 5574 O O . THR A 1 674 ? -38.587 -26.035 -2.456 1.00 78.81 674 THR A O 1
ATOM 5577 N N . LEU A 1 675 ? -37.574 -27.842 -1.596 1.00 81.94 675 LEU A N 1
ATOM 5578 C CA . LEU A 1 675 ? -36.408 -27.109 -1.095 1.00 81.94 675 LEU A CA 1
ATOM 5579 C C . LEU A 1 675 ? -35.615 -26.433 -2.229 1.00 81.94 675 LEU A C 1
ATOM 5581 O O . LEU A 1 675 ? -35.159 -25.294 -2.076 1.00 81.94 675 LEU A O 1
ATOM 5585 N N . LEU A 1 676 ? -35.452 -27.118 -3.365 1.00 86.06 676 LEU A N 1
ATOM 5586 C CA . LEU A 1 676 ? -34.789 -26.580 -4.554 1.00 86.06 676 LEU A CA 1
ATOM 5587 C C . LEU A 1 676 ? -35.553 -25.383 -5.138 1.00 86.06 676 LEU A C 1
ATOM 5589 O O . LEU A 1 676 ? -34.933 -24.360 -5.437 1.00 86.06 676 LEU A O 1
ATOM 5593 N N . TRP A 1 677 ? -36.884 -25.444 -5.222 1.00 85.94 677 TRP A N 1
ATOM 5594 C CA . TRP A 1 677 ? -37.702 -24.311 -5.666 1.00 85.94 677 TRP A CA 1
ATOM 5595 C C . TRP A 1 677 ? -37.622 -23.107 -4.720 1.00 85.94 677 TRP A C 1
ATOM 5597 O O . TRP A 1 677 ? -37.474 -21.977 -5.187 1.00 85.94 677 TRP A O 1
ATOM 5607 N N . ILE A 1 678 ? -37.626 -23.315 -3.399 1.00 81.69 678 ILE A N 1
ATOM 5608 C CA . ILE A 1 678 ? -37.436 -22.219 -2.430 1.00 81.69 678 ILE A CA 1
ATOM 5609 C C . ILE A 1 678 ? -36.073 -21.544 -2.638 1.00 81.69 678 ILE A C 1
ATOM 5611 O O . ILE A 1 678 ? -35.976 -20.314 -2.688 1.00 81.69 678 ILE A O 1
ATOM 5615 N N . LYS A 1 679 ? -35.008 -22.337 -2.796 1.00 86.50 679 LYS A N 1
ATOM 5616 C CA . LYS A 1 679 ? -33.659 -21.820 -3.074 1.00 86.50 679 LYS A CA 1
ATOM 5617 C C . LYS A 1 679 ? -33.601 -21.079 -4.415 1.00 86.50 679 LYS A C 1
ATOM 5619 O O . LYS A 1 679 ? -33.007 -20.004 -4.466 1.00 86.50 679 LYS A O 1
ATOM 5624 N N . LYS A 1 680 ? -34.290 -21.572 -5.450 1.00 87.56 680 LYS A N 1
ATOM 5625 C CA . LYS A 1 680 ? -34.425 -20.899 -6.755 1.00 87.56 680 LYS A CA 1
ATOM 5626 C C . LYS A 1 680 ? -35.132 -19.551 -6.625 1.00 87.56 680 LYS A C 1
ATOM 5628 O O . LYS A 1 680 ? -34.646 -18.553 -7.142 1.00 87.56 680 LYS A O 1
ATOM 5633 N N . ALA A 1 681 ? -36.214 -19.472 -5.853 1.00 85.25 681 ALA A N 1
ATOM 5634 C CA . ALA A 1 681 ? -36.900 -18.206 -5.603 1.00 85.25 681 ALA A CA 1
ATOM 5635 C C . ALA A 1 681 ? -36.006 -17.179 -4.883 1.00 85.25 681 ALA A C 1
ATOM 5637 O O . ALA A 1 681 ? -36.003 -16.000 -5.255 1.00 85.25 681 ALA A O 1
ATOM 5638 N N . LYS A 1 682 ? -35.217 -17.618 -3.890 1.00 85.19 682 LYS A N 1
ATOM 5639 C CA . LYS A 1 682 ? -34.229 -16.768 -3.198 1.00 85.19 682 LYS A CA 1
ATOM 5640 C C . LYS A 1 682 ? -33.134 -16.276 -4.155 1.00 85.19 682 LYS A C 1
ATOM 5642 O O . LYS A 1 682 ? -32.818 -15.086 -4.131 1.00 85.19 682 LYS A O 1
ATOM 5647 N N . LEU A 1 683 ? -32.632 -17.144 -5.037 1.00 86.44 683 LEU A N 1
ATOM 5648 C CA . LEU A 1 683 ? -31.662 -16.783 -6.075 1.00 86.44 683 LEU A CA 1
ATOM 5649 C C . LEU A 1 683 ? -32.235 -15.741 -7.051 1.00 86.44 683 LEU A C 1
ATOM 5651 O O . LEU A 1 683 ? -31.639 -14.680 -7.232 1.00 86.44 683 LEU A O 1
ATOM 5655 N N . CYS A 1 684 ? -33.433 -15.970 -7.603 1.00 85.69 684 CYS A N 1
ATOM 5656 C CA . CYS A 1 684 ? -34.089 -15.013 -8.500 1.00 85.69 684 CYS A CA 1
ATOM 5657 C C . CYS A 1 684 ? -34.303 -13.646 -7.826 1.00 85.69 684 CYS A C 1
ATOM 5659 O O . CYS A 1 684 ? -34.098 -12.607 -8.455 1.00 85.69 684 CYS A O 1
ATOM 5661 N N . LYS A 1 685 ? -34.670 -13.621 -6.534 1.00 83.25 685 LYS A N 1
ATOM 5662 C CA . LYS A 1 685 ? -34.751 -12.380 -5.743 1.00 83.25 685 LYS A CA 1
ATOM 5663 C C . LYS A 1 685 ? -33.397 -11.668 -5.681 1.00 83.25 685 LYS A C 1
ATOM 5665 O O . LYS A 1 685 ? -33.344 -10.465 -5.938 1.00 83.25 685 LYS A O 1
ATOM 5670 N N . ALA A 1 686 ? -32.322 -12.387 -5.357 1.00 80.69 686 ALA A N 1
ATOM 5671 C CA . ALA A 1 686 ? -30.975 -11.823 -5.265 1.00 80.69 686 ALA A CA 1
ATOM 5672 C C . ALA A 1 686 ? -30.507 -11.242 -6.615 1.00 80.69 686 ALA A C 1
ATOM 5674 O O . ALA A 1 686 ? -29.947 -10.147 -6.669 1.00 80.69 686 ALA A O 1
ATOM 5675 N N . MET A 1 687 ? -30.859 -11.907 -7.719 1.00 79.62 687 MET A N 1
ATOM 5676 C CA . MET A 1 687 ? -30.597 -11.457 -9.091 1.00 79.62 687 MET A CA 1
ATOM 5677 C C . MET A 1 687 ? -31.581 -10.387 -9.603 1.00 79.62 687 MET A C 1
ATOM 5679 O O . MET A 1 687 ? -31.428 -9.900 -10.722 1.00 79.62 687 MET A O 1
ATOM 5683 N N . ARG A 1 688 ? -32.576 -9.984 -8.795 1.00 80.12 688 ARG A N 1
ATOM 5684 C CA . ARG A 1 688 ? -33.665 -9.046 -9.143 1.00 80.12 688 ARG A CA 1
ATOM 5685 C C . ARG A 1 688 ? -34.572 -9.513 -10.298 1.00 80.12 688 ARG A C 1
ATOM 5687 O O . ARG A 1 688 ? -35.253 -8.697 -10.916 1.00 80.12 688 ARG A O 1
ATOM 5694 N N . GLN A 1 689 ? -34.640 -10.817 -10.549 1.00 85.00 689 GLN A N 1
ATOM 5695 C CA . GLN A 1 689 ? -35.525 -11.460 -11.526 1.00 85.00 689 GLN A CA 1
ATOM 5696 C C . GLN A 1 689 ? -36.898 -11.758 -10.894 1.00 85.00 689 GLN A C 1
ATOM 5698 O O . GLN A 1 689 ? -37.261 -12.901 -10.610 1.00 85.00 689 GLN A O 1
ATOM 5703 N N . TRP A 1 690 ? -37.674 -10.708 -10.615 1.00 83.56 690 TRP A N 1
ATOM 5704 C CA . TRP A 1 690 ? -38.921 -10.817 -9.839 1.00 83.56 690 TRP A CA 1
ATOM 5705 C C . TRP A 1 690 ? -40.030 -11.620 -10.536 1.00 83.56 690 TRP A C 1
ATOM 5707 O O . TRP A 1 690 ? -40.841 -12.255 -9.861 1.00 83.56 690 TRP A O 1
ATOM 5717 N N . THR A 1 691 ? -40.055 -11.631 -11.872 1.00 86.19 691 THR A N 1
ATOM 5718 C CA . THR A 1 691 ? -40.997 -12.427 -12.675 1.00 86.19 691 THR A CA 1
ATOM 5719 C C . THR A 1 691 ? -40.811 -13.920 -12.449 1.00 86.19 691 THR A C 1
ATOM 5721 O O . THR A 1 691 ? -41.784 -14.628 -12.188 1.00 86.19 691 THR A O 1
ATOM 5724 N N . ASP A 1 692 ? -39.570 -14.393 -12.514 1.00 84.94 692 ASP A N 1
ATOM 5725 C CA . ASP A 1 692 ? -39.253 -15.814 -12.385 1.00 84.94 692 ASP A CA 1
ATOM 5726 C C . ASP A 1 692 ? -39.259 -16.248 -10.921 1.00 84.94 692 ASP A C 1
ATOM 5728 O O . ASP A 1 692 ? -39.788 -17.315 -10.615 1.00 84.94 692 ASP A O 1
ATOM 5732 N N . CYS A 1 693 ? -38.858 -15.354 -10.006 1.00 86.38 693 CYS A N 1
ATOM 5733 C CA . CYS A 1 693 ? -39.085 -15.513 -8.570 1.00 86.38 693 CYS A CA 1
ATOM 5734 C C . CYS A 1 693 ? -40.565 -15.826 -8.288 1.00 86.38 693 CYS A C 1
ATOM 5736 O O . CYS A 1 693 ? -40.871 -16.870 -7.723 1.00 86.38 693 CYS A O 1
ATOM 5738 N N . ARG A 1 694 ? -41.507 -14.998 -8.772 1.00 86.94 694 ARG A N 1
ATOM 5739 C CA . ARG A 1 694 ? -42.950 -15.234 -8.584 1.00 86.94 694 ARG A CA 1
ATOM 5740 C C . ARG A 1 694 ? -43.424 -16.550 -9.204 1.00 86.94 694 ARG A C 1
ATOM 5742 O O . ARG A 1 694 ? -44.220 -17.241 -8.583 1.00 86.94 694 ARG A O 1
ATOM 5749 N N . LYS A 1 695 ? -42.981 -16.898 -10.418 1.00 87.44 695 LYS A N 1
ATOM 5750 C CA . LYS A 1 695 ? -43.380 -18.163 -11.066 1.00 87.44 695 LYS A CA 1
ATOM 5751 C C . LYS A 1 695 ? -42.967 -19.371 -10.232 1.00 87.44 695 LYS A C 1
ATOM 5753 O O . LYS A 1 695 ? -43.775 -20.268 -10.041 1.00 87.44 695 LYS A O 1
ATOM 5758 N N . VAL A 1 696 ? -41.732 -19.380 -9.735 1.00 85.50 696 VAL A N 1
ATOM 5759 C CA . VAL A 1 696 ? -41.209 -20.457 -8.885 1.00 85.50 696 VAL A CA 1
ATOM 5760 C C . VAL A 1 696 ? -41.954 -20.494 -7.553 1.00 85.50 696 VAL A C 1
ATOM 5762 O O . VAL A 1 696 ? -42.348 -21.567 -7.108 1.00 85.50 696 VAL A O 1
ATOM 5765 N N . LEU A 1 697 ? -42.239 -19.321 -6.974 1.00 83.44 697 LEU A N 1
ATOM 5766 C CA . LEU A 1 697 ? -43.027 -19.202 -5.751 1.00 83.44 697 LEU A CA 1
ATOM 5767 C C . LEU A 1 697 ? -44.491 -19.668 -5.892 1.00 83.44 697 LEU A C 1
ATOM 5769 O O . LEU A 1 697 ? -45.170 -19.870 -4.904 1.00 83.44 697 LEU A O 1
ATOM 5773 N N . LEU A 1 698 ? -45.024 -19.818 -7.103 1.00 83.75 698 LEU A N 1
ATOM 5774 C CA . LEU A 1 698 ? -46.375 -20.360 -7.300 1.00 83.75 698 LEU A CA 1
ATOM 5775 C C . LEU A 1 698 ? -46.389 -21.885 -7.502 1.00 83.75 698 LEU A C 1
ATOM 5777 O O . LEU A 1 698 ? -47.466 -22.469 -7.534 1.00 83.75 698 LEU A O 1
ATOM 5781 N N . LYS A 1 699 ? -45.221 -22.529 -7.652 1.00 79.00 699 LYS A N 1
ATOM 5782 C CA . LYS A 1 699 ? -45.107 -23.986 -7.862 1.00 79.00 699 LYS A CA 1
ATOM 5783 C C . LYS A 1 699 ? -45.085 -24.809 -6.567 1.00 79.00 699 LYS A C 1
ATOM 5785 O O . LYS A 1 699 ? -45.221 -26.023 -6.625 1.00 79.00 699 LYS A O 1
ATOM 5790 N N . VAL A 1 700 ? -44.851 -24.172 -5.426 1.00 71.12 700 VAL A N 1
ATOM 5791 C CA . VAL A 1 700 ? -44.583 -24.824 -4.134 1.00 71.12 700 VAL A CA 1
ATOM 5792 C C . VAL A 1 700 ? -45.810 -24.712 -3.232 1.00 71.12 700 VAL A C 1
ATOM 5794 O O . VAL A 1 700 ? -46.337 -23.616 -3.039 1.00 71.12 700 VAL A O 1
ATOM 5797 N N . GLU A 1 701 ? -46.214 -25.827 -2.626 1.00 65.69 701 GLU A N 1
ATOM 5798 C CA . GLU A 1 701 ? -47.114 -25.827 -1.468 1.00 65.69 701 GLU A CA 1
ATOM 5799 C C . GLU A 1 701 ? -46.307 -25.520 -0.195 1.00 65.69 701 GLU A C 1
ATOM 5801 O O . GLU A 1 701 ? -45.199 -26.030 -0.015 1.00 65.69 701 GLU A O 1
ATOM 5806 N N . ALA A 1 702 ? -46.816 -24.627 0.660 1.00 58.84 702 ALA A N 1
ATOM 5807 C CA . ALA A 1 702 ? -46.070 -24.099 1.801 1.00 58.84 702 ALA A CA 1
ATOM 5808 C C . ALA A 1 702 ? -45.631 -25.213 2.772 1.00 58.84 702 ALA A C 1
ATOM 5810 O O . ALA A 1 702 ? -46.447 -25.996 3.252 1.00 58.84 702 ALA A O 1
ATOM 5811 N N . ILE A 1 703 ? -44.334 -25.260 3.094 1.00 64.00 703 ILE A N 1
ATOM 5812 C CA . ILE A 1 703 ? -43.805 -26.102 4.174 1.00 64.00 703 ILE A CA 1
ATOM 5813 C C . ILE A 1 703 ? -44.047 -25.362 5.495 1.00 64.00 703 ILE A C 1
ATOM 5815 O O . ILE A 1 703 ? -43.623 -24.212 5.622 1.00 64.00 703 ILE A O 1
ATOM 5819 N N . ALA A 1 704 ? -44.670 -26.021 6.479 1.00 60.00 704 ALA A N 1
ATOM 5820 C CA . ALA A 1 704 ? -45.059 -25.419 7.763 1.00 60.00 704 ALA A CA 1
ATOM 5821 C C . ALA A 1 704 ? -43.912 -24.668 8.479 1.00 60.00 704 ALA A C 1
ATOM 5823 O O . ALA A 1 704 ? -44.124 -23.604 9.047 1.00 60.00 704 ALA A O 1
ATOM 5824 N N . GLU A 1 705 ? -42.675 -25.168 8.401 1.00 62.16 705 GLU A N 1
ATOM 5825 C CA . GLU A 1 705 ? -41.502 -24.548 9.045 1.00 62.16 705 GLU A CA 1
ATOM 5826 C C . GLU A 1 705 ? -40.988 -23.271 8.347 1.00 62.16 705 GLU A C 1
ATOM 5828 O O . GLU A 1 705 ? -40.211 -22.523 8.936 1.00 62.16 705 GLU A O 1
ATOM 5833 N N . MET A 1 706 ? -41.396 -22.998 7.100 1.00 66.62 706 MET A N 1
ATOM 5834 C CA . MET A 1 706 ? -40.907 -21.865 6.290 1.00 66.62 706 MET A CA 1
ATOM 5835 C C . MET A 1 706 ? -42.031 -20.968 5.745 1.00 66.62 706 MET A C 1
ATOM 5837 O O . MET A 1 706 ? -41.786 -20.118 4.884 1.00 66.62 706 MET A O 1
ATOM 5841 N N . GLU A 1 707 ? -43.261 -21.142 6.228 1.00 75.88 707 GLU A N 1
ATOM 5842 C CA . GLU A 1 707 ? -44.462 -20.488 5.697 1.00 75.88 707 GLU A CA 1
ATOM 5843 C C . GLU A 1 707 ? -44.383 -18.949 5.757 1.00 75.88 707 GLU A C 1
ATOM 5845 O O . GLU A 1 707 ? -44.728 -18.272 4.789 1.00 75.88 707 GLU A O 1
ATOM 5850 N N . ILE A 1 708 ? -43.836 -18.378 6.837 1.00 77.44 708 ILE A N 1
ATOM 5851 C CA . ILE A 1 708 ? -43.715 -16.917 7.004 1.00 77.44 708 ILE A CA 1
ATOM 5852 C C . ILE A 1 708 ? -42.715 -16.311 6.006 1.00 77.44 708 ILE A C 1
ATOM 5854 O O . ILE A 1 708 ? -43.048 -15.358 5.297 1.00 77.44 708 ILE A O 1
ATOM 5858 N N . ASP A 1 709 ? -41.508 -16.878 5.903 1.00 74.75 709 ASP A N 1
ATOM 5859 C CA . ASP A 1 709 ? -40.477 -16.457 4.938 1.00 74.75 709 ASP A CA 1
ATOM 5860 C C . ASP A 1 709 ? -40.993 -16.535 3.497 1.00 74.75 709 ASP A C 1
ATOM 5862 O O . ASP A 1 709 ? -40.734 -15.666 2.658 1.00 74.75 709 ASP A O 1
ATOM 5866 N N . TRP A 1 710 ? -41.730 -17.604 3.212 1.00 78.88 710 TRP A N 1
ATOM 5867 C CA . TRP A 1 710 ? -42.320 -17.881 1.917 1.00 78.88 710 TRP A CA 1
ATOM 5868 C C . TRP A 1 710 ? -43.365 -16.840 1.512 1.00 78.88 710 TRP A C 1
ATOM 5870 O O . TRP A 1 710 ? -43.264 -16.222 0.446 1.00 78.88 710 TRP A O 1
ATOM 5880 N N . VAL A 1 711 ? -44.342 -16.607 2.391 1.00 83.50 711 VAL A N 1
ATOM 5881 C CA . VAL A 1 711 ? -45.398 -15.613 2.188 1.00 83.50 711 VAL A CA 1
ATOM 5882 C C . VAL A 1 711 ? -44.791 -14.214 2.058 1.00 83.50 711 VAL A C 1
ATOM 5884 O O . VAL A 1 711 ? -45.220 -13.430 1.208 1.00 83.50 711 VAL A O 1
ATOM 5887 N N . PHE A 1 712 ? -43.725 -13.919 2.808 1.00 85.50 712 PHE A N 1
ATOM 5888 C CA . PHE A 1 712 ? -43.018 -12.643 2.706 1.00 85.50 712 PHE A CA 1
ATOM 5889 C C . PHE A 1 712 ? -42.376 -12.448 1.329 1.00 85.50 712 PHE A C 1
ATOM 5891 O O . PHE A 1 712 ? -42.527 -11.389 0.712 1.00 85.50 712 PHE A O 1
ATOM 5898 N N . LEU A 1 713 ? -41.695 -13.473 0.808 1.00 82.88 713 LEU A N 1
ATOM 5899 C CA . LEU A 1 713 ? -41.088 -13.440 -0.526 1.00 82.88 713 LEU A CA 1
ATOM 5900 C C . LEU A 1 713 ? -42.140 -13.279 -1.634 1.00 82.88 713 LEU A C 1
ATOM 5902 O O . LEU A 1 713 ? -41.917 -12.501 -2.564 1.00 82.88 713 LEU A O 1
ATOM 5906 N N . LEU A 1 714 ? -43.301 -13.936 -1.514 1.00 85.31 714 LEU A N 1
ATOM 5907 C CA . LEU A 1 714 ? -44.444 -13.742 -2.418 1.00 85.31 714 LEU A CA 1
ATOM 5908 C C . LEU A 1 714 ? -44.977 -12.306 -2.361 1.00 85.31 714 LEU A C 1
ATOM 5910 O O . LEU A 1 714 ? -45.191 -11.685 -3.410 1.00 85.31 714 LEU A O 1
ATOM 5914 N N . GLY A 1 715 ? -45.142 -11.750 -1.158 1.00 86.31 715 GLY A N 1
ATOM 5915 C CA . GLY A 1 715 ? -45.524 -10.352 -0.953 1.00 86.31 715 GLY A CA 1
ATOM 5916 C C . GLY A 1 715 ? -44.548 -9.390 -1.631 1.00 86.31 715 GLY A C 1
ATOM 5917 O O . GLY A 1 715 ? -44.962 -8.511 -2.394 1.00 86.31 715 GLY A O 1
ATOM 5918 N N . GLN A 1 716 ? -43.246 -9.610 -1.440 1.00 84.56 716 GLN A N 1
ATOM 5919 C CA . GLN A 1 716 ? -42.179 -8.784 -2.001 1.00 84.56 716 GLN A CA 1
ATOM 5920 C C . GLN A 1 716 ? -42.071 -8.893 -3.530 1.00 84.56 716 GLN A C 1
ATOM 5922 O O . GLN A 1 716 ? -41.914 -7.871 -4.204 1.00 84.56 716 GLN A O 1
ATOM 5927 N N . ALA A 1 717 ? -42.189 -10.098 -4.095 1.00 85.19 717 ALA A N 1
ATOM 5928 C CA . ALA A 1 717 ? -42.160 -10.302 -5.542 1.00 85.19 717 ALA A CA 1
ATOM 5929 C C . ALA A 1 717 ? -43.343 -9.603 -6.228 1.00 85.19 717 ALA A C 1
ATOM 5931 O O . ALA A 1 717 ? -43.150 -8.880 -7.206 1.00 85.19 717 ALA A O 1
ATOM 5932 N N . ASN A 1 718 ? -44.558 -9.735 -5.680 1.00 83.94 718 ASN A N 1
ATOM 5933 C CA . ASN A 1 718 ? -45.731 -9.029 -6.201 1.00 83.94 718 ASN A CA 1
ATOM 5934 C C . ASN A 1 718 ? -45.590 -7.503 -6.056 1.00 83.94 718 ASN A C 1
ATOM 5936 O O . ASN A 1 718 ? -45.939 -6.782 -6.987 1.00 83.94 718 ASN A O 1
ATOM 5940 N N . TYR A 1 719 ? -45.013 -7.004 -4.954 1.00 83.56 719 TYR A N 1
ATOM 5941 C CA . TYR A 1 719 ? -44.743 -5.571 -4.776 1.00 83.56 719 TYR A CA 1
ATOM 5942 C C . TYR A 1 719 ? -43.821 -5.023 -5.872 1.00 83.56 719 TYR A C 1
ATOM 5944 O O . TYR A 1 719 ? -44.129 -4.015 -6.503 1.00 83.56 719 TYR A O 1
ATOM 5952 N N . LYS A 1 720 ? -42.698 -5.704 -6.137 1.00 83.50 720 LYS A N 1
ATOM 5953 C CA . LYS A 1 720 ? -41.705 -5.282 -7.141 1.00 83.50 720 LYS A CA 1
ATOM 5954 C C . LYS A 1 720 ? -42.203 -5.402 -8.582 1.00 83.50 720 LYS A C 1
ATOM 5956 O O . LYS A 1 720 ? -41.712 -4.683 -9.445 1.00 83.50 720 LYS A O 1
ATOM 5961 N N . LEU A 1 721 ? -43.195 -6.256 -8.824 1.00 83.81 721 LEU A N 1
ATOM 5962 C CA . LEU A 1 721 ? -43.923 -6.349 -10.093 1.00 83.81 721 LEU A CA 1
ATOM 5963 C C . LEU A 1 721 ? -45.102 -5.362 -10.191 1.00 83.81 721 LEU A C 1
ATOM 5965 O O . LEU A 1 721 ? -45.875 -5.438 -11.142 1.00 83.81 721 LEU A O 1
ATOM 5969 N N . ASN A 1 722 ? -45.257 -4.448 -9.225 1.00 81.50 722 ASN A N 1
ATOM 5970 C CA . ASN A 1 722 ? -46.367 -3.494 -9.121 1.00 81.50 722 ASN A CA 1
ATOM 5971 C C . ASN A 1 722 ? -47.763 -4.146 -8.992 1.00 81.50 722 ASN A C 1
ATOM 5973 O O . ASN A 1 722 ? -48.787 -3.512 -9.247 1.00 81.50 722 ASN A O 1
ATOM 5977 N N . LEU A 1 723 ? -47.835 -5.405 -8.549 1.00 82.50 723 LEU A N 1
ATOM 5978 C CA . LEU A 1 723 ? -49.073 -6.134 -8.247 1.00 82.50 723 LEU A CA 1
ATOM 5979 C C . LEU A 1 723 ? -49.492 -5.885 -6.789 1.00 82.50 723 LEU A C 1
ATOM 5981 O O . LEU A 1 723 ? -49.554 -6.801 -5.966 1.00 82.50 723 LEU A O 1
ATOM 5985 N N . PHE A 1 724 ? -49.763 -4.623 -6.453 1.00 80.62 724 PHE A N 1
ATOM 5986 C CA . PHE A 1 724 ? -49.959 -4.179 -5.065 1.00 80.62 724 PHE A CA 1
ATOM 5987 C C . PHE A 1 724 ? -51.128 -4.868 -4.346 1.00 80.62 724 PHE A C 1
ATOM 5989 O O . PHE A 1 724 ? -51.026 -5.155 -3.157 1.00 80.62 724 PHE A O 1
ATOM 5996 N N . ALA A 1 725 ? -52.221 -5.172 -5.055 1.00 79.12 725 ALA A N 1
ATOM 5997 C CA . ALA A 1 725 ? -53.380 -5.849 -4.466 1.00 79.12 725 ALA A CA 1
ATOM 5998 C C . ALA A 1 725 ? -53.045 -7.275 -3.999 1.00 79.12 725 ALA A C 1
ATOM 6000 O O . ALA A 1 725 ? -53.442 -7.675 -2.909 1.00 79.12 725 ALA A O 1
ATOM 6001 N N . GLU A 1 726 ? -52.276 -8.019 -4.798 1.00 81.25 726 GLU A N 1
ATOM 6002 C CA . GLU A 1 726 ? -51.811 -9.357 -4.425 1.00 81.25 726 GLU A CA 1
ATOM 6003 C C . GLU A 1 726 ? -50.735 -9.280 -3.342 1.00 81.25 726 GLU A C 1
ATOM 6005 O O . GLU A 1 726 ? -50.800 -10.012 -2.364 1.00 81.25 726 GLU A O 1
ATOM 6010 N N . SER A 1 727 ? -49.794 -8.338 -3.459 1.00 85.19 727 SER A N 1
ATOM 6011 C CA . SER A 1 727 ? -48.753 -8.099 -2.452 1.00 85.19 727 SER A CA 1
ATOM 6012 C C . SER A 1 727 ? -49.326 -7.832 -1.055 1.00 85.19 727 SER A C 1
ATOM 6014 O O . SER A 1 727 ? -48.863 -8.409 -0.069 1.00 85.19 727 SER A O 1
ATOM 6016 N N . ARG A 1 728 ? -50.387 -7.015 -0.977 1.00 82.69 728 ARG A N 1
ATOM 6017 C CA . ARG A 1 728 ? -51.050 -6.654 0.279 1.00 82.69 728 ARG A CA 1
ATOM 6018 C C . ARG A 1 728 ? -51.642 -7.859 1.006 1.00 82.69 728 ARG A C 1
ATOM 6020 O O . ARG A 1 728 ? -51.474 -7.943 2.215 1.00 82.69 728 ARG A O 1
ATOM 6027 N N . LYS A 1 729 ? -52.268 -8.806 0.292 1.00 86.56 729 LYS A N 1
ATOM 6028 C CA . LYS A 1 729 ? -52.840 -10.024 0.902 1.00 86.56 729 LYS A CA 1
ATOM 6029 C C . LYS A 1 729 ? -51.800 -10.784 1.728 1.00 86.56 729 LYS A C 1
ATOM 6031 O O . LYS A 1 729 ? -52.098 -11.217 2.836 1.00 86.56 729 LYS A O 1
ATOM 6036 N N . TYR A 1 730 ? -50.585 -10.908 1.194 1.00 86.88 730 TYR A N 1
ATOM 6037 C CA . TYR A 1 730 ? -49.491 -11.632 1.838 1.00 86.88 730 TYR A CA 1
ATOM 6038 C C . TYR A 1 730 ? -48.900 -10.860 3.025 1.00 86.88 730 TYR A C 1
ATOM 6040 O O . TYR A 1 730 ? -48.731 -11.433 4.097 1.00 86.88 730 TYR A O 1
ATOM 6048 N N . PHE A 1 731 ? -48.639 -9.555 2.884 1.00 85.69 731 PHE A N 1
ATOM 6049 C CA . PHE A 1 731 ? -48.121 -8.754 4.001 1.00 85.69 731 PHE A CA 1
ATOM 6050 C C . PHE A 1 731 ? -49.136 -8.603 5.146 1.00 85.69 731 PHE A C 1
ATOM 6052 O O . PHE A 1 731 ? -48.748 -8.695 6.309 1.00 85.69 731 PHE A O 1
ATOM 6059 N N . ASP A 1 732 ? -50.430 -8.436 4.840 1.00 83.38 732 ASP A N 1
ATOM 6060 C CA . ASP A 1 732 ? -51.494 -8.375 5.854 1.00 83.38 732 ASP A CA 1
ATOM 6061 C C . ASP A 1 732 ? -51.612 -9.702 6.619 1.00 83.38 732 ASP A C 1
ATOM 6063 O O . ASP A 1 732 ? -51.869 -9.698 7.823 1.00 83.38 732 ASP A O 1
ATOM 6067 N N . TRP A 1 733 ? -51.418 -10.838 5.939 1.00 86.12 733 TRP A N 1
ATOM 6068 C CA . TRP A 1 733 ? -51.390 -12.151 6.584 1.00 86.12 733 TRP A CA 1
ATOM 6069 C C . TRP A 1 733 ? -50.233 -12.257 7.589 1.00 86.12 733 TRP A C 1
ATOM 6071 O O . TRP A 1 733 ? -50.474 -12.617 8.738 1.00 86.12 733 TRP A O 1
ATOM 6081 N N . ILE A 1 734 ? -49.016 -11.842 7.211 1.00 83.38 734 ILE A N 1
ATOM 6082 C CA . ILE A 1 734 ? -47.832 -11.883 8.096 1.00 83.38 734 ILE A CA 1
ATOM 6083 C C . ILE A 1 734 ? -48.039 -11.026 9.344 1.00 83.38 734 ILE A C 1
ATOM 6085 O O . ILE A 1 734 ? -47.752 -11.468 10.454 1.00 83.38 734 ILE A O 1
ATOM 6089 N N . VAL A 1 735 ? -48.557 -9.805 9.174 1.00 80.56 735 VAL A N 1
ATOM 6090 C CA . VAL A 1 735 ? -48.821 -8.903 10.303 1.00 80.56 735 VAL A CA 1
ATOM 6091 C C . VAL A 1 735 ? -49.886 -9.492 11.231 1.00 80.56 735 VAL A C 1
ATOM 6093 O O . VAL A 1 735 ? -49.739 -9.411 12.445 1.00 80.56 735 VAL A O 1
ATOM 6096 N N . LYS A 1 736 ? -50.933 -10.128 10.689 1.00 79.50 736 LYS A N 1
ATOM 6097 C CA . LYS A 1 736 ? -51.977 -10.769 11.504 1.00 79.50 736 LYS A CA 1
ATOM 6098 C C . LYS A 1 736 ? -51.451 -11.962 12.299 1.00 79.50 736 LYS A C 1
ATOM 6100 O O . LYS A 1 736 ? -51.720 -12.024 13.491 1.00 79.50 736 LYS A O 1
ATOM 6105 N N . VAL A 1 737 ? -50.691 -12.858 11.664 1.00 74.31 737 VAL A N 1
ATOM 6106 C CA . VAL A 1 737 ? -50.120 -14.056 12.311 1.00 74.31 737 VAL A CA 1
ATOM 6107 C C . VAL A 1 737 ? -49.071 -13.677 13.365 1.00 74.31 737 VAL A C 1
ATOM 6109 O O . VAL A 1 737 ? -49.065 -14.224 14.468 1.00 74.31 737 VAL A O 1
ATOM 6112 N N . GLY A 1 738 ? -48.226 -12.681 13.073 1.00 63.88 738 GLY A N 1
ATOM 6113 C CA . GLY A 1 738 ? -47.206 -12.183 13.998 1.00 63.88 738 GLY A CA 1
ATOM 6114 C C . GLY A 1 738 ? -47.762 -11.523 15.266 1.00 63.88 738 GLY A C 1
ATOM 6115 O O . GLY A 1 738 ? -47.140 -11.612 16.320 1.00 63.88 738 GLY A O 1
ATOM 6116 N N . VAL A 1 739 ? -48.949 -10.907 15.192 1.00 58.47 739 VAL A N 1
ATOM 6117 C CA . VAL A 1 739 ? -49.639 -10.292 16.345 1.00 58.47 739 VAL A CA 1
ATOM 6118 C C . VAL A 1 739 ? -50.289 -11.341 17.260 1.00 58.47 739 VAL A C 1
ATOM 6120 O O . VAL A 1 739 ? -50.498 -11.065 18.440 1.00 58.47 739 VAL A O 1
ATOM 6123 N N . THR A 1 740 ? -50.599 -12.538 16.750 1.00 55.72 740 THR A N 1
ATOM 6124 C CA . THR A 1 740 ? -51.326 -13.574 17.500 1.00 55.72 740 THR A CA 1
ATOM 6125 C C . THR A 1 740 ? -50.451 -14.645 18.157 1.00 55.72 740 THR A C 1
ATOM 6127 O O . THR A 1 740 ? -50.880 -15.173 19.178 1.00 55.72 740 THR A O 1
ATOM 6130 N N . GLU A 1 741 ? -49.255 -14.974 17.638 1.00 53.78 741 GLU A N 1
ATOM 6131 C CA . GLU A 1 741 ? -48.529 -16.189 18.085 1.00 53.78 741 GLU A CA 1
ATOM 6132 C C . GLU A 1 741 ? -47.025 -16.041 18.419 1.00 53.78 741 GLU A C 1
ATOM 6134 O O . GLU A 1 741 ? -46.451 -16.978 18.969 1.00 53.78 741 GLU A O 1
ATOM 6139 N N . ILE A 1 742 ? -46.350 -14.907 18.165 1.00 50.00 742 ILE A N 1
ATOM 6140 C CA . ILE A 1 742 ? -44.873 -14.836 18.279 1.00 50.00 742 ILE A CA 1
ATOM 6141 C C . ILE A 1 742 ? -44.419 -13.623 19.109 1.00 50.00 742 ILE A C 1
ATOM 6143 O O . ILE A 1 742 ? -44.136 -12.548 18.587 1.00 50.00 742 ILE A O 1
ATOM 6147 N N . GLY A 1 743 ? -44.303 -13.802 20.427 1.00 47.12 743 GLY A N 1
ATOM 6148 C CA . GLY A 1 743 ? -43.544 -12.891 21.289 1.00 47.12 743 GLY A CA 1
ATOM 6149 C C . GLY A 1 743 ? -42.036 -13.062 21.068 1.00 47.12 743 GLY A C 1
ATOM 6150 O O . GLY A 1 743 ? -41.532 -14.179 21.138 1.00 47.12 743 GLY A O 1
ATOM 6151 N N . SER A 1 744 ? -41.330 -11.961 20.779 1.00 49.41 744 SER A N 1
ATOM 6152 C CA . SER A 1 744 ? -39.856 -11.847 20.694 1.00 49.41 744 SER A CA 1
ATOM 6153 C C . SER A 1 744 ? -39.129 -13.030 20.025 1.00 49.41 744 SER A C 1
ATOM 6155 O O . SER A 1 744 ? -38.260 -13.656 20.630 1.00 49.41 744 SER A O 1
ATOM 6157 N N . GLY A 1 745 ? -39.483 -13.333 18.773 1.00 54.47 745 GLY A N 1
ATOM 6158 C CA . GLY A 1 745 ? -38.797 -14.326 17.938 1.00 54.47 745 GLY A CA 1
ATOM 6159 C C . GLY A 1 745 ? -37.977 -13.703 16.791 1.00 54.47 745 GLY A C 1
ATOM 6160 O O . GLY A 1 745 ? -38.089 -12.503 16.529 1.00 54.47 745 GLY A O 1
ATOM 6161 N N . PRO A 1 746 ? -37.192 -14.507 16.044 1.00 54.22 746 PRO A N 1
ATOM 6162 C CA . PRO A 1 746 ? -36.338 -14.051 14.932 1.00 54.22 746 PRO A CA 1
ATOM 6163 C C . PRO A 1 746 ? -37.097 -13.398 13.753 1.00 54.22 746 PRO A C 1
ATOM 6165 O O . PRO A 1 746 ? -36.479 -12.768 12.896 1.00 54.22 746 PRO A O 1
ATOM 6168 N N . TYR A 1 747 ? -38.432 -13.497 13.720 1.00 62.22 747 TYR A N 1
ATOM 6169 C CA . TYR A 1 747 ? -39.299 -13.005 12.641 1.00 62.22 747 TYR A CA 1
ATOM 6170 C C . TYR A 1 747 ? -39.852 -11.580 12.841 1.00 62.22 747 TYR A C 1
ATOM 6172 O O . TYR A 1 747 ? -40.513 -11.060 11.940 1.00 62.22 747 TYR A O 1
ATOM 6180 N N . ASN A 1 748 ? -39.549 -10.909 13.964 1.00 67.81 748 ASN A N 1
ATOM 6181 C CA . ASN A 1 748 ? -39.983 -9.522 14.218 1.00 67.81 748 ASN A CA 1
ATOM 6182 C C . ASN A 1 748 ? -39.570 -8.556 13.094 1.00 67.81 748 ASN A C 1
ATOM 6184 O O . ASN A 1 748 ? -40.354 -7.700 12.685 1.00 67.81 748 ASN A O 1
ATOM 6188 N N . SER A 1 749 ? -38.382 -8.759 12.517 1.00 70.50 749 SER A N 1
ATOM 6189 C CA . SER A 1 749 ? -37.878 -7.942 11.408 1.00 70.50 749 SER A CA 1
ATOM 6190 C C . SER A 1 749 ? -38.739 -8.039 10.138 1.00 70.50 749 SER A C 1
ATOM 6192 O O . SER A 1 749 ? -38.926 -7.041 9.440 1.00 70.50 749 SER A O 1
ATOM 6194 N N . LEU A 1 750 ? -39.307 -9.212 9.831 1.00 73.81 750 LEU A N 1
ATOM 6195 C CA . LEU A 1 750 ? -40.167 -9.410 8.657 1.00 73.81 750 LEU A CA 1
ATOM 6196 C C . LEU A 1 750 ? -41.558 -8.809 8.857 1.00 73.81 750 LEU A C 1
ATOM 6198 O O . LEU A 1 750 ? -42.155 -8.309 7.901 1.00 73.81 750 LEU A O 1
ATOM 6202 N N . ILE A 1 751 ? -42.062 -8.823 10.091 1.00 77.31 751 ILE A N 1
ATOM 6203 C CA . ILE A 1 751 ? -43.337 -8.197 10.456 1.00 77.31 751 ILE A CA 1
ATOM 6204 C C . ILE A 1 751 ? -43.222 -6.674 10.317 1.00 77.31 751 ILE A C 1
ATOM 6206 O O . ILE A 1 751 ? -44.056 -6.056 9.653 1.00 77.31 751 ILE A O 1
ATOM 6210 N N . GLU A 1 752 ? -42.153 -6.075 10.851 1.00 77.25 752 GLU A N 1
ATOM 6211 C CA . GLU A 1 752 ? -41.869 -4.639 10.718 1.00 77.25 752 GLU A CA 1
ATOM 6212 C C . GLU A 1 752 ? -41.710 -4.218 9.251 1.00 77.25 752 GLU A C 1
ATOM 6214 O O . GLU A 1 752 ? -42.312 -3.234 8.812 1.00 77.25 752 GLU A O 1
ATOM 6219 N N . GLN A 1 753 ? -40.968 -4.998 8.455 1.00 78.56 753 GLN A N 1
ATOM 6220 C CA . GLN A 1 753 ? -40.827 -4.751 7.017 1.00 78.56 753 GLN A CA 1
ATOM 6221 C C . GLN A 1 753 ? -42.164 -4.875 6.275 1.00 78.56 753 GLN A C 1
ATOM 6223 O O . GLN A 1 753 ? -42.461 -4.054 5.407 1.00 78.56 753 GLN A O 1
ATOM 6228 N N . SER A 1 754 ? -42.993 -5.864 6.619 1.00 81.88 754 SER A N 1
ATOM 6229 C CA . SER A 1 754 ? -44.324 -6.046 6.022 1.00 81.88 754 SER A CA 1
ATOM 6230 C C . SER A 1 754 ? -45.244 -4.865 6.340 1.00 81.88 754 SER A C 1
ATOM 6232 O O . SER A 1 754 ? -45.872 -4.314 5.434 1.00 81.88 754 SER A O 1
ATOM 6234 N N . ALA A 1 755 ? -45.260 -4.405 7.596 1.00 79.06 755 ALA A N 1
ATOM 6235 C CA . ALA A 1 755 ? -46.003 -3.217 8.019 1.00 79.06 755 ALA A CA 1
ATOM 6236 C C . ALA A 1 755 ? -45.514 -1.945 7.303 1.00 79.06 755 ALA A C 1
ATOM 6238 O O . ALA A 1 755 ? -46.319 -1.115 6.870 1.00 79.06 755 ALA A O 1
ATOM 6239 N N . TYR A 1 756 ? -44.199 -1.813 7.108 1.00 80.62 756 TYR A N 1
ATOM 6240 C CA . TYR A 1 756 ? -43.604 -0.728 6.332 1.00 80.62 756 TYR A CA 1
ATOM 6241 C C . TYR A 1 756 ? -44.041 -0.755 4.858 1.00 80.62 756 TYR A C 1
ATOM 6243 O O . TYR A 1 756 ? -44.472 0.275 4.335 1.00 80.62 756 TYR A O 1
ATOM 6251 N N . PHE A 1 757 ? -44.016 -1.918 4.194 1.00 78.69 757 PHE A N 1
ATOM 6252 C CA . PHE A 1 757 ? -44.504 -2.045 2.815 1.00 78.69 757 PHE A CA 1
ATOM 6253 C C . PHE A 1 757 ? -45.995 -1.717 2.698 1.00 78.69 757 PHE A C 1
ATOM 6255 O O . PHE A 1 757 ? -46.379 -1.021 1.758 1.00 78.69 757 PHE A O 1
ATOM 6262 N N . ILE A 1 758 ? -46.829 -2.138 3.657 1.00 80.00 758 ILE A N 1
ATOM 6263 C CA . ILE A 1 758 ? -48.252 -1.762 3.708 1.00 80.00 758 ILE A CA 1
ATOM 6264 C C . ILE A 1 758 ? -48.403 -0.240 3.817 1.00 80.00 758 ILE A C 1
ATOM 6266 O O . ILE A 1 758 ? -49.147 0.360 3.041 1.00 80.00 758 ILE A O 1
ATOM 6270 N N . LYS A 1 759 ? -47.635 0.407 4.702 1.00 78.44 759 LYS A N 1
ATOM 6271 C CA . LYS A 1 759 ? -47.653 1.867 4.877 1.00 78.44 759 LYS A CA 1
ATOM 6272 C C . LYS A 1 759 ? -47.221 2.618 3.612 1.00 78.44 759 LYS A C 1
ATOM 6274 O O . LYS A 1 759 ? -47.870 3.594 3.239 1.00 78.44 759 LYS A O 1
ATOM 6279 N N . ILE A 1 760 ? -46.171 2.164 2.918 1.00 76.75 760 ILE A N 1
ATOM 6280 C CA . ILE A 1 760 ? -45.756 2.755 1.631 1.00 76.75 760 ILE A CA 1
ATOM 6281 C C . ILE A 1 760 ? -46.848 2.569 0.577 1.00 76.75 760 ILE A C 1
ATOM 6283 O O . ILE A 1 760 ? -47.187 3.519 -0.132 1.00 76.75 760 ILE A O 1
ATOM 6287 N N . MET A 1 761 ? -47.425 1.369 0.487 1.00 71.75 761 MET A N 1
ATOM 6288 C CA . MET A 1 761 ? -48.538 1.085 -0.418 1.00 71.75 761 MET A CA 1
ATOM 6289 C C . MET A 1 761 ? -49.790 1.909 -0.095 1.00 71.75 761 MET A C 1
ATOM 6291 O O . MET A 1 761 ? -50.641 2.051 -0.965 1.00 71.75 761 MET A O 1
ATOM 6295 N N . ASP A 1 762 ? -49.925 2.463 1.107 1.00 69.19 762 ASP A N 1
ATOM 6296 C CA . ASP A 1 762 ? -51.059 3.310 1.489 1.00 69.19 762 ASP A CA 1
ATOM 6297 C C . ASP A 1 762 ? -50.777 4.821 1.308 1.00 69.19 762 ASP A C 1
ATOM 6299 O O . ASP A 1 762 ? -51.708 5.634 1.342 1.00 69.19 762 ASP A O 1
ATOM 6303 N N . SER A 1 763 ? -49.527 5.201 1.002 1.00 61.94 763 SER A N 1
ATOM 6304 C CA . SER A 1 763 ? -49.119 6.579 0.676 1.00 61.94 763 SER A CA 1
ATOM 6305 C C . SER A 1 763 ? -49.593 7.048 -0.717 1.00 61.94 763 SER A C 1
ATOM 6307 O O . SER A 1 763 ? -49.777 6.245 -1.641 1.00 61.94 763 SER A O 1
ATOM 6309 N N . GLU A 1 764 ? -49.796 8.364 -0.887 1.00 48.06 764 GLU A N 1
ATOM 6310 C CA . GLU A 1 764 ? -50.450 8.970 -2.065 1.00 48.06 764 GLU A CA 1
ATOM 6311 C C . GLU A 1 764 ? -49.760 8.707 -3.416 1.00 48.06 764 GLU A C 1
ATOM 6313 O O . GLU A 1 764 ? -50.447 8.606 -4.436 1.00 48.06 764 GLU A O 1
ATOM 6318 N N . GLN A 1 765 ? -48.437 8.519 -3.454 1.00 45.84 765 GLN A N 1
ATOM 6319 C CA . GLN A 1 765 ? -47.707 8.217 -4.696 1.00 45.84 765 GLN A CA 1
ATOM 6320 C C . GLN A 1 765 ? -48.083 6.853 -5.303 1.00 45.84 765 GLN A C 1
ATOM 6322 O O . GLN A 1 765 ? -48.109 6.715 -6.525 1.00 45.84 765 GLN A O 1
ATOM 6327 N N . SER A 1 766 ? -48.448 5.859 -4.487 1.00 47.78 766 SER A N 1
ATOM 6328 C CA . SER A 1 766 ? -48.839 4.527 -4.978 1.00 47.78 766 SER A CA 1
ATOM 6329 C C . SER A 1 766 ? -50.301 4.455 -5.454 1.00 47.78 766 SER A C 1
ATOM 6331 O O . SER A 1 766 ? -50.656 3.587 -6.255 1.00 47.78 766 SER A O 1
ATOM 6333 N N . LYS A 1 767 ? -51.160 5.391 -5.014 1.00 50.22 767 LYS A N 1
ATOM 6334 C CA . LYS A 1 767 ? -52.579 5.457 -5.410 1.00 50.22 767 LYS A CA 1
ATOM 6335 C C . LYS A 1 767 ? -52.752 5.810 -6.892 1.00 50.22 767 LYS A C 1
ATOM 6337 O O . LYS A 1 767 ? -53.696 5.327 -7.512 1.00 50.22 767 LYS A O 1
ATOM 6342 N N . ARG A 1 768 ? -51.821 6.570 -7.489 1.00 47.22 768 ARG A N 1
ATOM 6343 C CA . ARG A 1 768 ? -51.847 6.927 -8.925 1.00 47.22 768 ARG A CA 1
ATOM 6344 C C . ARG A 1 768 ? -51.587 5.740 -9.863 1.00 47.22 768 ARG A C 1
ATOM 6346 O O . ARG A 1 768 ? -52.119 5.732 -10.964 1.00 47.22 768 ARG A O 1
ATOM 6353 N N . ALA A 1 769 ? -50.847 4.718 -9.428 1.00 43.97 769 ALA A N 1
ATOM 6354 C CA . ALA A 1 769 ? -50.563 3.525 -10.238 1.00 43.97 769 ALA A CA 1
ATOM 6355 C C . ALA A 1 769 ? -51.698 2.475 -10.230 1.00 43.97 769 ALA A C 1
ATOM 6357 O O . ALA A 1 769 ? -51.688 1.554 -11.044 1.00 43.97 769 ALA A O 1
ATOM 6358 N N . ARG A 1 770 ? -52.683 2.591 -9.322 1.00 45.47 770 ARG A N 1
ATOM 6359 C CA . ARG A 1 770 ? -53.777 1.609 -9.158 1.00 45.47 770 ARG A CA 1
ATOM 6360 C C . ARG A 1 770 ? -54.940 1.785 -10.140 1.00 45.47 770 ARG A C 1
ATOM 6362 O O . ARG A 1 770 ? -55.767 0.885 -10.248 1.00 45.47 770 ARG A O 1
ATOM 6369 N N . PHE A 1 771 ? -55.003 2.893 -10.876 1.00 39.69 771 PHE A N 1
ATOM 6370 C CA . PHE A 1 771 ? -56.052 3.128 -11.866 1.00 39.69 771 PHE A CA 1
ATOM 6371 C C . PHE A 1 771 ? -55.520 2.858 -13.276 1.00 39.69 771 PHE A C 1
ATOM 6373 O O . PHE A 1 771 ? -54.952 3.736 -13.919 1.00 39.69 771 PHE A O 1
ATOM 6380 N N . ARG A 1 772 ? -55.754 1.646 -13.797 1.00 38.22 772 ARG A N 1
ATOM 6381 C CA . ARG A 1 772 ? -55.947 1.505 -15.246 1.00 38.22 772 ARG A CA 1
ATOM 6382 C C . ARG A 1 772 ? -57.236 2.249 -15.566 1.00 38.22 772 ARG A C 1
ATOM 6384 O O . ARG A 1 772 ? -58.304 1.834 -15.121 1.00 38.22 772 ARG A O 1
ATOM 6391 N N . VAL A 1 773 ? -57.121 3.350 -16.300 1.00 37.16 773 VAL A N 1
ATOM 6392 C CA . VAL A 1 773 ? -58.262 3.988 -16.953 1.00 37.16 773 VAL A CA 1
ATOM 6393 C C . VAL A 1 773 ? -58.901 2.919 -17.836 1.00 37.16 773 VAL A C 1
ATOM 6395 O O . VAL A 1 773 ? -58.329 2.506 -18.840 1.00 37.16 773 VAL A O 1
ATOM 6398 N N . ILE A 1 774 ? -60.055 2.403 -17.418 1.00 39.22 774 ILE A N 1
ATOM 6399 C CA . ILE A 1 774 ? -60.965 1.740 -18.341 1.00 39.22 774 ILE A CA 1
ATOM 6400 C C . ILE A 1 774 ? -61.541 2.891 -19.156 1.00 39.22 774 ILE A C 1
ATOM 6402 O O . ILE A 1 774 ? -62.302 3.694 -18.618 1.00 39.22 774 ILE A O 1
ATOM 6406 N N . GLU A 1 775 ? -61.134 3.013 -20.419 1.00 42.19 775 GLU A N 1
ATOM 6407 C CA . GLU A 1 775 ? -61.817 3.880 -21.377 1.00 42.19 775 GLU A CA 1
ATOM 6408 C C . GLU A 1 775 ? -63.253 3.370 -21.540 1.00 42.19 775 GLU A C 1
ATOM 6410 O O . GLU A 1 775 ? -63.566 2.484 -22.335 1.00 42.19 775 GLU A O 1
ATOM 6415 N N . GLY A 1 776 ? -64.143 3.893 -20.701 1.00 33.62 776 GLY A N 1
ATOM 6416 C CA . GLY A 1 776 ? -65.574 3.786 -20.880 1.00 33.62 776 GLY A CA 1
ATOM 6417 C C . GLY A 1 776 ? -65.984 4.760 -21.970 1.00 33.62 776 GLY A C 1
ATOM 6418 O O . GLY A 1 776 ? -65.871 5.968 -21.782 1.00 33.62 776 GLY A O 1
ATOM 6419 N N . LYS A 1 777 ? -66.460 4.213 -23.093 1.00 38.75 777 LYS A N 1
ATOM 6420 C CA . LYS A 1 777 ? -67.151 4.930 -24.169 1.00 38.75 777 LYS A CA 1
ATOM 6421 C C . LYS A 1 777 ? -67.976 6.108 -23.636 1.00 38.75 777 LYS A C 1
ATOM 6423 O O . LYS A 1 777 ? -68.987 5.880 -22.968 1.00 38.75 777 LYS A O 1
ATOM 6428 N N . LYS A 1 778 ? -67.608 7.315 -24.050 1.00 35.47 778 LYS A N 1
ATOM 6429 C CA . LYS A 1 778 ? -68.514 8.282 -24.674 1.00 35.47 778 LYS A CA 1
ATOM 6430 C C . LYS A 1 778 ? -67.749 9.066 -25.721 1.00 35.47 778 LYS A C 1
ATOM 6432 O O . LYS A 1 778 ? -66.683 9.604 -25.360 1.00 35.47 778 LYS A O 1
#

Sequence (778 aa):
MSNIFNHDCLLRALRSEQESLAVWGAYQMLSAEQIEIKKYLLSFLESPFADLNEAGIRKIAELGAEEFATHIIKFFRESEGQLKYSAGLALAKFPNDFSRNLLQNWFYELLSGDQATRIELEASTHAFLAIARDKNFPIVIRFLGETQSEGIKSSILLATLLPFCETREELQQALEHFFILRDLYSDPELSFQLTDHLGNSEVTDWISRNISRGYSVSSIYEQCFTLLGIQASVVDRHRWLEIEKSYLTYEGLHNNKIRNAQKLLENLKKWVDSLLEQNLSLPVTGKSGWLLESYCQHHELFTQTIPKILEMESHFLLSLPLLVTLESHFELWMRQPAEHLSQIANYFHSSLLTTEHRERILTLFFPNKINWTEQEVKITQDATDLLENCSNNEILWKFYRKELLGFDLPWPTVFPNPDYSEQLATGLFCIYFYNFTHYVEREDKVAVDYALLLFQLLPQKKVIALIQEHFDYLHQQHTEGLYQTIEYLPDAAFVPHLLKNYQHEEYDVVLLIAQICEIYELEIPQQILQDLESLRKSETGSRGIQKRLRLHCDICNHSFQYFVECIYVDEGAILRMNKLTQDSLWVPREFQCKRCNGKLPFQLSENQLEELTLQSRVDRKLKNLPQSQGTIVGQKILLIDFPRFKNKTYNPQDFEDLVHRYEGNNQANPNDLTLLWIKKAKLCKAMRQWTDCRKVLLKVEAIAEMEIDWVFLLGQANYKLNLFAESRKYFDWIVKVGVTEIGSGPYNSLIEQSAYFIKIMDSEQSKRARFRVIEGKK

Secondary structure (DSSP, 8-state):
---SS-HHHHHHHHT-SSHHHHHHHHHHHHTS-HHHHTTTHHHHHT-S-HHHHHHHHHHHHHHT-GGGHHHHHHHHHH--THHHHHHHHHHHHS--HHHHHHHHHHHHHHHH-S---HHHHHHHHHHHHHHSHHHHHHHHHHHHHHTTT-HHHHHHHHHHHGGG--SHHHHHHHHHHHHHHHHHH--HHHHHHHHHHHS-HHHHHHHHHHHHTT--HHHHHHHHHHHTTPPPPHHHHHHHHHHHHHH----SSS----S-HHHHHHHHHHHHHHHHHHTTTS---THHHHHHHHHHHTHHHHHHS-HHHHHHHHHHHHHHHHHHHHHHHHHHHHHSGGGSHHHHHHHHTSTT--HHHHHHHHHHHS-S-----HHHHS--B--HHHHHH--HHHHHHHHHTTTTTTB---HHHH-S-GGG-HHHHHHHHHHHHHHHHHHHHTT-HHHHHHHHHHHHHS--HHHHHHHHHTHHHHHHH-HHHHHHHHHHS--TTHHHHHHHH--TT-HHHHHHHHHHHHHHTPPPPGGGHHHHHHHHHHHHTT-----EEEEEETTTTEEEEEE-SEEEEEHHHHHHHSS--GGGEE-SSPEE-TTT--EE-----HHHHHHHHHHHHHHHHHHTS--------S-EEEEE---EETTEE--HHHHHHHHHHHHT-TTS-HHHHHHHHHHHHHHHHHTT-HHHHHHHHTS-PPPGGGHHHHHHHHHHHHHHTT-HHHHHHHHHHHHHHHHHH-SS-TTHHHHHHHHHHHHHHHSHHHHGGG--------

Foldseek 3Di:
DPQQDDPVLLLLQCADPDPLSVVLSLVSLVPDDLVRSLVCLVSLLVGPDLVSNLSSLVSCLVSVVCVCLVSLVVQLPPDDDPSVLSSLLSCLSPPDPVSLVVLVVQQVVLLPDPDDDLSSNLSSLLSNCSNPVVVCLVVLLVSLVVCLVPLSNNLSSLLSNLLSDPDLVSNLSSVVSLLSSCVVPVDLSSLVSCCVRLHAPLLLVQLLVCVVVVDQQLRSVVVLCVLLVHDDDPVNSVLSVQLRVQFDDPDDDDDRQGNHQLSNLVSLLVLLVVLCVVQVPAPQDCSLNSVSVSCNVVVVSLNPRDRVSNSSNVSSSSRSSSSSVCRSVLRVCLVPVVVRLLSLLSNLPDSNDGLVSLLSSVCLLQVDQDDDDLVQAAAPDECPVVVVPDDLSVVSVCSSVSNCRNYDDPCCVSCVDCVSDPRSLVVLQSNCVSCVVVCLVVVVLSSNLVNLVSCLVPPHSSVVVVCVVCVVSCQLRPVVSSLSSCSSVPDPVCLVVLVVQDFPPQVSSLVSNVSSCSSVVHDRDPVSVVVVVVVVVCVPDPQPDADWAWFADPVVSGIGIDGAQEKEFALVCCVPPVFGDPQRIDGPDWDADRPPRDTTDPDHDRVRRRVLSVVVVVVVVCVVDPDDPDPPRYRHYQHDHFDDDPNDGHHLVRLVVVLVVQVPDPPHDPVSNLVSLVSNLSVCVSVVVLVVNLVSLVVHDDDPVCNLVSLLSNLVSCVSVLVNVRSLVSLVVNLVVCVPDDDDDPCPVSNVVSVVSVVVCVDPVNVVVPDPPPPDDD

Radius of gyration: 32.8 Å; chains: 1; bounding box: 99×77×78 Å